Protein AF-0000000076298308 (afdb_homodimer)

Radius of gyration: 32.33 Å; Cα contacts (8 Å, |Δi|>4): 1729; chains: 2; bounding box: 61×108×73 Å

InterPro domains:
  IPR000960 Flavin monooxygenase FMO [PIRSF000332] (1-417)
  IPR000960 Flavin monooxygenase FMO [PR00370] (3-19)
  IPR000960 Flavin monooxygenase FMO [PR00370] (27-51)
  IPR000960 Flavin monooxygenase FMO [PR00370] (55-73)
  IPR000960 Flavin monooxygenase FMO [PR00370] (79-94)
  IPR000960 Flavin monooxygenase FMO [PR00370] (104-116)
  IPR000960 Flavin monooxygenase FMO [PR00370] (124-140)
  IPR000960 Flavin monooxygenase FMO [PR00370] (140-156)
  IPR000960 Flavin monooxygenase FMO [PR00370] (171-185)
  IPR000960 Flavin monooxygenase FMO [PR00370] (198-213)
  IPR000960 Flavin monooxygenase FMO [PR00370] (296-313)
  IPR000960 Flavin monooxygenase FMO [PR00370] (315-342)
  IPR000960 Flavin monooxygenase FMO [PR00370] (363-380)
  IPR000960 Flavin monooxygenase FMO [PR00370] (380-393)
  IPR002254 Flavin monooxygenase (FMO) 2 [PR01122] (86-98)
  IPR002254 Flavin monooxygenase (FMO) 2 [PR01122] (107-115)
  IPR002254 Flavin monooxygenase (FMO) 2 [PR01122] (248-261)
  IPR002254 Flavin monooxygenase (FMO) 2 [PR01122] (342-352)
  IPR002254 Flavin monooxygenase (FMO) 2 [PR01122] (408-419)
  IPR020946 Flavin monooxygenase-like [PF00743] (2-418)

Foldseek 3Di:
DAFEEEEEAQALLRLLLLLLCVVLPHQYAYEAQAQDHHFQLDADLFDDAQGFHDAQADKDLAFQQQADAPVQGQDPPAGRIHGSVSVSVSSVVSCVVSVRVVRYDYNKAWQAWAQDPPCLPQVKIWIWIDHPNDIDIDIGSFYEYENDFRRADDDPVVQAAASVLAQAAEDALSRHHAQPPQFQAEEEEEEDAQSSLVVQQRNLVGYVAYEYEYAFAFQEDELADPPRHGPCVVCVDPVNVVCCVPDDLVVVLVVVQCRSPVVPNCVVQVRQGNPSSQPPQGHYDDCRRVCSVVRSYHYAYDFPHDHHQWTAGPVGDIDGRHRYYYYHPGGDGDDSRYDCVQWPQDPNDTLAQVQWFRLVRSARRGTYAQSDDDSHHSNHVSSVVSNVSSCSSVVNDDDDHSVVSNVRSVVVVVVNVVD/DAFEEEEEAQALLRLLLLLLCVVLVHQYAYEAQAQDHHFQLDADLFDDAQGFHDAQADKDLAFQQQADAPVQGDDPVAGRIHGSVSVSVRSVVSCVVSVRVVRYDYSKAWQAWAQDPPCLPQVKIWIWIDHPNDIDIDIGSFYEYENDFRRADDDPVVQAAASVLAQAAEDALSRHHALPPQFQAEEEEEEDAQSSLVVQQRNLVGYVAYEYEYAFAFQEEELADPPRHGPCVVCVDPVNVVCCVPDPLVVVLVVVQCRSPVVPNCVVQVRCGNPSSQVPQGHYDDCRRVCSVVRSYHYAYDFPHDHHQWTAGPVGDIDGRHRYYYYHPGGAGDDSRYDCVQWPQDPNDTLAQVQWFRLPRSARRGTYAQSDDDSHHSNHVSSVVSNVSSCSSVVNDDDDHSVVSNVRSVVVVVVNVVD

Secondary structure (DSSP, 8-state):
-PPEEEEE--SHHHHHHHHHHHHTT-EEEEE-SSSSS-GGGS--SS--TTS----TT-B-SS-TTTSSBTTBPPPTTS-SS-BHHHHHHHHHHHHHHTT-GGGEE-S-EEEEEEE-TTHHHH--EEEEEEETTEEEEEEESEEEE---S-SEE---GGGSTTGGG--SEEEEGGG---STT-TT-EEEEE--SHHHHHHHHHHHTTSSEEEEE-SS---EE-SB-GGG-BHHHHHS-HHHHHHHHHS-HHHHHHHHHHHHHHH--TTTTT---SSTT-----EE-SSHHHHHHTTSEEEE--EEEE-SS-EEETTS-EE----EEEE---EE---TTB-TTTS-EETTEE--BTTTB-TT-SS--EEE-S----SS-HHHHHHHHHHHHHHHHHTSS----HHHHHHHHHHHHHHHHH-/-PPEEEEE--SHHHHHHHHHHHHTT-EEEEE-SSSSS-GGGS--SS--TTS----TT-B-SS-TTTSSBTTBPPPTTS-SS-BHHHHHHHHHHHHHHTT-GGGEESS-EEEEEEE-TTHHHH--EEEEEEETTEEEEEEESEEEE---S-SEE---GGGSTTGGG--SEEEEGGG---STT-TT-EEEEE--SHHHHHHHHHHHTTSSEEEEE-SS---EE-SB-GGG-BHHHHHS-HHHHHHHHHS-HHHHHHHHHHHHHHH--TTTTT---SSTT-----EE-SSHHHHHHTTSEEEE--EEEE-SSEEEETTS-EEE---EEEE---EE---TTB-TTTS-EETTEE--BTTTB-TT-SS--EEE-S----SS-HHHHHHHHHHHHHHHHHTSS----HHHHHHHHHHHHHHHHH-

Solvent-accessible surface area (backbone atoms only — not comparable to full-atom values): 43842 Å² total; per-residue (Å²): 130,66,51,34,30,38,29,34,20,40,15,69,40,18,50,45,32,48,52,34,24,52,75,71,56,36,44,56,39,27,36,17,57,46,88,65,68,36,50,54,48,43,71,53,93,66,82,52,90,86,41,45,50,38,40,72,81,46,55,51,83,48,36,42,88,59,46,25,44,92,89,51,68,64,65,83,88,54,41,47,22,35,39,33,70,56,50,40,47,50,53,50,53,51,35,58,75,69,61,46,64,85,38,50,42,57,43,20,36,69,60,33,53,40,76,31,96,55,19,90,79,66,28,25,30,36,38,32,32,35,39,93,91,40,76,48,74,48,77,25,45,24,39,38,45,17,68,66,47,63,46,42,75,36,76,70,60,86,70,32,47,42,53,88,56,36,69,43,49,70,48,49,50,58,73,44,46,69,55,80,92,46,63,62,31,26,33,39,32,39,31,65,42,51,66,25,47,51,51,48,50,60,36,30,76,51,24,66,37,28,34,37,24,28,80,44,42,41,55,61,37,45,52,56,23,69,50,42,36,48,33,58,68,68,61,65,30,69,65,51,51,49,47,57,70,67,46,55,66,68,56,45,46,50,50,48,50,50,60,48,26,43,58,36,30,37,67,83,59,68,24,46,35,70,58,71,69,39,79,58,79,62,22,63,46,65,54,49,67,56,36,40,41,39,51,35,34,43,72,40,51,38,65,55,34,35,38,52,37,30,42,32,28,69,85,68,52,71,48,72,62,37,43,35,36,37,39,30,58,58,53,40,82,66,58,86,29,48,51,62,85,62,60,42,73,53,95,91,34,67,69,27,34,95,46,27,28,43,43,85,51,89,46,79,25,49,34,40,41,59,71,66,84,58,99,56,42,56,50,42,53,24,40,54,47,27,48,52,49,42,32,34,64,72,64,79,44,82,78,76,54,47,68,57,32,47,50,51,41,53,51,51,55,55,54,54,68,75,70,128,64,51,34,30,39,29,35,21,42,15,70,40,18,50,45,34,48,52,32,25,52,75,73,58,36,42,55,40,27,36,18,56,46,87,64,68,35,49,55,48,44,70,52,91,65,83,52,91,86,40,45,51,38,39,74,82,45,55,52,84,48,37,44,86,58,47,26,45,93,90,49,68,65,65,80,87,53,42,47,22,36,39,35,71,56,49,41,48,49,51,50,52,50,35,58,75,68,62,46,64,84,39,50,42,57,43,20,37,67,60,35,52,40,74,31,96,55,21,90,79,65,28,25,32,36,39,32,33,35,38,93,91,39,77,48,74,48,78,25,45,26,40,38,43,17,68,67,48,64,45,41,75,36,74,68,61,86,69,33,47,41,52,89,54,36,69,44,51,69,46,48,50,59,72,45,46,69,55,82,90,48,63,62,31,26,33,38,32,37,30,64,44,51,65,26,46,52,51,48,50,60,37,29,76,51,23,66,36,28,34,35,25,29,81,44,44,41,55,62,37,45,53,58,23,71,50,42,36,49,32,59,70,68,60,63,29,69,66,51,51,49,45,57,71,68,45,56,66,68,57,46,49,50,51,48,48,50,59,47,27,41,55,37,30,37,68,85,60,69,24,46,34,70,59,71,67,40,78,56,78,62,21,64,46,64,54,49,66,57,36,40,41,39,51,35,33,42,73,40,53,37,66,56,33,34,38,49,38,31,42,31,28,67,85,68,52,70,48,72,63,38,41,34,35,35,40,32,59,56,54,40,83,66,58,86,30,46,51,62,84,62,60,44,74,52,96,92,36,68,68,26,35,96,47,26,28,43,42,86,51,88,44,78,26,50,35,40,42,60,72,66,83,58,98,57,41,57,49,41,52,24,39,54,47,28,49,52,50,41,33,34,62,72,65,78,45,81,76,77,52,47,67,56,32,47,51,51,41,52,52,51,55,55,52,52,69,76,66

Structure (mmCIF, N/CA/C/O backbone):
data_AF-0000000076298308-model_v1
#
loop_
_entity.id
_entity.type
_entity.pdbx_description
1 polymer 'Flavin-containing monooxygenase'
#
loop_
_atom_site.group_PDB
_atom_site.id
_atom_site.type_symbol
_atom_site.label_atom_id
_atom_site.label_alt_id
_atom_site.label_comp_id
_atom_site.label_asym_id
_atom_site.label_entity_id
_atom_site.label_seq_id
_atom_site.pdbx_PDB_ins_code
_atom_site.Cartn_x
_atom_site.Cartn_y
_atom_site.Cartn_z
_atom_site.occupancy
_atom_site.B_iso_or_equiv
_atom_site.auth_seq_id
_atom_site.auth_comp_id
_atom_site.auth_asym_id
_atom_site.auth_atom_id
_atom_site.pdbx_PDB_model_num
ATOM 1 N N . MET A 1 1 ? 15.805 -48.219 -24.719 1 75.06 1 MET A N 1
ATOM 2 C CA . MET A 1 1 ? 15.57 -46.875 -25.203 1 75.06 1 MET A CA 1
ATOM 3 C C . MET A 1 1 ? 14.961 -46 -24.109 1 75.06 1 MET A C 1
ATOM 5 O O . MET A 1 1 ? 14.234 -46.5 -23.25 1 75.06 1 MET A O 1
ATOM 9 N N . ALA A 1 2 ? 15.383 -44.75 -24.078 1 90.38 2 ALA A N 1
ATOM 10 C CA . ALA A 1 2 ? 14.867 -43.844 -23.047 1 90.38 2 ALA A CA 1
ATOM 11 C C . ALA A 1 2 ? 13.367 -43.656 -23.188 1 90.38 2 ALA A C 1
ATOM 13 O O . ALA A 1 2 ? 12.852 -43.531 -24.297 1 90.38 2 ALA A O 1
ATOM 14 N N . LYS A 1 3 ? 12.648 -43.75 -22.094 1 96.62 3 LYS A N 1
ATOM 15 C CA . LYS A 1 3 ? 11.203 -43.562 -22.094 1 96.62 3 LYS A CA 1
ATOM 16 C C . LYS A 1 3 ? 10.828 -42.156 -22.531 1 96.62 3 LYS A C 1
ATOM 18 O O . LYS A 1 3 ? 11.445 -41.188 -22.094 1 96.62 3 LYS A O 1
ATOM 23 N N . LYS A 1 4 ? 9.961 -42.094 -23.438 1 98.56 4 LYS A N 1
ATOM 24 C CA . LYS A 1 4 ? 9.445 -40.844 -23.922 1 98.56 4 LYS A CA 1
ATOM 25 C C . LYS A 1 4 ? 8.336 -40.312 -23.016 1 98.56 4 LYS A C 1
ATOM 27 O O . LYS A 1 4 ? 7.352 -41 -22.766 1 98.56 4 LYS A O 1
ATOM 32 N N . VAL A 1 5 ? 8.516 -39.094 -22.562 1 98.81 5 VAL A N 1
ATOM 33 C CA . VAL A 1 5 ? 7.551 -38.5 -21.625 1 98.81 5 VAL A CA 1
ATOM 34 C C . VAL A 1 5 ? 6.945 -37.25 -22.234 1 98.81 5 VAL A C 1
ATOM 36 O O . VAL A 1 5 ? 7.672 -36.344 -22.656 1 98.81 5 VAL A O 1
ATOM 39 N N . ALA A 1 6 ? 5.621 -37.156 -22.312 1 98.81 6 ALA A N 1
ATOM 40 C CA . ALA A 1 6 ? 4.93 -35.938 -22.688 1 98.81 6 ALA A CA 1
ATOM 41 C C . ALA A 1 6 ? 4.684 -35.031 -21.484 1 98.81 6 ALA A C 1
ATOM 43 O O . ALA A 1 6 ? 4.133 -35.469 -20.469 1 98.81 6 ALA A O 1
ATOM 44 N N . VAL A 1 7 ? 5.152 -33.875 -21.547 1 98.81 7 VAL A N 1
ATOM 45 C CA . VAL A 1 7 ? 4.898 -32.875 -20.516 1 98.81 7 VAL A CA 1
ATOM 46 C C . VAL A 1 7 ? 3.943 -31.797 -21.062 1 98.81 7 VAL A C 1
ATOM 48 O O . VAL A 1 7 ? 4.23 -31.156 -22.062 1 98.81 7 VAL A O 1
ATOM 51 N N . ILE A 1 8 ? 2.844 -31.625 -20.391 1 98 8 ILE A N 1
ATOM 52 C CA . ILE A 1 8 ? 1.827 -30.719 -20.906 1 98 8 ILE A CA 1
ATOM 53 C C . ILE A 1 8 ? 1.86 -29.406 -20.125 1 98 8 ILE A C 1
ATOM 55 O O . ILE A 1 8 ? 1.375 -29.328 -19 1 98 8 ILE A O 1
ATOM 59 N N . GLY A 1 9 ? 2.371 -28.344 -20.781 1 97 9 GLY A N 1
ATOM 60 C CA . GLY A 1 9 ? 2.49 -27.047 -20.156 1 97 9 GLY A CA 1
ATOM 61 C C . GLY A 1 9 ? 3.916 -26.688 -19.766 1 97 9 GLY A C 1
ATOM 62 O O . GLY A 1 9 ? 4.641 -27.531 -19.219 1 97 9 GLY A O 1
ATOM 63 N N . ALA A 1 10 ? 4.305 -25.484 -20.094 1 97.88 10 ALA A N 1
ATOM 64 C CA . ALA A 1 10 ? 5.664 -25.031 -19.812 1 97.88 10 ALA A CA 1
ATOM 65 C C . ALA A 1 10 ? 5.668 -23.938 -18.75 1 97.88 10 ALA A C 1
ATOM 67 O O . ALA A 1 10 ? 6.418 -22.953 -18.859 1 97.88 10 ALA A O 1
ATOM 68 N N . GLY A 1 11 ? 4.766 -24.047 -17.766 1 96 11 GLY A N 1
ATOM 69 C CA . GLY A 1 11 ? 4.855 -23.219 -16.562 1 96 11 GLY A CA 1
ATOM 70 C C . GLY A 1 11 ? 5.922 -23.703 -15.602 1 96 11 GLY A C 1
ATOM 71 O O . GLY A 1 11 ? 6.84 -24.438 -15.992 1 96 11 GLY A O 1
ATOM 72 N N . VAL A 1 12 ? 5.777 -23.344 -14.414 1 94.44 12 VAL A N 1
ATOM 73 C CA . VAL A 1 12 ? 6.766 -23.688 -13.398 1 94.44 12 VAL A CA 1
ATOM 74 C C . VAL A 1 12 ? 6.824 -25.203 -13.227 1 94.44 12 VAL A C 1
ATOM 76 O O . VAL A 1 12 ? 7.91 -25.781 -13.164 1 94.44 12 VAL A O 1
ATOM 79 N N . SER A 1 13 ? 5.676 -25.828 -13.164 1 96.25 13 SER A N 1
ATOM 80 C CA . SER A 1 13 ? 5.613 -27.266 -12.984 1 96.25 13 SER A CA 1
ATOM 81 C C . SER A 1 13 ? 6.191 -28 -14.195 1 96.25 13 SER A C 1
ATOM 83 O O . SER A 1 13 ? 6.855 -29.031 -14.047 1 96.25 13 SER A O 1
ATOM 85 N N . GLY A 1 14 ? 5.926 -27.484 -15.344 1 98 14 GLY A N 1
ATOM 86 C CA . GLY A 1 14 ? 6.461 -28.078 -16.562 1 98 14 GLY A CA 1
ATOM 87 C C . GLY A 1 14 ? 7.969 -27.969 -16.672 1 98 14 GLY A C 1
ATOM 88 O O . GLY A 1 14 ? 8.648 -28.938 -17 1 98 14 GLY A O 1
ATOM 89 N N . LEU A 1 15 ? 8.477 -26.812 -16.391 1 97.81 15 LEU A N 1
ATOM 90 C CA . LEU A 1 15 ? 9.914 -26.562 -16.5 1 97.81 15 LEU A CA 1
ATOM 91 C C . LEU A 1 15 ? 10.695 -27.484 -15.555 1 97.81 15 LEU A C 1
ATOM 93 O O . LEU A 1 15 ? 11.68 -28.094 -15.969 1 97.81 15 LEU A O 1
ATOM 97 N N . VAL A 1 16 ? 10.219 -27.562 -14.344 1 97.44 16 VAL A N 1
ATOM 98 C CA . VAL A 1 16 ? 10.945 -28.391 -13.383 1 97.44 16 VAL A CA 1
ATOM 99 C C . VAL A 1 16 ? 10.773 -29.859 -13.742 1 97.44 16 VAL A C 1
ATOM 101 O O . VAL A 1 16 ? 11.68 -30.672 -13.516 1 97.44 16 VAL A O 1
ATOM 104 N N . SER A 1 17 ? 9.648 -30.234 -14.289 1 98.5 17 SER A N 1
ATOM 105 C CA . SER A 1 17 ? 9.43 -31.609 -14.75 1 98.5 17 SER A CA 1
ATOM 106 C C . SER A 1 17 ? 10.391 -31.984 -15.875 1 98.5 17 SER A C 1
ATOM 108 O O . SER A 1 17 ? 10.914 -33.094 -15.914 1 98.5 17 SER A O 1
ATOM 110 N N . LEU A 1 18 ? 10.586 -31.047 -16.797 1 98.5 18 LEU A N 1
ATOM 111 C CA . LEU A 1 18 ? 11.555 -31.266 -17.859 1 98.5 18 LEU A CA 1
ATOM 112 C C . LEU A 1 18 ? 12.938 -31.547 -17.281 1 98.5 18 LEU A C 1
ATOM 114 O O . LEU A 1 18 ? 13.586 -32.531 -17.688 1 98.5 18 LEU A O 1
ATOM 118 N N . LYS A 1 19 ? 13.359 -30.734 -16.406 1 98.31 19 LYS A N 1
ATOM 119 C CA . LYS A 1 19 ? 14.672 -30.891 -15.797 1 98.31 19 LYS A CA 1
ATOM 120 C C . LYS A 1 19 ? 14.789 -32.25 -15.125 1 98.31 19 LYS A C 1
ATOM 122 O O . LYS A 1 19 ? 15.789 -32.969 -15.305 1 98.31 19 LYS A O 1
ATOM 127 N N . CYS A 1 20 ? 13.781 -32.625 -14.383 1 98.06 20 CYS A N 1
ATOM 128 C CA . CYS A 1 20 ? 13.812 -33.906 -13.664 1 98.06 20 CYS A CA 1
ATOM 129 C C . CYS A 1 20 ? 13.828 -35.062 -14.633 1 98.06 20 CYS A C 1
ATOM 131 O O . CYS A 1 20 ? 14.469 -36.094 -14.367 1 98.06 20 CYS A O 1
ATOM 133 N N . CYS A 1 21 ? 13.102 -35 -15.719 1 98.56 21 CYS A N 1
ATOM 134 C CA . CYS A 1 21 ? 13.156 -36.031 -16.75 1 98.56 21 CYS A CA 1
ATOM 135 C C . CYS A 1 21 ? 14.578 -36.219 -17.266 1 98.56 21 CYS A C 1
ATOM 137 O O . CYS A 1 21 ? 15.086 -37.344 -17.344 1 98.56 21 CYS A O 1
ATOM 139 N N . VAL A 1 22 ? 15.164 -35.062 -17.594 1 97.88 22 VAL A N 1
ATOM 140 C CA . VAL A 1 22 ? 16.516 -35.094 -18.125 1 97.88 22 VAL A CA 1
ATOM 141 C C . VAL A 1 22 ? 17.469 -35.688 -17.094 1 97.88 22 VAL A C 1
ATOM 143 O O . VAL A 1 22 ? 18.312 -36.531 -17.422 1 97.88 22 VAL A O 1
ATOM 146 N N . ASP A 1 23 ? 17.312 -35.281 -15.891 1 96.62 23 ASP A N 1
ATOM 147 C CA . ASP A 1 23 ? 18.156 -35.75 -14.805 1 96.62 23 ASP A CA 1
ATOM 148 C C . ASP A 1 23 ? 18.062 -37.281 -14.664 1 96.62 23 ASP A C 1
ATOM 150 O O . ASP A 1 23 ? 19.062 -37.938 -14.336 1 96.62 23 ASP A O 1
ATOM 154 N N . GLU A 1 24 ? 16.906 -37.844 -14.93 1 97 24 GLU A N 1
ATOM 155 C CA . GLU A 1 24 ? 16.688 -39.281 -14.75 1 97 24 GLU A CA 1
ATOM 156 C C . GLU A 1 24 ? 16.922 -40.031 -16.047 1 97 24 GLU A C 1
ATOM 158 O O . GLU A 1 24 ? 16.734 -41.25 -16.094 1 97 24 GLU A O 1
ATOM 163 N N . GLY A 1 25 ? 17.312 -39.344 -17.062 1 97.06 25 GLY A N 1
ATOM 164 C CA . GLY A 1 25 ? 17.641 -39.969 -18.312 1 97.06 25 GLY A CA 1
ATOM 165 C C . GLY A 1 25 ? 16.422 -40.312 -19.156 1 97.06 25 GLY A C 1
ATOM 166 O O . GLY A 1 25 ? 16.469 -41.219 -20 1 97.06 25 GLY A O 1
ATOM 167 N N . LEU A 1 26 ? 15.289 -39.688 -18.891 1 98.31 26 LEU A N 1
ATOM 168 C CA . LEU A 1 26 ? 14.102 -39.812 -19.734 1 98.31 26 LEU A CA 1
ATOM 169 C C . LEU A 1 26 ? 14.164 -38.812 -20.891 1 98.31 26 LEU A C 1
ATOM 171 O O . LEU A 1 26 ? 15.023 -37.938 -20.922 1 98.31 26 LEU A O 1
ATOM 175 N N . GLU A 1 27 ? 13.32 -38.969 -21.828 1 98.38 27 GLU A N 1
ATOM 176 C CA . GLU A 1 27 ? 13.258 -38.094 -23 1 98.38 27 GLU A CA 1
ATOM 177 C C . GLU A 1 27 ? 11.945 -37.312 -23.031 1 98.38 27 GLU A C 1
ATOM 179 O O . GLU A 1 27 ? 10.969 -37.75 -23.641 1 98.38 27 GLU A O 1
ATOM 184 N N . PRO A 1 28 ? 12.008 -36.125 -22.578 1 98.62 28 PRO A N 1
ATOM 185 C CA . PRO A 1 28 ? 10.758 -35.344 -22.484 1 98.62 28 PRO A CA 1
ATOM 186 C C . PRO A 1 28 ? 10.461 -34.562 -23.75 1 98.62 28 PRO A C 1
ATOM 188 O O . PRO A 1 28 ? 11.383 -34.188 -24.484 1 98.62 28 PRO A O 1
ATOM 191 N N . THR A 1 29 ? 9.234 -34.438 -24.062 1 98.81 29 THR A N 1
ATOM 192 C CA . THR A 1 29 ? 8.68 -33.438 -25 1 98.81 29 THR A CA 1
ATOM 193 C C . THR A 1 29 ? 7.582 -32.625 -24.328 1 98.81 29 THR A C 1
ATOM 195 O O . THR A 1 29 ? 6.574 -33.188 -23.875 1 98.81 29 THR A O 1
ATOM 198 N N . CYS A 1 30 ? 7.836 -31.344 -24.297 1 98.81 30 CYS A N 1
ATOM 199 C CA . CYS A 1 30 ? 6.879 -30.453 -23.641 1 98.81 30 CYS A CA 1
ATOM 200 C C . CYS A 1 30 ? 6.035 -29.703 -24.672 1 98.81 30 CYS A C 1
ATOM 202 O O . CYS A 1 30 ? 6.566 -29.172 -25.641 1 98.81 30 CYS A O 1
ATOM 204 N N . PHE A 1 31 ? 4.777 -29.781 -24.516 1 98.69 31 PHE A N 1
ATOM 205 C CA . PHE A 1 31 ? 3.855 -29.047 -25.375 1 98.69 31 PHE A CA 1
ATOM 206 C C . PHE A 1 31 ? 3.32 -27.812 -24.672 1 98.69 31 PHE A C 1
ATOM 208 O O . PHE A 1 31 ? 2.703 -27.906 -23.609 1 98.69 31 PHE A O 1
ATOM 215 N N . GLU A 1 32 ? 3.557 -26.641 -25.188 1 97.94 32 GLU A N 1
ATOM 216 C CA . GLU A 1 32 ? 3.098 -25.359 -24.672 1 97.94 32 GLU A CA 1
ATOM 217 C C . GLU A 1 32 ? 2.215 -24.625 -25.672 1 97.94 32 GLU A C 1
ATOM 219 O O . GLU A 1 32 ? 2.648 -24.344 -26.797 1 97.94 32 GLU A O 1
ATOM 224 N N . GLN A 1 33 ? 1.051 -24.391 -25.25 1 95.56 33 GLN A N 1
ATOM 225 C CA . GLN A 1 33 ? 0.065 -23.797 -26.156 1 95.56 33 GLN A CA 1
ATOM 226 C C . GLN A 1 33 ? 0.479 -22.391 -26.562 1 95.56 33 GLN A C 1
ATOM 228 O O . GLN A 1 33 ? 0.176 -21.953 -27.672 1 95.56 33 GLN A O 1
ATOM 233 N N . THR A 1 34 ? 1.177 -21.672 -25.734 1 95.5 34 THR A N 1
ATOM 234 C CA . THR A 1 34 ? 1.543 -20.297 -26.016 1 95.5 34 THR A CA 1
ATOM 235 C C . THR A 1 34 ? 2.92 -20.219 -26.672 1 95.5 34 THR A C 1
ATOM 237 O O . THR A 1 34 ? 3.531 -21.25 -26.969 1 95.5 34 THR A O 1
ATOM 240 N N . GLU A 1 35 ? 3.43 -19.031 -26.922 1 96.38 35 GLU A N 1
ATOM 241 C CA . GLU A 1 35 ? 4.688 -18.797 -27.641 1 96.38 35 GLU A CA 1
ATOM 242 C C . GLU A 1 35 ? 5.852 -18.656 -26.656 1 96.38 35 GLU A C 1
ATOM 244 O O . GLU A 1 35 ? 6.988 -18.422 -27.078 1 96.38 35 GLU A O 1
ATOM 249 N N . ASP A 1 36 ? 5.535 -18.812 -25.438 1 96.69 36 ASP A N 1
ATOM 250 C CA . ASP A 1 36 ? 6.578 -18.547 -24.453 1 96.69 36 ASP A CA 1
ATOM 251 C C . ASP A 1 36 ? 6.363 -19.359 -23.188 1 96.69 36 ASP A C 1
ATOM 253 O O . ASP A 1 36 ? 5.348 -20.062 -23.047 1 96.69 36 ASP A O 1
ATOM 257 N N . ILE A 1 37 ? 7.395 -19.453 -22.297 1 97.69 37 ILE A N 1
ATOM 258 C CA . ILE A 1 37 ? 7.305 -20.188 -21.047 1 97.69 37 ILE A CA 1
ATOM 259 C C . ILE A 1 37 ? 6.719 -19.297 -19.953 1 97.69 37 ILE A C 1
ATOM 261 O O . ILE A 1 37 ? 6.555 -18.094 -20.156 1 97.69 37 ILE A O 1
ATOM 265 N N . GLY A 1 38 ? 6.438 -19.859 -18.781 1 95.31 38 GLY A N 1
ATOM 266 C CA . GLY A 1 38 ? 6.09 -19.062 -17.609 1 95.31 38 GLY A CA 1
ATOM 267 C C . GLY A 1 38 ? 4.676 -19.312 -17.125 1 95.31 38 GLY A C 1
ATOM 268 O O . GLY A 1 38 ? 4.367 -19.047 -15.953 1 95.31 38 GLY A O 1
ATOM 269 N N . GLY A 1 39 ? 3.777 -19.859 -18.078 1 93.94 39 GLY A N 1
ATOM 270 C CA . GLY A 1 39 ? 2.42 -20.172 -17.656 1 93.94 39 GLY A CA 1
ATOM 271 C C . GLY A 1 39 ? 1.691 -18.984 -17.047 1 93.94 39 GLY A C 1
ATOM 272 O O . GLY A 1 39 ? 1.649 -17.906 -17.656 1 93.94 39 GLY A O 1
ATOM 273 N N . LEU A 1 40 ? 1.257 -19.094 -15.883 1 93 40 LEU A N 1
ATOM 274 C CA . LEU A 1 40 ? 0.453 -18.109 -15.164 1 93 40 LEU A CA 1
ATOM 275 C C . LEU A 1 40 ? 1.217 -16.797 -14.984 1 93 40 LEU A C 1
ATOM 277 O O . LEU A 1 40 ? 0.626 -15.719 -15.047 1 93 40 LEU A O 1
ATOM 281 N N . TRP A 1 41 ? 2.492 -16.859 -14.867 1 95.56 41 TRP A N 1
ATOM 282 C CA . TRP A 1 41 ? 3.293 -15.727 -14.422 1 95.56 41 TRP A CA 1
ATOM 283 C C . TRP A 1 41 ? 3.646 -14.812 -15.594 1 95.56 41 TRP A C 1
ATOM 285 O O . TRP A 1 41 ? 4.227 -13.742 -15.398 1 95.56 41 TRP A O 1
ATOM 295 N N . ARG A 1 42 ? 3.236 -15.258 -16.734 1 95.5 42 ARG A N 1
ATOM 296 C CA . ARG A 1 42 ? 3.453 -14.422 -17.906 1 95.5 42 ARG A CA 1
ATOM 297 C C . ARG A 1 42 ? 2.303 -13.445 -18.109 1 95.5 42 ARG A C 1
ATOM 299 O O . ARG A 1 42 ? 1.241 -13.812 -18.609 1 95.5 42 ARG A O 1
ATOM 306 N N . PHE A 1 43 ? 2.551 -12.219 -17.859 1 96.38 43 PHE A N 1
ATOM 307 C CA . PHE A 1 43 ? 1.532 -11.188 -17.984 1 96.38 43 PHE A CA 1
ATOM 308 C C . PHE A 1 43 ? 1.277 -10.859 -19.453 1 96.38 43 PHE A C 1
ATOM 310 O O . PHE A 1 43 ? 2.221 -10.703 -20.234 1 96.38 43 PHE A O 1
ATOM 317 N N . LYS A 1 44 ? 0.051 -10.812 -19.75 1 95.69 44 LYS A N 1
ATOM 318 C CA . LYS A 1 44 ? -0.427 -10.312 -21.031 1 95.69 44 LYS A CA 1
ATOM 319 C C . LYS A 1 44 ? -1.539 -9.289 -20.844 1 95.69 44 LYS A C 1
ATOM 321 O O . LYS A 1 44 ? -2.406 -9.445 -19.984 1 95.69 44 LYS A O 1
ATOM 326 N N . GLU A 1 45 ? -1.514 -8.266 -21.609 1 95.19 45 GLU A N 1
ATOM 327 C CA . GLU A 1 45 ? -2.492 -7.191 -21.5 1 95.19 45 GLU A CA 1
ATOM 328 C C . GLU A 1 45 ? -3.9 -7.688 -21.797 1 95.19 45 GLU A C 1
ATOM 330 O O . GLU A 1 45 ? -4.867 -7.258 -21.172 1 95.19 45 GLU A O 1
ATOM 335 N N . ASN A 1 46 ? -3.955 -8.57 -22.734 1 95.38 46 ASN A N 1
ATOM 336 C CA . ASN A 1 46 ? -5.258 -9.086 -23.156 1 95.38 46 ASN A CA 1
ATOM 337 C C . ASN A 1 46 ? -5.473 -10.516 -22.688 1 95.38 46 ASN A C 1
ATOM 339 O O . ASN A 1 46 ? -4.543 -11.328 -22.703 1 95.38 46 ASN A O 1
ATOM 343 N N . VAL A 1 47 ? -6.688 -10.773 -22.25 1 94.75 47 VAL A N 1
ATOM 344 C CA . VAL A 1 47 ? -7.051 -12.117 -21.812 1 94.75 47 VAL A CA 1
ATOM 345 C C . VAL A 1 47 ? -7.297 -13 -23.031 1 94.75 47 VAL A C 1
ATOM 347 O O . VAL A 1 47 ? -7.945 -12.578 -24 1 94.75 47 VAL A O 1
ATOM 350 N N . GLU A 1 48 ? -6.699 -14.156 -23.047 1 91.75 48 GLU A N 1
ATOM 351 C CA . GLU A 1 48 ? -6.902 -15.141 -24.094 1 91.75 48 GLU A CA 1
ATOM 352 C C . GLU A 1 48 ? -7.609 -16.375 -23.562 1 91.75 48 GLU A C 1
ATOM 354 O O . GLU A 1 48 ? -7.328 -16.828 -22.453 1 91.75 48 GLU A O 1
ATOM 359 N N . ASP A 1 49 ? -8.5 -16.891 -24.344 1 85.44 49 ASP A N 1
ATOM 360 C CA . ASP A 1 49 ? -9.25 -18.062 -23.938 1 85.44 49 ASP A CA 1
ATOM 361 C C . ASP A 1 49 ? -8.32 -19.266 -23.719 1 85.44 49 ASP A C 1
ATOM 363 O O . ASP A 1 49 ? -7.391 -19.484 -24.5 1 85.44 49 ASP A O 1
ATOM 367 N N . GLY A 1 50 ? -8.578 -19.953 -22.625 1 85.31 50 GLY A N 1
ATOM 368 C CA . GLY A 1 50 ? -7.832 -21.156 -22.344 1 85.31 50 GLY A CA 1
ATOM 369 C C . GLY A 1 50 ? -6.496 -20.891 -21.672 1 85.31 50 GLY A C 1
ATOM 370 O O . GLY A 1 50 ? -5.699 -21.812 -21.484 1 85.31 50 GLY A O 1
ATOM 371 N N . GLN A 1 51 ? -6.254 -19.672 -21.391 1 90.81 51 GLN A N 1
ATOM 372 C CA . GLN A 1 51 ? -4.984 -19.328 -20.75 1 90.81 51 GLN A CA 1
ATOM 373 C C . GLN A 1 51 ? -5.207 -18.641 -19.406 1 90.81 51 GLN A C 1
ATOM 375 O O . GLN A 1 51 ? -6.203 -17.953 -19.219 1 90.81 51 GLN A O 1
ATOM 380 N N . ALA A 1 52 ? -4.32 -18.938 -18.531 1 92.69 52 ALA A N 1
ATOM 381 C CA . ALA A 1 52 ? -4.328 -18.203 -17.266 1 92.69 52 ALA A CA 1
ATOM 382 C C . ALA A 1 52 ? -3.98 -16.734 -17.484 1 92.69 52 ALA A C 1
ATOM 384 O O . ALA A 1 52 ? -3.408 -16.375 -18.516 1 92.69 52 ALA A O 1
ATOM 385 N N . SER A 1 53 ? -4.48 -15.93 -16.562 1 95 53 SER A N 1
ATOM 386 C CA . SER A 1 53 ? -4.258 -14.492 -16.703 1 95 53 SER A CA 1
ATOM 387 C C . SER A 1 53 ? -4.043 -13.836 -15.344 1 95 53 SER A C 1
ATOM 389 O O . SER A 1 53 ? -4.723 -14.164 -14.375 1 95 53 SER A O 1
ATOM 391 N N . ILE A 1 54 ? -3.045 -12.945 -15.281 1 96.44 54 ILE A N 1
ATOM 392 C CA . ILE A 1 54 ? -2.783 -12.203 -14.055 1 96.44 54 ILE A CA 1
ATOM 393 C C . ILE A 1 54 ? -2.834 -10.703 -14.344 1 96.44 54 ILE A C 1
ATOM 395 O O . ILE A 1 54 ? -2.902 -10.289 -15.508 1 96.44 54 ILE A O 1
ATOM 399 N N . TYR A 1 55 ? -2.977 -9.93 -13.344 1 97.19 55 TYR A N 1
ATOM 400 C CA . TYR A 1 55 ? -2.906 -8.477 -13.5 1 97.19 55 TYR A CA 1
ATOM 401 C C . TYR A 1 55 ? -1.468 -7.988 -13.391 1 97.19 55 TYR A C 1
ATOM 403 O O . TYR A 1 55 ? -0.594 -8.711 -12.898 1 97.19 55 TYR A O 1
ATOM 411 N N . GLN A 1 56 ? -1.207 -6.855 -13.797 1 95.69 56 GLN A N 1
ATOM 412 C CA . GLN A 1 56 ? 0.139 -6.34 -14.023 1 95.69 56 GLN A CA 1
ATOM 413 C C . GLN A 1 56 ? 0.917 -6.238 -12.719 1 95.69 56 GLN A C 1
ATOM 415 O O . GLN A 1 56 ? 2.133 -6.438 -12.695 1 95.69 56 GLN A O 1
ATOM 420 N N . SER A 1 57 ? 0.265 -5.996 -11.625 1 94.94 57 SER A N 1
ATOM 421 C CA . SER A 1 57 ? 0.92 -5.641 -10.367 1 94.94 57 SER A CA 1
ATOM 422 C C . SER A 1 57 ? 1.163 -6.871 -9.5 1 94.94 57 SER A C 1
ATOM 424 O O . SER A 1 57 ? 1.565 -6.754 -8.344 1 94.94 57 SER A O 1
ATOM 426 N N . VAL A 1 58 ? 1.026 -8.047 -10.016 1 96.12 58 VAL A N 1
ATOM 427 C CA . VAL A 1 58 ? 1.107 -9.25 -9.203 1 96.12 58 VAL A CA 1
ATOM 428 C C . VAL A 1 58 ? 2.531 -9.43 -8.68 1 96.12 58 VAL A C 1
ATOM 430 O O . VAL A 1 58 ? 3.496 -9.32 -9.438 1 96.12 58 VAL A O 1
ATOM 433 N N . ILE A 1 59 ? 2.67 -9.648 -7.414 1 94.38 59 ILE A N 1
ATOM 434 C CA . ILE A 1 59 ? 3.92 -9.969 -6.734 1 94.38 59 ILE A CA 1
ATOM 435 C C . ILE A 1 59 ? 3.781 -11.297 -5.996 1 94.38 59 ILE A C 1
ATOM 437 O O . ILE A 1 59 ? 2.682 -11.68 -5.586 1 94.38 59 ILE A O 1
ATOM 441 N N . THR A 1 60 ? 4.832 -12 -5.875 1 93.5 60 THR A N 1
ATOM 442 C CA . THR A 1 60 ? 4.801 -13.289 -5.203 1 93.5 60 THR A CA 1
ATOM 443 C C . THR A 1 60 ? 4.426 -13.125 -3.732 1 93.5 60 THR A C 1
ATOM 445 O O . THR A 1 60 ? 4.766 -12.117 -3.107 1 93.5 60 THR A O 1
ATOM 448 N N . ASN A 1 61 ? 3.752 -14.117 -3.205 1 90.44 61 ASN A N 1
ATOM 449 C CA . ASN A 1 61 ? 3.363 -14.125 -1.799 1 90.44 61 ASN A CA 1
ATOM 450 C C . ASN A 1 61 ? 4.422 -14.805 -0.932 1 90.44 61 ASN A C 1
ATOM 452 O O . ASN A 1 61 ? 4.395 -14.68 0.294 1 90.44 61 ASN A O 1
ATOM 456 N N . THR A 1 62 ? 5.316 -15.516 -1.594 1 89.62 62 THR A N 1
ATOM 457 C CA . THR A 1 62 ? 6.398 -16.203 -0.901 1 89.62 62 THR A CA 1
ATOM 458 C C . THR A 1 62 ? 7.75 -15.609 -1.285 1 89.62 62 THR A C 1
ATOM 460 O O . THR A 1 62 ? 7.914 -15.094 -2.389 1 89.62 62 THR A O 1
ATOM 463 N N . SER A 1 63 ? 8.664 -15.672 -0.371 1 89.88 63 SER A N 1
ATOM 464 C CA . SER A 1 63 ? 9.969 -15.062 -0.583 1 89.88 63 SER A CA 1
ATOM 465 C C . SER A 1 63 ? 10.789 -15.852 -1.6 1 89.88 63 SER A C 1
ATOM 467 O O . SER A 1 63 ? 10.508 -17.016 -1.857 1 89.88 63 SER A O 1
ATOM 469 N N . LYS A 1 64 ? 11.758 -15.164 -2.164 1 91.06 64 LYS A N 1
ATOM 470 C CA . LYS A 1 64 ? 12.609 -15.805 -3.156 1 91.06 64 LYS A CA 1
ATOM 471 C C . LYS A 1 64 ? 13.367 -16.984 -2.549 1 91.06 64 LYS A C 1
ATOM 473 O O . LYS A 1 64 ? 13.633 -17.984 -3.23 1 91.06 64 LYS A O 1
ATOM 478 N N . GLU A 1 65 ? 13.633 -16.953 -1.242 1 85.88 65 GLU A N 1
ATOM 479 C CA . GLU A 1 65 ? 14.391 -18 -0.573 1 85.88 65 GLU A CA 1
ATOM 480 C C . GLU A 1 65 ? 13.578 -19.281 -0.462 1 85.88 65 GLU A C 1
ATOM 482 O O . GLU A 1 65 ? 14.133 -20.391 -0.517 1 85.88 65 GLU A O 1
ATOM 487 N N . MET A 1 66 ? 12.273 -19.031 -0.413 1 85.5 66 MET A N 1
ATOM 488 C CA . MET A 1 66 ? 11.398 -20.188 -0.227 1 85.5 66 MET A CA 1
ATOM 489 C C . MET A 1 66 ? 10.781 -20.625 -1.553 1 85.5 66 MET A C 1
ATOM 491 O O . MET A 1 66 ? 10.07 -21.625 -1.611 1 85.5 66 MET A O 1
ATOM 495 N N . SER A 1 67 ? 11.062 -19.891 -2.557 1 87.94 67 SER A N 1
ATOM 496 C CA . SER A 1 67 ? 10.445 -20.156 -3.852 1 87.94 67 SER A CA 1
ATOM 497 C C . SER A 1 67 ? 11.492 -20.453 -4.918 1 87.94 67 SER A C 1
ATOM 499 O O . SER A 1 67 ? 11.398 -19.953 -6.043 1 87.94 67 SER A O 1
ATOM 501 N N . CYS A 1 68 ? 12.484 -21.156 -4.547 1 88.69 68 CYS A N 1
ATOM 502 C CA . CYS A 1 68 ? 13.508 -21.531 -5.52 1 88.69 68 CYS A CA 1
ATOM 503 C C . CYS A 1 68 ? 13.625 -23.031 -5.637 1 88.69 68 CYS A C 1
ATOM 505 O O . CYS A 1 68 ? 13.164 -23.766 -4.758 1 88.69 68 CYS A O 1
ATOM 507 N N . PHE A 1 69 ? 14.062 -23.422 -6.75 1 91.62 69 PHE A N 1
ATOM 508 C CA . PHE A 1 69 ? 14.375 -24.828 -6.938 1 91.62 69 PHE A CA 1
ATOM 509 C C . PHE A 1 69 ? 15.602 -25.234 -6.121 1 91.62 69 PHE A C 1
ATOM 511 O O . PHE A 1 69 ? 16.484 -24.406 -5.871 1 91.62 69 PHE A O 1
ATOM 518 N N . SER A 1 70 ? 15.633 -26.422 -5.66 1 86.62 70 SER A N 1
ATOM 519 C CA . SER A 1 70 ? 16.609 -26.891 -4.684 1 86.62 70 SER A CA 1
ATOM 520 C C . SER A 1 70 ? 18.031 -26.672 -5.176 1 86.62 70 SER A C 1
ATOM 522 O O . SER A 1 70 ? 18.922 -26.328 -4.387 1 86.62 70 SER A O 1
ATOM 524 N N . ASP A 1 71 ? 18.281 -26.781 -6.406 1 88.06 71 ASP A N 1
ATOM 525 C CA . ASP A 1 71 ? 19.656 -26.703 -6.887 1 88.06 71 ASP A CA 1
ATOM 526 C C . ASP A 1 71 ? 19.875 -25.453 -7.723 1 88.06 71 ASP A C 1
ATOM 528 O O . ASP A 1 71 ? 20.844 -25.359 -8.477 1 88.06 71 ASP A O 1
ATOM 532 N N . PHE A 1 72 ? 18.938 -24.562 -7.637 1 92.88 72 PHE A N 1
ATOM 533 C CA . PHE A 1 72 ? 19.078 -23.344 -8.43 1 92.88 72 PHE A CA 1
ATOM 534 C C . PHE A 1 72 ? 18.422 -22.156 -7.73 1 92.88 72 PHE A C 1
ATOM 536 O O . PHE A 1 72 ? 17.375 -21.672 -8.172 1 92.88 72 PHE A O 1
ATOM 543 N N . PRO A 1 73 ? 19.094 -21.625 -6.816 1 92 73 PRO A N 1
ATOM 544 C CA . PRO A 1 73 ? 18.547 -20.469 -6.098 1 92 73 PRO A CA 1
ATOM 545 C C . PRO A 1 73 ? 18.406 -19.234 -6.98 1 92 73 PRO A C 1
ATOM 547 O O . PRO A 1 73 ? 19.109 -19.109 -7.992 1 92 73 PRO A O 1
ATOM 550 N N . MET A 1 74 ? 17.531 -18.406 -6.637 1 93.19 74 MET A N 1
ATOM 551 C CA . MET A 1 74 ? 17.359 -17.156 -7.387 1 93.19 74 MET A CA 1
ATOM 552 C C . MET A 1 74 ? 18.562 -16.25 -7.223 1 93.19 74 MET A C 1
ATOM 554 O O . MET A 1 74 ? 19.281 -16.344 -6.223 1 93.19 74 MET A O 1
ATOM 558 N N . PRO A 1 75 ? 18.797 -15.383 -8.203 1 93.12 75 PRO A N 1
ATOM 559 C CA . PRO A 1 75 ? 19.922 -14.445 -8.109 1 93.12 75 PRO A CA 1
ATOM 560 C C . PRO A 1 75 ? 19.891 -13.594 -6.848 1 93.12 75 PRO A C 1
ATOM 562 O O . PRO A 1 75 ? 18.812 -13.203 -6.395 1 93.12 75 PRO A O 1
ATOM 565 N N . GLU A 1 76 ? 21.016 -13.25 -6.375 1 90.31 76 GLU A N 1
ATOM 566 C CA . GLU A 1 76 ? 21.156 -12.508 -5.125 1 90.31 76 GLU A CA 1
ATOM 567 C C . GLU A 1 76 ? 20.562 -11.102 -5.246 1 90.31 76 GLU A C 1
ATOM 569 O O . GLU A 1 76 ? 20.031 -10.562 -4.273 1 90.31 76 GLU A O 1
ATOM 574 N N . ASP A 1 77 ? 20.641 -10.578 -6.34 1 90.56 77 ASP A N 1
ATOM 575 C CA . ASP A 1 77 ? 20.234 -9.18 -6.512 1 90.56 77 ASP A CA 1
ATOM 576 C C . ASP A 1 77 ? 18.719 -9.062 -6.695 1 90.56 77 ASP A C 1
ATOM 578 O O . ASP A 1 77 ? 18.188 -7.957 -6.766 1 90.56 77 ASP A O 1
ATOM 582 N N . PHE A 1 78 ? 18.047 -10.266 -6.781 1 93.88 78 PHE A N 1
ATOM 583 C CA . PHE A 1 78 ? 16.594 -10.234 -6.824 1 93.88 78 PHE A CA 1
ATOM 584 C C . PHE A 1 78 ? 16.016 -9.805 -5.473 1 93.88 78 PHE A C 1
ATOM 586 O O . PHE A 1 78 ? 16.578 -10.125 -4.426 1 93.88 78 PHE A O 1
ATOM 593 N N . PRO A 1 79 ? 14.953 -9.062 -5.488 1 92.62 79 PRO A N 1
ATOM 594 C CA . PRO A 1 79 ? 14.328 -8.711 -4.211 1 92.62 79 PRO A CA 1
ATOM 595 C C . PRO A 1 79 ? 13.719 -9.922 -3.506 1 92.62 79 PRO A C 1
ATOM 597 O O . PRO A 1 79 ? 13.633 -11.008 -4.09 1 92.62 79 PRO A O 1
ATOM 600 N N . ASN A 1 80 ? 13.352 -9.781 -2.27 1 90.5 80 ASN A N 1
ATOM 601 C CA . ASN A 1 80 ? 12.828 -10.875 -1.459 1 90.5 80 ASN A CA 1
ATOM 602 C C . ASN A 1 80 ? 11.516 -11.406 -2.021 1 90.5 80 ASN A C 1
ATOM 604 O O . ASN A 1 80 ? 11.266 -12.617 -1.985 1 90.5 80 ASN A O 1
ATOM 608 N N . PHE A 1 81 ? 10.688 -10.492 -2.43 1 93.38 81 PHE A N 1
ATOM 609 C CA . PHE A 1 81 ? 9.453 -10.836 -3.123 1 93.38 81 PHE A CA 1
ATOM 610 C C . PHE A 1 81 ? 9.484 -10.328 -4.562 1 93.38 81 PHE A C 1
ATOM 612 O O . PHE A 1 81 ? 10.008 -9.25 -4.836 1 93.38 81 PHE A O 1
ATOM 619 N N . LEU A 1 82 ? 8.945 -11.094 -5.426 1 95.5 82 LEU A N 1
ATOM 620 C CA . LEU A 1 82 ? 9.234 -10.82 -6.828 1 95.5 82 LEU A CA 1
ATOM 621 C C . LEU A 1 82 ? 7.984 -10.352 -7.562 1 95.5 82 LEU A C 1
ATOM 623 O O . LEU A 1 82 ? 6.918 -10.961 -7.434 1 95.5 82 LEU A O 1
ATOM 627 N N . HIS A 1 83 ? 8.125 -9.281 -8.289 1 95.62 83 HIS A N 1
ATOM 628 C CA . HIS A 1 83 ? 7.172 -8.953 -9.344 1 95.62 83 HIS A CA 1
ATOM 629 C C . HIS A 1 83 ? 7.082 -10.07 -10.375 1 95.62 83 HIS A C 1
ATOM 631 O O . HIS A 1 83 ? 8.055 -10.797 -10.594 1 95.62 83 HIS A O 1
ATOM 637 N N . ASN A 1 84 ? 5.988 -10.219 -11.008 1 96.44 84 ASN A N 1
ATOM 638 C CA . ASN A 1 84 ? 5.805 -11.289 -11.977 1 96.44 84 ASN A CA 1
ATOM 639 C C . ASN A 1 84 ? 6.871 -11.25 -13.062 1 96.44 84 ASN A C 1
ATOM 641 O O . ASN A 1 84 ? 7.348 -12.289 -13.516 1 96.44 84 ASN A O 1
ATOM 645 N N . SER A 1 85 ? 7.297 -10.062 -13.453 1 95.25 85 SER A N 1
ATOM 646 C CA . SER A 1 85 ? 8.32 -9.945 -14.484 1 95.25 85 SER A CA 1
ATOM 647 C C . SER A 1 85 ? 9.656 -10.516 -14.016 1 95.25 85 SER A C 1
ATOM 649 O O . SER A 1 85 ? 10.391 -11.125 -14.797 1 95.25 85 SER A O 1
ATOM 651 N N . LYS A 1 86 ? 9.977 -10.344 -12.781 1 95.44 86 LYS A N 1
ATOM 652 C CA . LYS A 1 86 ? 11.219 -10.875 -12.234 1 95.44 86 LYS A CA 1
ATOM 653 C C . LYS A 1 86 ? 11.148 -12.391 -12.062 1 95.44 86 LYS A C 1
ATOM 655 O O . LYS A 1 86 ? 12.148 -13.086 -12.227 1 95.44 86 LYS A O 1
ATOM 660 N N . LEU A 1 87 ? 10.016 -12.875 -11.695 1 95.94 87 LEU A N 1
ATOM 661 C CA . LEU A 1 87 ? 9.836 -14.32 -11.594 1 95.94 87 LEU A CA 1
ATOM 662 C C . LEU A 1 87 ? 9.984 -14.984 -12.961 1 95.94 87 LEU A C 1
ATOM 664 O O . LEU A 1 87 ? 10.617 -16.031 -13.078 1 95.94 87 LEU A O 1
ATOM 668 N N . LEU A 1 88 ? 9.406 -14.344 -13.953 1 97.25 88 LEU A N 1
ATOM 669 C CA . LEU A 1 88 ? 9.562 -14.836 -15.32 1 97.25 88 LEU A CA 1
ATOM 670 C C . LEU A 1 88 ? 11.031 -14.836 -15.734 1 97.25 88 LEU A C 1
ATOM 672 O O . LEU A 1 88 ? 11.492 -15.766 -16.406 1 97.25 88 LEU A O 1
ATOM 676 N N . GLU A 1 89 ? 11.727 -13.805 -15.305 1 97.06 89 GLU A N 1
ATOM 677 C CA . GLU A 1 89 ? 13.164 -13.742 -15.562 1 97.06 89 GLU A CA 1
ATOM 678 C C . GLU A 1 89 ? 13.883 -14.93 -14.93 1 97.06 89 GLU A C 1
ATOM 680 O O . GLU A 1 89 ? 14.766 -15.531 -15.547 1 97.06 89 GLU A O 1
ATOM 685 N N . TYR A 1 90 ? 13.539 -15.266 -13.773 1 96.5 90 TYR A N 1
ATOM 686 C CA . TYR A 1 90 ? 14.125 -16.422 -13.094 1 96.5 90 TYR A CA 1
ATOM 687 C C . TYR A 1 90 ? 13.875 -17.703 -13.875 1 96.5 90 TYR A C 1
ATOM 689 O O . TYR A 1 90 ? 14.781 -18.516 -14.047 1 96.5 90 TYR A O 1
ATOM 697 N N . PHE A 1 91 ? 12.633 -17.906 -14.359 1 97.12 91 PHE A N 1
ATOM 698 C CA . PHE A 1 91 ? 12.297 -19.078 -15.156 1 97.12 91 PHE A CA 1
ATOM 699 C C . PHE A 1 91 ? 13.156 -19.156 -16.406 1 97.12 91 PHE A C 1
ATOM 701 O O . PHE A 1 91 ? 13.609 -20.234 -16.781 1 97.12 91 PHE A O 1
ATOM 708 N N . ARG A 1 92 ? 13.352 -18.016 -16.969 1 97.81 92 ARG A N 1
ATOM 709 C CA . ARG A 1 92 ? 14.164 -17.969 -18.172 1 97.81 92 ARG A CA 1
ATOM 710 C C . ARG A 1 92 ? 15.617 -18.328 -17.891 1 97.81 92 ARG A C 1
ATOM 712 O O . ARG A 1 92 ? 16.25 -19.047 -18.656 1 97.81 92 ARG A O 1
ATOM 719 N N . ILE A 1 93 ? 16.125 -17.766 -16.812 1 97.38 93 ILE A N 1
ATOM 720 C CA . ILE A 1 93 ? 17.484 -18.094 -16.406 1 97.38 93 ILE A CA 1
ATOM 721 C C . ILE A 1 93 ? 17.594 -19.594 -16.141 1 97.38 93 ILE A C 1
ATOM 723 O O . ILE A 1 93 ? 18.562 -20.234 -16.578 1 97.38 93 ILE A O 1
ATOM 727 N N . PHE A 1 94 ? 16.672 -20.141 -15.469 1 96.94 94 PHE A N 1
ATOM 728 C CA . PHE A 1 94 ? 16.609 -21.562 -15.148 1 96.94 94 PHE A CA 1
ATOM 729 C C . PHE A 1 94 ? 16.594 -22.406 -16.422 1 96.94 94 PHE A C 1
ATOM 731 O O . PHE A 1 94 ? 17.375 -23.359 -16.547 1 96.94 94 PHE A O 1
ATOM 738 N N . ALA A 1 95 ? 15.68 -22.094 -17.359 1 97.81 95 ALA A N 1
ATOM 739 C CA . ALA A 1 95 ? 15.531 -22.828 -18.609 1 97.81 95 ALA A CA 1
ATOM 740 C C . ALA A 1 95 ? 16.828 -22.812 -19.422 1 97.81 95 ALA A C 1
ATOM 742 O O . ALA A 1 95 ? 17.203 -23.812 -20.031 1 97.81 95 ALA A O 1
ATOM 743 N N . ARG A 1 96 ? 17.453 -21.656 -19.438 1 97.5 96 ARG A N 1
ATOM 744 C CA . ARG A 1 96 ? 18.703 -21.516 -20.172 1 97.5 96 ARG A CA 1
ATOM 745 C C . ARG A 1 96 ? 19.828 -22.312 -19.5 1 97.5 96 ARG A C 1
ATOM 747 O O . ARG A 1 96 ? 20.578 -23.016 -20.172 1 97.5 96 ARG A O 1
ATOM 754 N N . LYS A 1 97 ? 19.922 -22.156 -18.25 1 97.06 97 LYS A N 1
ATOM 755 C CA . LYS A 1 97 ? 20.969 -22.812 -17.5 1 97.06 97 LYS A CA 1
ATOM 756 C C . LYS A 1 97 ? 20.953 -24.328 -17.719 1 97.06 97 LYS A C 1
ATOM 758 O O . LYS A 1 97 ? 22 -24.953 -17.859 1 97.06 97 LYS A O 1
ATOM 763 N N . PHE A 1 98 ? 19.797 -24.969 -17.797 1 97.44 98 PHE A N 1
ATOM 764 C CA . PHE A 1 98 ? 19.672 -26.406 -17.891 1 97.44 98 PHE A CA 1
ATOM 765 C C . PHE A 1 98 ? 19.297 -26.828 -19.312 1 97.44 98 PHE A C 1
ATOM 767 O O . PHE A 1 98 ? 18.938 -27.984 -19.547 1 97.44 98 PHE A O 1
ATOM 774 N N . ASP A 1 99 ? 19.312 -25.891 -20.234 1 97.81 99 ASP A N 1
ATOM 775 C CA . ASP A 1 99 ? 19.094 -26.125 -21.656 1 97.81 99 ASP A CA 1
ATOM 776 C C . ASP A 1 99 ? 17.781 -26.859 -21.906 1 97.81 99 ASP A C 1
ATOM 778 O O . ASP A 1 99 ? 17.766 -27.906 -22.562 1 97.81 99 ASP A O 1
ATOM 782 N N . LEU A 1 100 ? 16.719 -26.281 -21.375 1 98.44 100 LEU A N 1
ATOM 783 C CA . LEU A 1 100 ? 15.445 -26.969 -21.391 1 98.44 100 LEU A CA 1
ATOM 784 C C . LEU A 1 100 ? 14.609 -26.562 -22.594 1 98.44 100 LEU A C 1
ATOM 786 O O . LEU A 1 100 ? 13.648 -27.25 -22.953 1 98.44 100 LEU A O 1
ATOM 790 N N . LEU A 1 101 ? 14.914 -25.484 -23.234 1 98.31 101 LEU A N 1
ATOM 791 C CA . LEU A 1 101 ? 14.078 -24.906 -24.297 1 98.31 101 LEU A CA 1
ATOM 792 C C . LEU A 1 101 ? 13.992 -25.859 -25.484 1 98.31 101 LEU A C 1
ATOM 794 O O . LEU A 1 101 ? 12.977 -25.891 -26.188 1 98.31 101 LEU A O 1
ATOM 798 N N . LYS A 1 102 ? 14.992 -26.656 -25.672 1 98.19 102 LYS A N 1
ATOM 799 C CA . LYS A 1 102 ? 15.039 -27.547 -26.844 1 98.19 102 LYS A CA 1
ATOM 800 C C . LYS A 1 102 ? 13.992 -28.641 -26.734 1 98.19 102 LYS A C 1
ATOM 802 O O . LYS A 1 102 ? 13.656 -29.281 -27.734 1 98.19 102 LYS A O 1
ATOM 807 N N . TYR A 1 103 ? 13.469 -28.875 -25.547 1 98.69 103 TYR A N 1
ATOM 808 C CA . TYR A 1 103 ? 12.484 -29.938 -25.344 1 98.69 103 TYR A CA 1
ATOM 809 C C . TYR A 1 103 ? 11.07 -29.406 -25.5 1 98.69 103 TYR A C 1
ATOM 811 O O . TYR A 1 103 ? 10.102 -30.172 -25.406 1 98.69 103 TYR A O 1
ATOM 819 N N . ILE A 1 104 ? 10.875 -28.094 -25.719 1 98.75 104 ILE A N 1
ATOM 820 C CA . ILE A 1 104 ? 9.555 -27.484 -25.688 1 98.75 104 ILE A CA 1
ATOM 821 C C . ILE A 1 104 ? 9.078 -27.172 -27.109 1 98.75 104 ILE A C 1
ATOM 823 O O . ILE A 1 104 ? 9.82 -26.578 -27.891 1 98.75 104 ILE A O 1
ATOM 827 N N . GLN A 1 105 ? 7.938 -27.703 -27.422 1 98.62 105 GLN A N 1
ATOM 828 C CA . GLN A 1 105 ? 7.227 -27.312 -28.625 1 98.62 105 GLN A CA 1
ATOM 829 C C . GLN A 1 105 ? 6.195 -26.219 -28.344 1 98.62 105 GLN A C 1
ATOM 831 O O . GLN A 1 105 ? 5.129 -26.5 -27.781 1 98.62 105 GLN A O 1
ATOM 836 N N . PHE A 1 106 ? 6.508 -25 -28.734 1 98.06 106 PHE A N 1
ATOM 837 C CA . PHE A 1 106 ? 5.637 -23.859 -28.484 1 98.06 106 PHE A CA 1
ATOM 838 C C . PHE A 1 106 ? 4.473 -23.844 -29.469 1 98.06 106 PHE A C 1
ATOM 840 O O . PHE A 1 106 ? 4.488 -24.562 -30.469 1 98.06 106 PHE A O 1
ATOM 847 N N . GLN A 1 107 ? 3.467 -23.062 -29.109 1 97.44 107 GLN A N 1
ATOM 848 C CA . GLN A 1 107 ? 2.279 -22.891 -29.938 1 97.44 107 GLN A CA 1
ATOM 849 C C . GLN A 1 107 ? 1.717 -24.25 -30.359 1 97.44 107 GLN A C 1
ATOM 851 O O . GLN A 1 107 ? 1.388 -24.453 -31.531 1 97.44 107 GLN A O 1
ATOM 856 N N . THR A 1 108 ? 1.747 -25.156 -29.469 1 98.12 108 THR A N 1
ATOM 857 C CA . THR A 1 108 ? 1.245 -26.516 -29.672 1 98.12 108 THR A CA 1
ATOM 858 C C . THR A 1 108 ? 0.253 -26.891 -28.562 1 98.12 108 THR A C 1
ATOM 860 O O . THR A 1 108 ? 0.619 -26.953 -27.391 1 98.12 108 THR A O 1
ATOM 863 N N . THR A 1 109 ? -0.98 -27.062 -28.953 1 96.75 109 THR A N 1
ATOM 864 C CA . THR A 1 109 ? -2.047 -27.375 -28 1 96.75 109 THR A CA 1
ATOM 865 C C . THR A 1 109 ? -2.312 -28.875 -27.938 1 96.75 109 THR A C 1
ATOM 867 O O . THR A 1 109 ? -2.426 -29.531 -28.984 1 96.75 109 THR A O 1
ATOM 870 N N . VAL A 1 110 ? -2.328 -29.453 -26.766 1 97.5 110 VAL A N 1
ATOM 871 C CA . VAL A 1 110 ? -2.713 -30.844 -26.594 1 97.5 110 VAL A CA 1
ATOM 872 C C . VAL A 1 110 ? -4.234 -30.969 -26.625 1 97.5 110 VAL A C 1
ATOM 874 O O . VAL A 1 110 ? -4.93 -30.391 -25.781 1 97.5 110 VAL A O 1
ATOM 877 N N . LEU A 1 111 ? -4.711 -31.734 -27.516 1 96.81 111 LEU A N 1
ATOM 878 C CA . LEU A 1 111 ? -6.152 -31.859 -27.703 1 96.81 111 LEU A CA 1
ATOM 879 C C . LEU A 1 111 ? -6.695 -33.062 -26.906 1 96.81 111 LEU A C 1
ATOM 881 O O . LEU A 1 111 ? -7.812 -33 -26.391 1 96.81 111 LEU A O 1
ATOM 885 N N . SER A 1 112 ? -5.875 -34.094 -26.922 1 97 112 SER A N 1
ATOM 886 C CA . SER A 1 112 ? -6.352 -35.281 -26.219 1 97 112 SER A CA 1
ATOM 887 C C . SER A 1 112 ? -5.195 -36.156 -25.797 1 97 112 SER A C 1
ATOM 889 O O . SER A 1 112 ? -4.164 -36.219 -26.469 1 97 112 SER A O 1
ATOM 891 N N . VAL A 1 113 ? -5.34 -36.781 -24.719 1 97.38 113 VAL A N 1
ATOM 892 C CA . VAL A 1 113 ? -4.484 -37.844 -24.172 1 97.38 113 VAL A CA 1
ATOM 893 C C . VAL A 1 113 ? -5.316 -39.094 -23.906 1 97.38 113 VAL A C 1
ATOM 895 O O . VAL A 1 113 ? -6.223 -39.062 -23.062 1 97.38 113 VAL A O 1
ATOM 898 N N . LYS A 1 114 ? -5.008 -40.188 -24.625 1 96.56 114 LYS A N 1
ATOM 899 C CA . LYS A 1 114 ? -5.77 -41.406 -24.469 1 96.56 114 LYS A CA 1
ATOM 900 C C . LYS A 1 114 ? -4.848 -42.625 -24.312 1 96.56 114 LYS A C 1
ATOM 902 O O . LYS A 1 114 ? -3.717 -42.625 -24.812 1 96.56 114 LYS A O 1
ATOM 907 N N . LYS A 1 115 ? -5.418 -43.625 -23.656 1 96.44 115 LYS A N 1
ATOM 908 C CA . LYS A 1 115 ? -4.676 -44.875 -23.562 1 96.44 115 LYS A CA 1
ATOM 909 C C . LYS A 1 115 ? -4.391 -45.438 -24.938 1 96.44 115 LYS A C 1
ATOM 911 O O . LYS A 1 115 ? -5.258 -45.438 -25.812 1 96.44 115 LYS A O 1
ATOM 916 N N . HIS A 1 116 ? -3.135 -45.781 -25.141 1 96.38 116 HIS A N 1
ATOM 917 C CA . HIS A 1 116 ? -2.84 -46.531 -26.344 1 96.38 116 HIS A CA 1
ATOM 918 C C . HIS A 1 116 ? -3.543 -47.906 -26.344 1 96.38 116 HIS A C 1
ATOM 920 O O . HIS A 1 116 ? -3.973 -48.375 -25.281 1 96.38 116 HIS A O 1
ATOM 926 N N . 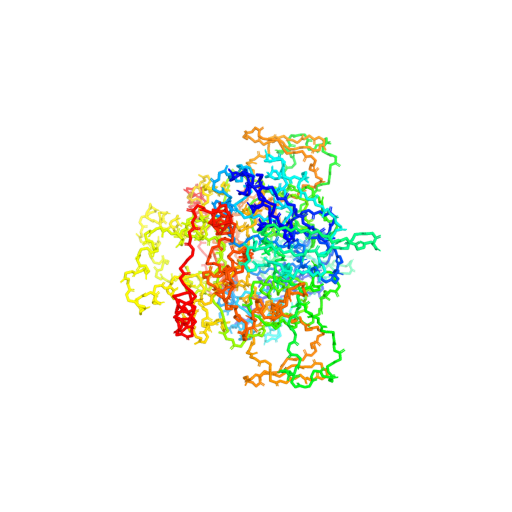THR A 1 117 ? -3.613 -48.531 -27.469 1 94.75 117 THR A N 1
ATOM 927 C CA . THR A 1 117 ? -4.355 -49.75 -27.641 1 94.75 117 THR A CA 1
ATOM 928 C C . THR A 1 117 ? -3.783 -50.844 -26.734 1 94.75 117 THR A C 1
ATOM 930 O O . THR A 1 117 ? -4.527 -51.688 -26.219 1 94.75 117 THR A O 1
ATOM 933 N N . ASP A 1 118 ? -2.568 -50.875 -26.5 1 95.94 118 ASP A N 1
ATOM 934 C CA . ASP A 1 118 ? -1.93 -51.875 -25.672 1 95.94 118 ASP A CA 1
ATOM 935 C C . ASP A 1 118 ? -1.529 -51.312 -24.312 1 95.94 118 ASP A C 1
ATOM 937 O O . ASP A 1 118 ? -0.493 -51.688 -23.766 1 95.94 118 ASP A O 1
ATOM 941 N N . PHE A 1 119 ? -2.238 -50.438 -23.797 1 96.44 119 PHE A N 1
ATOM 942 C CA . PHE A 1 119 ? -1.911 -49.75 -22.562 1 96.44 119 PHE A CA 1
ATOM 943 C C . PHE A 1 119 ? -1.637 -50.719 -21.438 1 96.44 119 PHE A C 1
ATOM 945 O O . PHE A 1 119 ? -0.719 -50.531 -20.641 1 96.44 119 PHE A O 1
ATOM 952 N N . SER A 1 120 ? -2.414 -51.781 -21.312 1 95.06 120 SER A N 1
ATOM 953 C CA . SER A 1 120 ? -2.303 -52.719 -20.203 1 95.06 120 SER A CA 1
ATOM 954 C C . SER A 1 120 ? -0.914 -53.344 -20.156 1 95.06 120 SER A C 1
ATOM 956 O O . SER A 1 120 ? -0.42 -53.688 -19.078 1 95.06 120 SER A O 1
ATOM 958 N N . SER A 1 121 ? -0.325 -53.438 -21.312 1 95.38 121 SER A N 1
ATOM 959 C CA . SER A 1 121 ? 1.007 -54.031 -21.375 1 95.38 121 SER A CA 1
ATOM 960 C C . SER A 1 121 ? 2.086 -52.969 -21.469 1 95.38 121 SER A C 1
ATOM 962 O O . SER A 1 121 ? 3.109 -53.031 -20.781 1 95.38 121 SER A O 1
ATOM 964 N N . SER A 1 122 ? 1.838 -51.938 -22.219 1 95 122 SER A N 1
ATOM 965 C CA . SER A 1 122 ? 2.887 -50.969 -22.516 1 95 122 SER A CA 1
ATOM 966 C C . SER A 1 122 ? 2.84 -49.781 -21.562 1 95 122 SER A C 1
ATOM 968 O O . SER A 1 122 ? 3.871 -49.188 -21.266 1 95 122 SER A O 1
ATOM 970 N N . GLY A 1 123 ? 1.595 -49.438 -21.078 1 96.5 123 GLY A N 1
ATOM 971 C CA . GLY A 1 123 ? 1.399 -48.219 -20.297 1 96.5 123 GLY A CA 1
ATOM 972 C C . GLY A 1 123 ? 1.512 -46.969 -21.125 1 96.5 123 GLY A C 1
ATOM 973 O O . GLY A 1 123 ? 1.607 -45.875 -20.578 1 96.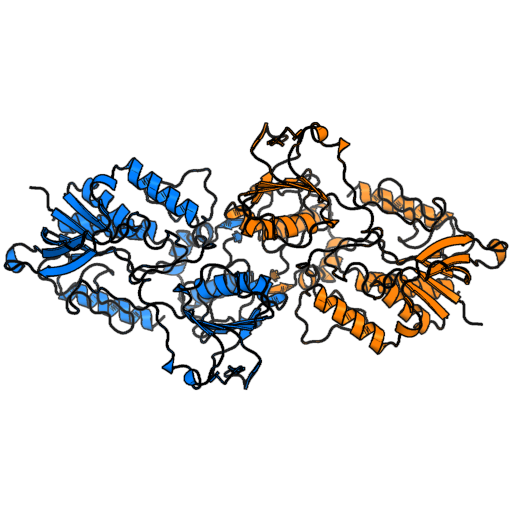5 123 GLY A O 1
ATOM 974 N N . GLN A 1 124 ? 1.403 -47.094 -22.438 1 98.25 124 GLN A N 1
ATOM 975 C CA . GLN A 1 124 ? 1.676 -46 -23.328 1 98.25 124 GLN A CA 1
ATOM 976 C C . GLN A 1 124 ? 0.413 -45.188 -23.594 1 98.25 124 GLN A C 1
ATOM 978 O O . GLN A 1 124 ? -0.701 -45.656 -23.406 1 98.25 124 GLN A O 1
ATOM 983 N N . TRP A 1 125 ? 0.656 -43.938 -24 1 98.31 125 TRP A N 1
ATOM 984 C CA . TRP A 1 125 ? -0.417 -42.969 -24.25 1 98.31 125 TRP A CA 1
ATOM 985 C C . TRP A 1 125 ? -0.332 -42.406 -25.672 1 98.31 125 TRP A C 1
ATOM 987 O O . TRP A 1 125 ? 0.763 -42.188 -26.188 1 98.31 125 TRP A O 1
ATOM 997 N N . GLU A 1 126 ? -1.478 -42.281 -26.25 1 98.25 126 GLU A N 1
ATOM 998 C CA . GLU A 1 126 ? -1.568 -41.5 -27.484 1 98.25 126 GLU A CA 1
ATOM 999 C C . GLU A 1 126 ? -1.904 -40.031 -27.203 1 98.25 126 GLU A C 1
ATOM 1001 O O . GLU A 1 126 ? -2.926 -39.75 -26.578 1 98.25 126 GLU A O 1
ATOM 1006 N N . VAL A 1 127 ? -1.048 -39.125 -27.594 1 98.25 127 VAL A N 1
ATOM 1007 C CA . VAL A 1 127 ? -1.232 -37.688 -27.406 1 98.25 127 VAL A CA 1
ATOM 1008 C C . VAL A 1 127 ? -1.473 -37 -28.75 1 98.25 127 VAL A C 1
ATOM 1010 O O . VAL A 1 127 ? -0.66 -37.125 -29.656 1 98.25 127 VAL A O 1
ATOM 1013 N N . VAL A 1 128 ? -2.576 -36.406 -28.844 1 98.5 128 VAL A N 1
ATOM 1014 C CA . VAL A 1 128 ? -2.91 -35.656 -30.047 1 98.5 128 VAL A CA 1
ATOM 1015 C C . VAL A 1 128 ? -2.691 -34.156 -29.812 1 98.5 128 VAL A C 1
ATOM 1017 O O . VAL A 1 128 ? -3.197 -33.594 -28.844 1 98.5 128 VAL A O 1
ATOM 1020 N N . THR A 1 129 ? -1.88 -33.531 -30.625 1 98.44 129 THR A N 1
ATOM 1021 C CA . THR A 1 129 ? -1.58 -32.125 -30.5 1 98.44 129 THR A CA 1
ATOM 1022 C C . THR A 1 129 ? -1.983 -31.359 -31.766 1 98.44 129 THR A C 1
ATOM 1024 O O . THR A 1 129 ? -2.242 -31.969 -32.812 1 98.44 129 THR A O 1
ATOM 1027 N N . GLU A 1 130 ? -2.188 -30.125 -31.625 1 97.94 130 GLU A N 1
ATOM 1028 C CA . GLU A 1 130 ? -2.482 -29.25 -32.75 1 97.94 130 GLU A CA 1
ATOM 1029 C C . GLU A 1 130 ? -1.526 -28.062 -32.781 1 97.94 130 GLU A C 1
ATOM 1031 O O . GLU A 1 130 ? -1.319 -27.391 -31.766 1 97.94 130 GLU A O 1
ATOM 1036 N N . SER A 1 131 ? -0.862 -27.828 -33.781 1 96.94 131 SER A N 1
ATOM 1037 C CA . SER A 1 131 ? -0.008 -26.688 -34.062 1 96.94 131 SER A CA 1
ATOM 1038 C C . SER A 1 131 ? -0.2 -26.188 -35.5 1 96.94 131 SER A C 1
ATOM 1040 O O . SER A 1 131 ? -0.213 -27 -36.438 1 96.94 131 SER A O 1
ATOM 1042 N N . ASN A 1 132 ? -0.376 -24.875 -35.75 1 94.75 132 ASN A N 1
ATOM 1043 C CA . ASN A 1 132 ? -0.61 -24.297 -37.062 1 94.75 132 ASN A CA 1
ATOM 1044 C C . ASN A 1 132 ? -1.736 -25.016 -37.781 1 94.75 132 ASN A C 1
ATOM 1046 O O . ASN A 1 132 ? -1.576 -25.406 -38.969 1 94.75 132 ASN A O 1
ATOM 1050 N N . SER A 1 133 ? -2.734 -25.359 -37.094 1 92.62 133 SER A N 1
ATOM 1051 C CA . SER A 1 133 ? -3.949 -25.969 -37.656 1 92.62 133 SER A CA 1
ATOM 1052 C C . SER A 1 133 ? -3.684 -27.375 -38.156 1 92.62 133 SER A C 1
ATOM 1054 O O . SER A 1 133 ? -4.414 -27.875 -39.031 1 92.62 133 SER A O 1
ATOM 1056 N N . LYS A 1 134 ? -2.637 -27.953 -37.812 1 96.88 134 LYS A N 1
ATOM 1057 C CA . LYS A 1 134 ? -2.318 -29.344 -38.156 1 96.88 134 LYS A CA 1
ATOM 1058 C C . LYS A 1 134 ? -2.312 -30.219 -36.906 1 96.88 134 LYS A C 1
ATOM 1060 O O . LYS A 1 134 ? -1.674 -29.891 -35.906 1 96.88 134 LYS A O 1
ATOM 1065 N N . LYS A 1 135 ? -3.045 -31.266 -37 1 97.69 135 LYS A N 1
ATOM 1066 C CA . LYS A 1 135 ? -3.104 -32.219 -35.906 1 97.69 135 LYS A CA 1
ATOM 1067 C C . LYS A 1 135 ? -2.051 -33.312 -36.094 1 97.69 135 LYS A C 1
ATOM 1069 O O . LYS A 1 135 ? -1.791 -33.781 -37.219 1 97.69 135 LYS A O 1
ATOM 1074 N N . GLN A 1 136 ? -1.404 -33.688 -35.062 1 97.69 136 GLN A N 1
ATOM 1075 C CA . GLN A 1 136 ? -0.421 -34.75 -35.031 1 97.69 136 GLN A CA 1
ATOM 1076 C C . GLN A 1 136 ? -0.643 -35.656 -33.844 1 97.69 136 GLN A C 1
ATOM 1078 O O . GLN A 1 136 ? -1.053 -35.219 -32.75 1 97.69 136 GLN A O 1
ATOM 1083 N N . SER A 1 137 ? -0.45 -36.938 -34.062 1 97.81 137 SER A N 1
ATOM 1084 C CA . SER A 1 137 ? -0.545 -37.938 -33 1 97.81 137 SER A CA 1
ATOM 1085 C C . SER A 1 137 ? 0.802 -38.594 -32.75 1 97.81 137 SER A C 1
ATOM 1087 O O . SER A 1 137 ? 1.555 -38.875 -33.688 1 97.81 137 SER A O 1
ATOM 1089 N N . ALA A 1 138 ? 1.154 -38.75 -31.578 1 98.06 138 ALA A N 1
ATOM 1090 C CA . ALA A 1 138 ? 2.381 -39.438 -31.172 1 98.06 138 ALA A CA 1
ATOM 1091 C C . ALA A 1 138 ? 2.154 -40.281 -29.938 1 98.06 138 ALA A C 1
ATOM 1093 O O . ALA A 1 138 ? 1.227 -40.031 -29.156 1 98.06 138 ALA A O 1
ATOM 1094 N N . VAL A 1 139 ? 2.984 -41.312 -29.797 1 98.38 139 VAL A N 1
ATOM 1095 C CA . VAL A 1 139 ? 2.867 -42.219 -28.672 1 98.38 139 VAL A CA 1
ATOM 1096 C C . VAL A 1 139 ? 3.963 -41.938 -27.641 1 98.38 139 VAL A C 1
ATOM 1098 O O . VAL A 1 139 ? 5.121 -41.719 -28.016 1 98.38 139 VAL A O 1
ATOM 1101 N N . PHE A 1 140 ? 3.584 -41.875 -26.438 1 98.75 140 PHE A N 1
ATOM 1102 C CA . PHE A 1 140 ? 4.516 -41.625 -25.344 1 98.75 140 PHE A CA 1
ATOM 1103 C C . PHE A 1 140 ? 4.422 -42.719 -24.297 1 98.75 140 PHE A C 1
ATOM 1105 O O . PHE A 1 140 ? 3.369 -43.344 -24.125 1 98.75 140 PHE A O 1
ATOM 1112 N N . ASP A 1 141 ? 5.543 -42.938 -23.625 1 98.5 141 ASP A N 1
ATOM 1113 C CA . ASP A 1 141 ? 5.594 -43.969 -22.562 1 98.5 141 ASP A CA 1
ATOM 1114 C C . ASP A 1 141 ? 4.934 -43.469 -21.281 1 98.5 141 ASP A C 1
ATOM 1116 O O . ASP A 1 141 ? 4.5 -44.25 -20.453 1 98.5 141 ASP A O 1
ATOM 1120 N N . ALA A 1 142 ? 4.871 -42.156 -21.094 1 98.5 142 ALA A N 1
ATOM 1121 C CA . ALA A 1 142 ? 4.293 -41.531 -19.906 1 98.5 142 ALA A CA 1
ATOM 1122 C C . ALA A 1 142 ? 3.873 -40.094 -20.203 1 98.5 142 ALA A C 1
ATOM 1124 O O . ALA A 1 142 ? 4.312 -39.5 -21.188 1 98.5 142 ALA A O 1
ATOM 1125 N N . VAL A 1 143 ? 2.971 -39.562 -19.312 1 98.5 143 VAL A N 1
ATOM 1126 C CA . VAL A 1 143 ? 2.459 -38.219 -19.484 1 98.5 143 VAL A CA 1
ATOM 1127 C C . VAL A 1 143 ? 2.488 -37.469 -18.141 1 98.5 143 VAL A C 1
ATOM 1129 O O . VAL A 1 143 ? 2.064 -38.031 -17.109 1 98.5 143 VAL A O 1
ATOM 1132 N N . MET A 1 144 ? 3.025 -36.281 -18.125 1 98.44 144 MET A N 1
ATOM 1133 C CA . MET A 1 144 ? 2.949 -35.375 -17 1 98.44 144 MET A CA 1
ATOM 1134 C C . MET A 1 144 ? 2.023 -34.188 -17.312 1 98.44 144 MET A C 1
ATOM 1136 O O . MET A 1 144 ? 2.283 -33.438 -18.234 1 98.44 144 MET A O 1
ATOM 1140 N N . VAL A 1 145 ? 0.993 -34.125 -16.578 1 96.44 145 VAL A N 1
ATOM 1141 C CA . VAL A 1 145 ? 0.052 -33.031 -16.734 1 96.44 145 VAL A CA 1
ATOM 1142 C C . VAL A 1 145 ? 0.504 -31.844 -15.883 1 96.44 145 VAL A C 1
ATOM 1144 O O . VAL A 1 145 ? 0.374 -31.859 -14.656 1 96.44 145 VAL A O 1
ATOM 1147 N N . CYS A 1 146 ? 0.971 -30.781 -16.562 1 96.44 146 CYS A N 1
ATOM 1148 C CA . CYS A 1 146 ? 1.519 -29.594 -15.898 1 96.44 146 CYS A CA 1
ATOM 1149 C C . CYS A 1 146 ? 0.792 -28.328 -16.344 1 96.44 146 CYS A C 1
ATOM 1151 O O . CYS A 1 146 ? 1.378 -27.25 -16.359 1 96.44 146 CYS A O 1
ATOM 1153 N N . SER A 1 147 ? -0.376 -28.297 -16.859 1 90.38 147 SER A N 1
ATOM 1154 C CA . SER A 1 147 ? -1.099 -27.188 -17.469 1 90.38 147 SER A CA 1
ATOM 1155 C C . SER A 1 147 ? -1.658 -26.25 -16.422 1 90.38 147 SER A C 1
ATOM 1157 O O . SER A 1 147 ? -2.057 -25.125 -16.734 1 90.38 147 SER A O 1
ATOM 1159 N N . GLY A 1 148 ? -1.594 -26.438 -15.219 1 84.88 148 GLY A N 1
ATOM 1160 C CA . GLY A 1 148 ? -2.146 -25.562 -14.195 1 84.88 148 GLY A CA 1
ATOM 1161 C C . GLY A 1 148 ? -3.662 -25.578 -14.148 1 84.88 148 GLY A C 1
ATOM 1162 O O . GLY A 1 148 ? -4.305 -26.234 -14.969 1 84.88 148 GLY A O 1
ATOM 1163 N N . HIS A 1 149 ? -4.32 -24.781 -13.203 1 81.5 149 HIS A N 1
ATOM 1164 C CA . HIS A 1 149 ? -5.766 -24.875 -13.023 1 81.5 149 HIS A CA 1
ATOM 1165 C C . HIS A 1 149 ? -6.402 -23.484 -12.984 1 81.5 149 HIS A C 1
ATOM 1167 O O . HIS A 1 149 ? -7.613 -23.359 -12.766 1 81.5 149 HIS A O 1
ATOM 1173 N N . HIS A 1 150 ? -5.715 -22.422 -13.219 1 85.25 150 HIS A N 1
ATOM 1174 C CA . HIS A 1 150 ? -6.25 -21.078 -13.18 1 85.25 150 HIS A CA 1
ATOM 1175 C C . HIS A 1 150 ? -6.68 -20.609 -14.57 1 85.25 150 HIS A C 1
ATOM 1177 O O . HIS A 1 150 ? -6.309 -19.516 -15 1 85.25 150 HIS A O 1
ATOM 1183 N N . ILE A 1 151 ? -7.508 -21.359 -15.18 1 87 151 ILE A N 1
ATOM 1184 C CA . ILE A 1 151 ? -7.844 -21.078 -16.562 1 87 151 ILE A CA 1
ATOM 1185 C C . ILE A 1 151 ? -9.344 -20.812 -16.688 1 87 151 ILE A C 1
ATOM 1187 O O . ILE A 1 151 ? -9.758 -19.828 -17.312 1 87 151 ILE A O 1
ATOM 1191 N N . LEU A 1 152 ? -10.141 -21.578 -16.062 1 88.75 152 LEU A N 1
ATOM 1192 C CA . LEU A 1 152 ? -11.586 -21.453 -16.172 1 88.75 152 LEU A CA 1
ATOM 1193 C C . LEU A 1 152 ? -12.156 -20.703 -14.969 1 88.75 152 LEU A C 1
ATOM 1195 O O . LEU A 1 152 ? -12.266 -21.281 -13.883 1 88.75 152 LEU A O 1
ATOM 1199 N N . PRO A 1 153 ? -12.617 -19.469 -15.188 1 92.25 153 PRO A N 1
ATOM 1200 C CA . PRO A 1 153 ? -13.133 -18.688 -14.062 1 92.25 153 PRO A CA 1
ATOM 1201 C C . PRO A 1 153 ? -14.43 -19.266 -13.492 1 92.25 153 PRO A C 1
ATOM 1203 O O . PRO A 1 153 ? -15.258 -19.781 -14.242 1 92.25 153 PRO A O 1
ATOM 1206 N N . HIS A 1 154 ? -14.578 -19.203 -12.234 1 91.31 154 HIS A N 1
ATOM 1207 C CA . HIS A 1 154 ? -15.82 -19.547 -11.562 1 91.31 154 HIS A CA 1
ATOM 1208 C C . HIS A 1 154 ? -16.641 -18.297 -11.227 1 91.31 154 HIS A C 1
ATOM 1210 O O . HIS A 1 154 ? -16.203 -17.484 -10.406 1 91.31 154 HIS A O 1
ATOM 1216 N N . ILE A 1 155 ? -17.734 -18.094 -11.844 1 93.31 155 ILE A N 1
ATOM 1217 C CA . ILE A 1 155 ? -18.625 -16.969 -11.547 1 93.31 155 ILE A CA 1
ATOM 1218 C C . ILE A 1 155 ? -19.984 -17.5 -11.117 1 93.31 155 ILE A C 1
ATOM 1220 O O . ILE A 1 155 ? -20.812 -17.844 -11.961 1 93.31 155 ILE A O 1
ATOM 1224 N N . PRO A 1 156 ? -20.281 -17.5 -9.898 1 92.56 156 PRO A N 1
ATOM 1225 C CA . PRO A 1 156 ? -21.531 -18.062 -9.406 1 92.56 156 PRO A CA 1
ATOM 1226 C C . PRO A 1 156 ? -22.688 -17.062 -9.5 1 92.56 156 PRO A C 1
ATOM 1228 O O . PRO A 1 156 ? -23.281 -16.703 -8.477 1 92.56 156 PRO A O 1
ATOM 1231 N N . LEU A 1 157 ? -23.094 -16.75 -10.641 1 94.06 157 LEU A N 1
ATOM 1232 C CA . LEU A 1 157 ? -24.125 -15.734 -10.852 1 94.06 157 LEU A CA 1
ATOM 1233 C C . LEU A 1 157 ? -25.438 -16.141 -10.188 1 94.06 157 LEU A C 1
ATOM 1235 O O . LEU A 1 157 ? -26.188 -15.281 -9.711 1 94.06 157 LEU A O 1
ATOM 1239 N N . GLU A 1 158 ? -25.656 -17.422 -10.117 1 93 158 GLU A N 1
ATOM 1240 C CA . GLU A 1 158 ? -26.906 -17.938 -9.539 1 93 158 GLU A CA 1
ATOM 1241 C C . GLU A 1 158 ? -26.984 -17.609 -8.047 1 93 158 GLU A C 1
ATOM 1243 O O . GLU A 1 158 ? -28.078 -17.594 -7.48 1 93 158 GLU A O 1
ATOM 1248 N N . SER A 1 159 ? -25.891 -17.391 -7.508 1 92.5 159 SER A N 1
ATOM 1249 C CA . SER A 1 159 ? -25.844 -17.125 -6.07 1 92.5 159 SER A CA 1
ATOM 1250 C C . SER A 1 159 ? -26.125 -15.648 -5.77 1 92.5 159 SER A C 1
ATOM 1252 O O . SER A 1 159 ? -26.125 -15.242 -4.609 1 92.5 159 SER A O 1
ATOM 1254 N N . PHE A 1 160 ? -26.438 -14.891 -6.777 1 95.44 160 PHE A N 1
ATOM 1255 C CA . PHE A 1 160 ? -26.641 -13.461 -6.598 1 95.44 160 PHE A CA 1
ATOM 1256 C C . PHE A 1 160 ? -27.984 -13.031 -7.176 1 95.44 160 PHE A C 1
ATOM 1258 O O . PHE A 1 160 ? -28.047 -12.445 -8.258 1 95.44 160 PHE A O 1
ATOM 1265 N N . PRO A 1 161 ? -29.031 -13.25 -6.324 1 96.06 161 PRO A N 1
ATOM 1266 C CA . PRO A 1 161 ? -30.344 -12.812 -6.793 1 96.06 161 PRO A CA 1
ATOM 1267 C C . PRO A 1 161 ? -30.359 -11.352 -7.246 1 96.06 161 PRO A C 1
ATOM 1269 O O . PRO A 1 161 ? -29.797 -10.484 -6.57 1 96.06 161 PRO A O 1
ATOM 1272 N N . GLY A 1 162 ? -30.938 -11.148 -8.383 1 96.38 162 GLY A N 1
ATOM 1273 C CA . GLY A 1 162 ? -31.062 -9.789 -8.891 1 96.38 162 GLY A CA 1
ATOM 1274 C C . GLY A 1 162 ? -29.953 -9.398 -9.836 1 96.38 162 GLY A C 1
ATOM 1275 O O . GLY A 1 162 ? -29.969 -8.305 -10.406 1 96.38 162 GLY A O 1
ATOM 1276 N N . ILE A 1 163 ? -28.984 -10.289 -10.078 1 96.56 163 ILE A N 1
ATOM 1277 C CA . ILE A 1 163 ? -27.828 -9.984 -10.922 1 96.56 163 ILE A CA 1
ATOM 1278 C C . ILE A 1 163 ? -28.297 -9.664 -12.336 1 96.56 163 ILE A C 1
ATOM 1280 O O . ILE A 1 163 ? -27.672 -8.859 -13.039 1 96.56 163 ILE A O 1
ATOM 1284 N N . GLU A 1 164 ? -29.344 -10.211 -12.797 1 95.5 164 GLU A N 1
ATOM 1285 C CA . GLU A 1 164 ? -29.875 -9.992 -14.141 1 95.5 164 GLU A CA 1
ATOM 1286 C C . GLU A 1 164 ? -30.359 -8.555 -14.312 1 95.5 164 GLU A C 1
ATOM 1288 O O . GLU A 1 164 ? -30.422 -8.039 -15.43 1 95.5 164 GLU A O 1
ATOM 1293 N N . ARG A 1 165 ? -30.734 -7.859 -13.188 1 95.25 165 ARG A N 1
ATOM 1294 C CA . ARG A 1 165 ? -31.25 -6.492 -13.234 1 95.25 165 ARG A CA 1
ATOM 1295 C C . ARG A 1 165 ? -30.125 -5.477 -13.047 1 95.25 165 ARG A C 1
ATOM 1297 O O . ARG A 1 165 ? -30.312 -4.285 -13.297 1 95.25 165 ARG A O 1
ATOM 1304 N N . PHE A 1 166 ? -28.969 -6.012 -12.633 1 97.5 166 PHE A N 1
ATOM 1305 C CA . PHE A 1 166 ? -27.859 -5.109 -12.336 1 97.5 166 PHE A CA 1
ATOM 1306 C C . PHE A 1 166 ? -27.422 -4.359 -13.586 1 97.5 166 PHE A C 1
ATOM 1308 O O . PHE A 1 166 ? -27.156 -4.973 -14.625 1 97.5 166 PHE A O 1
ATOM 1315 N N . LYS A 1 167 ? -27.344 -3.047 -13.531 1 97.44 167 LYS A N 1
ATOM 1316 C CA . LYS A 1 167 ? -27.078 -2.211 -14.703 1 97.44 167 LYS A CA 1
ATOM 1317 C C . LYS A 1 167 ? -25.594 -1.91 -14.836 1 97.44 167 LYS A C 1
ATOM 1319 O O . LYS A 1 167 ? -25.141 -1.441 -15.883 1 97.44 167 LYS A O 1
ATOM 1324 N N . GLY A 1 168 ? -24.844 -2.117 -13.742 1 96.56 168 GLY A N 1
ATOM 1325 C CA . GLY A 1 168 ? -23.406 -1.903 -13.82 1 96.56 168 GLY A CA 1
ATOM 1326 C C . GLY A 1 168 ? -22.688 -3.018 -14.547 1 96.56 168 GLY A C 1
ATOM 1327 O O . GLY A 1 168 ? -23.312 -3.92 -15.102 1 96.56 168 GLY A O 1
ATOM 1328 N N . GLN A 1 169 ? -21.406 -2.871 -14.586 1 96.94 169 GLN A N 1
ATOM 1329 C CA . GLN A 1 169 ? -20.562 -3.889 -15.195 1 96.94 169 GLN A CA 1
ATOM 1330 C C . GLN A 1 169 ? -20.109 -4.922 -14.164 1 96.94 169 GLN A C 1
ATOM 1332 O O . GLN A 1 169 ? -19.938 -4.598 -12.992 1 96.94 169 GLN A O 1
ATOM 1337 N N . TYR A 1 170 ? -20.062 -6.133 -14.562 1 97.12 170 TYR A N 1
ATOM 1338 C CA . TYR A 1 170 ? -19.422 -7.117 -13.703 1 97.12 170 TYR A CA 1
ATOM 1339 C C . TYR A 1 170 ? -18.5 -8.031 -14.5 1 97.12 170 TYR A C 1
ATOM 1341 O O . TYR A 1 170 ? -18.75 -8.297 -15.68 1 97.12 170 TYR A O 1
ATOM 1349 N N . PHE A 1 171 ? -17.406 -8.422 -13.969 1 97.5 171 PHE A N 1
ATOM 1350 C CA . PHE A 1 171 ? -16.453 -9.32 -14.617 1 97.5 171 PHE A CA 1
ATOM 1351 C C . PHE A 1 171 ? -15.672 -10.125 -13.578 1 97.5 171 PHE A C 1
ATOM 1353 O O . PHE A 1 171 ? -15.695 -9.805 -12.391 1 97.5 171 PHE A O 1
ATOM 1360 N N . HIS A 1 172 ? -15.07 -11.211 -14.023 1 97.56 172 HIS A N 1
ATOM 1361 C CA . HIS A 1 172 ? -14.219 -12.031 -13.164 1 97.56 172 HIS A CA 1
ATOM 1362 C C . HIS A 1 172 ? -12.836 -11.414 -13.008 1 97.56 172 HIS A C 1
ATOM 1364 O O . HIS A 1 172 ? -12.344 -10.742 -13.914 1 97.56 172 HIS A O 1
ATOM 1370 N N . SER A 1 173 ? -12.172 -11.68 -11.898 1 97.44 173 SER A N 1
ATOM 1371 C CA . SER A 1 173 ? -10.852 -11.133 -11.594 1 97.44 173 SER A CA 1
ATOM 1372 C C . SER A 1 173 ? -9.836 -11.508 -12.672 1 97.44 173 SER A C 1
ATOM 1374 O O . SER A 1 173 ? -8.836 -10.812 -12.852 1 97.44 173 SER A O 1
ATOM 1376 N N . ARG A 1 174 ? -10.086 -12.57 -13.367 1 96.62 174 ARG A N 1
ATOM 1377 C CA . ARG A 1 174 ? -9.203 -12.984 -14.461 1 96.62 174 ARG A CA 1
ATOM 1378 C C . ARG A 1 174 ? -9.102 -11.906 -15.523 1 96.62 174 ARG A C 1
ATOM 1380 O O . ARG A 1 174 ? -8.07 -11.773 -16.188 1 96.62 174 ARG A O 1
ATOM 1387 N N . GLN A 1 175 ? -10.094 -11.094 -15.641 1 96.38 175 GLN A N 1
ATOM 1388 C CA . GLN A 1 175 ? -10.164 -10.062 -16.672 1 96.38 175 GLN A CA 1
ATOM 1389 C C . GLN A 1 175 ? -9.484 -8.773 -16.203 1 96.38 175 GLN A C 1
ATOM 1391 O O . GLN A 1 175 ? -9.203 -7.891 -17.016 1 96.38 175 GLN A O 1
ATOM 1396 N N . TYR A 1 176 ? -9.211 -8.602 -14.977 1 97.62 176 TYR A N 1
ATOM 1397 C CA . TYR A 1 176 ? -8.609 -7.395 -14.438 1 97.62 176 TYR A CA 1
ATOM 1398 C C . TYR A 1 176 ? -7.137 -7.301 -14.82 1 97.62 176 TYR A C 1
ATOM 1400 O O . TYR A 1 176 ? -6.391 -8.273 -14.68 1 97.62 176 TYR A O 1
ATOM 1408 N N . LYS A 1 177 ? -6.676 -6.148 -15.25 1 97.38 177 LYS A N 1
ATOM 1409 C CA . LYS A 1 177 ? -5.285 -5.969 -15.648 1 97.38 177 LYS A CA 1
ATOM 1410 C C . LYS A 1 177 ? -4.641 -4.812 -14.898 1 97.38 177 LYS A C 1
ATOM 1412 O O . LYS A 1 177 ? -3.523 -4.941 -14.391 1 97.38 177 LYS A O 1
ATOM 1417 N N . HIS A 1 178 ? -5.27 -3.697 -14.758 1 94.75 178 HIS A N 1
ATOM 1418 C CA . HIS A 1 178 ? -4.84 -2.467 -14.102 1 94.75 178 HIS A CA 1
ATOM 1419 C C . HIS A 1 178 ? -6.031 -1.591 -13.734 1 94.75 178 HIS A C 1
ATOM 1421 O O . HIS A 1 178 ? -7.156 -1.847 -14.172 1 94.75 178 HIS A O 1
ATOM 1427 N N . PRO A 1 179 ? -5.867 -0.574 -12.938 1 95.25 179 PRO A N 1
ATOM 1428 C CA . PRO A 1 179 ? -7.004 0.191 -12.43 1 95.25 179 PRO A CA 1
ATOM 1429 C C . PRO A 1 179 ? -7.512 1.231 -13.422 1 95.25 179 PRO A C 1
ATOM 1431 O O . PRO A 1 179 ? -8.562 1.844 -13.203 1 95.25 179 PRO A O 1
ATOM 1434 N N . GLU A 1 180 ? -6.777 1.465 -14.492 1 92.94 180 GLU A N 1
ATOM 1435 C CA . GLU A 1 180 ? -7.172 2.494 -15.445 1 92.94 180 GLU A CA 1
ATOM 1436 C C . GLU A 1 180 ? -8.586 2.242 -15.969 1 92.94 180 GLU A C 1
ATOM 1438 O O . GLU A 1 180 ? -8.93 1.113 -16.328 1 92.94 180 GLU A O 1
ATOM 1443 N N . GLY A 1 181 ? -9.43 3.264 -16.031 1 94.12 181 GLY A N 1
ATOM 1444 C CA . GLY A 1 181 ? -10.805 3.158 -16.5 1 94.12 181 GLY A CA 1
ATOM 1445 C C . GLY A 1 181 ? -11.805 2.961 -15.367 1 94.12 181 GLY A C 1
ATOM 1446 O O . GLY A 1 181 ? -13.016 3.053 -15.586 1 94.12 181 GLY A O 1
ATOM 1447 N N . LEU A 1 182 ? -11.32 2.73 -14.164 1 96.88 182 LEU A N 1
ATOM 1448 C CA . LEU A 1 182 ? -12.211 2.465 -13.039 1 96.88 182 LEU A CA 1
ATOM 1449 C C . LEU A 1 182 ? -12.117 3.576 -12 1 96.88 182 LEU A C 1
ATOM 1451 O O . LEU A 1 182 ? -12.609 3.428 -10.875 1 96.88 182 LEU A O 1
ATOM 1455 N N . GLU A 1 183 ? -11.477 4.691 -12.383 1 95.12 183 GLU A N 1
ATOM 1456 C CA . GLU A 1 183 ? -11.312 5.836 -11.492 1 95.12 183 GLU A CA 1
ATOM 1457 C C . GLU A 1 183 ? -12.664 6.445 -11.117 1 95.12 183 GLU A C 1
ATOM 1459 O O . GLU A 1 183 ? -13.547 6.57 -11.969 1 95.12 183 GLU A O 1
ATOM 1464 N N . GLY A 1 184 ? -12.859 6.762 -9.844 1 96.06 184 GLY A N 1
ATOM 1465 C CA . GLY A 1 184 ? -14.047 7.457 -9.383 1 96.06 184 GLY A CA 1
ATOM 1466 C C . GLY A 1 184 ? -15.273 6.566 -9.328 1 96.06 184 GLY A C 1
ATOM 1467 O O . GLY A 1 184 ? -16.391 7.055 -9.156 1 96.06 184 GLY A O 1
ATOM 1468 N N . LYS A 1 185 ? -15.109 5.262 -9.445 1 97.94 185 LYS A N 1
ATOM 1469 C CA . LYS A 1 185 ? -16.25 4.34 -9.469 1 97.94 185 LYS A CA 1
ATOM 1470 C C . LYS A 1 185 ? -16.484 3.742 -8.086 1 97.94 185 LYS A C 1
ATOM 1472 O O . LYS A 1 185 ? -15.586 3.715 -7.242 1 97.94 185 LYS A O 1
ATOM 1477 N N . HIS A 1 186 ? -17.703 3.381 -7.887 1 98.5 186 HIS A N 1
ATOM 1478 C CA . HIS A 1 186 ? -18.062 2.516 -6.766 1 98.5 186 HIS A CA 1
ATOM 1479 C C . HIS A 1 186 ? -17.938 1.044 -7.148 1 98.5 186 HIS A C 1
ATOM 1481 O O . HIS A 1 186 ? -18.672 0.57 -8.031 1 98.5 186 HIS A O 1
ATOM 1487 N N . ILE A 1 187 ? -17.078 0.363 -6.504 1 98.75 187 ILE A N 1
ATOM 1488 C CA . ILE A 1 187 ? -16.719 -0.973 -6.961 1 98.75 187 ILE A CA 1
ATOM 1489 C C . ILE A 1 187 ? -16.953 -1.984 -5.84 1 98.75 187 ILE A C 1
ATOM 1491 O O . ILE A 1 187 ? -16.562 -1.75 -4.695 1 98.75 187 ILE A O 1
ATOM 1495 N N . LEU A 1 188 ? -17.625 -3.035 -6.137 1 98.75 188 LEU A N 1
ATOM 1496 C CA . LEU A 1 188 ? -17.844 -4.148 -5.219 1 98.75 188 LEU A CA 1
ATOM 1497 C C . LEU A 1 188 ? -17.016 -5.359 -5.629 1 98.75 188 LEU A C 1
ATOM 1499 O O . LEU A 1 188 ? -17.188 -5.895 -6.73 1 98.75 188 LEU A O 1
ATOM 1503 N N . VAL A 1 189 ? -16.062 -5.746 -4.844 1 98.56 189 VAL A N 1
ATOM 1504 C CA . VAL A 1 189 ? -15.258 -6.945 -5.059 1 98.56 189 VAL A CA 1
ATOM 1505 C C . VAL A 1 189 ? -15.82 -8.102 -4.234 1 98.56 189 VAL A C 1
ATOM 1507 O O . VAL A 1 189 ? -15.938 -7.996 -3.014 1 98.56 189 VAL A O 1
ATOM 1510 N N . ILE A 1 190 ? -16.156 -9.172 -4.891 1 97.81 190 ILE A N 1
ATOM 1511 C CA . ILE A 1 190 ? -16.719 -10.336 -4.223 1 97.81 190 ILE A CA 1
ATOM 1512 C C . ILE A 1 190 ? -15.633 -11.391 -4.008 1 97.81 190 ILE A C 1
ATOM 1514 O O . ILE A 1 190 ? -15.062 -11.906 -4.973 1 97.81 190 ILE A O 1
ATOM 1518 N N . GLY A 1 191 ? -15.367 -11.695 -2.789 1 94.5 191 GLY A N 1
ATOM 1519 C CA . GLY A 1 191 ? -14.305 -12.625 -2.42 1 94.5 191 GLY A CA 1
ATOM 1520 C C . GLY A 1 191 ? -13.258 -12 -1.521 1 94.5 191 GLY A C 1
ATOM 1521 O O . GLY A 1 191 ? -13.125 -10.781 -1.461 1 94.5 191 GLY A O 1
ATOM 1522 N N . LEU A 1 192 ? -12.508 -12.859 -0.824 1 92.38 192 LEU A N 1
ATOM 1523 C CA . LEU A 1 192 ? -11.43 -12.383 0.037 1 92.38 192 LEU A CA 1
ATOM 1524 C C . LEU A 1 192 ? -10.203 -13.273 -0.077 1 92.38 192 LEU A C 1
ATOM 1526 O O . LEU A 1 192 ? -9.633 -13.695 0.937 1 92.38 192 LEU A O 1
ATOM 1530 N N . GLY A 1 193 ? -9.805 -13.656 -1.256 1 92.69 193 GLY A N 1
ATOM 1531 C CA . GLY A 1 193 ? -8.531 -14.297 -1.539 1 92.69 193 GLY A CA 1
ATOM 1532 C C . GLY A 1 193 ? -7.434 -13.32 -1.899 1 92.69 193 GLY A C 1
ATOM 1533 O O . GLY A 1 193 ? -7.59 -12.109 -1.719 1 92.69 193 GLY A O 1
ATOM 1534 N N . ASN A 1 194 ? -6.379 -13.828 -2.369 1 93.69 194 ASN A N 1
ATOM 1535 C CA . ASN A 1 194 ? -5.246 -12.984 -2.736 1 93.69 194 ASN A CA 1
ATOM 1536 C C . ASN A 1 194 ? -5.602 -12.039 -3.879 1 93.69 194 ASN A C 1
ATOM 1538 O O . ASN A 1 194 ? -5.301 -10.844 -3.818 1 93.69 194 ASN A O 1
ATOM 1542 N N . SER A 1 195 ? -6.254 -12.547 -4.844 1 95.94 195 SER A N 1
ATOM 1543 C CA . SER A 1 195 ? -6.633 -11.711 -5.98 1 95.94 195 SER A CA 1
ATOM 1544 C C . SER A 1 195 ? -7.613 -10.625 -5.566 1 95.94 195 SER A C 1
ATOM 1546 O O . SER A 1 195 ? -7.48 -9.469 -5.98 1 95.94 195 SER A O 1
ATOM 1548 N N . ALA A 1 196 ? -8.594 -11.031 -4.75 1 96.56 196 ALA A N 1
ATOM 1549 C CA . ALA A 1 196 ? -9.586 -10.062 -4.285 1 96.56 196 ALA A CA 1
ATOM 1550 C C . ALA A 1 196 ? -8.922 -8.922 -3.523 1 96.56 196 ALA A C 1
ATOM 1552 O O . ALA A 1 196 ? -9.211 -7.75 -3.779 1 96.56 196 ALA A O 1
ATOM 1553 N N . SER A 1 197 ? -8.07 -9.289 -2.627 1 96 197 SER A N 1
ATOM 1554 C CA . SER A 1 197 ? -7.402 -8.305 -1.787 1 96 197 SER A CA 1
ATOM 1555 C C . SER A 1 197 ? -6.508 -7.391 -2.615 1 96 197 SER A C 1
ATOM 1557 O O . SER A 1 197 ? -6.516 -6.172 -2.434 1 96 197 SER A O 1
ATOM 1559 N N . ASP A 1 198 ? -5.75 -7.965 -3.51 1 97 198 ASP A N 1
ATOM 1560 C CA . ASP A 1 198 ? -4.859 -7.191 -4.367 1 97 198 ASP A CA 1
ATOM 1561 C C . ASP A 1 198 ? -5.645 -6.191 -5.215 1 97 198 ASP A C 1
ATOM 1563 O O . ASP A 1 198 ? -5.289 -5.012 -5.277 1 97 198 ASP A O 1
ATOM 1567 N N . ILE A 1 199 ? -6.641 -6.676 -5.82 1 98.25 199 ILE A N 1
ATOM 1568 C CA . ILE A 1 199 ? -7.43 -5.867 -6.742 1 98.25 199 ILE A CA 1
ATOM 1569 C C . ILE A 1 199 ? -8.148 -4.762 -5.973 1 98.25 199 ILE A C 1
ATOM 1571 O O . ILE A 1 199 ? -8.156 -3.602 -6.395 1 98.25 199 ILE A O 1
ATOM 1575 N N . ALA A 1 200 ? -8.711 -5.125 -4.84 1 98.25 200 ALA A N 1
ATOM 1576 C CA . ALA A 1 200 ? -9.406 -4.133 -4.02 1 98.25 200 ALA A CA 1
ATOM 1577 C C . ALA A 1 200 ? -8.461 -3.01 -3.6 1 98.25 200 ALA A C 1
ATOM 1579 O O . ALA A 1 200 ? -8.805 -1.83 -3.711 1 98.25 200 ALA A O 1
ATOM 1580 N N . VAL A 1 201 ? -7.309 -3.387 -3.146 1 97.19 201 VAL A N 1
ATOM 1581 C CA . VAL A 1 201 ? -6.328 -2.412 -2.68 1 97.19 201 VAL A CA 1
ATOM 1582 C C . VAL A 1 201 ? -5.91 -1.506 -3.834 1 97.19 201 VAL A C 1
ATOM 1584 O O . VAL A 1 201 ? -5.887 -0.281 -3.693 1 97.19 201 VAL A O 1
ATOM 1587 N N . GLU A 1 202 ? -5.594 -2.107 -4.93 1 96.94 202 GLU A N 1
ATOM 1588 C CA . GLU A 1 202 ? -5.145 -1.342 -6.09 1 96.94 202 GLU A CA 1
ATOM 1589 C C . GLU A 1 202 ? -6.227 -0.384 -6.574 1 96.94 202 GLU A C 1
ATOM 1591 O O . GLU A 1 202 ? -5.949 0.781 -6.867 1 96.94 202 GLU A O 1
ATOM 1596 N N . LEU A 1 203 ? -7.445 -0.82 -6.609 1 97.75 203 LEU A N 1
ATOM 1597 C CA . LEU A 1 203 ? -8.555 -0.013 -7.094 1 97.75 203 LEU A CA 1
ATOM 1598 C C . LEU A 1 203 ? -8.898 1.097 -6.105 1 97.75 203 LEU A C 1
ATOM 1600 O O . LEU A 1 203 ? -9.375 2.164 -6.504 1 97.75 203 LEU A O 1
ATOM 1604 N N . SER A 1 204 ? -8.648 0.875 -4.848 1 96.88 204 SER A N 1
ATOM 1605 C CA . SER A 1 204 ? -9.07 1.805 -3.805 1 96.88 204 SER A CA 1
ATOM 1606 C C . SER A 1 204 ? -8.281 3.111 -3.883 1 96.88 204 SER A C 1
ATOM 1608 O O . SER A 1 204 ? -8.695 4.121 -3.307 1 96.88 204 SER A O 1
ATOM 1610 N N . LYS A 1 205 ? -7.223 3.119 -4.605 1 92.75 205 LYS A N 1
ATOM 1611 C CA . LYS A 1 205 ? -6.367 4.297 -4.691 1 92.75 205 LYS A CA 1
ATOM 1612 C C . LYS A 1 205 ? -7.031 5.406 -5.504 1 92.75 205 LYS A C 1
ATOM 1614 O O . LYS A 1 205 ? -6.762 6.59 -5.289 1 92.75 205 LYS A O 1
ATOM 1619 N N . LYS A 1 206 ? -7.922 5.031 -6.449 1 92.38 206 LYS A N 1
ATOM 1620 C CA . LYS A 1 206 ? -8.492 6.059 -7.32 1 92.38 206 LYS A CA 1
ATOM 1621 C C . LYS A 1 206 ? -10.008 5.914 -7.422 1 92.38 206 LYS A C 1
ATOM 1623 O O . LYS A 1 206 ? -10.688 6.789 -7.965 1 92.38 206 LYS A O 1
ATOM 1628 N N . ALA A 1 207 ? -10.516 4.777 -6.941 1 96.62 207 ALA A N 1
ATOM 1629 C CA . ALA A 1 207 ? -11.969 4.59 -6.953 1 96.62 207 ALA A CA 1
ATOM 1630 C C . ALA A 1 207 ? -12.648 5.523 -5.957 1 96.62 207 ALA A C 1
ATOM 1632 O O . ALA A 1 207 ? -12.008 6.031 -5.031 1 96.62 207 ALA A O 1
ATOM 1633 N N . ALA A 1 208 ? -13.922 5.824 -6.211 1 96.5 208 ALA A N 1
ATOM 1634 C CA . ALA A 1 208 ? -14.688 6.59 -5.23 1 96.5 208 ALA A CA 1
ATOM 1635 C C . ALA A 1 208 ? -14.844 5.805 -3.928 1 96.5 208 ALA A C 1
ATOM 1637 O O . ALA A 1 208 ? -14.672 6.359 -2.84 1 96.5 208 ALA A O 1
ATOM 1638 N N . GLN A 1 209 ? -15.18 4.559 -4.09 1 97.44 209 GLN A N 1
ATOM 1639 C CA . GLN A 1 209 ? -15.312 3.656 -2.951 1 97.44 209 GLN A CA 1
ATOM 1640 C C . GLN A 1 209 ? -15.195 2.199 -3.389 1 97.44 209 GLN A C 1
ATOM 1642 O O . GLN A 1 209 ? -15.742 1.811 -4.422 1 97.44 209 GLN A O 1
ATOM 1647 N N . VAL A 1 210 ? -14.422 1.417 -2.641 1 98.5 210 VAL A N 1
ATOM 1648 C CA . VAL A 1 210 ? -14.32 -0.016 -2.896 1 98.5 210 VAL A CA 1
ATOM 1649 C C . VAL A 1 210 ? -14.906 -0.795 -1.723 1 98.5 210 VAL A C 1
ATOM 1651 O O . VAL A 1 210 ? -14.648 -0.476 -0.562 1 98.5 210 VAL A O 1
ATOM 1654 N N . PHE A 1 211 ? -15.773 -1.752 -2.033 1 98.31 211 PHE A N 1
ATOM 1655 C CA . PHE A 1 211 ? -16.344 -2.676 -1.056 1 98.31 211 PHE A CA 1
ATOM 1656 C C . PHE A 1 211 ? -15.805 -4.086 -1.278 1 98.31 211 PHE A C 1
ATOM 1658 O O . PHE A 1 211 ? -15.703 -4.543 -2.418 1 98.31 211 PHE A O 1
ATOM 1665 N N . ILE A 1 212 ? -15.422 -4.734 -0.245 1 97.25 212 ILE A N 1
ATOM 1666 C CA . ILE A 1 212 ? -15.086 -6.156 -0.311 1 97.25 212 ILE A CA 1
ATOM 1667 C C . ILE A 1 212 ? -16.156 -6.969 0.423 1 97.25 212 ILE A C 1
ATOM 1669 O O . ILE A 1 212 ? -16.422 -6.734 1.605 1 97.25 212 ILE A O 1
ATOM 1673 N N . SER A 1 213 ? -16.781 -7.793 -0.28 1 96.94 213 SER A N 1
ATOM 1674 C CA . SER A 1 213 ? -17.781 -8.672 0.321 1 96.94 213 SER A CA 1
ATOM 1675 C C . SER A 1 213 ? -17.219 -10.078 0.537 1 96.94 213 SER A C 1
ATOM 1677 O O . SER A 1 213 ? -16.703 -10.695 -0.397 1 96.94 213 SER A O 1
ATOM 1679 N N . THR A 1 214 ? -17.281 -10.539 1.724 1 91.5 214 THR A N 1
ATOM 1680 C CA . THR A 1 214 ? -16.75 -11.867 2.045 1 91.5 214 THR A CA 1
ATOM 1681 C C . THR A 1 214 ? -17.781 -12.672 2.832 1 91.5 214 THR A C 1
ATOM 1683 O O . THR A 1 214 ? -18.5 -12.125 3.674 1 91.5 214 THR A O 1
ATOM 1686 N N . ARG A 1 215 ? -17.859 -13.922 2.502 1 84.94 215 ARG A N 1
ATOM 1687 C CA . ARG A 1 215 ? -18.781 -14.828 3.176 1 84.94 215 ARG A CA 1
ATOM 1688 C C . ARG A 1 215 ? -18.172 -15.391 4.449 1 84.94 215 ARG A C 1
ATOM 1690 O O . ARG A 1 215 ? -18.828 -15.43 5.496 1 84.94 215 ARG A O 1
ATOM 1697 N N . HIS A 1 216 ? -16.906 -15.789 4.355 1 82.06 216 HIS A N 1
ATOM 1698 C CA . HIS A 1 216 ? -16.344 -16.562 5.445 1 82.06 216 HIS A CA 1
ATOM 1699 C C . HIS A 1 216 ? -15.141 -15.859 6.062 1 82.06 216 HIS A C 1
ATOM 1701 O O . HIS A 1 216 ? -14.531 -16.375 7.008 1 82.06 216 HIS A O 1
ATOM 1707 N N . GLY A 1 217 ? -14.789 -14.695 5.637 1 82.56 217 GLY A N 1
ATOM 1708 C CA . GLY A 1 217 ? -13.617 -14.008 6.164 1 82.56 217 GLY A CA 1
ATOM 1709 C C . GLY A 1 217 ? -12.32 -14.727 5.863 1 82.56 217 GLY A C 1
ATOM 1710 O O . GLY A 1 217 ? -12.32 -15.789 5.242 1 82.56 217 GLY A O 1
ATOM 1711 N N . SER A 1 218 ? -11.211 -14.18 6.141 1 83.94 218 SER A N 1
ATOM 1712 C CA . SER A 1 218 ? -9.898 -14.773 5.953 1 83.94 218 SER A CA 1
ATOM 1713 C C . SER A 1 218 ? -8.852 -14.102 6.836 1 83.94 218 SER A C 1
ATOM 1715 O O . SER A 1 218 ? -9.023 -12.953 7.238 1 83.94 218 SER A O 1
ATOM 1717 N N . TRP A 1 219 ? -7.84 -14.938 7.137 1 83.31 219 TRP A N 1
ATOM 1718 C CA . TRP A 1 219 ? -6.672 -14.352 7.785 1 83.31 219 TRP A CA 1
ATOM 1719 C C . TRP A 1 219 ? -5.844 -13.547 6.785 1 83.31 219 TRP A C 1
ATOM 1721 O O . TRP A 1 219 ? -5.582 -14.016 5.672 1 83.31 219 TRP A O 1
ATOM 1731 N N . VAL A 1 220 ? -5.586 -12.352 7.211 1 85.81 220 VAL A N 1
ATOM 1732 C CA . VAL A 1 220 ? -4.75 -11.5 6.371 1 85.81 220 VAL A CA 1
ATOM 1733 C C . VAL A 1 220 ? -3.408 -11.25 7.059 1 85.81 220 VAL A C 1
ATOM 1735 O O . VAL A 1 220 ? -3.365 -10.883 8.234 1 85.81 220 VAL A O 1
ATOM 1738 N N . MET A 1 221 ? -2.361 -11.531 6.355 1 83.31 221 MET A N 1
ATOM 1739 C CA . MET A 1 221 ? -1.033 -11.297 6.914 1 83.31 221 MET A CA 1
ATOM 1740 C C . MET A 1 221 ? -0.164 -10.516 5.941 1 83.31 221 MET A C 1
ATOM 1742 O O . MET A 1 221 ? -0.437 -10.492 4.738 1 83.31 221 MET A O 1
ATOM 1746 N N . GLY A 1 222 ? 0.803 -9.883 6.543 1 82.44 222 GLY A N 1
ATOM 1747 C CA . GLY A 1 222 ? 1.749 -9.148 5.715 1 82.44 222 GLY A CA 1
ATOM 1748 C C . GLY A 1 222 ? 2.934 -9.992 5.277 1 82.44 222 GLY A C 1
ATOM 1749 O O . GLY A 1 222 ? 3.193 -11.055 5.848 1 82.44 222 GLY A O 1
ATOM 1750 N N . ARG A 1 223 ? 3.541 -9.562 4.223 1 85.12 223 ARG A N 1
ATOM 1751 C CA . ARG A 1 223 ? 4.762 -10.211 3.748 1 85.12 223 ARG A CA 1
ATOM 1752 C C . ARG A 1 223 ? 5.91 -10 4.73 1 85.12 223 ARG A C 1
ATOM 1754 O O . ARG A 1 223 ? 6.809 -10.836 4.828 1 85.12 223 ARG A O 1
ATOM 1761 N N . ILE A 1 224 ? 5.797 -8.914 5.438 1 77.44 224 ILE A N 1
ATOM 1762 C CA . ILE A 1 224 ? 6.855 -8.57 6.379 1 77.44 224 ILE A CA 1
ATOM 1763 C C . ILE A 1 224 ? 6.477 -9.047 7.781 1 77.44 224 ILE A C 1
ATOM 1765 O O . ILE A 1 224 ? 5.352 -8.836 8.234 1 77.44 224 ILE A O 1
ATOM 1769 N N . SER A 1 225 ? 7.363 -9.758 8.367 1 71 225 SER A N 1
ATOM 1770 C CA . SER A 1 225 ? 7.113 -10.273 9.711 1 71 225 SER A CA 1
ATOM 1771 C C . SER A 1 225 ? 8.086 -9.672 10.719 1 71 225 SER A C 1
ATOM 1773 O O . SER A 1 225 ? 8.609 -8.578 10.508 1 71 225 SER A O 1
ATOM 1775 N N . GLU A 1 226 ? 8.25 -10.445 11.75 1 66.44 226 GLU A N 1
ATOM 1776 C CA . GLU A 1 226 ? 9.047 -9.953 12.867 1 66.44 226 GLU A CA 1
ATOM 1777 C C . GLU A 1 226 ? 10.469 -9.617 12.422 1 66.44 226 GLU A C 1
ATOM 1779 O O . GLU A 1 226 ? 11.07 -10.367 11.648 1 66.44 226 GLU A O 1
ATOM 1784 N N . ASP A 1 227 ? 10.945 -8.43 12.75 1 66.62 227 ASP A N 1
ATOM 1785 C CA . ASP A 1 227 ? 12.305 -7.941 12.516 1 66.62 227 ASP A CA 1
ATOM 1786 C C . ASP A 1 227 ? 12.539 -7.664 11.031 1 66.62 227 ASP A C 1
ATOM 1788 O O . ASP A 1 227 ? 13.68 -7.629 10.57 1 66.62 227 ASP A O 1
ATOM 1792 N N . GLY A 1 228 ? 11.406 -7.715 10.305 1 67.56 228 GLY A N 1
ATOM 1793 C CA . GLY A 1 228 ? 11.516 -7.328 8.906 1 67.56 228 GLY A CA 1
ATOM 1794 C C . GLY A 1 228 ? 11.789 -8.5 7.98 1 67.56 228 GLY A C 1
ATOM 1795 O O . GLY A 1 228 ? 12.039 -8.312 6.789 1 67.56 228 GLY A O 1
ATOM 1796 N N . TYR A 1 229 ? 11.789 -9.641 8.5 1 74.12 229 TYR A N 1
ATOM 1797 C CA . TYR A 1 229 ? 12.023 -10.828 7.684 1 74.12 229 TYR A CA 1
ATOM 1798 C C . TYR A 1 229 ? 10.75 -11.242 6.957 1 74.12 229 TYR A C 1
ATOM 1800 O O . TYR A 1 229 ? 9.641 -10.961 7.422 1 74.12 229 TYR A O 1
ATOM 1808 N N . PRO A 1 230 ? 10.992 -11.82 5.824 1 77.94 230 PRO A N 1
ATOM 1809 C CA . PRO A 1 230 ? 9.812 -12.375 5.16 1 77.94 230 PRO A CA 1
ATOM 1810 C C . PRO A 1 230 ? 9.023 -13.32 6.059 1 77.94 230 PRO A C 1
ATOM 1812 O O . PRO A 1 230 ? 9.609 -14.07 6.848 1 77.94 230 PRO A O 1
ATOM 1815 N N . TRP A 1 231 ? 7.801 -13.281 5.918 1 76.31 231 TRP A N 1
ATOM 1816 C CA . TRP A 1 231 ? 6.906 -14.008 6.812 1 76.31 231 TRP A CA 1
ATOM 1817 C C . TRP A 1 231 ? 7.191 -15.508 6.766 1 76.31 231 TRP A C 1
ATOM 1819 O O . TRP A 1 231 ? 7.125 -16.188 7.793 1 76.31 231 TRP A O 1
ATOM 1829 N N . ASP A 1 232 ? 7.512 -16 5.57 1 76.25 232 ASP A N 1
ATOM 1830 C CA . ASP A 1 232 ? 7.617 -17.438 5.383 1 76.25 232 ASP A CA 1
ATOM 1831 C C . ASP A 1 232 ? 8.922 -17.984 5.965 1 76.25 232 ASP A C 1
ATOM 1833 O O . ASP A 1 232 ? 9.023 -19.172 6.281 1 76.25 232 ASP A O 1
ATOM 1837 N N . ILE A 1 233 ? 9.883 -17.109 6.09 1 69.88 233 ILE A N 1
ATOM 1838 C CA . ILE A 1 233 ? 11.133 -17.531 6.711 1 69.88 233 ILE A CA 1
ATOM 1839 C C . ILE A 1 233 ? 10.93 -17.703 8.211 1 69.88 233 ILE A C 1
ATOM 1841 O O . ILE A 1 233 ? 11.508 -18.594 8.82 1 69.88 233 ILE A O 1
ATOM 1845 N N . VAL A 1 234 ? 10.039 -16.875 8.648 1 65.94 234 VAL A N 1
ATOM 1846 C CA . VAL A 1 234 ? 9.812 -16.891 10.094 1 65.94 234 VAL A CA 1
ATOM 1847 C C . VAL A 1 234 ? 8.75 -17.938 10.438 1 65.94 234 VAL A C 1
ATOM 1849 O O . VAL A 1 234 ? 8.867 -18.625 11.445 1 65.94 234 VAL A O 1
ATOM 1852 N N . PHE A 1 235 ? 7.832 -18.078 9.586 1 64.94 235 PHE A N 1
ATOM 1853 C CA . PHE A 1 235 ? 6.676 -18.922 9.891 1 64.94 235 PHE A CA 1
ATOM 1854 C C . PHE A 1 235 ? 6.961 -20.375 9.547 1 64.94 235 PHE A C 1
ATOM 1856 O O . PHE A 1 235 ? 6.414 -21.281 10.18 1 64.94 235 PHE A O 1
ATOM 1863 N N . GLN A 1 236 ? 7.797 -20.547 8.562 1 59.84 236 GLN A N 1
ATOM 1864 C CA . GLN A 1 236 ? 8.016 -21.922 8.102 1 59.84 236 GLN A CA 1
ATOM 1865 C C . GLN A 1 236 ? 9.352 -22.453 8.594 1 59.84 236 GLN A C 1
ATOM 1867 O O . GLN A 1 236 ? 10.297 -22.609 7.809 1 59.84 236 GLN A O 1
ATOM 1872 N N . THR A 1 237 ? 9.461 -22.484 9.898 1 56.53 237 THR A N 1
ATOM 1873 C CA . THR A 1 237 ? 10.664 -23.094 10.453 1 56.53 237 THR A CA 1
ATOM 1874 C C . THR A 1 237 ? 10.391 -24.547 10.867 1 56.53 237 THR A C 1
ATOM 1876 O O . THR A 1 237 ? 9.25 -24.906 11.156 1 56.53 237 THR A O 1
ATOM 1879 N N . ARG A 1 238 ? 11.344 -25.328 10.742 1 57.31 238 ARG A N 1
ATOM 1880 C CA . ARG A 1 238 ? 11.242 -26.719 11.172 1 57.31 238 ARG A CA 1
ATOM 1881 C C . ARG A 1 238 ? 10.711 -26.828 12.594 1 57.31 238 ARG A C 1
ATOM 1883 O O . ARG A 1 238 ? 9.93 -27.719 12.914 1 57.31 238 ARG A O 1
ATOM 1890 N N . PHE A 1 239 ? 11.148 -25.859 13.289 1 53.88 239 PHE A N 1
ATOM 1891 C CA . PHE A 1 239 ? 10.727 -25.844 14.688 1 53.88 239 PHE A CA 1
ATOM 1892 C C . PHE A 1 239 ? 9.227 -25.609 14.797 1 53.88 239 PHE A C 1
ATOM 1894 O O . PHE A 1 239 ? 8.531 -26.328 15.516 1 53.88 239 PHE A O 1
ATOM 1901 N N . ARG A 1 240 ? 8.766 -24.703 14.055 1 59.25 240 ARG A N 1
ATOM 1902 C CA . ARG A 1 240 ? 7.332 -24.406 14.109 1 59.25 240 ARG A CA 1
ATOM 1903 C C . ARG A 1 240 ? 6.52 -25.547 13.516 1 59.25 240 ARG A C 1
ATOM 1905 O O . ARG A 1 240 ? 5.434 -25.859 14.008 1 59.25 240 ARG A O 1
ATOM 1912 N N . SER A 1 241 ? 7.086 -26.062 12.461 1 57.72 241 SER A N 1
ATOM 1913 C CA . SER A 1 241 ? 6.438 -27.219 11.875 1 57.72 241 SER A CA 1
ATOM 1914 C C . SER A 1 241 ? 6.395 -28.391 12.859 1 57.72 241 SER A C 1
ATOM 1916 O O . SER A 1 241 ? 5.391 -29.094 12.945 1 57.72 241 SER A O 1
ATOM 1918 N N . MET A 1 242 ? 7.492 -28.547 13.5 1 58.12 242 MET A N 1
ATOM 1919 C CA . MET A 1 242 ? 7.547 -29.578 14.531 1 58.12 242 MET A CA 1
ATOM 1920 C C . MET A 1 242 ? 6.523 -29.312 15.625 1 58.12 242 MET A C 1
ATOM 1922 O O . MET A 1 242 ? 5.832 -30.234 16.078 1 58.12 242 MET A O 1
ATOM 1926 N N . LEU A 1 243 ? 6.445 -28.078 16.047 1 60.56 243 LEU A N 1
ATOM 1927 C CA . LEU A 1 243 ? 5.504 -27.703 17.094 1 60.56 243 LEU A CA 1
ATOM 1928 C C . LEU A 1 243 ? 4.066 -27.938 16.625 1 60.56 243 LEU A C 1
ATOM 1930 O O . LEU A 1 243 ? 3.229 -28.406 17.406 1 60.56 243 LEU A O 1
ATOM 1934 N N . ARG A 1 244 ? 3.812 -27.688 15.398 1 65 244 ARG A N 1
ATOM 1935 C CA . ARG A 1 244 ? 2.479 -27.859 14.844 1 65 244 ARG A CA 1
ATOM 1936 C C . ARG A 1 244 ? 2.098 -29.344 14.797 1 65 244 ARG A C 1
ATOM 1938 O O . ARG A 1 244 ? 0.923 -29.688 14.93 1 65 244 ARG A O 1
ATOM 1945 N N . ASN A 1 245 ? 3.164 -30.062 14.617 1 62.16 245 ASN A N 1
ATOM 1946 C CA . ASN A 1 245 ? 2.906 -31.484 14.5 1 62.16 245 ASN A CA 1
ATOM 1947 C C . ASN A 1 245 ? 2.695 -32.125 15.867 1 62.16 245 ASN A C 1
ATOM 1949 O O . ASN A 1 245 ? 2.078 -33.188 15.969 1 62.16 245 ASN A O 1
ATOM 1953 N N . VAL A 1 246 ? 3.207 -31.469 16.922 1 66.88 246 VAL A N 1
ATOM 1954 C CA . VAL A 1 246 ? 3.195 -32.125 18.219 1 66.88 246 VAL A CA 1
ATOM 1955 C C . VAL A 1 246 ? 2.098 -31.5 19.094 1 66.88 246 VAL A C 1
ATOM 1957 O O . VAL A 1 246 ? 1.51 -32.188 19.938 1 66.88 246 VAL A O 1
ATOM 1960 N N . LEU A 1 247 ? 1.769 -30.344 18.875 1 69.75 247 LEU A N 1
ATOM 1961 C CA . LEU A 1 247 ? 0.839 -29.641 19.75 1 69.75 247 LEU A CA 1
ATOM 1962 C C . LEU A 1 247 ? -0.606 -29.969 19.375 1 69.75 247 LEU A C 1
ATOM 1964 O O . LEU A 1 247 ? -0.912 -30.234 18.219 1 69.75 247 LEU A O 1
ATOM 1968 N N . PRO A 1 248 ? -1.426 -30.047 20.438 1 70.62 248 PRO A N 1
ATOM 1969 C CA . PRO A 1 248 ? -2.855 -30.219 20.172 1 70.62 248 PRO A CA 1
ATOM 1970 C C . PRO A 1 248 ? -3.432 -29.125 19.281 1 70.62 248 PRO A C 1
ATOM 1972 O O . PRO A 1 248 ? -2.908 -28.016 19.25 1 70.62 248 PRO A O 1
ATOM 1975 N N . LEU A 1 249 ? -4.34 -29.484 18.547 1 69.81 249 LEU A N 1
ATOM 1976 C CA . LEU A 1 249 ? -4.973 -28.609 17.562 1 69.81 249 LEU A CA 1
ATOM 1977 C C . LEU A 1 249 ? -5.434 -27.312 18.219 1 69.81 249 LEU A C 1
ATOM 1979 O O . LEU A 1 249 ? -5.355 -26.234 17.609 1 69.81 249 LEU A O 1
ATOM 1983 N N . THR A 1 250 ? -5.887 -27.438 19.453 1 71.62 250 THR A N 1
ATOM 1984 C CA . THR A 1 250 ? -6.402 -26.266 20.156 1 71.62 250 THR A CA 1
ATOM 1985 C C . THR A 1 250 ? -5.297 -25.25 20.391 1 71.62 250 THR A C 1
ATOM 1987 O O . THR A 1 250 ? -5.523 -24.031 20.266 1 71.62 250 THR A O 1
ATOM 1990 N N . VAL A 1 251 ? -4.18 -25.781 20.719 1 72.75 251 VAL A N 1
ATOM 1991 C CA . VAL A 1 251 ? -3.055 -24.906 21 1 72.75 251 VAL A CA 1
ATOM 1992 C C . VAL A 1 251 ? -2.535 -24.297 19.703 1 72.75 251 VAL A C 1
ATOM 1994 O O . VAL A 1 251 ? -2.166 -23.125 19.656 1 72.75 251 VAL A O 1
ATOM 1997 N N . GLN A 1 252 ? -2.613 -25.094 18.672 1 70.69 252 GLN A N 1
ATOM 1998 C CA . GLN A 1 252 ? -2.184 -24.594 17.359 1 70.69 252 GLN A CA 1
ATOM 1999 C C . GLN A 1 252 ? -3.074 -23.453 16.875 1 70.69 252 GLN A C 1
ATOM 2001 O O . GLN A 1 252 ? -2.58 -22.438 16.406 1 70.69 252 GLN A O 1
ATOM 2006 N N . LYS A 1 253 ? -4.242 -23.766 17.109 1 71.38 253 LYS A N 1
ATOM 2007 C CA . LYS A 1 253 ? -5.219 -22.75 16.703 1 71.38 253 LYS A CA 1
ATOM 2008 C C . LYS A 1 253 ? -5.012 -21.453 17.469 1 71.38 253 LYS A C 1
ATOM 2010 O O . LYS A 1 253 ? -5.055 -20.359 16.891 1 71.38 253 LYS A O 1
ATOM 2015 N N . TRP A 1 254 ? -4.824 -21.656 18.688 1 71.06 254 TRP A N 1
ATOM 2016 C CA . TRP A 1 254 ? -4.602 -20.5 19.531 1 71.06 254 TRP A CA 1
ATOM 2017 C C . TRP A 1 254 ? -3.352 -19.734 19.109 1 71.06 254 TRP A C 1
ATOM 2019 O O . TRP A 1 254 ? -3.357 -18.5 19.047 1 71.06 254 TRP A O 1
ATOM 2029 N N . MET A 1 255 ? -2.365 -20.453 18.797 1 67.94 255 MET A N 1
ATOM 2030 C CA . MET A 1 255 ? -1.1 -19.828 18.406 1 67.94 255 MET A CA 1
ATOM 2031 C C . MET A 1 255 ? -1.246 -19.094 17.078 1 67.94 255 MET A C 1
ATOM 2033 O O . MET A 1 255 ? -0.725 -17.984 16.922 1 67.94 255 MET A O 1
ATOM 2037 N N . ILE A 1 256 ? -1.999 -19.703 16.234 1 69.62 256 ILE A N 1
ATOM 2038 C CA . ILE A 1 256 ? -2.189 -19.094 14.922 1 69.62 256 ILE A CA 1
ATOM 2039 C C . ILE A 1 256 ? -3.025 -17.828 15.055 1 69.62 256 ILE A C 1
ATOM 2041 O O . ILE A 1 256 ? -2.686 -16.781 14.484 1 69.62 256 ILE A O 1
ATOM 2045 N N . GLU A 1 257 ? -4.004 -17.984 15.852 1 70.25 257 GLU A N 1
ATOM 2046 C CA . GLU A 1 257 ? -4.871 -16.828 16.062 1 70.25 257 GLU A CA 1
ATOM 2047 C C . GLU A 1 257 ? -4.102 -15.672 16.688 1 70.25 257 GLU A C 1
ATOM 2049 O O . GLU A 1 257 ? -4.289 -14.516 16.297 1 70.25 257 GLU A O 1
ATOM 2054 N N . ARG A 1 258 ? -3.307 -15.992 17.562 1 68.62 258 ARG A N 1
ATOM 2055 C CA . ARG A 1 258 ? -2.527 -14.961 18.25 1 68.62 258 ARG A CA 1
ATOM 2056 C C . ARG A 1 258 ? -1.52 -14.32 17.297 1 68.62 258 ARG A C 1
ATOM 2058 O O . ARG A 1 258 ? -1.341 -13.102 17.312 1 68.62 258 ARG A O 1
ATOM 2065 N N . GLN A 1 259 ? -1.017 -15.172 16.578 1 68.5 259 GLN A N 1
ATOM 2066 C CA . GLN A 1 259 ? 0.002 -14.688 15.656 1 68.5 259 GLN A CA 1
ATOM 2067 C C . GLN A 1 259 ? -0.615 -13.805 14.57 1 68.5 259 GLN A C 1
ATOM 2069 O O . GLN A 1 259 ? -0.075 -12.75 14.234 1 68.5 259 GLN A O 1
ATOM 2074 N N . MET A 1 260 ? -1.756 -14.266 14.188 1 69.06 260 MET A N 1
ATOM 2075 C CA . MET A 1 260 ? -2.387 -13.562 13.07 1 69.06 260 MET A CA 1
ATOM 2076 C C . MET A 1 260 ? -2.982 -12.234 13.531 1 69.06 260 MET A C 1
ATOM 2078 O O . MET A 1 260 ? -3.031 -11.273 12.766 1 69.06 260 MET A O 1
ATOM 2082 N N . ASN A 1 261 ? -3.314 -12.219 14.758 1 64.38 261 ASN A N 1
ATOM 2083 C CA . ASN A 1 261 ? -3.996 -11.031 15.258 1 64.38 261 ASN A CA 1
ATOM 2084 C C . ASN A 1 261 ? -3.016 -10.055 15.898 1 64.38 261 ASN A C 1
ATOM 2086 O O . ASN A 1 261 ? -3.428 -9.031 16.453 1 64.38 261 ASN A O 1
ATOM 2090 N N . ARG A 1 262 ? -1.81 -10.391 15.859 1 63.84 262 ARG A N 1
ATOM 2091 C CA . ARG A 1 262 ? -0.813 -9.523 16.469 1 63.84 262 ARG A CA 1
ATOM 2092 C C . ARG A 1 262 ? -0.715 -8.195 15.719 1 63.84 262 ARG A C 1
ATOM 2094 O O . ARG A 1 262 ? -0.619 -7.133 16.344 1 63.84 262 ARG A O 1
ATOM 2101 N N . CYS A 1 263 ? -0.787 -8.344 14.461 1 62.88 263 CYS A N 1
ATOM 2102 C CA . CYS A 1 263 ? -0.584 -7.129 13.68 1 62.88 263 CYS A CA 1
ATOM 2103 C C . CYS A 1 263 ? -1.91 -6.43 13.406 1 62.88 263 CYS A C 1
ATOM 2105 O O . CYS A 1 263 ? -1.961 -5.199 13.32 1 62.88 263 CYS A O 1
ATOM 2107 N N . PHE A 1 264 ? -2.936 -7.289 13.219 1 67.94 264 PHE A N 1
ATOM 2108 C CA . PHE A 1 264 ? -4.242 -6.734 12.883 1 67.94 264 PHE A CA 1
ATOM 2109 C C . PHE A 1 264 ? -5.359 -7.605 13.43 1 67.94 264 PHE A C 1
ATOM 2111 O O . PHE A 1 264 ? -5.285 -8.836 13.375 1 67.94 264 PHE A O 1
ATOM 2118 N N . ASN A 1 265 ? -6.25 -6.918 14.125 1 73 265 ASN A N 1
ATOM 2119 C CA . ASN A 1 265 ? -7.371 -7.664 14.68 1 73 265 ASN A CA 1
ATOM 2120 C C . ASN A 1 265 ? -8.453 -7.914 13.641 1 73 265 ASN A C 1
ATOM 2122 O O . ASN A 1 265 ? -9.188 -6.992 13.266 1 73 265 ASN A O 1
ATOM 2126 N N . HIS A 1 266 ? -8.641 -9.133 13.281 1 75.62 266 HIS A N 1
ATOM 2127 C CA . HIS A 1 266 ? -9.531 -9.492 12.18 1 75.62 266 HIS A CA 1
ATOM 2128 C C . HIS A 1 266 ? -10.992 -9.32 12.578 1 75.62 266 HIS A C 1
ATOM 2130 O O . HIS A 1 266 ? -11.828 -8.977 11.742 1 75.62 266 HIS A O 1
ATOM 2136 N N . GLU A 1 267 ? -11.25 -9.484 13.789 1 72.94 267 GLU A N 1
ATOM 2137 C CA . GLU A 1 267 ? -12.617 -9.312 14.258 1 72.94 267 GLU A CA 1
ATOM 2138 C C . GLU A 1 267 ? -13.055 -7.848 14.18 1 72.94 267 GLU A C 1
ATOM 2140 O O . GLU A 1 267 ? -14.156 -7.547 13.719 1 72.94 267 GLU A O 1
ATOM 2145 N N . ASN A 1 268 ? -12.07 -7.016 14.516 1 72.06 268 ASN A N 1
ATOM 2146 C CA . ASN A 1 268 ? -12.375 -5.59 14.531 1 72.06 268 ASN A CA 1
ATOM 2147 C C . ASN A 1 268 ? -12.617 -5.055 13.125 1 72.06 268 ASN A C 1
ATOM 2149 O O . ASN A 1 268 ? -13.336 -4.066 12.945 1 72.06 268 ASN A O 1
ATOM 2153 N N . TYR A 1 269 ? -12.172 -5.836 12.188 1 73.12 269 TYR A N 1
ATOM 2154 C CA . TYR A 1 269 ? -12.242 -5.316 10.828 1 73.12 269 TYR A CA 1
ATOM 2155 C C . TYR A 1 269 ? -13.172 -6.164 9.969 1 73.12 269 TYR A C 1
ATOM 2157 O O . TYR A 1 269 ? -13.242 -5.988 8.75 1 73.12 269 TYR A O 1
ATOM 2165 N N . GLY A 1 270 ? -13.859 -7.148 10.562 1 73.69 270 GLY A N 1
ATOM 2166 C CA . GLY A 1 270 ? -14.852 -7.957 9.859 1 73.69 270 GLY A CA 1
ATOM 2167 C C . GLY A 1 270 ? -14.227 -9 8.953 1 73.69 270 GLY A C 1
ATOM 2168 O O . GLY A 1 270 ? -14.812 -9.367 7.926 1 73.69 270 GLY A O 1
ATOM 2169 N N . LEU A 1 271 ? -13.008 -9.383 9.234 1 76.62 271 LEU A N 1
ATOM 2170 C CA . LEU A 1 271 ? -12.312 -10.328 8.359 1 76.62 271 LEU A CA 1
ATOM 2171 C C . LEU A 1 271 ? -12.156 -11.68 9.039 1 76.62 271 LEU A C 1
ATOM 2173 O O . LEU A 1 271 ? -11.625 -12.625 8.438 1 76.62 271 LEU A O 1
ATOM 2177 N N . GLU A 1 272 ? -12.648 -11.781 10.242 1 77 272 GLU A N 1
ATOM 2178 C CA . GLU A 1 272 ? -12.438 -13.016 10.992 1 77 272 GLU A CA 1
ATOM 2179 C C . GLU A 1 272 ? -13.047 -14.211 10.266 1 77 272 GLU A C 1
ATOM 2181 O O . GLU A 1 272 ? -14.234 -14.195 9.914 1 77 272 GLU A O 1
ATOM 2186 N N . PRO A 1 273 ? -12.211 -15.188 10.031 1 74.94 273 PRO A N 1
ATOM 2187 C CA . PRO A 1 273 ? -12.742 -16.359 9.344 1 74.94 273 PRO A CA 1
ATOM 2188 C C . PRO A 1 273 ? -13.805 -17.094 10.172 1 74.94 273 PRO A C 1
ATOM 2190 O O . PRO A 1 273 ? -13.695 -17.172 11.398 1 74.94 273 PRO A O 1
ATOM 2193 N N . GLN A 1 274 ? -14.969 -17.422 9.516 1 68.94 274 GLN A N 1
ATOM 2194 C CA . GLN A 1 274 ? -16.031 -18.156 10.195 1 68.94 274 GLN A CA 1
ATOM 2195 C C . GLN A 1 274 ? -15.516 -19.453 10.781 1 68.94 274 GLN A C 1
ATOM 2197 O O . GLN A 1 274 ? -15.844 -19.812 11.922 1 68.94 274 GLN A O 1
ATOM 2202 N N . ASN A 1 275 ? -14.875 -20.203 9.836 1 61.5 275 ASN A N 1
ATOM 2203 C CA . ASN A 1 275 ? -14.258 -21.406 10.367 1 61.5 275 ASN A CA 1
ATOM 2204 C C . ASN A 1 275 ? -12.82 -21.156 10.812 1 61.5 275 ASN A C 1
ATOM 2206 O O . ASN A 1 275 ? -11.891 -21.281 10.016 1 61.5 275 ASN A O 1
ATOM 2210 N N . LYS A 1 276 ? -12.773 -20.438 12.016 1 55.44 276 LYS A N 1
ATOM 2211 C CA . LYS A 1 276 ? -11.508 -19.969 12.578 1 55.44 276 LYS A CA 1
ATOM 2212 C C . LYS A 1 276 ? -10.398 -20.984 12.383 1 55.44 276 LYS A C 1
ATOM 2214 O O . LYS A 1 276 ? -9.219 -20.625 12.305 1 55.44 276 LYS A O 1
ATOM 2219 N N . TYR A 1 277 ? -10.875 -22.25 12.391 1 47.41 277 TYR A N 1
ATOM 2220 C CA . TYR A 1 277 ? -9.891 -23.328 12.398 1 47.41 277 TYR A CA 1
ATOM 2221 C C . TYR A 1 277 ? -9.391 -23.625 10.992 1 47.41 277 TYR A C 1
ATOM 2223 O O . TYR A 1 277 ? -8.406 -24.344 10.812 1 47.41 277 TYR A O 1
ATOM 2231 N N . LEU A 1 278 ? -10.156 -23.125 10.094 1 51.41 278 LEU A N 1
ATOM 2232 C CA . LEU A 1 278 ? -9.812 -23.562 8.742 1 51.41 278 LEU A CA 1
ATOM 2233 C C . LEU A 1 278 ? -8.602 -22.797 8.219 1 51.41 278 LEU A C 1
ATOM 2235 O O . LEU A 1 278 ? -8.594 -21.562 8.211 1 51.41 278 LEU A O 1
ATOM 2239 N N . MET A 1 279 ? -7.5 -23.453 8.531 1 52.31 279 MET A N 1
ATOM 2240 C CA . MET A 1 279 ? -6.254 -22.922 7.98 1 52.31 279 MET A CA 1
ATOM 2241 C C . MET A 1 279 ? -6.391 -22.641 6.488 1 52.31 279 MET A C 1
ATOM 2243 O O . MET A 1 279 ? -6.07 -23.5 5.664 1 52.31 279 MET A O 1
ATOM 2247 N N . LYS A 1 280 ? -7.574 -22.047 6.109 1 58.88 280 LYS A N 1
ATOM 2248 C CA . LYS A 1 280 ? -7.457 -21.578 4.73 1 58.88 280 LYS A CA 1
ATOM 2249 C C . LYS A 1 280 ? -6.184 -20.766 4.531 1 58.88 280 LYS A C 1
ATOM 2251 O O . LYS A 1 280 ? -5.629 -20.234 5.492 1 58.88 280 LYS A O 1
ATOM 2256 N N . GLU A 1 281 ? -5.59 -21 3.393 1 65.94 281 GLU A N 1
ATOM 2257 C CA . GLU A 1 281 ? -4.41 -20.219 3.023 1 65.94 281 GLU A CA 1
ATOM 2258 C C . GLU A 1 281 ? -4.598 -18.75 3.355 1 65.94 281 GLU A C 1
ATOM 2260 O O . GLU A 1 281 ? -5.605 -18.141 2.98 1 65.94 281 GLU A O 1
ATOM 2265 N N . PRO A 1 282 ? -3.764 -18.312 4.211 1 78.06 282 PRO A N 1
ATOM 2266 C CA . PRO A 1 282 ? -3.842 -16.891 4.551 1 78.06 282 PRO A CA 1
ATOM 2267 C C . PRO A 1 282 ? -3.697 -15.984 3.33 1 78.06 282 PRO A C 1
ATOM 2269 O O . PRO A 1 282 ? -3.082 -16.375 2.334 1 78.06 282 PRO A O 1
ATOM 2272 N N . VAL A 1 283 ? -4.375 -14.969 3.41 1 87.31 283 VAL A N 1
ATOM 2273 C CA . VAL A 1 283 ? -4.23 -13.93 2.4 1 87.31 283 VAL A CA 1
ATOM 2274 C C . VAL A 1 283 ? -3.025 -13.047 2.73 1 87.31 283 VAL A C 1
ATOM 2276 O O . VAL A 1 283 ? -2.875 -12.594 3.867 1 87.31 283 VAL A O 1
ATOM 2279 N N . VAL A 1 284 ? -2.18 -12.984 1.781 1 89 284 VAL A N 1
ATOM 2280 C CA . VAL A 1 284 ? -0.985 -12.172 1.987 1 89 284 VAL A CA 1
ATOM 2281 C C . VAL A 1 284 ? -1.171 -10.805 1.331 1 89 284 VAL A C 1
ATOM 2283 O O . VAL A 1 284 ? -1.223 -10.703 0.103 1 89 284 VAL A O 1
ATOM 2286 N N . ASN A 1 285 ? -1.307 -9.844 2.125 1 90.06 285 ASN A N 1
ATOM 2287 C CA . ASN A 1 285 ? -1.462 -8.477 1.633 1 90.06 285 ASN A CA 1
ATOM 2288 C C . ASN A 1 285 ? -1.016 -7.453 2.672 1 90.06 285 ASN A C 1
ATOM 2290 O O . ASN A 1 285 ? -1.557 -7.406 3.777 1 90.06 285 ASN A O 1
ATOM 2294 N N . ASP A 1 286 ? -0.139 -6.613 2.295 1 87.19 286 ASP A N 1
ATOM 2295 C CA . ASP A 1 286 ? 0.451 -5.664 3.234 1 87.19 286 ASP A CA 1
ATOM 2296 C C . ASP A 1 286 ? -0.412 -4.41 3.367 1 87.19 286 ASP A C 1
ATOM 2298 O O . ASP A 1 286 ? -0.31 -3.682 4.355 1 87.19 286 ASP A O 1
ATOM 2302 N N . ASP A 1 287 ? -1.291 -4.176 2.439 1 90.56 287 ASP A N 1
ATOM 2303 C CA . ASP A 1 287 ? -1.91 -2.855 2.34 1 90.56 287 ASP A CA 1
ATOM 2304 C C . ASP A 1 287 ? -3.377 -2.906 2.76 1 90.56 287 ASP A C 1
ATOM 2306 O O . ASP A 1 287 ? -3.971 -1.875 3.082 1 90.56 287 ASP A O 1
ATOM 2310 N N . LEU A 1 288 ? -3.955 -4.082 2.736 1 91.44 288 LEU A N 1
ATOM 2311 C CA . LEU A 1 288 ? -5.395 -4.211 2.938 1 91.44 288 LEU A CA 1
ATOM 2312 C C . LEU A 1 288 ? -5.805 -3.646 4.293 1 91.44 288 LEU A C 1
ATOM 2314 O O . LEU A 1 288 ? -6.746 -2.854 4.383 1 91.44 288 LEU A O 1
ATOM 2318 N N . PRO A 1 289 ? -5.078 -3.965 5.363 1 87.62 289 PRO A N 1
ATOM 2319 C CA . PRO A 1 289 ? -5.492 -3.449 6.672 1 87.62 289 PRO A CA 1
ATOM 2320 C C . PRO A 1 289 ? -5.527 -1.924 6.719 1 87.62 289 PRO A C 1
ATOM 2322 O O . PRO A 1 289 ? -6.488 -1.341 7.234 1 87.62 289 PRO A O 1
ATOM 2325 N N . SER A 1 290 ? -4.547 -1.299 6.164 1 88.56 290 SER A N 1
ATOM 2326 C CA . SER A 1 290 ? -4.488 0.159 6.164 1 88.56 290 SER A CA 1
ATOM 2327 C C . SER A 1 290 ? -5.609 0.76 5.328 1 88.56 290 SER A C 1
ATOM 2329 O O . SER A 1 290 ? -6.219 1.757 5.723 1 88.56 290 SER A O 1
ATOM 2331 N N . CYS A 1 291 ? -5.875 0.154 4.188 1 93.38 291 CYS A N 1
ATOM 2332 C CA . CYS A 1 291 ? -6.926 0.647 3.307 1 93.38 291 CYS A CA 1
ATOM 2333 C C . CYS A 1 291 ? -8.281 0.595 3.996 1 93.38 291 CYS A C 1
ATOM 2335 O O . CYS A 1 291 ? -9.141 1.442 3.746 1 93.38 291 CYS A O 1
ATOM 2337 N N . ILE A 1 292 ? -8.438 -0.36 4.867 1 91.69 292 ILE A N 1
ATOM 2338 C CA . ILE A 1 292 ? -9.672 -0.471 5.629 1 91.69 292 ILE A CA 1
ATOM 2339 C C . ILE A 1 292 ? -9.711 0.606 6.711 1 91.69 292 ILE A C 1
ATOM 2341 O O . ILE A 1 292 ? -10.734 1.272 6.895 1 91.69 292 ILE A O 1
ATOM 2345 N N . LEU A 1 293 ? -8.602 0.891 7.305 1 88.25 293 LEU A N 1
ATOM 2346 C CA . LEU A 1 293 ? -8.523 1.797 8.445 1 88.25 293 LEU A CA 1
ATOM 2347 C C . LEU A 1 293 ? -8.773 3.238 8.016 1 88.25 293 LEU A C 1
ATOM 2349 O O . LEU A 1 293 ? -9.344 4.027 8.766 1 88.25 293 LEU A O 1
ATOM 2353 N N . TYR A 1 294 ? -8.312 3.564 6.816 1 90.88 294 TYR A N 1
ATOM 2354 C CA . TYR A 1 294 ? -8.555 4.949 6.43 1 90.88 294 TYR A CA 1
ATOM 2355 C C . TYR A 1 294 ? -9.766 5.059 5.508 1 90.88 294 TYR A C 1
ATOM 2357 O O . TYR A 1 294 ? -9.984 6.098 4.883 1 90.88 294 TYR A O 1
ATOM 2365 N N . GLY A 1 295 ? -10.531 3.912 5.391 1 92.56 295 GLY A N 1
ATOM 2366 C CA . GLY A 1 295 ? -11.875 3.955 4.832 1 92.56 295 GLY A CA 1
ATOM 2367 C C . GLY A 1 295 ? -11.891 3.814 3.32 1 92.56 295 GLY A C 1
ATOM 2368 O O . GLY A 1 295 ? -12.945 3.949 2.695 1 92.56 295 GLY A O 1
ATOM 2369 N N . ALA A 1 296 ? -10.766 3.592 2.713 1 95.25 296 ALA A N 1
ATOM 2370 C CA . ALA A 1 296 ? -10.727 3.406 1.264 1 95.25 296 ALA A CA 1
ATOM 2371 C C . ALA A 1 296 ? -11.43 2.115 0.855 1 95.25 296 ALA A C 1
ATOM 2373 O O . ALA A 1 296 ? -11.984 2.025 -0.24 1 95.25 296 ALA A O 1
ATOM 2374 N N . ILE A 1 297 ? -11.383 1.121 1.707 1 96.56 297 ILE A N 1
ATOM 2375 C CA . ILE A 1 297 ? -12.07 -0.147 1.501 1 96.56 297 ILE A CA 1
ATOM 2376 C C . ILE A 1 297 ? -13.031 -0.406 2.658 1 96.56 297 ILE A C 1
ATOM 2378 O O . ILE A 1 297 ? -12.664 -0.239 3.824 1 96.56 297 ILE A O 1
ATOM 2382 N N . LYS A 1 298 ? -14.203 -0.668 2.359 1 96.19 298 LYS A N 1
ATOM 2383 C CA . LYS A 1 298 ? -15.195 -1.075 3.352 1 96.19 298 LYS A CA 1
ATOM 2384 C C . LYS A 1 298 ? -15.5 -2.564 3.236 1 96.19 298 LYS A C 1
ATOM 2386 O O . LYS A 1 298 ? -15.805 -3.059 2.148 1 96.19 298 LYS A O 1
ATOM 2391 N N . VAL A 1 299 ? -15.477 -3.256 4.348 1 94.88 299 VAL A N 1
ATOM 2392 C CA . VAL A 1 299 ? -15.742 -4.691 4.367 1 94.88 299 VAL A CA 1
ATOM 2393 C C . VAL A 1 299 ? -17.234 -4.938 4.59 1 94.88 299 VAL A C 1
ATOM 2395 O O . VAL A 1 299 ? -17.859 -4.305 5.445 1 94.88 299 VAL A O 1
ATOM 2398 N N . LYS A 1 300 ? -17.797 -5.801 3.775 1 95.88 300 LYS A N 1
ATOM 2399 C CA . LYS A 1 300 ? -19.219 -6.129 3.844 1 95.88 300 LYS A CA 1
ATOM 2400 C C . LYS A 1 300 ? -19.422 -7.641 3.922 1 95.88 300 LYS A C 1
ATOM 2402 O O . LYS A 1 300 ? -18.625 -8.414 3.385 1 95.88 300 LYS A O 1
ATOM 2407 N N . PRO A 1 301 ? -20.5 -8.047 4.605 1 94.06 301 PRO A N 1
ATOM 2408 C CA . PRO A 1 301 ? -20.828 -9.477 4.566 1 94.06 301 PRO A CA 1
ATOM 2409 C C . PRO A 1 301 ? -21.359 -9.922 3.203 1 94.06 301 PRO A C 1
ATOM 2411 O O . PRO A 1 301 ? -21.266 -9.172 2.227 1 94.06 301 PRO A O 1
ATOM 2414 N N . ARG A 1 302 ? -21.844 -11.102 3.162 1 94.12 302 ARG A N 1
ATOM 2415 C CA . ARG A 1 302 ? -22.297 -11.703 1.916 1 94.12 302 ARG A CA 1
ATOM 2416 C C . ARG A 1 302 ? -23.406 -10.867 1.279 1 94.12 302 ARG A C 1
ATOM 2418 O O . ARG A 1 302 ? -24.281 -10.352 1.979 1 94.12 302 ARG A O 1
ATOM 2425 N N . VAL A 1 303 ? -23.375 -10.812 -0.053 1 96.44 303 VAL A N 1
ATOM 2426 C CA . VAL A 1 303 ? -24.406 -10.117 -0.8 1 96.44 303 VAL A CA 1
ATOM 2427 C C . VAL A 1 303 ? -25.703 -10.93 -0.771 1 96.44 303 VAL A C 1
ATOM 2429 O O . VAL A 1 303 ? -25.719 -12.102 -1.159 1 96.44 303 VAL A O 1
ATOM 2432 N N . LYS A 1 304 ? -26.703 -10.344 -0.327 1 96.56 304 LYS A N 1
ATOM 2433 C CA . LYS A 1 304 ? -28.016 -10.992 -0.274 1 96.56 304 LYS A CA 1
ATOM 2434 C C . LYS A 1 304 ? -28.75 -10.844 -1.599 1 96.56 304 LYS A C 1
ATOM 2436 O O . LYS A 1 304 ? -29.391 -11.789 -2.068 1 96.56 304 LYS A O 1
ATOM 2441 N N . GLU A 1 305 ? -28.625 -9.609 -2.057 1 97.12 305 GLU A N 1
ATOM 2442 C CA . GLU A 1 305 ? -29.359 -9.305 -3.275 1 97.12 305 GLU A CA 1
ATOM 2443 C C . GLU A 1 305 ? -28.75 -8.109 -4.008 1 97.12 305 GLU A C 1
ATOM 2445 O O . GLU A 1 305 ? -28.188 -7.215 -3.379 1 97.12 305 GLU A O 1
ATOM 2450 N N . LEU A 1 306 ? -28.828 -8.188 -5.32 1 97.56 306 LEU A N 1
ATOM 2451 C CA . LEU A 1 306 ? -28.406 -7.059 -6.148 1 97.56 306 LEU A CA 1
ATOM 2452 C C . LEU A 1 306 ? -29.609 -6.375 -6.785 1 97.56 306 LEU A C 1
ATOM 2454 O O . LEU A 1 306 ? -30.609 -7.035 -7.125 1 97.56 306 LEU A O 1
ATOM 2458 N N . ARG A 1 307 ? -29.562 -5.125 -6.844 1 96.94 307 ARG A N 1
ATOM 2459 C CA . ARG A 1 307 ? -30.547 -4.328 -7.566 1 96.94 307 ARG A CA 1
ATOM 2460 C C . ARG A 1 307 ? -29.906 -3.619 -8.758 1 96.94 307 ARG A C 1
ATOM 2462 O O . ARG A 1 307 ? -28.812 -3.977 -9.188 1 96.94 307 ARG A O 1
ATOM 2469 N N . GLU A 1 308 ? -30.656 -2.717 -9.359 1 97.19 308 GLU A N 1
ATOM 2470 C CA . GLU A 1 308 ? -30.188 -2.074 -10.586 1 97.19 308 GLU A CA 1
ATOM 2471 C C . GLU A 1 308 ? -28.844 -1.389 -10.383 1 97.19 308 GLU A C 1
ATOM 2473 O O . GLU A 1 308 ? -27.969 -1.466 -11.25 1 97.19 308 GLU A O 1
ATOM 2478 N N . THR A 1 309 ? -28.672 -0.748 -9.219 1 97 309 THR A N 1
ATOM 2479 C CA . THR A 1 309 ? -27.406 -0.051 -8.977 1 97 309 THR A CA 1
ATOM 2480 C C . THR A 1 309 ? -26.984 -0.197 -7.52 1 97 309 THR A C 1
ATOM 2482 O O . THR A 1 309 ? -26.219 0.627 -7.004 1 97 309 THR A O 1
ATOM 2485 N N . SER A 1 310 ? -27.578 -1.183 -6.824 1 97.44 310 SER A N 1
ATOM 2486 C CA . SER A 1 310 ? -27.266 -1.294 -5.406 1 97.44 310 SER A CA 1
ATOM 2487 C C . SER A 1 310 ? -27.047 -2.748 -5 1 97.44 310 SER A C 1
ATOM 2489 O O . SER A 1 310 ? -27.422 -3.666 -5.727 1 97.44 310 SER A O 1
ATOM 2491 N N . ALA A 1 311 ? -26.406 -2.904 -3.945 1 97.81 311 ALA A N 1
ATOM 2492 C CA . ALA A 1 311 ? -26.188 -4.211 -3.332 1 97.81 311 ALA A CA 1
ATOM 2493 C C . ALA A 1 311 ? -26.703 -4.234 -1.896 1 97.81 311 ALA A C 1
ATOM 2495 O O . ALA A 1 311 ? -26.438 -3.32 -1.116 1 97.81 311 ALA A O 1
ATOM 2496 N N . ILE A 1 312 ? -27.469 -5.195 -1.609 1 98.12 312 ILE A N 1
ATOM 2497 C CA . ILE A 1 312 ? -27.969 -5.434 -0.261 1 98.12 312 ILE A CA 1
ATOM 2498 C C . ILE A 1 312 ? -27.188 -6.578 0.384 1 98.12 312 ILE A C 1
ATOM 2500 O O . ILE A 1 312 ? -27.031 -7.641 -0.217 1 98.12 312 ILE A O 1
ATOM 2504 N N . PHE A 1 313 ? -26.797 -6.355 1.58 1 97 313 PHE A N 1
ATOM 2505 C CA . PHE A 1 313 ? -25.953 -7.344 2.248 1 97 313 PHE A CA 1
ATOM 2506 C C . PHE A 1 313 ? -26.734 -8.07 3.334 1 97 313 PHE A C 1
ATOM 2508 O O . PHE A 1 313 ? -27.828 -7.645 3.711 1 97 313 PHE A O 1
ATOM 2515 N N . GLU A 1 314 ? -26.219 -9.109 3.859 1 94.88 314 GLU A N 1
ATOM 2516 C CA . GLU A 1 314 ? -26.891 -9.969 4.828 1 94.88 314 GLU A CA 1
ATOM 2517 C C . GLU A 1 314 ? -27.141 -9.234 6.141 1 94.88 314 GLU A C 1
ATOM 2519 O O . GLU A 1 314 ? -28.094 -9.547 6.863 1 94.88 314 GLU A O 1
ATOM 2524 N N . ASP A 1 315 ? -26.359 -8.273 6.441 1 92.31 315 ASP A N 1
ATOM 2525 C CA . ASP A 1 315 ? -26.516 -7.543 7.691 1 92.31 315 ASP A CA 1
ATOM 2526 C C . ASP A 1 315 ? -27.562 -6.43 7.543 1 92.31 315 ASP A C 1
ATOM 2528 O O . ASP A 1 315 ? -27.781 -5.648 8.469 1 92.31 315 ASP A O 1
ATOM 2532 N N . GLY A 1 316 ? -28.078 -6.262 6.418 1 93.69 316 GLY A N 1
ATOM 2533 C CA . GLY A 1 316 ? -29.156 -5.305 6.195 1 93.69 316 GLY A CA 1
ATOM 2534 C C . GLY A 1 316 ? -28.672 -3.998 5.59 1 93.69 316 GLY A C 1
ATOM 2535 O O . GLY A 1 316 ? -29.469 -3.178 5.148 1 93.69 316 GLY A O 1
ATOM 2536 N N . THR A 1 317 ? -27.406 -3.812 5.527 1 95 317 THR A N 1
ATOM 2537 C CA . THR A 1 317 ? -26.875 -2.58 4.953 1 95 317 THR A CA 1
ATOM 2538 C C . THR A 1 317 ? -27.016 -2.584 3.434 1 95 317 THR A C 1
ATOM 2540 O O . THR A 1 317 ? -27.062 -3.646 2.811 1 95 317 THR A O 1
ATOM 2543 N N . VAL A 1 318 ? -27.156 -1.402 2.949 1 97.62 318 VAL A N 1
ATOM 2544 C CA . VAL A 1 318 ? -27.312 -1.221 1.512 1 97.62 318 VAL A CA 1
ATOM 2545 C C . VAL A 1 318 ? -26.281 -0.227 0.991 1 97.62 318 VAL A C 1
ATOM 2547 O O . VAL A 1 318 ? -26.062 0.827 1.595 1 97.62 318 VAL A O 1
ATOM 2550 N N . GLU A 1 319 ? -25.562 -0.604 0.001 1 97.19 319 GLU A N 1
ATOM 2551 C CA . GLU A 1 319 ? -24.672 0.322 -0.695 1 97.19 319 GLU A CA 1
ATOM 2552 C C . GLU A 1 319 ? -25.234 0.695 -2.066 1 97.19 319 GLU A C 1
ATOM 2554 O O . GLU A 1 319 ? -25.531 -0.181 -2.879 1 97.19 319 GLU A O 1
ATOM 2559 N N . GLU A 1 320 ? -25.297 1.967 -2.264 1 96.94 320 GLU A N 1
ATOM 2560 C CA . GLU A 1 320 ? -25.922 2.469 -3.48 1 96.94 320 GLU A CA 1
ATOM 2561 C C . GLU A 1 320 ? -24.875 2.846 -4.527 1 96.94 320 GLU A C 1
ATOM 2563 O O . GLU A 1 320 ? -23.688 2.955 -4.215 1 96.94 320 GLU A O 1
ATOM 2568 N N . ASN A 1 321 ? -25.281 2.908 -5.762 1 97.31 321 ASN A N 1
ATOM 2569 C CA . ASN A 1 321 ? -24.5 3.416 -6.891 1 97.31 321 ASN A CA 1
ATOM 2570 C C . ASN A 1 321 ? -23.266 2.559 -7.156 1 97.31 321 ASN A C 1
ATOM 2572 O O . ASN A 1 321 ? -22.172 3.084 -7.332 1 97.31 321 ASN A O 1
ATOM 2576 N N . ILE A 1 322 ? -23.484 1.273 -7.047 1 98.19 322 ILE A N 1
ATOM 2577 C CA . ILE A 1 322 ? -22.406 0.362 -7.414 1 98.19 322 ILE A CA 1
ATOM 2578 C C . ILE A 1 322 ? -22.234 0.354 -8.93 1 98.19 322 ILE A C 1
ATOM 2580 O O . ILE A 1 322 ? -23.172 0.048 -9.672 1 98.19 322 ILE A O 1
ATOM 2584 N N . ASP A 1 323 ? -21.047 0.693 -9.391 1 98.31 323 ASP A N 1
ATOM 2585 C CA . ASP A 1 323 ? -20.766 0.794 -10.82 1 98.31 323 ASP A CA 1
ATOM 2586 C C . ASP A 1 323 ? -20.234 -0.525 -11.367 1 98.31 323 ASP A C 1
ATOM 2588 O O . ASP A 1 323 ? -20.484 -0.867 -12.523 1 98.31 323 ASP A O 1
ATOM 2592 N N . VAL A 1 324 ? -19.453 -1.178 -10.602 1 98.56 324 VAL A N 1
ATOM 2593 C CA . VAL A 1 324 ? -18.703 -2.334 -11.086 1 98.56 324 VAL A CA 1
ATOM 2594 C C . VAL A 1 324 ? -18.672 -3.416 -10.008 1 98.56 324 VAL A C 1
ATOM 2596 O O . VAL A 1 324 ? -18.516 -3.117 -8.828 1 98.56 324 VAL A O 1
ATOM 2599 N N . ILE A 1 325 ? -18.875 -4.633 -10.398 1 98.5 325 ILE A N 1
ATOM 2600 C CA . ILE A 1 325 ? -18.688 -5.781 -9.523 1 98.5 325 ILE A CA 1
ATOM 2601 C C . ILE A 1 325 ? -17.562 -6.664 -10.055 1 98.5 325 ILE A C 1
ATOM 2603 O O . ILE A 1 325 ? -17.578 -7.07 -11.219 1 98.5 325 ILE A O 1
ATOM 2607 N N . VAL A 1 326 ? -16.547 -6.906 -9.297 1 98.5 326 VAL A N 1
ATOM 2608 C CA . VAL A 1 326 ? -15.453 -7.82 -9.641 1 98.5 326 VAL A CA 1
ATOM 2609 C C . VAL A 1 326 ? -15.641 -9.141 -8.898 1 98.5 326 VAL A C 1
ATOM 2611 O O . VAL A 1 326 ? -15.578 -9.188 -7.664 1 98.5 326 VAL A O 1
ATOM 2614 N N . PHE A 1 327 ? -15.844 -10.172 -9.648 1 98.06 327 PHE A N 1
ATOM 2615 C CA . PHE A 1 327 ? -15.969 -11.5 -9.062 1 98.06 327 PHE A CA 1
ATOM 2616 C C . PHE A 1 327 ? -14.602 -12.148 -8.891 1 98.06 327 PHE A C 1
ATOM 2618 O O . PHE A 1 327 ? -14.008 -12.633 -9.859 1 98.06 327 PHE A O 1
ATOM 2625 N N . ALA A 1 328 ? -14.086 -12.102 -7.754 1 96.81 328 ALA A N 1
ATOM 2626 C CA . ALA A 1 328 ? -12.875 -12.844 -7.395 1 96.81 328 ALA A CA 1
ATOM 2627 C C . ALA A 1 328 ? -13.227 -14.141 -6.68 1 96.81 328 ALA A C 1
ATOM 2629 O O . ALA A 1 328 ? -12.836 -14.344 -5.527 1 96.81 328 ALA A O 1
ATOM 2630 N N . THR A 1 329 ? -13.859 -15.016 -7.41 1 94.06 329 THR A N 1
ATOM 2631 C CA . THR A 1 329 ? -14.508 -16.188 -6.836 1 94.06 329 THR A CA 1
ATOM 2632 C C . THR A 1 329 ? -13.789 -17.469 -7.258 1 94.06 329 THR A C 1
ATOM 2634 O O . THR A 1 329 ? -14.367 -18.562 -7.207 1 94.06 329 THR A O 1
ATOM 2637 N N . GLY A 1 330 ? -12.617 -17.312 -7.73 1 91.81 330 GLY A N 1
ATOM 2638 C CA . GLY A 1 330 ? -11.773 -18.469 -7.98 1 91.81 330 GLY A CA 1
ATOM 2639 C C . GLY A 1 330 ? -11.992 -19.078 -9.344 1 91.81 330 GLY A C 1
ATOM 2640 O O . GLY A 1 330 ? -12.492 -18.422 -10.266 1 91.81 330 GLY A O 1
ATOM 2641 N N . TYR A 1 331 ? -11.453 -20.312 -9.516 1 90.12 331 TYR A N 1
ATOM 2642 C CA . TYR A 1 331 ? -11.461 -21.016 -10.781 1 90.12 331 TYR A CA 1
ATOM 2643 C C . TYR A 1 331 ? -12 -22.438 -10.617 1 90.12 331 TYR A C 1
ATOM 2645 O O . TYR A 1 331 ? -12.047 -22.953 -9.5 1 90.12 331 TYR A O 1
ATOM 2653 N N . THR A 1 332 ? -12.391 -22.922 -11.719 1 84.88 332 THR A N 1
ATOM 2654 C CA . THR A 1 332 ? -12.789 -24.312 -11.758 1 84.88 332 THR A CA 1
ATOM 2655 C C . THR A 1 332 ? -11.688 -25.172 -12.375 1 84.88 332 THR A C 1
ATOM 2657 O O . THR A 1 332 ? -11.055 -24.781 -13.352 1 84.88 332 THR A O 1
ATOM 2660 N N . PHE A 1 333 ? -11.453 -26.391 -11.75 1 82.44 333 PHE A N 1
ATOM 2661 C CA . PHE A 1 333 ? -10.453 -27.312 -12.281 1 82.44 333 PHE A CA 1
ATOM 2662 C C . PHE A 1 333 ? -10.969 -28 -13.539 1 82.44 333 PHE A C 1
ATOM 2664 O O . PHE A 1 333 ? -12.094 -28.484 -13.57 1 82.44 333 PHE A O 1
ATOM 2671 N N . SER A 1 334 ? -10.164 -27.875 -14.531 1 80.94 334 SER A N 1
ATOM 2672 C CA . SER A 1 334 ? -10.547 -28.562 -15.766 1 80.94 334 SER A CA 1
ATOM 2673 C C . SER A 1 334 ? -9.32 -29 -16.562 1 80.94 334 SER A C 1
ATOM 2675 O O . SER A 1 334 ? -8.328 -28.266 -16.625 1 80.94 334 SER A O 1
ATOM 2677 N N . PHE A 1 335 ? -9.422 -30.266 -17 1 86.69 335 PHE A N 1
ATOM 2678 C CA . PHE A 1 335 ? -8.445 -30.797 -17.938 1 86.69 335 PHE A CA 1
ATOM 2679 C C . PHE A 1 335 ? -9.117 -31.234 -19.234 1 86.69 335 PHE A C 1
ATOM 2681 O O . PHE A 1 335 ? -9.359 -32.438 -19.438 1 86.69 335 PHE A O 1
ATOM 2688 N N . PRO A 1 336 ? -9.273 -30.328 -20.078 1 85.25 336 PRO A N 1
ATOM 2689 C CA . PRO A 1 336 ? -10.078 -30.609 -21.266 1 85.25 336 PRO A CA 1
ATOM 2690 C C . PRO A 1 336 ? -9.484 -31.719 -22.141 1 85.25 336 PRO A C 1
ATOM 2692 O O . PRO A 1 336 ? -10.211 -32.375 -22.891 1 85.25 336 PRO A O 1
ATOM 2695 N N . PHE A 1 337 ? -8.227 -32 -22.078 1 92.44 337 PHE A N 1
ATOM 2696 C CA . PHE A 1 337 ? -7.555 -32.969 -22.938 1 92.44 337 PHE A CA 1
ATOM 2697 C C . PHE A 1 337 ? -7.586 -34.344 -22.312 1 92.44 337 PHE A C 1
ATOM 2699 O O . PHE A 1 337 ? -7.18 -35.344 -22.938 1 92.44 337 PHE A O 1
ATOM 2706 N N . LEU A 1 338 ? -8.016 -34.375 -21.078 1 91.44 338 LEU A N 1
ATOM 2707 C CA . LEU A 1 338 ? -8.102 -35.656 -20.391 1 91.44 338 LEU A CA 1
ATOM 2708 C C . LEU A 1 338 ? -9.547 -36.156 -20.328 1 91.44 338 LEU A C 1
ATOM 2710 O O . LEU A 1 338 ? -10.469 -35.344 -20.172 1 91.44 338 LEU A O 1
ATOM 2714 N N . GLU A 1 339 ? -9.703 -37.438 -20.391 1 86.5 339 GLU A N 1
ATOM 2715 C CA . GLU A 1 339 ? -11.023 -38 -20.125 1 86.5 339 GLU A CA 1
ATOM 2716 C C . GLU A 1 339 ? -11.406 -37.875 -18.656 1 86.5 339 GLU A C 1
ATOM 2718 O O . GLU A 1 339 ? -10.555 -38 -17.781 1 86.5 339 GLU A O 1
ATOM 2723 N N . ASP A 1 340 ? -12.641 -37.656 -18.422 1 79.56 340 ASP A N 1
ATOM 2724 C CA . ASP A 1 340 ? -13.148 -37.469 -17.062 1 79.56 340 ASP A CA 1
ATOM 2725 C C . ASP A 1 340 ? -12.836 -38.656 -16.188 1 79.56 340 ASP A C 1
ATOM 2727 O O . ASP A 1 340 ? -12.68 -38.531 -14.969 1 79.56 340 ASP A O 1
ATOM 2731 N N . SER A 1 341 ? -12.688 -39.75 -16.812 1 77.75 341 SER A N 1
ATOM 2732 C CA . SER A 1 341 ? -12.453 -40.969 -16.047 1 77.75 341 SER A CA 1
ATOM 2733 C C . SER A 1 341 ? -11.039 -41.031 -15.5 1 77.75 341 SER A C 1
ATOM 2735 O O . SER A 1 341 ? -10.766 -41.75 -14.539 1 77.75 341 SER A O 1
ATOM 2737 N N . LEU A 1 342 ? -10.195 -40.312 -16.094 1 83.69 342 LEU A N 1
ATOM 2738 C CA . LEU A 1 342 ? -8.805 -40.344 -15.672 1 83.69 342 LEU A CA 1
ATOM 2739 C C . LEU A 1 342 ? -8.57 -39.469 -14.453 1 83.69 342 LEU A C 1
ATOM 2741 O O . LEU A 1 342 ? -7.91 -39.875 -13.5 1 83.69 342 LEU A O 1
ATOM 2745 N N . VAL A 1 343 ? -9.109 -38.281 -14.469 1 80.88 343 VAL A N 1
ATOM 2746 C CA . VAL A 1 343 ? -9 -37.344 -13.359 1 80.88 343 VAL A CA 1
ATOM 2747 C C . VAL A 1 343 ? -10.383 -36.781 -13.008 1 80.88 343 VAL A C 1
ATOM 2749 O O . VAL A 1 343 ? -10.906 -35.906 -13.711 1 80.88 343 VAL A O 1
ATOM 2752 N N . LYS A 1 344 ? -10.93 -37.406 -12.047 1 74.62 344 LYS A N 1
ATOM 2753 C CA . LYS A 1 344 ? -12.258 -36.969 -11.625 1 74.62 344 LYS A CA 1
ATOM 2754 C C . LYS A 1 344 ? -12.188 -35.781 -10.664 1 74.62 344 LYS A C 1
ATOM 2756 O O . LYS A 1 344 ? -11.453 -35.844 -9.672 1 74.62 344 LYS A O 1
ATOM 2761 N N . VAL A 1 345 ? -12.789 -34.75 -11.141 1 72.31 345 VAL A N 1
ATOM 2762 C CA . VAL A 1 345 ? -12.898 -33.562 -10.289 1 72.31 345 VAL A CA 1
ATOM 2763 C C . VAL A 1 345 ? -14.273 -33.531 -9.625 1 72.31 345 VAL A C 1
ATOM 2765 O O . VAL A 1 345 ? -15.297 -33.562 -10.305 1 72.31 345 VAL A O 1
ATOM 2768 N N . GLU A 1 346 ? -14.328 -33.875 -8.391 1 66.94 346 GLU A N 1
ATOM 2769 C CA . GLU A 1 346 ? -15.586 -33.781 -7.645 1 66.94 346 GLU A CA 1
ATOM 2770 C C . GLU A 1 346 ? -15.5 -32.75 -6.535 1 66.94 346 GLU A C 1
ATOM 2772 O O . GLU A 1 346 ? -14.641 -32.844 -5.652 1 66.94 346 GLU A O 1
ATOM 2777 N N . ASP A 1 347 ? -16.469 -31.766 -6.5 1 61.22 347 ASP A N 1
ATOM 2778 C CA . ASP A 1 347 ? -16.547 -30.734 -5.469 1 61.22 347 ASP A CA 1
ATOM 2779 C C . ASP A 1 347 ? -15.203 -30.062 -5.266 1 61.22 347 ASP A C 1
ATOM 2781 O O . ASP A 1 347 ? -14.742 -29.906 -4.133 1 61.22 347 ASP A O 1
ATOM 2785 N N . LYS A 1 348 ? -14.516 -29.828 -6.152 1 64.06 348 LYS A N 1
ATOM 2786 C CA . LYS A 1 348 ? -13.258 -29.109 -6.141 1 64.06 348 LYS A CA 1
ATOM 2787 C C . LYS A 1 348 ? -12.117 -29.969 -5.609 1 64.06 348 LYS A C 1
ATOM 2789 O O . LYS A 1 348 ? -11.102 -29.453 -5.141 1 64.06 348 LYS A O 1
ATOM 2794 N N . MET A 1 349 ? -12.438 -31.266 -5.656 1 69.38 349 MET A N 1
ATOM 2795 C CA . MET A 1 349 ? -11.383 -32.156 -5.215 1 69.38 349 MET A CA 1
ATOM 2796 C C . MET A 1 349 ? -11.008 -33.156 -6.324 1 69.38 349 MET A C 1
ATOM 2798 O O . MET A 1 349 ? -11.859 -33.562 -7.117 1 69.38 349 MET A O 1
ATOM 2802 N N . VAL A 1 350 ? -9.734 -33.375 -6.355 1 76.62 350 VAL A N 1
ATOM 2803 C CA . VAL A 1 350 ? -9.242 -34.312 -7.34 1 76.62 350 VAL A CA 1
ATOM 2804 C C . VAL A 1 350 ? -8.852 -35.625 -6.645 1 76.62 350 VAL A C 1
ATOM 2806 O O . VAL A 1 350 ? -8.281 -35.625 -5.551 1 76.62 350 VAL A O 1
ATOM 2809 N N . SER A 1 351 ? -9.359 -36.719 -7.172 1 84.38 351 SER A N 1
ATOM 2810 C CA . SER A 1 351 ? -9.055 -38.031 -6.609 1 84.38 351 SER A CA 1
ATOM 2811 C C . SER A 1 351 ? -7.723 -38.562 -7.125 1 84.38 351 SER A C 1
ATOM 2813 O O . SER A 1 351 ? -7.691 -39.438 -7.984 1 84.38 351 SER A O 1
ATOM 2815 N N . LEU A 1 352 ? -6.68 -38.031 -6.582 1 91.25 352 LEU A N 1
ATOM 2816 C CA . LEU A 1 352 ? -5.332 -38.406 -6.969 1 91.25 352 LEU A CA 1
ATOM 2817 C C . LEU A 1 352 ? -4.527 -38.875 -5.754 1 91.25 352 LEU A C 1
ATOM 2819 O O . LEU A 1 352 ? -4.633 -38.281 -4.68 1 91.25 352 LEU A O 1
ATOM 2823 N N . TYR A 1 353 ? -3.844 -40 -5.969 1 93.12 353 TYR A N 1
ATOM 2824 C CA . TYR A 1 353 ? -2.924 -40.438 -4.93 1 93.12 353 TYR A CA 1
ATOM 2825 C C . TYR A 1 353 ? -1.797 -39.438 -4.734 1 93.12 353 TYR A C 1
ATOM 2827 O O . TYR A 1 353 ? -1.09 -39.094 -5.684 1 93.12 353 TYR A O 1
ATOM 2835 N N . LYS A 1 354 ? -1.622 -38.906 -3.541 1 92.38 354 LYS A N 1
ATOM 2836 C CA . LYS A 1 354 ? -0.644 -37.875 -3.178 1 92.38 354 LYS A CA 1
ATOM 2837 C C . LYS A 1 354 ? -0.732 -36.656 -4.109 1 92.38 354 LYS A C 1
ATOM 2839 O O . LYS A 1 354 ? 0.288 -36.062 -4.461 1 92.38 354 LYS A O 1
ATOM 2844 N N . TYR A 1 355 ? -1.843 -36.469 -4.703 1 89.31 355 TYR A N 1
ATOM 2845 C CA . TYR A 1 355 ? -2.182 -35.312 -5.543 1 89.31 355 TYR A CA 1
ATOM 2846 C C . TYR A 1 355 ? -1.527 -35.438 -6.914 1 89.31 355 TYR A C 1
ATOM 2848 O O . TYR A 1 355 ? -1.356 -34.438 -7.617 1 89.31 355 TYR A O 1
ATOM 2856 N N . MET A 1 356 ? -1.181 -36.688 -7.309 1 94.56 356 MET A N 1
ATOM 2857 C CA . MET A 1 356 ? -0.415 -36.781 -8.547 1 94.56 356 MET A CA 1
ATOM 2858 C C . MET A 1 356 ? -0.96 -37.906 -9.43 1 94.56 356 MET A C 1
ATOM 2860 O O . MET A 1 356 ? -1.192 -37.688 -10.625 1 94.56 356 MET A O 1
ATOM 2864 N N . PHE A 1 357 ? -1.201 -39.094 -8.781 1 95.56 357 PHE A N 1
ATOM 2865 C CA . PHE A 1 357 ? -1.419 -40.281 -9.594 1 95.56 357 PHE A CA 1
ATOM 2866 C C . PHE A 1 357 ? -2.877 -40.719 -9.531 1 95.56 357 PHE A C 1
ATOM 2868 O O . PHE A 1 357 ? -3.445 -40.844 -8.438 1 95.56 357 PHE A O 1
ATOM 2875 N N . PRO A 1 358 ? -3.498 -40.969 -10.688 1 93.94 358 PRO A N 1
ATOM 2876 C CA . PRO A 1 358 ? -4.785 -41.656 -10.648 1 93.94 358 PRO A CA 1
ATOM 2877 C C . PRO A 1 358 ? -4.664 -43.094 -10.117 1 93.94 358 PRO A C 1
ATOM 2879 O O . PRO A 1 358 ? -3.932 -43.906 -10.68 1 93.94 358 PRO A O 1
ATOM 2882 N N . PRO A 1 359 ? -5.422 -43.438 -9.109 1 93.38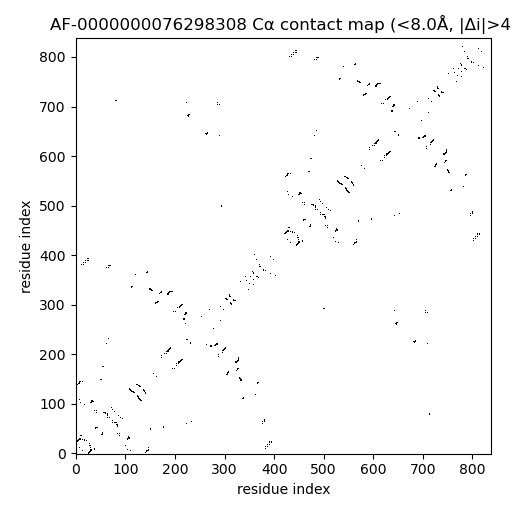 359 PRO A N 1
ATOM 2883 C CA . PRO A 1 359 ? -5.219 -44.719 -8.453 1 93.38 359 PRO A CA 1
ATOM 2884 C C . PRO A 1 359 ? -5.723 -45.875 -9.289 1 93.38 359 PRO A C 1
ATOM 2886 O O . PRO A 1 359 ? -5.254 -47.031 -9.125 1 93.38 359 PRO A O 1
ATOM 2889 N N . HIS A 1 360 ? -6.605 -45.719 -10.203 1 91.75 360 HIS A N 1
ATOM 2890 C CA . HIS A 1 360 ? -7.293 -46.812 -10.891 1 91.75 360 HIS A CA 1
ATOM 2891 C C . HIS A 1 360 ? -6.547 -47.219 -12.164 1 91.75 360 HIS A C 1
ATOM 2893 O O . HIS A 1 360 ? -6.949 -48.156 -12.852 1 91.75 360 HIS A O 1
ATOM 2899 N N . LEU A 1 361 ? -5.469 -46.531 -12.469 1 92.81 361 LEU A N 1
ATOM 2900 C CA . LEU A 1 361 ? -4.734 -46.812 -13.695 1 92.81 361 LEU A CA 1
ATOM 2901 C C . LEU A 1 361 ? -3.932 -48.094 -13.555 1 92.81 361 LEU A C 1
ATOM 2903 O O . LEU A 1 361 ? -3.266 -48.312 -12.539 1 92.81 361 LEU A O 1
ATOM 2907 N N . GLU A 1 362 ? -3.947 -48.906 -14.562 1 92.5 362 GLU A N 1
ATOM 2908 C CA . GLU A 1 362 ? -3.203 -50.156 -14.578 1 92.5 362 GLU A CA 1
ATOM 2909 C C . GLU A 1 362 ? -1.698 -49.906 -14.531 1 92.5 362 GLU A C 1
ATOM 2911 O O . GLU A 1 362 ? -0.954 -50.656 -13.914 1 92.5 362 GLU A O 1
ATOM 2916 N N . LYS A 1 363 ? -1.32 -48.969 -15.297 1 95.12 363 LYS A N 1
ATOM 2917 C CA . LYS A 1 363 ? 0.078 -48.531 -15.328 1 95.12 363 LYS A CA 1
ATOM 2918 C C . LYS A 1 363 ? 0.23 -47.094 -14.82 1 95.12 363 LYS A C 1
ATOM 2920 O O . LYS A 1 363 ? -0.551 -46.219 -15.188 1 95.12 363 LYS A O 1
ATOM 2925 N N . SER A 1 364 ? 1.188 -46.906 -13.984 1 95.44 364 SER A N 1
ATOM 2926 C CA . SER A 1 364 ? 1.399 -45.594 -13.367 1 95.44 364 SER A CA 1
ATOM 2927 C C . SER A 1 364 ? 2.219 -44.688 -14.266 1 95.44 364 SER A C 1
ATOM 2929 O O . SER A 1 364 ? 3.279 -44.188 -13.867 1 95.44 364 SER A O 1
ATOM 2931 N N . THR A 1 365 ? 1.642 -44.438 -15.453 1 97.69 365 THR A N 1
ATOM 2932 C CA . THR A 1 365 ? 2.408 -43.688 -16.438 1 97.69 365 THR A CA 1
ATOM 2933 C C . THR A 1 365 ? 1.743 -42.344 -16.734 1 97.69 365 THR A C 1
ATOM 2935 O O . THR A 1 365 ? 1.988 -41.719 -17.766 1 97.69 365 THR A O 1
ATOM 2938 N N . LEU A 1 366 ? 0.805 -41.906 -15.836 1 97.19 366 LEU A N 1
ATOM 2939 C CA . LEU A 1 366 ? 0.196 -40.562 -15.875 1 97.19 366 LEU A CA 1
ATOM 2940 C C . LEU A 1 366 ? 0.251 -39.906 -14.5 1 97.19 366 LEU A C 1
ATOM 2942 O O . LEU A 1 366 ? -0.076 -40.531 -13.492 1 97.19 366 LEU A O 1
ATOM 2946 N N . ALA A 1 367 ? 0.705 -38.688 -14.508 1 96.94 367 ALA A N 1
ATOM 2947 C CA . ALA A 1 367 ? 0.779 -37.969 -13.242 1 96.94 367 ALA A CA 1
ATOM 2948 C C . ALA A 1 367 ? 0.457 -36.469 -13.438 1 96.94 367 ALA A C 1
ATOM 2950 O O . ALA A 1 367 ? 0.808 -35.906 -14.461 1 96.94 367 ALA A O 1
ATOM 2951 N N . CYS A 1 368 ? -0.185 -35.938 -12.461 1 94.44 368 CYS A N 1
ATOM 2952 C CA . CYS A 1 368 ? -0.42 -34.5 -12.406 1 94.44 368 CYS A CA 1
ATOM 2953 C C . CYS A 1 368 ? 0.586 -33.812 -11.492 1 94.44 368 CYS A C 1
ATOM 2955 O O . CYS A 1 368 ? 0.87 -34.281 -10.398 1 94.44 368 CYS A O 1
ATOM 2957 N N . ILE A 1 369 ? 1.143 -32.719 -11.977 1 95.56 369 ILE A N 1
ATOM 2958 C CA . ILE A 1 369 ? 2.113 -31.969 -11.188 1 95.56 369 ILE A CA 1
ATOM 2959 C C . ILE A 1 369 ? 1.557 -30.594 -10.867 1 95.56 369 ILE A C 1
ATOM 2961 O O . ILE A 1 369 ? 1.023 -29.906 -11.742 1 95.56 369 ILE A O 1
ATOM 2965 N N . GLY A 1 370 ? 1.686 -30.172 -9.602 1 90.25 370 GLY A N 1
ATOM 2966 C CA . GLY A 1 370 ? 1.368 -28.812 -9.234 1 90.25 370 GLY A CA 1
ATOM 2967 C C . GLY A 1 370 ? -0.063 -28.641 -8.766 1 90.25 370 GLY A C 1
ATOM 2968 O O . GLY A 1 370 ? -0.482 -27.516 -8.438 1 90.25 370 GLY A O 1
ATOM 2969 N N . LEU A 1 371 ? -0.863 -29.656 -8.742 1 84.75 371 LEU A N 1
ATOM 2970 C CA . LEU A 1 371 ? -2.234 -29.547 -8.258 1 84.75 371 LEU A CA 1
ATOM 2971 C C . LEU A 1 371 ? -2.271 -29.609 -6.73 1 84.75 371 LEU A C 1
ATOM 2973 O O . LEU A 1 371 ? -2.953 -30.453 -6.152 1 84.75 371 LEU A O 1
ATOM 2977 N N . ILE A 1 372 ? -1.503 -28.719 -6.168 1 76.69 372 ILE A N 1
ATOM 2978 C CA . ILE A 1 372 ? -1.376 -28.656 -4.715 1 76.69 372 ILE A CA 1
ATOM 2979 C C . ILE A 1 372 ? -1.457 -27.203 -4.254 1 76.69 372 ILE A C 1
ATOM 2981 O O . ILE A 1 372 ? -1.188 -26.281 -5.027 1 76.69 372 ILE A O 1
ATOM 2985 N N . GLN A 1 373 ? -1.988 -27.062 -3.137 1 71.19 373 GLN A N 1
ATOM 2986 C CA . GLN A 1 373 ? -1.991 -25.75 -2.486 1 71.19 373 GLN A CA 1
ATOM 2987 C C . GLN A 1 373 ? -1.191 -25.781 -1.188 1 71.19 373 GLN A C 1
ATOM 2989 O O . GLN A 1 373 ? -1.765 -25.891 -0.102 1 71.19 373 GLN A O 1
ATOM 2994 N N . PRO A 1 374 ? 0.082 -25.656 -1.4 1 66.69 374 PRO A N 1
ATOM 2995 C CA . PRO A 1 374 ? 0.908 -25.688 -0.191 1 66.69 374 PRO A CA 1
ATOM 2996 C C . PRO A 1 374 ? 0.859 -24.359 0.58 1 66.69 374 PRO A C 1
ATOM 2998 O O . PRO A 1 374 ? 0.449 -23.344 0.03 1 66.69 374 PRO A O 1
ATOM 3001 N N . LEU A 1 375 ? 1.067 -24.359 1.936 1 67.12 375 LEU A N 1
ATOM 3002 C CA . LEU A 1 375 ? 1.221 -23.156 2.727 1 67.12 375 LEU A CA 1
ATOM 3003 C C . LEU A 1 375 ? 2.422 -22.344 2.25 1 67.12 375 LEU A C 1
ATOM 3005 O O . LEU A 1 375 ? 2.426 -21.109 2.354 1 67.12 375 LEU A O 1
ATOM 3009 N N . GLY A 1 376 ? 3.174 -22.969 1.434 1 71.94 376 GLY A N 1
ATOM 3010 C CA . GLY A 1 376 ? 4.355 -22.328 0.894 1 71.94 376 GLY A CA 1
ATOM 3011 C C . GLY A 1 376 ? 4.383 -22.297 -0.623 1 71.94 376 GLY A C 1
ATOM 3012 O O . GLY A 1 376 ? 3.334 -22.312 -1.27 1 71.94 376 GLY A O 1
ATOM 3013 N N . SER A 1 377 ? 5.551 -22.094 -1.04 1 81.06 377 SER A N 1
ATOM 3014 C CA . SER A 1 377 ? 5.742 -21.953 -2.48 1 81.06 377 SER A CA 1
ATOM 3015 C C . SER A 1 377 ? 5.508 -23.281 -3.191 1 81.06 377 SER A C 1
ATOM 3017 O O . SER A 1 377 ? 5.855 -24.344 -2.668 1 81.06 377 SER A O 1
ATOM 3019 N N . ILE A 1 378 ? 4.953 -23.203 -4.285 1 87 378 ILE A N 1
ATOM 3020 C CA . ILE A 1 378 ? 4.645 -24.391 -5.082 1 87 378 ILE A CA 1
ATOM 3021 C C . ILE A 1 378 ? 5.914 -24.891 -5.773 1 87 378 ILE A C 1
ATOM 3023 O O . ILE A 1 378 ? 5.992 -26.047 -6.176 1 87 378 ILE A O 1
ATOM 3027 N N . PHE A 1 379 ? 6.938 -24.078 -5.875 1 91.19 379 PHE A N 1
ATOM 3028 C CA . PHE A 1 379 ? 8.094 -24.391 -6.711 1 91.19 379 PHE A CA 1
ATOM 3029 C C . PHE A 1 379 ? 8.844 -25.609 -6.16 1 91.19 379 PHE A C 1
ATOM 3031 O O . PHE A 1 379 ? 8.992 -26.609 -6.848 1 91.19 379 PHE A O 1
ATOM 3038 N N . PRO A 1 380 ? 9.18 -25.531 -4.898 1 89.62 380 PRO A N 1
ATOM 3039 C CA . PRO A 1 380 ? 9.891 -26.703 -4.363 1 89.62 380 PRO A CA 1
ATOM 3040 C C . PRO A 1 380 ? 9.016 -27.953 -4.301 1 89.62 380 PRO A C 1
ATOM 3042 O O . PRO A 1 380 ? 9.508 -29.062 -4.469 1 89.62 380 PRO A O 1
ATOM 3045 N N . THR A 1 381 ? 7.773 -27.734 -4.09 1 91.25 381 THR A N 1
ATOM 3046 C CA . THR A 1 381 ? 6.867 -28.875 -4.004 1 91.25 381 THR A CA 1
ATOM 3047 C C . THR A 1 381 ? 6.672 -29.516 -5.371 1 91.25 381 THR A C 1
ATOM 3049 O O . THR A 1 381 ? 6.621 -30.734 -5.484 1 91.25 381 THR A O 1
ATOM 3052 N N . ALA A 1 382 ? 6.52 -28.719 -6.348 1 94.12 382 ALA A N 1
ATOM 3053 C CA . ALA A 1 382 ? 6.418 -29.234 -7.707 1 94.12 382 ALA A CA 1
ATOM 3054 C C . ALA A 1 382 ? 7.684 -30 -8.094 1 94.12 382 ALA A C 1
ATOM 3056 O O . ALA A 1 382 ? 7.613 -31.016 -8.797 1 94.12 382 ALA A O 1
ATOM 3057 N N . GLU A 1 383 ? 8.797 -29.516 -7.645 1 95.56 383 GLU A N 1
ATOM 3058 C CA . GLU A 1 383 ? 10.062 -30.219 -7.898 1 95.56 383 GLU A CA 1
ATOM 3059 C C . GLU A 1 383 ? 10.078 -31.594 -7.246 1 95.56 383 GLU A C 1
ATOM 3061 O O . GLU A 1 383 ? 10.492 -32.562 -7.863 1 95.56 383 GLU A O 1
ATOM 3066 N N . LEU A 1 384 ? 9.609 -31.625 -5.996 1 95 384 LEU A N 1
ATOM 3067 C CA . LEU A 1 384 ? 9.555 -32.906 -5.293 1 95 384 LEU A CA 1
ATOM 3068 C C . LEU A 1 384 ? 8.625 -33.875 -6.012 1 95 384 LEU A C 1
ATOM 3070 O O . LEU A 1 384 ? 8.93 -35.062 -6.125 1 95 384 LEU A O 1
ATOM 3074 N N . GLN A 1 385 ? 7.516 -33.375 -6.445 1 96.69 385 GLN A N 1
ATOM 3075 C CA . GLN A 1 385 ? 6.586 -34.188 -7.207 1 96.69 385 GLN A CA 1
ATOM 3076 C C . GLN A 1 385 ? 7.238 -34.719 -8.477 1 96.69 385 GLN A C 1
ATOM 3078 O O . GLN A 1 385 ? 7.156 -35.906 -8.766 1 96.69 385 GLN A O 1
ATOM 3083 N N . ALA A 1 386 ? 7.875 -33.844 -9.18 1 97.88 386 ALA A N 1
ATOM 3084 C CA . ALA A 1 386 ? 8.484 -34.188 -10.461 1 97.88 386 ALA A CA 1
ATOM 3085 C C . ALA A 1 386 ? 9.578 -35.25 -10.266 1 97.88 386 ALA A C 1
ATOM 3087 O O . ALA A 1 386 ? 9.703 -36.188 -11.055 1 97.88 386 ALA A O 1
ATOM 3088 N N . ARG A 1 387 ? 10.336 -35.062 -9.25 1 97.38 387 ARG A N 1
ATOM 3089 C CA . ARG A 1 387 ? 11.406 -36 -8.953 1 97.38 387 ARG A CA 1
ATOM 3090 C C . ARG A 1 387 ? 10.852 -37.406 -8.68 1 97.38 387 ARG A C 1
ATOM 3092 O O . ARG A 1 387 ? 11.375 -38.406 -9.195 1 97.38 387 ARG A O 1
ATOM 3099 N N . TRP A 1 388 ? 9.844 -37.469 -7.914 1 97.81 388 TRP A N 1
ATOM 3100 C CA . TRP A 1 388 ? 9.242 -38.75 -7.59 1 97.81 388 TRP A CA 1
ATOM 3101 C C . TRP A 1 388 ? 8.602 -39.375 -8.828 1 97.81 388 TRP A C 1
ATOM 3103 O O . TRP A 1 388 ? 8.789 -40.562 -9.094 1 97.81 388 TRP A O 1
ATOM 3113 N N . VAL A 1 389 ? 7.895 -38.594 -9.547 1 98.25 389 VAL A N 1
ATOM 3114 C CA . VAL A 1 389 ? 7.156 -39.062 -10.711 1 98.25 389 VAL A CA 1
ATOM 3115 C C . VAL A 1 389 ? 8.125 -39.656 -11.734 1 98.25 389 VAL A C 1
ATOM 3117 O O . VAL A 1 389 ? 7.867 -40.719 -12.312 1 98.25 389 VAL A O 1
ATOM 3120 N N . THR A 1 390 ? 9.242 -39 -11.953 1 98.31 390 THR A N 1
ATOM 3121 C CA . THR A 1 390 ? 10.195 -39.469 -12.953 1 98.31 390 THR A CA 1
ATOM 3122 C C . THR A 1 390 ? 10.82 -40.781 -12.531 1 98.31 390 THR A C 1
ATOM 3124 O O . THR A 1 390 ? 11.117 -41.625 -13.383 1 98.31 390 THR A O 1
ATOM 3127 N N . ARG A 1 391 ? 10.961 -40.938 -11.273 1 97.75 391 ARG A N 1
ATOM 3128 C CA . ARG A 1 391 ? 11.5 -42.219 -10.781 1 97.75 391 ARG A CA 1
ATOM 3129 C C . ARG A 1 391 ? 10.484 -43.344 -10.938 1 97.75 391 ARG A C 1
ATOM 3131 O O . ARG A 1 391 ? 10.859 -44.469 -11.188 1 97.75 391 ARG A O 1
ATOM 3138 N N . VAL A 1 392 ? 9.266 -43 -10.789 1 97.81 392 VAL A N 1
ATOM 3139 C CA . VAL A 1 392 ? 8.203 -43.969 -11.023 1 97.81 392 VAL A CA 1
ATOM 3140 C C . VAL A 1 392 ? 8.156 -44.344 -12.508 1 97.81 392 VAL A C 1
ATOM 3142 O O . VAL A 1 392 ? 8.086 -45.5 -12.859 1 97.81 392 VAL A O 1
ATOM 3145 N N . PHE A 1 393 ? 8.211 -43.344 -13.367 1 98 393 PHE A N 1
ATOM 3146 C CA . PHE A 1 393 ? 8.172 -43.562 -14.805 1 98 393 PHE A CA 1
ATOM 3147 C C . PHE A 1 393 ? 9.359 -44.406 -15.25 1 98 393 PHE A C 1
ATOM 3149 O O . PHE A 1 393 ? 9.227 -45.25 -16.156 1 98 393 PHE A O 1
ATOM 3156 N N . LYS A 1 394 ? 10.461 -44.188 -14.617 1 96.62 394 LYS A N 1
ATOM 3157 C CA . LYS A 1 394 ? 11.68 -44.906 -14.984 1 96.62 394 LYS A CA 1
ATOM 3158 C C . LYS A 1 394 ? 11.656 -46.344 -14.445 1 96.62 394 LYS A C 1
ATOM 3160 O O . LYS A 1 394 ? 12.422 -47.188 -14.906 1 96.62 394 LYS A O 1
ATOM 3165 N N . GLY A 1 395 ? 10.844 -46.625 -13.469 1 94.56 395 GLY A N 1
ATOM 3166 C CA . GLY A 1 395 ? 10.742 -47.938 -12.898 1 94.56 395 GLY A CA 1
ATOM 3167 C C . GLY A 1 395 ? 11.602 -48.125 -11.656 1 94.56 395 GLY A C 1
ATOM 3168 O O . GLY A 1 395 ? 11.797 -49.25 -11.195 1 94.56 395 GLY A O 1
ATOM 3169 N N . LEU A 1 396 ? 12.047 -47 -11.117 1 95.19 396 LEU A N 1
ATOM 3170 C CA . LEU A 1 396 ? 12.906 -47.094 -9.938 1 95.19 396 LEU A CA 1
ATOM 3171 C C . LEU A 1 396 ? 12.086 -47.125 -8.656 1 95.19 396 LEU A C 1
ATOM 3173 O O . LEU A 1 396 ? 12.57 -47.562 -7.609 1 95.19 396 LEU A O 1
ATOM 3177 N N . CYS A 1 397 ? 10.875 -46.562 -8.719 1 93.62 397 CYS A N 1
ATOM 3178 C CA . CYS A 1 397 ? 9.922 -46.562 -7.621 1 93.62 397 CYS A CA 1
ATOM 3179 C C . CYS A 1 397 ? 8.594 -47.188 -8.039 1 93.62 397 CYS A C 1
ATOM 3181 O O . CYS A 1 397 ? 8.156 -47.031 -9.18 1 93.62 397 CYS A O 1
ATOM 3183 N N . THR A 1 398 ? 8.016 -47.969 -7.129 1 93.69 398 THR A N 1
ATOM 3184 C CA . THR A 1 398 ? 6.711 -48.531 -7.414 1 93.69 398 THR A CA 1
ATOM 3185 C C . THR A 1 398 ? 5.637 -47.938 -6.52 1 93.69 398 THR A C 1
ATOM 3187 O O . THR A 1 398 ? 5.906 -47.594 -5.367 1 93.69 398 THR A O 1
ATOM 3190 N N . LEU A 1 399 ? 4.477 -47.781 -7.07 1 96.31 399 LEU A N 1
ATOM 3191 C CA . LEU A 1 399 ? 3.338 -47.281 -6.309 1 96.31 399 LEU A CA 1
ATOM 3192 C C . LEU A 1 399 ? 2.631 -48.406 -5.57 1 96.31 399 LEU A C 1
ATOM 3194 O O . LEU A 1 399 ? 2.73 -49.562 -5.969 1 96.31 399 LEU A O 1
ATOM 3198 N N . PRO A 1 400 ? 2.01 -48.031 -4.527 1 95.56 400 PRO A N 1
ATOM 3199 C CA . PRO A 1 400 ? 1.231 -49.062 -3.832 1 95.56 400 PRO A CA 1
ATOM 3200 C C . PRO A 1 400 ? 0.034 -49.531 -4.648 1 95.56 400 PRO A C 1
ATOM 3202 O O . PRO A 1 400 ? -0.169 -49.094 -5.777 1 95.56 400 PRO A O 1
ATOM 3205 N N . SER A 1 401 ? -0.678 -50.531 -4.07 1 95.56 401 SER A N 1
ATOM 3206 C CA . SER A 1 401 ? -1.858 -51.062 -4.738 1 95.56 401 SER A CA 1
ATOM 3207 C C . SER A 1 401 ? -2.959 -50.031 -4.848 1 95.56 401 SER A C 1
ATOM 3209 O O . SER A 1 401 ? -2.957 -49.031 -4.113 1 95.56 401 SER A O 1
ATOM 3211 N N . GLU A 1 402 ? -3.82 -50.25 -5.766 1 95.19 402 GLU A N 1
ATOM 3212 C CA . GLU A 1 402 ? -4.961 -49.375 -5.945 1 95.19 402 GLU A CA 1
ATOM 3213 C C . GLU A 1 402 ? -5.73 -49.188 -4.641 1 95.19 402 GLU A C 1
ATOM 3215 O O . GLU A 1 402 ? -6.145 -48.062 -4.301 1 95.19 402 GLU A O 1
ATOM 3220 N N . ARG A 1 403 ? -5.941 -50.281 -3.939 1 95.62 403 ARG A N 1
ATOM 3221 C CA . ARG A 1 403 ? -6.672 -50.25 -2.676 1 95.62 403 ARG A CA 1
ATOM 3222 C C . ARG A 1 403 ? -5.977 -49.312 -1.667 1 95.62 403 ARG A C 1
ATOM 3224 O O . ARG A 1 403 ? -6.629 -48.531 -0.981 1 95.62 403 ARG A O 1
ATOM 3231 N N . THR A 1 404 ? -4.715 -49.469 -1.628 1 95.88 404 THR A N 1
ATOM 3232 C CA . THR A 1 404 ? -3.939 -48.656 -0.694 1 95.88 404 THR A CA 1
ATOM 3233 C C . THR A 1 404 ? -3.979 -47.188 -1.093 1 95.88 404 THR A C 1
ATOM 3235 O O . THR A 1 404 ? -4.094 -46.312 -0.235 1 95.88 404 THR A O 1
ATOM 3238 N N . MET A 1 405 ? -3.875 -46.906 -2.344 1 95.75 405 MET A N 1
ATOM 3239 C CA . MET A 1 405 ? -3.91 -45.531 -2.832 1 95.75 405 MET A CA 1
ATOM 3240 C C . MET A 1 405 ? -5.27 -44.906 -2.562 1 95.75 405 MET A C 1
ATOM 3242 O O . MET A 1 405 ? -5.344 -43.75 -2.135 1 95.75 405 MET A O 1
ATOM 3246 N N . MET A 1 406 ? -6.297 -45.656 -2.783 1 92.94 406 MET A N 1
ATOM 3247 C CA . MET A 1 406 ? -7.648 -45.188 -2.557 1 92.94 406 MET A CA 1
ATOM 3248 C C . MET A 1 406 ? -7.887 -44.906 -1.077 1 92.94 406 MET A C 1
ATOM 3250 O O . MET A 1 406 ? -8.547 -43.906 -0.725 1 92.94 406 MET A O 1
ATOM 3254 N N . ALA A 1 407 ? -7.395 -45.781 -0.313 1 93.69 407 ALA A N 1
ATOM 3255 C CA . ALA A 1 407 ? -7.52 -45.594 1.128 1 93.69 407 ALA A CA 1
ATOM 3256 C C . ALA A 1 407 ? -6.844 -44.281 1.562 1 93.69 407 ALA A C 1
ATOM 3258 O O . ALA A 1 407 ? -7.344 -43.594 2.439 1 93.69 407 ALA A O 1
ATOM 3259 N N . ASP A 1 408 ? -5.754 -44.094 1.009 1 92.38 408 ASP A N 1
ATOM 3260 C CA . ASP A 1 408 ? -5.027 -42.875 1.297 1 92.38 408 ASP A CA 1
ATOM 3261 C C . ASP A 1 408 ? -5.836 -41.625 0.879 1 92.38 408 ASP A C 1
ATOM 3263 O O . ASP A 1 408 ? -5.895 -40.656 1.612 1 92.38 408 ASP A O 1
ATOM 3267 N N . ILE A 1 409 ? -6.434 -41.625 -0.259 1 89.25 409 ILE A N 1
ATOM 3268 C CA . ILE A 1 409 ? -7.227 -40.5 -0.794 1 89.25 409 ILE A CA 1
ATOM 3269 C C . ILE A 1 409 ? -8.422 -40.25 0.119 1 89.25 409 ILE A C 1
ATOM 3271 O O . ILE A 1 409 ? -8.711 -39.094 0.449 1 89.25 409 ILE A O 1
ATOM 3275 N N . ILE A 1 410 ? -9.047 -41.312 0.448 1 87.38 410 ILE A N 1
ATOM 3276 C CA . ILE A 1 410 ? -10.234 -41.219 1.289 1 87.38 410 ILE A CA 1
ATOM 3277 C C . ILE A 1 410 ? -9.859 -40.594 2.637 1 87.38 410 ILE A C 1
ATOM 3279 O O . ILE A 1 410 ? -10.555 -39.719 3.133 1 87.38 410 ILE A O 1
ATOM 3283 N N . LYS A 1 411 ? -8.828 -41.094 3.197 1 87.38 411 LYS A N 1
ATOM 3284 C CA . LYS A 1 411 ? -8.367 -40.562 4.484 1 87.38 411 LYS A CA 1
ATOM 3285 C C . LYS A 1 411 ? -8.047 -39.094 4.395 1 87.38 411 LYS A C 1
ATOM 3287 O O . LYS A 1 411 ? -8.398 -38.312 5.297 1 87.38 411 LYS A O 1
ATOM 3292 N N . ARG A 1 412 ? -7.41 -38.656 3.441 1 82.5 412 ARG A N 1
ATOM 3293 C CA . ARG A 1 412 ? -7.055 -37.25 3.23 1 82.5 412 ARG A CA 1
ATOM 3294 C C . ARG A 1 412 ? -8.305 -36.375 3.107 1 82.5 412 ARG A C 1
ATOM 3296 O O . ARG A 1 412 ? -8.352 -35.281 3.654 1 82.5 412 ARG A O 1
ATOM 3303 N N . ASN A 1 413 ? -9.188 -36.844 2.334 1 78.12 413 ASN A N 1
ATOM 3304 C CA . ASN A 1 413 ? -10.422 -36.094 2.135 1 78.12 413 ASN A CA 1
ATOM 3305 C C . ASN A 1 413 ? -11.195 -35.938 3.438 1 78.12 413 ASN A C 1
ATOM 3307 O O . ASN A 1 413 ? -11.828 -34.906 3.666 1 78.12 413 ASN A O 1
ATOM 3311 N N . GLU A 1 414 ? -11.172 -36.969 4.211 1 76.75 414 GLU A N 1
ATOM 3312 C CA . GLU A 1 414 ? -11.836 -36.906 5.508 1 76.75 414 GLU A CA 1
ATOM 3313 C C . GLU A 1 414 ? -11.164 -35.875 6.43 1 76.75 414 GLU A C 1
ATOM 3315 O O . GLU A 1 414 ? -11.836 -35.156 7.164 1 76.75 414 GLU A O 1
ATOM 3320 N N . GLU A 1 415 ? -9.906 -35.844 6.352 1 72.19 415 GLU A N 1
ATOM 3321 C CA . GLU A 1 415 ? -9.148 -34.906 7.188 1 72.19 415 GLU A CA 1
ATOM 3322 C C . GLU A 1 415 ? -9.352 -33.469 6.742 1 72.19 415 GLU A C 1
ATOM 3324 O O . GLU A 1 415 ? -9.305 -32.562 7.559 1 72.19 415 GLU A O 1
ATOM 3329 N N . ARG A 1 416 ? -9.523 -33.25 5.566 1 68.5 416 ARG A N 1
ATOM 3330 C CA . ARG A 1 416 ? -9.742 -31.906 5.027 1 68.5 416 ARG A CA 1
ATOM 3331 C C . ARG A 1 416 ? -11.078 -31.344 5.48 1 68.5 416 ARG A C 1
ATOM 3333 O O . ARG A 1 416 ? -11.195 -30.141 5.746 1 68.5 416 ARG A O 1
ATOM 3340 N N . ILE A 1 417 ? -12.039 -32.125 5.516 1 58.19 417 ILE A N 1
ATOM 3341 C CA . ILE A 1 417 ? -13.383 -31.703 5.922 1 58.19 417 ILE A CA 1
ATOM 3342 C C . ILE A 1 417 ? -13.383 -31.359 7.41 1 58.19 417 ILE A C 1
ATOM 3344 O O . ILE A 1 417 ? -14.055 -30.406 7.836 1 58.19 417 ILE A O 1
ATOM 3348 N N . ASP A 1 418 ? -12.539 -32.031 8.133 1 52.25 418 ASP A N 1
ATOM 3349 C CA . ASP A 1 418 ? -12.508 -31.797 9.57 1 52.25 418 ASP A CA 1
ATOM 3350 C C . ASP A 1 418 ? -11.742 -30.516 9.906 1 52.25 418 ASP A C 1
ATOM 3352 O O . ASP A 1 418 ? -11.891 -29.969 11 1 52.25 418 ASP A O 1
ATOM 3356 N N . LEU A 1 419 ? -11.141 -30.047 8.906 1 49.44 419 LEU A N 1
ATOM 3357 C CA . LEU A 1 419 ? -10.406 -28.812 9.148 1 49.44 419 LEU A CA 1
ATOM 3358 C C . LEU A 1 419 ? -11.219 -27.609 8.727 1 49.44 419 LEU A C 1
ATOM 3360 O O . LEU A 1 419 ? -11.961 -27.656 7.742 1 49.44 419 LEU A O 1
ATOM 3364 N N . MET B 1 1 ? -14.938 47.562 26.047 1 75.06 1 MET B N 1
ATOM 3365 C CA . MET B 1 1 ? -15.164 47 24.719 1 75.06 1 MET B CA 1
ATOM 3366 C C . MET B 1 1 ? -14.328 45.75 24.5 1 75.06 1 MET B C 1
ATOM 3368 O O . MET B 1 1 ? -13.25 45.594 25.078 1 75.06 1 MET B O 1
ATOM 3372 N N . ALA B 1 2 ? -14.93 44.781 23.812 1 90.19 2 ALA B N 1
ATOM 3373 C CA . ALA B 1 2 ? -14.211 43.531 23.578 1 90.19 2 ALA B CA 1
ATOM 3374 C C . ALA B 1 2 ? -12.953 43.781 22.75 1 90.19 2 ALA B C 1
ATOM 3376 O O . ALA B 1 2 ? -12.961 44.562 21.812 1 90.19 2 ALA B O 1
ATOM 3377 N N . LYS B 1 3 ? -11.852 43.188 23.172 1 96.5 3 LYS B N 1
ATOM 3378 C CA . LYS B 1 3 ? -10.586 43.312 22.469 1 96.5 3 LYS B CA 1
ATOM 3379 C C . LYS B 1 3 ? -10.68 42.719 21.062 1 96.5 3 LYS B C 1
ATOM 3381 O O . LYS B 1 3 ? -11.227 41.625 20.875 1 96.5 3 LYS B O 1
ATOM 3386 N N . LYS B 1 4 ? -10.266 43.5 20.172 1 98.5 4 LYS B N 1
ATOM 3387 C CA . LYS B 1 4 ? -10.227 43.062 18.766 1 98.5 4 LYS B CA 1
ATOM 3388 C C . LYS B 1 4 ? -8.953 42.281 18.484 1 98.5 4 LYS B C 1
ATOM 3390 O O . LYS B 1 4 ? -7.848 42.75 18.734 1 98.5 4 LYS B O 1
ATOM 3395 N N . VAL B 1 5 ? -9.156 41.062 17.953 1 98.81 5 VAL B N 1
ATOM 3396 C CA . VAL B 1 5 ? -8.016 40.188 17.688 1 98.81 5 VAL B CA 1
ATOM 3397 C C . VAL B 1 5 ? -7.941 39.875 16.203 1 98.81 5 VAL B C 1
ATOM 3399 O O . VAL B 1 5 ? -8.922 39.406 15.609 1 98.81 5 VAL B O 1
ATOM 3402 N N . ALA B 1 6 ? -6.797 40.094 15.57 1 98.81 6 ALA B N 1
ATOM 3403 C CA . ALA B 1 6 ? -6.551 39.656 14.203 1 98.81 6 ALA B CA 1
ATOM 3404 C C . ALA B 1 6 ? -6.008 38.25 14.164 1 98.81 6 ALA B C 1
ATOM 3406 O O . ALA B 1 6 ? -5.031 37.938 14.852 1 98.81 6 ALA B O 1
ATOM 3407 N N . VAL B 1 7 ? -6.672 37.406 13.492 1 98.81 7 VAL B N 1
ATOM 3408 C CA . VAL B 1 7 ? -6.215 36.031 13.273 1 98.81 7 VAL B CA 1
ATOM 3409 C C . VAL B 1 7 ? -5.762 35.875 11.828 1 98.81 7 VAL B C 1
ATOM 3411 O O . VAL B 1 7 ? -6.535 36.094 10.898 1 98.81 7 VAL B O 1
ATOM 3414 N N . ILE B 1 8 ? -4.531 35.469 11.648 1 98 8 ILE B N 1
ATOM 3415 C CA . ILE B 1 8 ? -3.986 35.406 10.297 1 98 8 ILE B CA 1
ATOM 3416 C C . ILE B 1 8 ? -3.939 33.969 9.828 1 98 8 ILE B C 1
ATOM 3418 O O . ILE B 1 8 ? -3.059 33.188 10.242 1 98 8 ILE B O 1
ATOM 3422 N N . GLY B 1 9 ? -4.844 33.594 8.914 1 97 9 GLY B N 1
ATOM 3423 C CA . GLY B 1 9 ? -4.934 32.25 8.398 1 97 9 GLY B CA 1
ATOM 3424 C C . GLY B 1 9 ? -6.129 31.484 8.938 1 97 9 GLY B C 1
ATOM 3425 O O . GLY B 1 9 ? -6.41 31.531 10.133 1 97 9 GLY B O 1
ATOM 3426 N N . ALA B 1 10 ? -6.824 30.828 8.039 1 97.88 10 ALA B N 1
ATOM 3427 C CA . ALA B 1 10 ? -8.016 30.078 8.43 1 97.88 10 ALA B CA 1
ATOM 3428 C C . ALA B 1 10 ? -7.793 28.578 8.266 1 97.88 10 ALA B C 1
ATOM 3430 O O . ALA B 1 10 ? -8.68 27.844 7.812 1 97.88 10 ALA B O 1
ATOM 3431 N N . GLY B 1 11 ? -6.57 28.109 8.555 1 96 11 GLY B N 1
ATOM 3432 C CA . GLY B 1 11 ? -6.32 26.688 8.711 1 96 11 GLY B CA 1
ATOM 3433 C C . GLY B 1 11 ? -6.809 26.141 10.039 1 96 11 GLY B C 1
ATOM 3434 O O . GLY B 1 11 ? -7.656 26.75 10.695 1 96 11 GLY B O 1
ATOM 3435 N N . VAL B 1 12 ? -6.273 25.062 10.406 1 94.25 12 VAL B N 1
ATOM 3436 C CA . VAL B 1 12 ? -6.695 24.406 11.641 1 94.25 12 VAL B CA 1
ATOM 3437 C C . VAL B 1 12 ? -6.406 25.297 12.836 1 94.25 12 VAL B C 1
ATOM 3439 O O . VAL B 1 12 ? -7.254 25.453 13.719 1 94.25 12 VAL B O 1
ATOM 3442 N N . SER B 1 13 ? -5.238 25.891 12.852 1 96.12 13 SER B N 1
ATOM 3443 C CA . SER B 1 13 ? -4.852 26.766 13.961 1 96.12 13 SER B CA 1
ATOM 3444 C C . SER B 1 13 ? -5.719 28.016 14.008 1 96.12 13 SER B C 1
ATOM 3446 O O . SER B 1 13 ? -6.074 28.484 15.086 1 96.12 13 SER B O 1
ATOM 3448 N N . GLY B 1 14 ? -6.035 28.531 12.867 1 97.94 14 GLY B N 1
ATOM 3449 C CA . GLY B 1 14 ? -6.887 29.703 12.805 1 97.94 14 GLY B CA 1
ATOM 3450 C C . GLY B 1 14 ? -8.312 29.438 13.258 1 97.94 14 GLY B C 1
ATOM 3451 O O . GLY B 1 14 ? -8.883 30.203 14.023 1 97.94 14 GLY B O 1
ATOM 3452 N N . LEU B 1 15 ? -8.859 28.344 12.805 1 97.75 15 LEU B N 1
ATOM 3453 C CA . LEU B 1 15 ? -10.242 28 13.133 1 97.75 15 LEU B CA 1
ATOM 3454 C C . LEU B 1 15 ? -10.406 27.812 14.641 1 97.75 15 LEU B C 1
ATOM 3456 O O . LEU B 1 15 ? -11.344 28.344 15.234 1 97.75 15 LEU B O 1
ATOM 3460 N N . VAL B 1 16 ? -9.492 27.094 15.211 1 97.31 16 VAL B N 1
ATOM 3461 C CA . VAL B 1 16 ? -9.609 26.844 16.641 1 97.31 16 VAL B CA 1
ATOM 3462 C C . VAL B 1 16 ? -9.336 28.125 17.422 1 97.31 16 VAL B C 1
ATOM 3464 O O . VAL B 1 16 ? -9.922 28.359 18.484 1 97.31 16 VAL B O 1
ATOM 3467 N N . SER B 1 17 ? -8.469 28.984 16.922 1 98.5 17 SER B N 1
ATOM 3468 C CA . SER B 1 17 ? -8.211 30.266 17.531 1 98.5 17 SER B CA 1
ATOM 3469 C C . SER B 1 17 ? -9.453 31.156 17.531 1 98.5 17 SER B C 1
ATOM 3471 O O . SER B 1 17 ? -9.734 31.844 18.5 1 98.5 17 SER B O 1
ATOM 3473 N N . LEU B 1 18 ? -10.164 31.141 16.406 1 98.5 18 LEU B N 1
ATOM 3474 C CA . LEU B 1 18 ? -11.43 31.875 16.328 1 98.5 18 LEU B CA 1
ATOM 3475 C C . LEU B 1 18 ? -12.391 31.406 17.422 1 98.5 18 LEU B C 1
ATOM 3477 O O . LEU B 1 18 ? -12.953 32.25 18.141 1 98.5 18 LEU B O 1
ATOM 3481 N N . LYS B 1 19 ? -12.562 30.156 17.516 1 98.25 19 LYS B N 1
ATOM 3482 C CA . LYS B 1 19 ? -13.469 29.594 18.516 1 98.25 19 LYS B CA 1
ATOM 3483 C C . LYS B 1 19 ? -13.07 30.016 19.922 1 98.25 19 LYS B C 1
ATOM 3485 O O . LYS B 1 19 ? -13.914 30.438 20.703 1 98.25 19 LYS B O 1
ATOM 3490 N N . CYS B 1 20 ? -11.797 29.938 20.203 1 98 20 CYS B N 1
ATOM 3491 C CA . CYS B 1 20 ? -11.305 30.281 21.531 1 98 20 CYS B CA 1
ATOM 3492 C C . CYS B 1 20 ? -11.5 31.766 21.828 1 98 20 CYS B C 1
ATOM 3494 O O . CYS B 1 20 ? -11.773 32.156 22.953 1 98 20 CYS B O 1
ATOM 3496 N N . CYS B 1 21 ? -11.289 32.625 20.844 1 98.56 21 CYS B N 1
ATOM 3497 C CA . CYS B 1 21 ? -11.562 34.031 21.016 1 98.56 21 CYS B CA 1
ATOM 3498 C C . CYS B 1 21 ? -13.016 34.281 21.391 1 98.56 21 CYS B C 1
ATOM 3500 O O . CYS B 1 21 ? -13.297 35 22.344 1 98.56 21 CYS B O 1
ATOM 3502 N N . VAL B 1 22 ? -13.875 33.625 20.625 1 97.81 22 VAL B N 1
ATOM 3503 C CA . VAL B 1 22 ? -15.305 33.781 20.875 1 97.81 22 VAL B CA 1
ATOM 3504 C C . VAL B 1 22 ? -15.648 33.281 22.281 1 97.81 22 VAL B C 1
ATOM 3506 O O . VAL B 1 22 ? -16.391 33.906 23.016 1 97.81 22 VAL B O 1
ATOM 3509 N N . ASP B 1 23 ? -15.094 32.156 22.625 1 96.56 23 ASP B N 1
ATOM 3510 C CA . ASP B 1 23 ? -15.344 31.578 23.938 1 96.56 23 ASP B CA 1
ATOM 3511 C C . ASP B 1 23 ? -14.93 32.531 25.062 1 96.56 23 ASP B C 1
ATOM 3513 O O . ASP B 1 23 ? -15.57 32.562 26.109 1 96.56 23 ASP B O 1
ATOM 3517 N N . GLU B 1 24 ? -13.891 33.312 24.828 1 96.94 24 GLU B N 1
ATOM 3518 C CA . GLU B 1 24 ? -13.359 34.188 25.875 1 96.94 24 GLU B CA 1
ATOM 3519 C C . GLU B 1 24 ? -13.953 35.594 25.766 1 96.94 24 GLU B C 1
ATOM 3521 O O . GLU B 1 24 ? -13.578 36.5 26.516 1 96.94 24 GLU B O 1
ATOM 3526 N N . GLY B 1 25 ? -14.836 35.75 24.812 1 97.06 25 GLY B N 1
ATOM 3527 C CA . GLY B 1 25 ? -15.523 37.031 24.672 1 97.06 25 GLY B CA 1
ATOM 3528 C C . GLY B 1 25 ? -14.703 38.094 23.938 1 97.06 25 GLY B C 1
ATOM 3529 O O . GLY B 1 25 ? -14.906 39.281 24.109 1 97.06 25 GLY B O 1
ATOM 3530 N N . LEU B 1 26 ? -13.688 37.688 23.203 1 98.31 26 LEU B N 1
ATOM 3531 C CA . LEU B 1 26 ? -12.93 38.562 22.328 1 98.31 26 LEU B CA 1
ATOM 3532 C C . LEU B 1 26 ? -13.617 38.688 20.969 1 98.31 26 LEU B C 1
ATOM 3534 O O . LEU B 1 26 ? -14.562 37.969 20.672 1 98.31 26 LEU B O 1
ATOM 3538 N N . GLU B 1 27 ? -13.211 39.625 20.203 1 98.31 27 GLU B N 1
ATOM 3539 C CA . GLU B 1 27 ? -13.781 39.875 18.875 1 98.31 27 GLU B CA 1
ATOM 3540 C C . GLU B 1 27 ? -12.758 39.594 17.781 1 98.31 27 GLU B C 1
ATOM 3542 O O . GLU B 1 27 ? -12.047 40.5 17.344 1 98.31 27 GLU B O 1
ATOM 3547 N N . PRO B 1 28 ? -12.836 38.438 17.219 1 98.62 28 PRO B N 1
ATOM 3548 C CA . PRO B 1 28 ? -11.812 38.094 16.219 1 98.62 28 PRO B CA 1
ATOM 3549 C C . PRO B 1 28 ? -12.195 38.5 14.805 1 98.62 28 PRO B C 1
ATOM 3551 O O . PRO B 1 28 ? -13.383 38.594 14.477 1 98.62 28 PRO B O 1
ATOM 3554 N N . THR B 1 29 ? -11.242 38.844 14.047 1 98.81 29 THR B N 1
ATOM 3555 C CA . THR B 1 29 ? -11.281 38.938 12.594 1 98.81 29 THR B CA 1
ATOM 3556 C C . THR B 1 29 ? -10.18 38.094 11.961 1 98.81 29 THR B C 1
ATOM 3558 O O . THR B 1 29 ? -8.992 38.312 12.219 1 98.81 29 THR B O 1
ATOM 3561 N N . CYS B 1 30 ? -10.633 37.156 11.172 1 98.81 30 CYS B N 1
ATOM 3562 C CA . CYS B 1 30 ? -9.672 36.25 10.539 1 98.81 30 CYS B CA 1
ATOM 3563 C C . CYS B 1 30 ? -9.453 36.625 9.078 1 98.81 30 CYS B C 1
ATOM 3565 O O . CYS B 1 30 ? -10.414 36.875 8.344 1 98.81 30 CYS B O 1
ATOM 3567 N N . PHE B 1 31 ? -8.242 36.812 8.711 1 98.69 31 PHE B N 1
ATOM 3568 C CA . PHE B 1 31 ? -7.887 37.094 7.324 1 98.69 31 PHE B CA 1
ATOM 3569 C C . PHE B 1 31 ? -7.348 35.812 6.641 1 98.69 31 PHE B C 1
ATOM 3571 O O . PHE B 1 31 ? -6.352 35.25 7.086 1 98.69 31 PHE B O 1
ATOM 3578 N N . GLU B 1 32 ? -7.98 35.344 5.609 1 97.94 32 GLU B N 1
ATOM 3579 C CA . GLU B 1 32 ? -7.586 34.188 4.816 1 97.94 32 GLU B CA 1
ATOM 3580 C C . GLU B 1 32 ? -7.324 34.594 3.363 1 97.94 32 GLU B C 1
ATOM 3582 O O . GLU B 1 32 ? -8.211 35.094 2.686 1 97.94 32 GLU B O 1
ATOM 3587 N N . GLN B 1 33 ? -6.148 34.312 2.977 1 95.62 33 GLN B N 1
ATOM 3588 C CA . GLN B 1 33 ? -5.73 34.75 1.642 1 95.62 33 GLN B CA 1
ATOM 3589 C C . GLN B 1 33 ? -6.523 34 0.563 1 95.62 33 GLN B C 1
ATOM 3591 O O . GLN B 1 33 ? -6.773 34.562 -0.511 1 95.62 33 GLN B O 1
ATOM 3596 N N . THR B 1 34 ? -6.945 32.812 0.815 1 95.5 34 THR B N 1
ATOM 3597 C CA . THR B 1 34 ? -7.637 31.984 -0.184 1 95.5 34 THR B CA 1
ATOM 3598 C C . THR B 1 34 ? -9.148 32.156 -0.067 1 95.5 34 THR B C 1
ATOM 3600 O O . THR B 1 34 ? -9.625 32.969 0.739 1 95.5 34 THR B O 1
ATOM 3603 N N . GLU B 1 35 ? -9.93 31.453 -0.854 1 96.38 35 GLU B N 1
ATOM 3604 C CA . GLU B 1 35 ? -11.383 31.578 -0.916 1 96.38 35 GLU B CA 1
ATOM 3605 C C . GLU B 1 35 ? -12.062 30.562 0.009 1 96.38 35 GLU B C 1
ATOM 3607 O O . GLU B 1 35 ? -13.297 30.484 0.05 1 96.38 35 GLU B O 1
ATOM 3612 N N . ASP B 1 36 ? -11.258 29.859 0.689 1 96.62 36 ASP B N 1
ATOM 3613 C CA . ASP B 1 36 ? -11.844 28.781 1.481 1 96.62 36 ASP B CA 1
ATOM 3614 C C . ASP B 1 36 ? -11 28.484 2.721 1 96.62 36 ASP B C 1
ATOM 3616 O O . ASP B 1 36 ? -9.922 29.047 2.887 1 96.62 36 ASP B O 1
ATOM 3620 N N . ILE B 1 37 ? -11.555 27.719 3.717 1 97.69 37 ILE B N 1
ATOM 3621 C CA . ILE B 1 37 ? -10.844 27.359 4.934 1 97.69 37 ILE B CA 1
ATOM 3622 C C . ILE B 1 37 ? -10.047 26.078 4.695 1 97.69 37 ILE B C 1
ATOM 3624 O O . ILE B 1 37 ? -10.195 25.422 3.658 1 97.69 37 ILE B O 1
ATOM 3628 N N . GLY B 1 38 ? -9.219 25.688 5.668 1 95.25 38 GLY B N 1
ATOM 3629 C CA . GLY B 1 38 ? -8.586 24.375 5.645 1 95.25 38 GLY B CA 1
ATOM 3630 C C . GLY B 1 38 ? -7.07 24.453 5.543 1 95.25 38 GLY B C 1
ATOM 3631 O O . GLY B 1 38 ? -6.371 23.5 5.926 1 95.25 38 GLY B O 1
ATOM 3632 N N . GLY B 1 39 ? -6.543 25.656 5.016 1 93.88 39 GLY B N 1
ATOM 3633 C CA . GLY B 1 39 ? -5.102 25.812 4.934 1 93.88 39 GLY B CA 1
ATOM 3634 C C . GLY B 1 39 ? -4.422 24.703 4.152 1 93.88 39 GLY B C 1
ATOM 3635 O O . GLY B 1 39 ? -4.816 24.406 3.023 1 93.88 39 GLY B O 1
ATOM 3636 N N . LEU B 1 40 ? -3.541 24.016 4.73 1 92.81 40 LEU B N 1
ATOM 3637 C CA . LEU B 1 40 ? -2.709 22.984 4.133 1 92.81 40 LEU B CA 1
ATOM 3638 C C . LEU B 1 40 ? -3.562 21.828 3.611 1 92.81 40 LEU B C 1
ATOM 3640 O O . LEU B 1 40 ? -3.25 21.234 2.574 1 92.81 40 LEU B O 1
ATOM 3644 N N . TRP B 1 41 ? -4.66 21.562 4.227 1 95.44 41 TRP B N 1
ATOM 3645 C CA . TRP B 1 41 ? -5.406 20.328 3.998 1 95.44 41 TRP B CA 1
ATOM 3646 C C . TRP B 1 41 ? -6.359 20.484 2.814 1 95.44 41 TRP B C 1
ATOM 3648 O O . TRP B 1 41 ? -7 19.516 2.398 1 95.44 41 TRP B O 1
ATOM 3658 N N . ARG B 1 42 ? -6.359 21.672 2.309 1 95.44 42 ARG B N 1
ATOM 3659 C CA . ARG B 1 42 ? -7.176 21.906 1.119 1 95.44 42 ARG B CA 1
ATOM 3660 C C . ARG B 1 42 ? -6.395 21.578 -0.15 1 95.44 42 ARG B C 1
ATOM 3662 O O . ARG B 1 42 ? -5.586 22.391 -0.613 1 95.44 42 ARG B O 1
ATOM 3669 N N . PHE B 1 43 ? -6.73 20.516 -0.774 1 96.38 43 PHE B N 1
ATOM 3670 C CA . PHE B 1 43 ? -6.055 20.078 -1.99 1 96.38 43 PHE B CA 1
ATOM 3671 C C . PHE B 1 43 ? -6.469 20.938 -3.176 1 96.38 43 PHE B C 1
ATOM 3673 O O . PHE B 1 43 ? -7.656 21.219 -3.367 1 96.38 43 PHE B O 1
ATOM 3680 N N . LYS B 1 44 ? -5.488 21.359 -3.865 1 95.75 44 LYS B N 1
ATOM 3681 C CA . LYS B 1 44 ? -5.66 22.016 -5.156 1 95.75 44 LYS B CA 1
ATOM 3682 C C . LYS B 1 44 ? -4.777 21.375 -6.223 1 95.75 44 LYS B C 1
ATOM 3684 O O . LYS B 1 44 ? -3.629 21.031 -5.957 1 95.75 44 LYS B O 1
ATOM 3689 N N . GLU B 1 45 ? -5.293 21.234 -7.383 1 95.25 45 GLU B N 1
ATOM 3690 C CA . GLU B 1 45 ? -4.566 20.578 -8.477 1 95.25 45 GLU B CA 1
ATOM 3691 C C . GLU B 1 45 ? -3.33 21.391 -8.867 1 95.25 45 GLU B C 1
ATOM 3693 O O . GLU B 1 45 ? -2.291 20.812 -9.195 1 95.25 45 GLU B O 1
ATOM 3698 N N . ASN B 1 46 ? -3.492 22.672 -8.812 1 95.38 46 ASN B N 1
ATOM 3699 C CA . ASN B 1 46 ? -2.391 23.531 -9.203 1 95.38 46 ASN B CA 1
ATOM 3700 C C . ASN B 1 46 ? -1.75 24.219 -8 1 95.38 46 ASN B C 1
ATOM 3702 O O . ASN B 1 46 ? -2.447 24.625 -7.066 1 95.38 46 ASN B O 1
ATOM 3706 N N . VAL B 1 47 ? -0.432 24.297 -8.062 1 94.69 47 VAL B N 1
ATOM 3707 C CA . VAL B 1 47 ? 0.31 24.984 -7.004 1 94.69 47 VAL B CA 1
ATOM 3708 C C . VAL B 1 47 ? 0.203 26.484 -7.18 1 94.69 47 VAL B C 1
ATOM 3710 O O . VAL B 1 47 ? 0.316 27 -8.297 1 94.69 47 VAL B O 1
ATOM 3713 N N . GLU B 1 48 ? -0.124 27.172 -6.121 1 91.75 48 GLU B N 1
ATOM 3714 C CA . GLU B 1 48 ? -0.183 28.641 -6.113 1 91.75 48 GLU B CA 1
ATOM 3715 C C . GLU B 1 48 ? 0.888 29.219 -5.203 1 91.75 48 GLU B C 1
ATOM 3717 O O . GLU B 1 48 ? 1.157 28.688 -4.125 1 91.75 48 GLU B O 1
ATOM 3722 N N . ASP B 1 49 ? 1.458 30.281 -5.652 1 85.69 49 ASP B N 1
ATOM 3723 C CA . ASP B 1 49 ? 2.51 30.938 -4.871 1 85.69 49 ASP B CA 1
ATOM 3724 C C . ASP B 1 49 ? 1.977 31.422 -3.523 1 85.69 49 ASP B C 1
ATOM 3726 O O . ASP B 1 49 ? 0.87 31.953 -3.443 1 85.69 49 ASP B O 1
ATOM 3730 N N . GLY B 1 50 ? 2.752 31.156 -2.512 1 85.56 50 GLY B N 1
ATOM 3731 C CA . GLY B 1 50 ? 2.414 31.641 -1.183 1 85.56 50 GLY B CA 1
ATOM 3732 C C . GLY B 1 50 ? 1.429 30.75 -0.456 1 85.56 50 GLY B C 1
ATOM 3733 O O . GLY B 1 50 ? 0.952 31.094 0.627 1 85.56 50 GLY B O 1
ATOM 3734 N N . GLN B 1 51 ? 1.111 29.656 -1.066 1 90.88 51 GLN B N 1
ATOM 3735 C CA . GLN B 1 51 ? 0.16 28.75 -0.438 1 90.88 51 GLN B CA 1
ATOM 3736 C C . GLN B 1 51 ? 0.78 27.375 -0.22 1 90.88 51 GLN B C 1
ATOM 3738 O O . GLN B 1 51 ? 1.627 26.938 -1.002 1 90.88 51 GLN B O 1
ATOM 3743 N N . ALA B 1 52 ? 0.38 26.797 0.851 1 92.62 52 ALA B N 1
ATOM 3744 C CA . ALA B 1 52 ? 0.76 25.391 1.066 1 92.62 52 ALA B CA 1
ATOM 3745 C C . ALA B 1 52 ? 0.097 24.484 0.039 1 92.62 52 ALA B C 1
ATOM 3747 O O . ALA B 1 52 ? -0.893 24.859 -0.591 1 92.62 52 ALA B O 1
ATOM 3748 N N . SER B 1 53 ? 0.764 23.375 -0.199 1 94.94 53 SER B N 1
ATOM 3749 C CA . SER B 1 53 ? 0.252 22.453 -1.209 1 94.94 53 SER B CA 1
ATOM 3750 C C . SER B 1 53 ? 0.477 21 -0.798 1 94.94 53 SER B C 1
ATOM 3752 O O . SER B 1 53 ? 1.532 20.656 -0.262 1 94.94 53 SER B O 1
ATOM 3754 N N . ILE B 1 54 ? -0.553 20.172 -1.004 1 96.38 54 ILE B N 1
ATOM 3755 C CA . ILE B 1 54 ? -0.437 18.75 -0.722 1 96.38 54 ILE B CA 1
ATOM 3756 C C . ILE B 1 54 ? -0.779 17.938 -1.976 1 96.38 54 ILE B C 1
ATOM 3758 O O . ILE B 1 54 ? -1.262 18.5 -2.965 1 96.38 54 ILE B O 1
ATOM 3762 N N . TYR B 1 55 ? -0.375 16.734 -1.994 1 97.19 55 TYR B N 1
ATOM 3763 C CA . TYR B 1 55 ? -0.758 15.844 -3.084 1 97.19 55 TYR B CA 1
ATOM 3764 C C . TYR B 1 55 ? -2.098 15.18 -2.797 1 97.19 55 TYR B C 1
ATOM 3766 O O . TYR B 1 55 ? -2.561 15.164 -1.654 1 97.19 55 TYR B O 1
ATOM 3774 N N . GLN B 1 56 ? -2.705 14.656 -3.748 1 95.62 56 GLN B N 1
ATOM 3775 C CA . GLN B 1 56 ? -4.098 14.219 -3.711 1 95.62 56 GLN B CA 1
ATOM 3776 C C . GLN B 1 56 ? -4.293 13.086 -2.715 1 95.62 56 GLN B C 1
ATOM 3778 O O . GLN B 1 56 ? -5.344 12.984 -2.076 1 95.62 56 GLN B O 1
ATOM 3783 N N . SER B 1 57 ? -3.318 12.258 -2.5 1 94.88 57 SER B N 1
ATOM 3784 C CA . SER B 1 57 ? -3.473 11 -1.769 1 94.88 57 SER B CA 1
ATOM 3785 C C . SER B 1 57 ? -3.127 11.172 -0.294 1 94.88 57 SER B C 1
ATOM 3787 O O . SER B 1 57 ? -3.041 10.195 0.449 1 94.88 57 SER B O 1
ATOM 3789 N N . VAL B 1 58 ? -3.004 12.375 0.191 1 96 58 VAL B N 1
ATOM 3790 C CA . VAL B 1 58 ? -2.535 12.602 1.555 1 96 58 VAL B CA 1
ATOM 3791 C C . VAL B 1 58 ? -3.578 12.094 2.549 1 96 58 VAL B C 1
ATOM 3793 O O . VAL B 1 58 ? -4.77 12.383 2.412 1 96 58 VAL B O 1
ATOM 3796 N N . ILE B 1 59 ? -3.162 11.312 3.496 1 94.19 59 ILE B N 1
ATOM 3797 C CA . ILE B 1 59 ? -3.957 10.812 4.613 1 94.19 59 ILE B CA 1
ATOM 3798 C C . ILE B 1 59 ? -3.303 11.219 5.934 1 94.19 59 ILE B C 1
ATOM 3800 O O . ILE B 1 59 ? -2.082 11.383 6.004 1 94.19 59 ILE B O 1
ATOM 3804 N N . THR B 1 60 ? -4.074 11.43 6.91 1 93.38 60 THR B N 1
ATOM 3805 C CA . THR B 1 60 ? -3.549 11.836 8.203 1 93.38 60 THR B CA 1
ATOM 3806 C C . THR B 1 60 ? -2.656 10.75 8.797 1 93.38 60 THR B C 1
ATOM 3808 O O . THR B 1 60 ? -2.895 9.555 8.578 1 93.38 60 THR B O 1
ATOM 3811 N N . ASN B 1 61 ? -1.663 11.164 9.539 1 90.31 61 ASN B N 1
ATOM 3812 C CA . ASN B 1 61 ? -0.753 10.242 10.211 1 90.31 61 ASN B CA 1
ATOM 3813 C C . ASN B 1 61 ? -1.246 9.898 11.617 1 90.31 61 ASN B C 1
ATOM 3815 O O . ASN B 1 61 ? -0.761 8.945 12.227 1 90.31 61 ASN B O 1
ATOM 3819 N N . THR B 1 62 ? -2.18 10.703 12.094 1 89.5 62 THR B N 1
ATOM 3820 C CA . THR B 1 62 ? -2.76 10.484 13.414 1 89.5 62 THR B CA 1
ATOM 3821 C C . THR B 1 62 ? -4.234 10.109 13.305 1 89.5 62 THR B C 1
ATOM 3823 O O . THR B 1 62 ? -4.914 10.523 12.367 1 89.5 62 THR B O 1
ATOM 3826 N N . SER B 1 63 ? -4.688 9.328 14.234 1 89.81 63 SER B N 1
ATOM 3827 C CA . SER B 1 63 ? -6.062 8.828 14.195 1 89.81 63 SER B CA 1
ATOM 3828 C C . SER B 1 63 ? -7.059 9.945 14.492 1 89.81 63 SER B C 1
ATOM 3830 O O . SER B 1 63 ? -6.695 10.969 15.07 1 89.81 63 SER B O 1
ATOM 3832 N N . LYS B 1 64 ? -8.273 9.711 14.062 1 90.94 64 LYS B N 1
ATOM 3833 C CA . LYS B 1 64 ? -9.32 10.703 14.289 1 90.94 64 LYS B CA 1
ATOM 3834 C C . LYS B 1 64 ? -9.547 10.945 15.773 1 90.94 64 LYS B C 1
ATOM 3836 O O . LYS B 1 64 ? -9.875 12.055 16.188 1 90.94 64 LYS B O 1
ATOM 3841 N N . GLU B 1 65 ? -9.266 9.945 16.609 1 85.62 65 GLU B N 1
ATOM 3842 C CA . GLU B 1 65 ? -9.492 10.047 18.047 1 85.62 65 GLU B CA 1
ATOM 3843 C C . GLU B 1 65 ? -8.477 10.984 18.703 1 85.62 65 GLU B C 1
ATOM 3845 O O . GLU B 1 65 ? -8.797 11.672 19.672 1 85.62 65 GLU B O 1
ATOM 3850 N N . MET B 1 66 ? -7.336 11.008 18.031 1 85.25 66 MET B N 1
ATOM 3851 C CA . MET B 1 66 ? -6.262 11.812 18.609 1 85.25 66 MET B CA 1
ATOM 3852 C C . MET B 1 66 ? -6.156 13.164 17.906 1 85.25 66 MET B C 1
ATOM 3854 O O . MET B 1 66 ? -5.355 14.008 18.312 1 85.25 66 MET B O 1
ATOM 3858 N N . SER B 1 67 ? -6.949 13.336 16.906 1 87.38 67 SER B N 1
ATOM 3859 C CA . SER B 1 67 ? -6.855 14.547 16.109 1 87.38 67 SER B CA 1
ATOM 3860 C C . SER B 1 67 ? -8.172 15.328 16.125 1 87.38 67 SER B C 1
ATOM 3862 O O . SER B 1 67 ? -8.586 15.867 15.102 1 87.38 67 SER B O 1
ATOM 3864 N N . CYS B 1 68 ? -8.805 15.336 17.25 1 88.44 68 CYS B N 1
ATOM 3865 C CA . CYS B 1 68 ? -10.047 16.094 17.359 1 88.44 68 CYS B CA 1
ATOM 3866 C C . CYS B 1 68 ? -9.922 17.203 18.406 1 88.44 68 CYS B C 1
ATOM 3868 O O . CYS B 1 68 ? -9.023 17.156 19.25 1 88.44 68 CYS B O 1
ATOM 3870 N N . PHE B 1 69 ? -10.68 18.172 18.203 1 91.31 69 PHE B N 1
ATOM 3871 C CA . PHE B 1 69 ? -10.781 19.203 19.219 1 91.31 69 PHE B CA 1
ATOM 3872 C C . PHE B 1 69 ? -11.484 18.688 20.469 1 91.31 69 PHE B C 1
ATOM 3874 O O . PHE B 1 69 ? -12.32 17.781 20.375 1 91.31 69 PHE B O 1
ATOM 3881 N N . SER B 1 70 ? -11.109 19.172 21.594 1 86.12 70 SER B N 1
ATOM 3882 C CA . SER B 1 70 ? -11.508 18.625 22.875 1 86.12 70 SER B CA 1
ATOM 3883 C C . SER B 1 70 ? -13.031 18.562 23 1 86.12 70 SER B C 1
ATOM 3885 O O . SER B 1 70 ? -13.57 17.609 23.578 1 86.12 70 SER B O 1
ATOM 3887 N N . ASP B 1 71 ? -13.719 19.469 22.469 1 87.56 71 ASP B N 1
ATOM 3888 C CA . ASP B 1 71 ? -15.164 19.516 22.688 1 87.56 71 ASP B CA 1
ATOM 3889 C C . ASP B 1 71 ? -15.914 19.219 21.391 1 87.56 71 ASP B C 1
ATOM 3891 O O . ASP B 1 71 ? -17.109 19.516 21.281 1 87.56 71 ASP B O 1
ATOM 3895 N N . PHE B 1 72 ? -15.195 18.719 20.438 1 92.56 72 PHE B N 1
ATOM 3896 C CA . PHE B 1 72 ? -15.867 18.422 19.172 1 92.56 72 PHE B CA 1
ATOM 3897 C C . PHE B 1 72 ? -15.211 17.234 18.469 1 92.56 72 PHE B C 1
ATOM 3899 O O . PHE B 1 72 ? -14.523 17.406 17.469 1 92.56 72 PHE B O 1
ATOM 3906 N N . PRO B 1 73 ? -15.562 16.109 18.891 1 91.75 73 PRO B N 1
ATOM 3907 C CA . PRO B 1 73 ? -15 14.898 18.266 1 91.75 73 PRO B CA 1
ATOM 3908 C C . PRO B 1 73 ? -15.445 14.719 16.812 1 91.75 73 PRO B C 1
ATOM 3910 O O . PRO B 1 73 ? -16.5 15.234 16.422 1 91.75 73 PRO B O 1
ATOM 3913 N N . MET B 1 74 ? -14.656 14.062 16.078 1 93 74 MET B N 1
ATOM 3914 C CA . MET B 1 74 ? -15.023 13.789 14.695 1 93 74 MET B CA 1
ATOM 3915 C C . MET B 1 74 ? -16.219 12.836 14.625 1 93 74 MET B C 1
ATOM 3917 O O . MET B 1 74 ? -16.438 12.055 15.547 1 93 74 MET B O 1
ATOM 3921 N N . PRO B 1 75 ? -16.969 12.898 13.531 1 92.88 75 PRO B N 1
ATOM 3922 C CA . PRO B 1 75 ? -18.109 12.008 13.367 1 92.88 75 PRO B CA 1
ATOM 3923 C C . PRO B 1 75 ? -17.734 10.531 13.469 1 92.88 75 PRO B C 1
ATOM 3925 O O . PRO B 1 75 ? -16.641 10.133 13.023 1 92.88 75 PRO B O 1
ATOM 3928 N N . GLU B 1 76 ? -18.625 9.75 13.938 1 90.19 76 GLU B N 1
ATOM 3929 C CA . GLU B 1 76 ? -18.391 8.328 14.188 1 90.19 76 GLU B CA 1
ATOM 3930 C C . GLU B 1 76 ? -18.156 7.57 12.883 1 90.19 76 GLU B C 1
ATOM 3932 O O . GLU B 1 76 ? -17.391 6.605 12.852 1 90.19 76 GLU B O 1
ATOM 3937 N N . ASP B 1 77 ? -18.734 7.973 11.906 1 90.44 77 ASP B N 1
ATOM 3938 C CA . ASP B 1 77 ? -18.703 7.223 10.656 1 90.44 77 ASP B CA 1
ATOM 3939 C C . ASP B 1 77 ? -17.438 7.547 9.867 1 90.44 77 ASP B C 1
ATOM 3941 O O . ASP B 1 77 ? -17.172 6.949 8.82 1 90.44 77 ASP B O 1
ATOM 3945 N N . PHE B 1 78 ? -16.641 8.547 10.406 1 93.75 78 PHE B N 1
ATOM 3946 C CA . PHE B 1 78 ? -15.352 8.812 9.781 1 93.75 78 PHE B CA 1
ATOM 3947 C C . PHE B 1 78 ? -14.383 7.664 10.031 1 93.75 78 PHE B C 1
ATOM 3949 O O . PHE B 1 78 ? -14.422 7.035 11.086 1 93.75 78 PHE B O 1
ATOM 3956 N N . PRO B 1 79 ? -13.562 7.355 9.07 1 92.56 79 PRO B N 1
ATOM 3957 C CA . PRO B 1 79 ? -12.555 6.32 9.312 1 92.56 79 PRO B CA 1
ATOM 3958 C C . PRO B 1 79 ? -11.508 6.746 10.344 1 92.56 79 PRO B C 1
ATOM 3960 O O . PRO B 1 79 ? -11.461 7.914 10.734 1 92.56 79 PRO B O 1
ATOM 3963 N N . ASN B 1 80 ? -10.703 5.836 10.812 1 90.44 80 ASN B N 1
ATOM 3964 C CA . ASN B 1 80 ? -9.711 6.098 11.852 1 90.44 80 ASN B CA 1
ATOM 3965 C C . ASN B 1 80 ? -8.656 7.098 11.383 1 90.44 80 ASN B C 1
ATOM 3967 O O . ASN B 1 80 ? -8.203 7.934 12.164 1 90.44 80 ASN B O 1
ATOM 3971 N N . PHE B 1 81 ? -8.25 6.91 10.164 1 93.31 81 PHE B N 1
ATOM 3972 C CA . PHE B 1 81 ? -7.352 7.855 9.516 1 93.31 81 PHE B CA 1
ATOM 3973 C C . PHE B 1 81 ? -8.039 8.531 8.328 1 93.31 81 PHE B C 1
ATOM 3975 O O . PHE B 1 81 ? -8.812 7.895 7.609 1 93.31 81 PHE B O 1
ATOM 3982 N N . LEU B 1 82 ? -7.762 9.766 8.164 1 95.44 82 LEU B N 1
ATOM 3983 C CA . LEU B 1 82 ? -8.633 10.523 7.266 1 95.44 82 LEU B CA 1
ATOM 3984 C C . LEU B 1 82 ? -7.879 10.953 6.012 1 95.44 82 LEU B C 1
ATOM 3986 O O . LEU B 1 82 ? -6.762 11.461 6.098 1 95.44 82 LEU B O 1
ATOM 3990 N N . HIS B 1 83 ? -8.484 10.727 4.887 1 95.5 83 HIS B N 1
ATOM 3991 C CA . HIS B 1 83 ? -8.109 11.414 3.66 1 95.5 83 HIS B CA 1
ATOM 3992 C C . HIS B 1 83 ? -8.234 12.93 3.818 1 95.5 83 HIS B C 1
ATOM 3994 O O . HIS B 1 83 ? -9.055 13.406 4.602 1 95.5 83 HIS B O 1
ATOM 4000 N N . ASN B 1 84 ? -7.465 13.664 3.125 1 96.38 84 ASN B N 1
ATOM 4001 C CA . ASN B 1 84 ? -7.488 15.117 3.254 1 96.38 84 ASN B CA 1
ATOM 4002 C C . ASN B 1 84 ? -8.883 15.68 3.02 1 96.38 84 ASN B C 1
ATOM 4004 O O . ASN B 1 84 ? -9.305 16.625 3.699 1 96.38 84 ASN B O 1
ATOM 4008 N N . SER B 1 85 ? -9.633 15.086 2.129 1 95.19 85 SER B N 1
ATOM 4009 C CA . SER B 1 85 ? -10.984 15.562 1.853 1 95.19 85 SER B CA 1
ATOM 4010 C C . SER B 1 85 ? -11.898 15.375 3.061 1 95.19 85 SER B C 1
ATOM 4012 O O . SER B 1 85 ? -12.758 16.219 3.332 1 95.19 85 SER B O 1
ATOM 4014 N N . LYS B 1 86 ? -11.727 14.32 3.779 1 95.38 86 LYS B N 1
ATOM 4015 C CA . LYS B 1 86 ? -12.531 14.062 4.969 1 95.38 86 LYS B CA 1
ATOM 4016 C C . LYS B 1 86 ? -12.133 14.984 6.117 1 95.38 86 LYS B C 1
ATOM 4018 O O . LYS B 1 86 ? -12.977 15.391 6.918 1 95.38 86 LYS B O 1
ATOM 4023 N N . LEU B 1 87 ? -10.883 15.25 6.227 1 95.88 87 LEU B N 1
ATOM 4024 C CA . LEU B 1 87 ? -10.422 16.188 7.242 1 95.88 87 LEU B CA 1
ATOM 4025 C C . LEU B 1 87 ? -10.977 17.578 6.984 1 95.88 87 LEU B C 1
ATOM 4027 O O . LEU B 1 87 ? -11.398 18.266 7.918 1 95.88 87 LEU B O 1
ATOM 4031 N N . LEU B 1 88 ? -10.961 17.969 5.727 1 97.19 88 LEU B N 1
ATOM 4032 C CA . LEU B 1 88 ? -11.555 19.25 5.352 1 97.19 88 LEU B CA 1
ATOM 4033 C C . LEU B 1 88 ? -13.039 19.281 5.695 1 97.19 88 LEU B C 1
ATOM 4035 O O . LEU B 1 88 ? -13.555 20.312 6.148 1 97.19 88 LEU B O 1
ATOM 4039 N N . GLU B 1 89 ? -13.68 18.156 5.484 1 97 89 GLU B N 1
ATOM 4040 C CA . GLU B 1 89 ? -15.086 18.047 5.863 1 97 89 GLU B CA 1
ATOM 4041 C C . GLU B 1 89 ? -15.273 18.266 7.359 1 97 89 GLU B C 1
ATOM 4043 O O . GLU B 1 89 ? -16.203 18.953 7.777 1 97 89 GLU B O 1
ATOM 4048 N N . TYR B 1 90 ? -14.438 17.734 8.133 1 96.44 90 TYR B N 1
ATOM 4049 C CA . TYR B 1 90 ? -14.492 17.922 9.57 1 96.44 90 TYR B CA 1
ATOM 4050 C C . TYR B 1 90 ? -14.344 19.391 9.938 1 96.44 90 TYR B C 1
ATOM 4052 O O . TYR B 1 90 ? -15.078 19.906 10.781 1 96.44 90 TYR B O 1
ATOM 4060 N N . PHE B 1 91 ? -13.391 20.094 9.297 1 97 91 PHE B N 1
ATOM 4061 C CA . PHE B 1 91 ? -13.188 21.516 9.547 1 97 91 PHE B CA 1
ATOM 4062 C C . PHE B 1 91 ? -14.445 22.312 9.219 1 97 91 PHE B C 1
ATOM 4064 O O . PHE B 1 91 ? -14.812 23.234 9.945 1 97 91 PHE B O 1
ATOM 4071 N N . ARG B 1 92 ? -15.047 21.906 8.164 1 97.69 92 ARG B N 1
ATOM 4072 C CA . ARG B 1 92 ? -16.266 22.594 7.75 1 97.69 92 ARG B CA 1
ATOM 4073 C C . ARG B 1 92 ? -17.391 22.375 8.75 1 97.69 92 ARG B C 1
ATOM 4075 O O . ARG B 1 92 ? -18.141 23.297 9.07 1 97.69 92 ARG B O 1
ATOM 4082 N N . ILE B 1 93 ? -17.531 21.141 9.172 1 97.31 93 ILE B N 1
ATOM 4083 C CA . ILE B 1 93 ? -18.531 20.828 10.188 1 97.31 93 ILE B CA 1
ATOM 4084 C C . ILE B 1 93 ? -18.266 21.641 11.445 1 97.31 93 ILE B C 1
ATOM 4086 O O . ILE B 1 93 ? -19.188 22.203 12.039 1 97.31 93 ILE B O 1
ATOM 4090 N N . PHE B 1 94 ? -17.047 21.703 11.859 1 96.88 94 PHE B N 1
ATOM 4091 C CA . PHE B 1 94 ? -16.625 22.438 13.039 1 96.88 94 PHE B CA 1
ATOM 4092 C C . PHE B 1 94 ? -16.969 23.922 12.891 1 96.88 94 PHE B C 1
ATOM 4094 O O . PHE B 1 94 ? -17.547 24.531 13.797 1 96.88 94 PHE B O 1
ATOM 4101 N N . ALA B 1 95 ? -16.562 24.547 11.758 1 97.75 95 ALA B N 1
ATOM 4102 C CA . ALA B 1 95 ? -16.797 25.969 11.5 1 97.75 95 ALA B CA 1
ATOM 4103 C C . ALA B 1 95 ? -18.297 26.297 11.523 1 97.75 95 ALA B C 1
ATOM 4105 O O . ALA B 1 95 ? -18.703 27.344 12.031 1 97.75 95 ALA B O 1
ATOM 4106 N N . ARG B 1 96 ? -19.062 25.406 10.961 1 97.44 96 ARG B N 1
ATOM 4107 C CA . ARG B 1 96 ? -20.516 25.609 10.93 1 97.44 96 ARG B CA 1
ATOM 4108 C C . ARG B 1 96 ? -21.109 25.469 12.32 1 97.44 96 ARG B C 1
ATOM 4110 O O . ARG B 1 96 ? -21.938 26.297 12.727 1 97.44 96 ARG B O 1
ATOM 4117 N N . LYS B 1 97 ? -20.734 24.453 12.969 1 97.06 97 LYS B N 1
ATOM 4118 C CA . LYS B 1 97 ? -21.266 24.172 14.305 1 97.06 97 LYS B CA 1
ATOM 4119 C C . LYS B 1 97 ? -21.062 25.359 15.234 1 97.06 97 LYS B C 1
ATOM 4121 O O . LYS B 1 97 ? -21.938 25.703 16.016 1 97.06 97 LYS B O 1
ATOM 4126 N N . PHE B 1 98 ? -19.938 26.062 15.18 1 97.38 98 PHE B N 1
ATOM 4127 C CA . PHE B 1 98 ? -19.609 27.141 16.109 1 97.38 98 PHE B CA 1
ATOM 4128 C C . PHE B 1 98 ? -19.766 28.5 15.438 1 97.38 98 PHE B C 1
ATOM 4130 O O . PHE B 1 98 ? -19.328 29.516 15.977 1 97.38 98 PHE B O 1
ATOM 4137 N N . ASP B 1 99 ? -20.312 28.531 14.234 1 97.75 99 ASP B N 1
ATOM 4138 C CA . ASP B 1 99 ? -20.641 29.734 13.484 1 97.75 99 ASP B CA 1
ATOM 4139 C C . ASP B 1 99 ? -19.422 30.641 13.344 1 97.75 99 ASP B C 1
ATOM 4141 O O . ASP B 1 99 ? -19.484 31.828 13.695 1 97.75 99 ASP B O 1
ATOM 4145 N N . LEU B 1 100 ? -18.359 30.047 12.82 1 98.44 100 LEU B N 1
ATOM 4146 C CA . LEU B 1 100 ? -17.094 30.766 12.797 1 98.44 100 LEU B CA 1
ATOM 4147 C C . LEU B 1 100 ? -16.891 31.484 11.469 1 98.44 100 LEU B C 1
ATOM 4149 O O . LEU B 1 100 ? -16.062 32.375 11.367 1 98.44 100 LEU B O 1
ATOM 4153 N N . LEU B 1 101 ? -17.625 31.156 10.445 1 98.31 101 LEU B N 1
ATOM 4154 C CA . LEU B 1 101 ? -17.391 31.672 9.094 1 98.31 101 LEU B CA 1
ATOM 4155 C C . LEU B 1 101 ? -17.625 33.188 9.031 1 98.31 101 LEU B C 1
ATOM 4157 O O . LEU B 1 101 ? -16.969 33.875 8.25 1 98.31 101 LEU B O 1
ATOM 4161 N N . LYS B 1 102 ? -18.453 33.688 9.891 1 98.19 102 LYS B N 1
ATOM 4162 C CA . LYS B 1 102 ? -18.797 35.094 9.867 1 98.19 102 LYS B CA 1
ATOM 4163 C C . LYS B 1 102 ? -17.625 35.969 10.297 1 98.19 102 LYS B C 1
ATOM 4165 O O . LYS B 1 102 ? -17.594 37.156 10.031 1 98.19 102 LYS B O 1
ATOM 4170 N N . TYR B 1 103 ? -16.625 35.375 10.938 1 98.69 103 TYR B N 1
ATOM 4171 C CA . TYR B 1 103 ? -15.477 36.125 11.422 1 98.69 103 TYR B CA 1
ATOM 4172 C C . TYR B 1 103 ? -14.359 36.125 10.391 1 98.69 103 TYR B C 1
ATOM 4174 O O . TYR B 1 103 ? -13.312 36.75 10.594 1 98.69 103 TYR B O 1
ATOM 4182 N N . ILE B 1 104 ? -14.5 35.406 9.25 1 98.75 104 ILE B N 1
ATOM 4183 C CA . ILE B 1 104 ? -13.406 35.219 8.305 1 98.75 104 ILE B CA 1
ATOM 4184 C C . ILE B 1 104 ? -13.602 36.094 7.082 1 98.75 104 ILE B C 1
ATOM 4186 O O . ILE B 1 104 ? -14.68 36.125 6.488 1 98.75 104 ILE B O 1
ATOM 4190 N N . GLN B 1 105 ? -12.609 36.875 6.816 1 98.62 105 GLN B N 1
ATOM 4191 C CA . GLN B 1 105 ? -12.523 37.625 5.551 1 98.62 105 GLN B CA 1
ATOM 4192 C C . GLN B 1 105 ? -11.672 36.844 4.539 1 98.62 105 GLN B C 1
ATOM 4194 O O . GLN B 1 105 ? -10.445 36.844 4.633 1 98.62 105 GLN B O 1
ATOM 4199 N N . PHE B 1 106 ? -12.336 36.25 3.561 1 98.06 106 PHE B N 1
ATOM 4200 C CA . PHE B 1 106 ? -11.656 35.438 2.545 1 98.06 106 PHE B CA 1
ATOM 4201 C C . PHE B 1 106 ? -11.008 36.344 1.497 1 98.06 106 PHE B C 1
ATOM 4203 O O . PHE B 1 106 ? -11.281 37.531 1.441 1 98.06 106 PHE B O 1
ATOM 4210 N N . GLN B 1 107 ? -10.094 35.719 0.759 1 97.44 107 GLN B N 1
ATOM 4211 C CA . GLN B 1 107 ? -9.391 36.406 -0.312 1 97.44 107 GLN B CA 1
ATOM 4212 C C . GLN B 1 107 ? -8.812 37.75 0.177 1 97.44 107 GLN B C 1
ATOM 4214 O O . GLN B 1 107 ? -8.945 38.781 -0.49 1 97.44 107 GLN B O 1
ATOM 4219 N N . THR B 1 108 ? -8.312 37.719 1.354 1 98.12 108 THR B N 1
ATOM 4220 C CA . THR B 1 108 ? -7.691 38.875 2.008 1 98.12 108 THR B CA 1
ATOM 4221 C C . THR B 1 108 ? -6.293 38.531 2.508 1 98.12 108 THR B C 1
ATOM 4223 O O . THR B 1 108 ? -6.141 37.656 3.375 1 98.12 108 THR B O 1
ATOM 4226 N N . THR B 1 109 ? -5.312 39.125 1.925 1 96.75 109 THR B N 1
ATOM 4227 C CA . THR B 1 109 ? -3.922 38.844 2.26 1 96.75 109 THR B CA 1
ATOM 4228 C C . THR B 1 109 ? -3.391 39.875 3.258 1 96.75 109 THR B C 1
ATOM 4230 O O . THR B 1 109 ? -3.584 41.094 3.082 1 96.75 109 THR B O 1
ATOM 4233 N N . VAL B 1 110 ? -2.807 39.438 4.344 1 97.44 110 VAL B N 1
ATOM 4234 C CA . VAL B 1 110 ? -2.141 40.344 5.285 1 97.44 110 VAL B CA 1
ATOM 4235 C C . VAL B 1 110 ? -0.762 40.719 4.75 1 97.44 110 VAL B C 1
ATOM 4237 O O . VAL B 1 110 ? 0.089 39.844 4.539 1 97.44 110 VAL B O 1
ATOM 4240 N N . LEU B 1 111 ? -0.545 41.938 4.582 1 96.81 111 LEU B N 1
ATOM 4241 C CA . LEU B 1 111 ? 0.7 42.406 3.994 1 96.81 111 LEU B CA 1
ATOM 4242 C 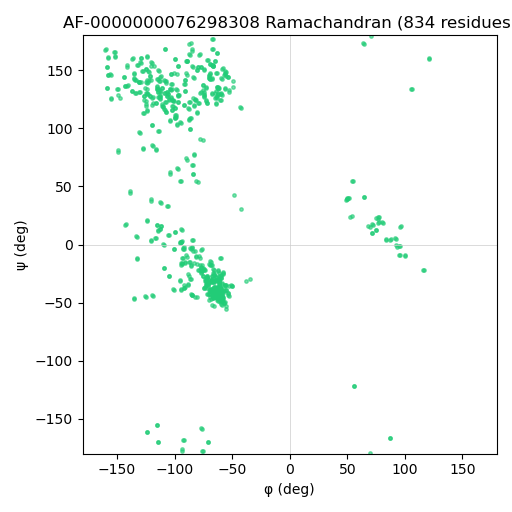C . LEU B 1 111 ? 1.715 42.75 5.078 1 96.81 111 LEU B C 1
ATOM 4244 O O . LEU B 1 111 ? 2.918 42.562 4.898 1 96.81 111 LEU B O 1
ATOM 4248 N N . SER B 1 112 ? 1.159 43.344 6.137 1 96.94 112 SER B N 1
ATOM 4249 C CA . SER B 1 112 ? 2.076 43.75 7.199 1 96.94 112 SER B CA 1
ATOM 4250 C C . SER B 1 112 ? 1.362 43.844 8.539 1 96.94 112 SER B C 1
ATOM 4252 O O . SER B 1 112 ? 0.177 44.156 8.602 1 96.94 112 SER B O 1
ATOM 4254 N N . VAL B 1 113 ? 2.025 43.531 9.547 1 97.38 113 VAL B N 1
ATOM 4255 C CA . VAL B 1 113 ? 1.659 43.688 10.953 1 97.38 113 VAL B CA 1
ATOM 4256 C C . VAL B 1 113 ? 2.742 44.5 11.672 1 97.38 113 VAL B C 1
ATOM 4258 O O . VAL B 1 113 ? 3.887 44.062 11.773 1 97.38 113 VAL B O 1
ATOM 4261 N N . LYS B 1 114 ? 2.367 45.688 12.141 1 96.5 114 LYS B N 1
ATOM 4262 C CA . LYS B 1 114 ? 3.336 46.562 12.805 1 96.5 114 LYS B CA 1
ATOM 4263 C C . LYS B 1 114 ? 2.785 47.094 14.125 1 96.5 114 LYS B C 1
ATOM 4265 O O . LYS B 1 114 ? 1.571 47.25 14.281 1 96.5 114 LYS B O 1
ATOM 4270 N N . LYS B 1 115 ? 3.742 47.406 14.969 1 96.44 115 LYS B N 1
ATOM 4271 C CA . LYS B 1 115 ? 3.336 48.062 16.203 1 96.44 115 LYS B CA 1
ATOM 4272 C C . LYS B 1 115 ? 2.635 49.406 15.938 1 96.44 115 LYS B C 1
ATOM 4274 O O . LYS B 1 115 ? 3.061 50.156 15.07 1 96.44 115 LYS B O 1
ATOM 4279 N N . HIS B 1 116 ? 1.489 49.531 16.562 1 96.31 116 HIS B N 1
ATOM 4280 C CA . HIS B 1 116 ? 0.875 50.875 16.516 1 96.31 116 HIS B CA 1
ATOM 4281 C C . HIS B 1 116 ? 1.754 51.906 17.203 1 96.31 116 HIS B C 1
ATOM 4283 O O . HIS B 1 116 ? 2.646 51.562 17.969 1 96.31 116 HIS B O 1
ATOM 4289 N N . THR B 1 117 ? 1.474 53.156 16.969 1 94.75 117 THR B N 1
ATOM 4290 C CA . THR B 1 117 ? 2.299 54.25 17.453 1 94.75 117 THR B CA 1
ATOM 4291 C C . THR B 1 117 ? 2.336 54.25 18.984 1 94.75 117 THR B C 1
ATOM 4293 O O . THR B 1 117 ? 3.359 54.594 19.594 1 94.75 117 THR B O 1
ATOM 4296 N N . ASP B 1 118 ? 1.329 53.875 19.609 1 95.94 118 ASP B N 1
ATOM 4297 C CA . ASP B 1 118 ? 1.264 53.875 21.062 1 95.94 118 ASP B CA 1
ATOM 4298 C C . ASP B 1 118 ? 1.346 52.438 21.609 1 95.94 118 ASP B C 1
ATOM 4300 O O . ASP B 1 118 ? 0.694 52.125 22.609 1 95.94 118 ASP B O 1
ATOM 4304 N N . PHE B 1 119 ? 2.035 51.594 21 1 96.38 119 PHE B N 1
ATOM 4305 C CA . PHE B 1 119 ? 2.107 50.188 21.344 1 96.38 119 PHE B CA 1
ATOM 4306 C C . PHE B 1 119 ? 2.484 50 22.812 1 96.38 119 PHE B C 1
ATOM 4308 O O . PHE B 1 119 ? 1.943 49.125 23.5 1 96.38 119 PHE B O 1
ATOM 4315 N N . SER B 1 120 ? 3.426 50.781 23.328 1 95.06 120 SER B N 1
ATOM 4316 C CA . SER B 1 120 ? 3.934 50.625 24.688 1 95.06 120 SER B CA 1
ATOM 4317 C C . SER B 1 120 ? 2.818 50.781 25.719 1 95.06 120 SER B C 1
ATOM 4319 O O . SER B 1 120 ? 2.865 50.156 26.781 1 95.06 120 SER B O 1
ATOM 4321 N N . SER B 1 121 ? 1.838 51.562 25.344 1 95.38 121 SER B N 1
ATOM 4322 C CA . SER B 1 121 ? 0.725 51.75 26.266 1 95.38 121 SER B CA 1
ATOM 4323 C C . SER B 1 121 ? -0.476 50.906 25.875 1 95.38 121 SER B C 1
ATOM 4325 O O . SER B 1 121 ? -1.107 50.281 26.75 1 95.38 121 SER B O 1
ATOM 4327 N N . SER B 1 122 ? -0.731 50.781 24.609 1 94.94 122 SE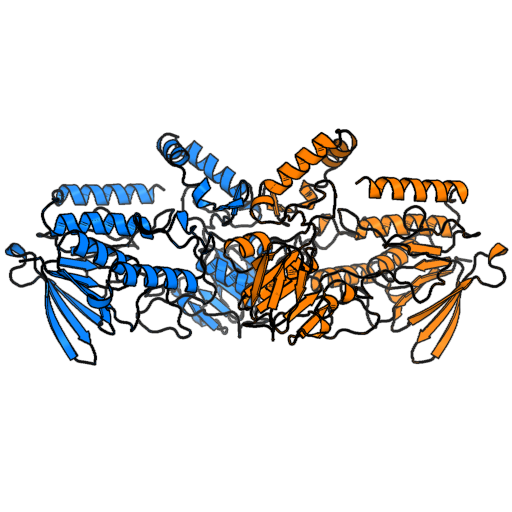R B N 1
ATOM 4328 C CA . SER B 1 122 ? -1.968 50.156 24.172 1 94.94 122 SER B CA 1
ATOM 4329 C C . SER B 1 122 ? -1.752 48.656 23.875 1 94.94 122 SER B C 1
ATOM 4331 O O . SER B 1 122 ? -2.668 47.844 24.016 1 94.94 122 SER B O 1
ATOM 4333 N N . GLY B 1 123 ? -0.504 48.312 23.406 1 96.5 123 GLY B N 1
ATOM 4334 C CA . GLY B 1 123 ? -0.233 46.969 22.922 1 96.5 123 GLY B CA 1
ATOM 4335 C C . GLY B 1 123 ? -0.886 46.688 21.578 1 96.5 123 GLY B C 1
ATOM 4336 O O . GLY B 1 123 ? -0.94 45.531 21.156 1 96.5 123 GLY B O 1
ATOM 4337 N N . GLN B 1 124 ? -1.288 47.719 20.875 1 98.19 124 GLN B N 1
ATOM 4338 C CA . GLN B 1 124 ? -2.09 47.562 19.672 1 98.19 124 GLN B CA 1
ATOM 4339 C C . GLN B 1 124 ? -1.203 47.406 18.438 1 98.19 124 GLN B C 1
ATOM 4341 O O . GLN B 1 124 ? -0.036 47.812 18.453 1 98.19 124 GLN B O 1
ATOM 4346 N N . TRP B 1 125 ? -1.802 46.812 17.422 1 98.25 125 TRP B N 1
ATOM 4347 C CA . TRP B 1 125 ? -1.105 46.531 16.172 1 98.25 125 TRP B CA 1
ATOM 4348 C C . TRP B 1 125 ? -1.847 47.125 14.992 1 98.25 125 TRP B C 1
ATOM 4350 O O . TRP B 1 125 ? -3.08 47.125 14.961 1 98.25 125 TRP B O 1
ATOM 4360 N N . GLU B 1 126 ? -1.068 47.656 14.094 1 98.25 126 GLU B N 1
ATOM 4361 C CA . GLU B 1 126 ? -1.617 48.031 12.789 1 98.25 126 GLU B CA 1
ATOM 4362 C C . GLU B 1 126 ? -1.464 46.875 11.781 1 98.25 126 GLU B C 1
ATOM 4364 O O . GLU B 1 126 ? -0.351 46.406 11.531 1 98.25 126 GLU B O 1
ATOM 4369 N N . VAL B 1 127 ? -2.57 46.375 11.242 1 98.25 127 VAL B N 1
ATOM 4370 C CA . VAL B 1 127 ? -2.58 45.312 10.273 1 98.25 127 VAL B CA 1
ATOM 4371 C C . VAL B 1 127 ? -3.021 45.844 8.906 1 98.25 127 VAL B C 1
ATOM 4373 O O . VAL B 1 127 ? -4.098 46.438 8.781 1 98.25 127 VAL B O 1
ATOM 4376 N N . VAL B 1 128 ? -2.172 45.688 7.969 1 98.5 128 VAL B N 1
ATOM 4377 C CA . VAL B 1 128 ? -2.486 46.094 6.602 1 98.5 128 VAL B CA 1
ATOM 4378 C C . VAL B 1 128 ? -2.854 44.875 5.77 1 98.5 128 VAL B C 1
ATOM 4380 O O . VAL B 1 128 ? -2.109 43.875 5.738 1 98.5 128 VAL B O 1
ATOM 4383 N N . THR B 1 129 ? -4.027 44.875 5.18 1 98.44 129 THR B N 1
ATOM 4384 C CA . THR B 1 129 ? -4.5 43.781 4.363 1 98.44 129 THR B CA 1
ATOM 4385 C C . THR B 1 129 ? -4.777 44.219 2.936 1 98.44 129 THR B C 1
ATOM 4387 O O . THR B 1 129 ? -4.855 45.438 2.666 1 98.44 129 THR B O 1
ATOM 4390 N N . GLU B 1 130 ? -4.742 43.312 2.062 1 97.94 130 GLU B N 1
ATOM 4391 C CA . GLU B 1 130 ? -5.082 43.562 0.666 1 97.94 130 GLU B CA 1
ATOM 4392 C C . GLU B 1 130 ? -6.168 42.625 0.181 1 97.94 130 GLU B C 1
ATOM 4394 O O . GLU B 1 130 ? -6.07 41.406 0.378 1 97.94 130 GLU B O 1
ATOM 4399 N N . SER B 1 131 ? -7.207 43.062 -0.298 1 96.94 131 SER B N 1
ATOM 4400 C CA . SER B 1 131 ? -8.297 42.344 -0.941 1 96.94 131 SER B CA 1
ATOM 4401 C C . SER B 1 131 ? -8.781 43.062 -2.193 1 96.94 131 SER B C 1
ATOM 4403 O O . SER B 1 131 ? -9 44.281 -2.174 1 96.94 131 SER B O 1
ATOM 4405 N N . ASN B 1 132 ? -8.945 42.375 -3.336 1 94.75 132 ASN B N 1
ATOM 4406 C CA . ASN B 1 132 ? -9.367 42.969 -4.605 1 94.75 132 ASN B CA 1
ATOM 4407 C C . ASN B 1 132 ? -8.516 44.188 -4.969 1 94.75 132 ASN B C 1
ATOM 4409 O O . ASN B 1 132 ? -9.055 45.25 -5.297 1 94.75 132 ASN B O 1
ATOM 4413 N N . SER B 1 133 ? -7.281 44.094 -4.734 1 92.69 133 SER B N 1
ATOM 4414 C CA . SER B 1 133 ? -6.293 45.094 -5.102 1 92.69 133 SER B CA 1
ATOM 4415 C C . SER B 1 133 ? -6.484 46.375 -4.289 1 92.69 133 SER B C 1
ATOM 4417 O O . SER B 1 133 ? -6.066 47.469 -4.715 1 92.69 133 SER B O 1
ATOM 4419 N N . LYS B 1 134 ? -7.191 46.344 -3.248 1 96.88 134 LYS B N 1
ATOM 4420 C CA . LYS B 1 134 ? -7.363 47.469 -2.334 1 96.88 134 LYS B CA 1
ATOM 4421 C C . LYS B 1 134 ? -6.715 47.188 -0.982 1 96.88 134 LYS B C 1
ATOM 4423 O O . LYS B 1 134 ? -6.945 46.125 -0.39 1 96.88 134 LYS B O 1
ATOM 4428 N N . LYS B 1 135 ? -5.918 48.094 -0.58 1 97.62 135 LYS B N 1
ATOM 4429 C CA . LYS B 1 135 ? -5.254 47.969 0.717 1 97.62 135 LYS B CA 1
ATOM 4430 C C . LYS B 1 135 ? -6.078 48.625 1.813 1 97.62 135 LYS B C 1
ATOM 4432 O O . LYS B 1 135 ? -6.68 49.688 1.589 1 97.62 135 LYS B O 1
ATOM 4437 N N . GLN B 1 136 ? -6.18 48.031 2.916 1 97.69 136 GLN B N 1
ATOM 4438 C CA . GLN B 1 136 ? -6.863 48.562 4.09 1 97.69 136 GLN B CA 1
ATOM 4439 C C . GLN B 1 136 ? -6.02 48.375 5.348 1 97.69 136 GLN B C 1
ATOM 4441 O O . GLN B 1 136 ? -5.301 47.375 5.48 1 97.69 136 GLN B O 1
ATOM 4446 N N . SER B 1 137 ? -6.074 49.375 6.172 1 97.75 137 SER B N 1
ATOM 4447 C CA . SER B 1 137 ? -5.387 49.312 7.457 1 97.75 137 SER B CA 1
ATOM 4448 C C . SER B 1 137 ? -6.375 49.344 8.617 1 97.75 137 SER B C 1
ATOM 4450 O O . SER B 1 137 ? -7.379 50.062 8.562 1 97.75 137 SER B O 1
ATOM 4452 N N . ALA B 1 138 ? -6.191 48.562 9.555 1 98 138 ALA B N 1
ATOM 4453 C CA . ALA B 1 138 ? -7.016 48.5 10.758 1 98 138 ALA B CA 1
ATOM 4454 C C . ALA B 1 138 ? -6.164 48.25 12 1 98 138 ALA B C 1
ATOM 4456 O O . ALA B 1 138 ? -5.07 47.688 11.898 1 98 138 ALA B O 1
ATOM 4457 N N . VAL B 1 139 ? -6.668 48.719 13.125 1 98.38 139 VAL B N 1
ATOM 4458 C CA . VAL B 1 139 ? -5.949 48.562 14.383 1 98.38 139 VAL B CA 1
ATOM 4459 C C . VAL B 1 139 ? -6.582 47.438 15.203 1 98.38 139 VAL B C 1
ATOM 4461 O O . VAL B 1 139 ? -7.809 47.344 15.305 1 98.38 139 VAL B O 1
ATOM 4464 N N . PHE B 1 140 ? -5.777 4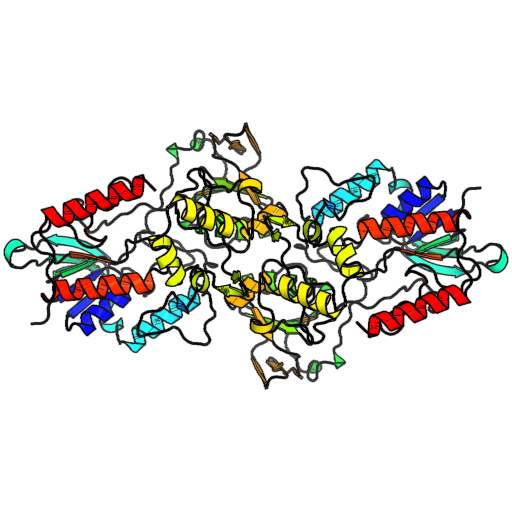6.594 15.711 1 98.75 140 PHE B N 1
ATOM 4465 C CA . PHE B 1 140 ? -6.227 45.5 16.547 1 98.75 140 PHE B CA 1
ATOM 4466 C C . PHE B 1 140 ? -5.527 45.5 17.891 1 98.75 140 PHE B C 1
ATOM 4468 O O . PHE B 1 140 ? -4.402 46 18.016 1 98.75 140 PHE B O 1
ATOM 4475 N N . ASP B 1 141 ? -6.207 45 18.891 1 98.5 141 ASP B N 1
ATOM 4476 C CA . ASP B 1 141 ? -5.652 44.938 20.234 1 98.5 141 ASP B CA 1
ATOM 4477 C C . ASP B 1 141 ? -4.637 43.781 20.359 1 98.5 141 ASP B C 1
ATOM 4479 O O . ASP B 1 141 ? -3.77 43.812 21.234 1 98.5 141 ASP B O 1
ATOM 4483 N N . ALA B 1 142 ? -4.746 42.781 19.531 1 98.5 142 ALA B N 1
ATOM 4484 C CA . ALA B 1 142 ? -3.863 41.625 19.547 1 98.5 142 ALA B CA 1
ATOM 4485 C C . ALA B 1 142 ? -3.859 40.906 18.188 1 98.5 142 ALA B C 1
ATOM 4487 O O . ALA B 1 142 ? -4.754 41.125 17.375 1 98.5 142 ALA B O 1
ATOM 4488 N N . VAL B 1 143 ? -2.785 40.094 17.969 1 98.5 143 VAL B N 1
ATOM 4489 C CA . VAL B 1 143 ? -2.635 39.375 16.703 1 98.5 143 VAL B CA 1
ATOM 4490 C C . VAL B 1 143 ? -2.262 37.938 16.969 1 98.5 143 VAL B C 1
ATOM 4492 O O . VAL B 1 143 ? -1.378 37.656 17.781 1 98.5 143 VAL B O 1
ATOM 4495 N N . MET B 1 144 ? -2.961 37 16.344 1 98.38 144 MET B N 1
ATOM 4496 C CA . MET B 1 144 ? -2.607 35.594 16.312 1 98.38 144 MET B CA 1
ATOM 4497 C C . MET B 1 144 ? -2.107 35.188 14.93 1 98.38 144 MET B C 1
ATOM 4499 O O . MET B 1 144 ? -2.846 35.281 13.945 1 98.38 144 MET B O 1
ATOM 4503 N N . VAL B 1 145 ? -0.891 34.812 14.906 1 96.31 145 VAL B N 1
ATOM 4504 C CA . VAL B 1 145 ? -0.304 34.312 13.656 1 96.31 145 VAL B CA 1
ATOM 4505 C C . VAL B 1 145 ? -0.586 32.844 13.484 1 96.31 145 VAL B C 1
ATOM 4507 O O . VAL B 1 145 ? 0.025 32 14.156 1 96.31 145 VAL B O 1
ATOM 4510 N N . CYS B 1 146 ? -1.479 32.5 12.516 1 96.31 146 CYS B N 1
ATOM 4511 C CA . CYS B 1 146 ? -1.919 31.141 12.289 1 96.31 146 CYS B CA 1
ATOM 4512 C C . CYS B 1 146 ? -1.663 30.719 10.844 1 96.31 146 CYS B C 1
ATOM 4514 O O . CYS B 1 146 ? -2.375 29.875 10.305 1 96.31 146 CYS B O 1
ATOM 4516 N N . SER B 1 147 ? -0.83 31.281 10.039 1 90 147 SER B N 1
ATOM 4517 C CA . SER B 1 147 ? -0.619 31.078 8.609 1 90 147 SER B CA 1
ATOM 4518 C C . SER B 1 147 ? 0.141 29.781 8.336 1 90 147 SER B C 1
ATOM 4520 O O . SER B 1 147 ? 0.179 29.312 7.199 1 90 147 SER B O 1
ATOM 4522 N N . GLY B 1 148 ? 0.583 29.047 9.18 1 84.38 148 GLY B N 1
ATOM 4523 C CA . GLY B 1 148 ? 1.334 27.812 8.945 1 84.38 148 GLY B CA 1
ATOM 4524 C C . GLY B 1 148 ? 2.717 28.062 8.375 1 84.38 148 GLY B C 1
ATOM 4525 O O . GLY B 1 148 ? 3.084 29.203 8.102 1 84.38 148 GLY B O 1
ATOM 4526 N N . HIS B 1 149 ? 3.551 26.969 8.094 1 81.06 149 HIS B N 1
ATOM 4527 C CA . HIS B 1 149 ? 4.938 27.156 7.688 1 81.06 149 HIS B CA 1
ATOM 4528 C C . HIS B 1 149 ? 5.285 26.297 6.48 1 81.06 149 HIS B C 1
ATOM 4530 O O . HIS B 1 149 ? 6.441 26.25 6.051 1 81.06 149 HIS B O 1
ATOM 4536 N N . HIS B 1 150 ? 4.375 25.625 5.852 1 84.81 150 HIS B N 1
ATOM 4537 C CA . HIS B 1 150 ? 4.633 24.766 4.699 1 84.81 150 HIS B CA 1
ATOM 4538 C C . HIS B 1 150 ? 4.383 25.516 3.393 1 84.81 150 HIS B C 1
ATOM 4540 O O . HIS B 1 150 ? 3.682 25.016 2.51 1 84.81 150 HIS B O 1
ATOM 4546 N N . ILE B 1 151 ? 5.012 26.609 3.25 1 86.81 151 ILE B N 1
ATOM 4547 C CA . ILE B 1 151 ? 4.715 27.469 2.109 1 86.81 151 ILE B CA 1
ATOM 4548 C C . ILE B 1 151 ? 5.965 27.641 1.253 1 86.81 151 ILE B C 1
ATOM 4550 O O . ILE B 1 151 ? 5.914 27.5 0.029 1 86.81 151 ILE B O 1
ATOM 4554 N N . LEU B 1 152 ? 7.07 27.875 1.846 1 88.62 152 LEU B N 1
ATOM 4555 C CA . LEU B 1 152 ? 8.305 28.125 1.11 1 88.62 152 LEU B CA 1
ATOM 4556 C C . LEU B 1 152 ? 9.172 26.859 1.065 1 88.62 152 LEU B C 1
ATOM 4558 O O . LEU B 1 152 ? 9.82 26.516 2.053 1 88.62 152 LEU B O 1
ATOM 4562 N N . PRO B 1 153 ? 9.266 26.25 -0.134 1 92.19 153 PRO B N 1
ATOM 4563 C CA . PRO B 1 153 ? 10.047 25.016 -0.24 1 92.19 153 PRO B CA 1
ATOM 4564 C C . PRO B 1 153 ? 11.539 25.234 -0.02 1 92.19 153 PRO B C 1
ATOM 4566 O O . PRO B 1 153 ? 12.078 26.281 -0.412 1 92.19 153 PRO B O 1
ATOM 4569 N N . HIS B 1 154 ? 12.164 24.328 0.606 1 91.25 154 HIS B N 1
ATOM 4570 C CA . HIS B 1 154 ? 13.617 24.312 0.742 1 91.25 154 HIS B CA 1
ATOM 4571 C C . HIS B 1 154 ? 14.258 23.359 -0.27 1 91.25 154 HIS B C 1
ATOM 4573 O O . HIS B 1 154 ? 14.047 22.156 -0.208 1 91.25 154 HIS B O 1
ATOM 4579 N N . ILE B 1 155 ? 14.961 23.859 -1.225 1 93.38 155 ILE B N 1
ATOM 4580 C CA . ILE B 1 155 ? 15.68 23.047 -2.199 1 93.38 155 ILE B CA 1
ATOM 4581 C C . ILE B 1 155 ? 17.172 23.344 -2.115 1 93.38 155 ILE B C 1
ATOM 4583 O O . ILE B 1 155 ? 17.656 24.312 -2.688 1 93.38 155 ILE B O 1
ATOM 4587 N N . PRO B 1 156 ? 17.906 22.516 -1.531 1 92.69 156 PRO B N 1
ATOM 4588 C CA . PRO B 1 156 ? 19.344 22.781 -1.347 1 92.69 156 PRO B CA 1
ATOM 4589 C C . PRO B 1 156 ? 20.172 22.375 -2.562 1 92.69 156 PRO B C 1
ATOM 4591 O O . PRO B 1 156 ? 21.047 21.516 -2.459 1 92.69 156 PRO B O 1
ATOM 4594 N N . LEU B 1 157 ? 20.031 23.031 -3.613 1 94.25 157 LEU B N 1
ATOM 4595 C CA . LEU B 1 157 ? 20.688 22.672 -4.863 1 94.25 157 LEU B CA 1
ATOM 4596 C C . LEU B 1 157 ? 22.203 22.719 -4.711 1 94.25 157 LEU B C 1
ATOM 4598 O O . LEU B 1 157 ? 22.922 21.938 -5.344 1 94.25 157 LEU B O 1
ATOM 4602 N N . GLU B 1 158 ? 22.656 23.578 -3.84 1 93.12 158 GLU B N 1
ATOM 4603 C CA . GLU B 1 158 ? 24.094 23.75 -3.639 1 93.12 158 GLU B CA 1
ATOM 4604 C C . GLU B 1 158 ? 24.719 22.484 -3.039 1 93.12 158 GLU B C 1
ATOM 4606 O O . GLU B 1 158 ? 25.922 22.25 -3.172 1 93.12 158 GLU B O 1
ATOM 4611 N N . SER B 1 159 ? 23.891 21.734 -2.451 1 92.56 159 SER B N 1
ATOM 4612 C CA . SER B 1 159 ? 24.375 20.531 -1.789 1 92.56 159 SER B CA 1
ATOM 4613 C C . SER B 1 159 ? 24.484 19.359 -2.766 1 92.56 159 SER B C 1
ATOM 4615 O O . SER B 1 159 ? 24.859 18.25 -2.383 1 92.56 159 SER B O 1
ATOM 4617 N N . PHE B 1 160 ? 24.219 19.609 -4.004 1 95.56 160 PHE B N 1
ATOM 4618 C CA . PHE B 1 160 ? 24.234 18.547 -5 1 95.56 160 PHE B CA 1
ATOM 4619 C C . PHE B 1 160 ? 25.125 18.906 -6.176 1 95.56 160 PHE B C 1
ATOM 4621 O O . PHE B 1 160 ? 24.641 19.281 -7.246 1 95.56 160 PHE B O 1
ATOM 4628 N N . PRO B 1 161 ? 26.453 18.641 -5.941 1 96.19 161 PRO B N 1
ATOM 4629 C CA . PRO B 1 161 ? 27.375 18.906 -7.047 1 96.19 161 PRO B CA 1
ATOM 4630 C C . PRO B 1 161 ? 26.953 18.234 -8.352 1 96.19 161 PRO B C 1
ATOM 4632 O O . PRO B 1 161 ? 26.562 17.062 -8.352 1 96.19 161 PRO B O 1
ATOM 4635 N N . GLY B 1 162 ? 26.969 19.016 -9.375 1 96.44 162 GLY B N 1
ATOM 4636 C CA . GLY B 1 162 ? 26.641 18.469 -10.688 1 96.44 162 GLY B CA 1
ATOM 4637 C C . GLY B 1 162 ? 25.188 18.672 -11.078 1 96.44 162 GLY B C 1
ATOM 4638 O O . GLY B 1 162 ? 24.781 18.344 -12.188 1 96.44 162 GLY B O 1
ATOM 4639 N N . ILE B 1 163 ? 24.391 19.281 -10.203 1 96.69 163 ILE B N 1
ATOM 4640 C CA . ILE B 1 163 ? 22.969 19.469 -10.453 1 96.69 163 ILE B CA 1
ATOM 4641 C C . ILE B 1 163 ? 22.766 20.344 -11.688 1 96.69 163 ILE B C 1
ATOM 4643 O O . ILE B 1 163 ? 21.781 20.188 -12.414 1 96.69 163 ILE B O 1
ATOM 4647 N N . GLU B 1 164 ? 23.625 21.234 -11.977 1 95.56 164 GLU B N 1
ATOM 4648 C CA . GLU B 1 164 ? 23.531 22.125 -13.125 1 95.56 164 GLU B CA 1
ATOM 4649 C C . GLU B 1 164 ? 23.641 21.359 -14.438 1 95.56 164 GLU B C 1
ATOM 4651 O O . GLU B 1 164 ? 23.172 21.828 -15.477 1 95.56 164 GLU B O 1
ATOM 4656 N N . ARG B 1 165 ? 24.297 20.141 -14.43 1 95.31 165 ARG B N 1
ATOM 4657 C CA . ARG B 1 165 ? 24.5 19.344 -15.625 1 95.31 165 ARG B CA 1
ATOM 4658 C C . ARG B 1 165 ? 23.375 18.312 -15.797 1 95.31 165 ARG B C 1
ATOM 4660 O O . ARG B 1 165 ? 23.234 17.719 -16.875 1 95.31 165 ARG B O 1
ATOM 4667 N N . PHE B 1 166 ? 22.609 18.188 -14.719 1 97.56 166 PHE B N 1
ATOM 4668 C CA . PHE B 1 166 ? 21.562 17.156 -14.742 1 97.56 166 PHE B CA 1
ATOM 4669 C C . PHE B 1 166 ? 20.531 17.469 -15.828 1 97.56 166 PHE B C 1
ATOM 4671 O O . PHE B 1 166 ? 20 18.578 -15.891 1 97.56 166 PHE B O 1
ATOM 4678 N N . LYS B 1 167 ? 20.266 16.516 -16.703 1 97.5 167 LYS B N 1
ATOM 4679 C CA . LYS B 1 167 ? 19.422 16.734 -17.859 1 97.5 167 LYS B CA 1
ATOM 4680 C C . LYS B 1 167 ? 17.969 16.359 -17.578 1 97.5 167 LYS B C 1
ATOM 4682 O O . LYS B 1 167 ? 17.062 16.703 -18.344 1 97.5 167 LYS B O 1
ATOM 4687 N N . GLY B 1 168 ? 17.75 15.602 -16.484 1 96.62 168 GLY B N 1
ATOM 4688 C CA . GLY B 1 168 ? 16.391 15.258 -16.109 1 96.62 168 GLY B CA 1
ATOM 4689 C C . GLY B 1 168 ? 15.641 16.406 -15.461 1 96.62 168 GLY B C 1
ATOM 4690 O O . GLY B 1 168 ? 16.141 17.531 -15.398 1 96.62 168 GLY B O 1
ATOM 4691 N N . GLN B 1 169 ? 14.461 16.109 -15.078 1 96.94 169 GLN B N 1
ATOM 4692 C CA . GLN B 1 169 ? 13.641 17.078 -14.375 1 96.94 169 GLN B CA 1
ATOM 4693 C C . GLN B 1 169 ? 13.828 16.969 -12.859 1 96.94 169 GLN B C 1
ATOM 4695 O O . GLN B 1 169 ? 14.086 15.883 -12.344 1 96.94 169 GLN B O 1
ATOM 4700 N N . TYR B 1 170 ? 13.844 18.062 -12.211 1 97.12 170 TYR B N 1
ATOM 4701 C CA . TYR B 1 170 ? 13.789 18.016 -10.758 1 97.12 170 TYR B CA 1
ATOM 4702 C C . TYR B 1 170 ? 12.805 19.031 -10.203 1 97.12 170 TYR B C 1
ATOM 4704 O O . TYR B 1 170 ? 12.609 20.094 -10.805 1 97.12 170 TYR B O 1
ATOM 4712 N N . PHE B 1 171 ? 12.094 18.734 -9.18 1 97.5 171 PHE B N 1
ATOM 4713 C CA . PHE B 1 171 ? 11.141 19.641 -8.539 1 97.5 171 PHE B CA 1
ATOM 4714 C C . PHE B 1 171 ? 11 19.312 -7.059 1 97.5 171 PHE B C 1
ATOM 4716 O O . PHE B 1 171 ? 11.438 18.25 -6.605 1 97.5 171 PHE B O 1
ATOM 4723 N N . HIS B 1 172 ? 10.469 20.25 -6.301 1 97.56 172 HIS B N 1
ATOM 4724 C CA . HIS B 1 172 ? 10.188 20.047 -4.883 1 97.56 172 HIS B CA 1
ATOM 4725 C C . HIS B 1 172 ? 8.898 19.266 -4.676 1 97.56 172 HIS B C 1
ATOM 4727 O O . HIS B 1 172 ? 7.973 19.359 -5.488 1 97.56 172 HIS B O 1
ATOM 4733 N N . SER B 1 173 ? 8.789 18.547 -3.588 1 97.44 173 SER B N 1
ATOM 4734 C CA . SER B 1 173 ? 7.625 17.719 -3.273 1 97.44 173 SER B CA 1
ATOM 4735 C C . SER B 1 173 ? 6.352 18.547 -3.225 1 97.44 173 SER B C 1
ATOM 4737 O O . SER B 1 173 ? 5.25 18.031 -3.428 1 97.44 173 SER B O 1
ATOM 4739 N N . ARG B 1 174 ? 6.484 19.828 -2.977 1 96.62 174 ARG B N 1
ATOM 4740 C CA . ARG B 1 174 ? 5.336 20.719 -2.957 1 96.62 174 ARG B CA 1
ATOM 4741 C C . ARG B 1 174 ? 4.621 20.719 -4.305 1 96.62 174 ARG B C 1
ATOM 4743 O O . ARG B 1 174 ? 3.406 20.922 -4.367 1 96.62 174 ARG B O 1
ATOM 4750 N N . GLN B 1 175 ? 5.32 20.438 -5.344 1 96.38 175 GLN B N 1
ATOM 4751 C CA . GLN B 1 175 ? 4.789 20.484 -6.703 1 96.38 175 GLN B CA 1
ATOM 4752 C C . GLN B 1 175 ? 4.133 19.156 -7.082 1 96.38 175 GLN B C 1
ATOM 4754 O O . GLN B 1 175 ? 3.396 19.078 -8.07 1 96.38 175 GLN B O 1
ATOM 4759 N N . TYR B 1 176 ? 4.348 18.109 -6.371 1 97.62 176 TYR B N 1
ATOM 4760 C CA . TYR B 1 176 ? 3.795 16.797 -6.676 1 97.62 176 TYR B CA 1
ATOM 4761 C C . TYR B 1 176 ? 2.301 16.75 -6.383 1 97.62 176 TYR B C 1
ATOM 4763 O O . TYR B 1 176 ? 1.859 17.172 -5.312 1 97.62 176 TYR B O 1
ATOM 4771 N N . LYS B 1 177 ? 1.516 16.203 -7.27 1 97.38 177 LYS B N 1
ATOM 4772 C CA . LYS B 1 177 ? 0.07 16.125 -7.082 1 97.38 177 LYS B CA 1
ATOM 4773 C C . LYS B 1 177 ? -0.421 14.68 -7.211 1 97.38 177 LYS B C 1
ATOM 4775 O O . LYS B 1 177 ? -1.2 14.203 -6.379 1 97.38 177 LYS B O 1
ATOM 4780 N N . HIS B 1 178 ? 0.004 13.93 -8.172 1 94.69 178 HIS B N 1
ATOM 4781 C CA . HIS B 1 178 ? -0.351 12.555 -8.5 1 94.69 178 HIS B CA 1
ATOM 4782 C C . HIS B 1 178 ? 0.714 11.906 -9.383 1 94.69 178 HIS B C 1
ATOM 4784 O O . HIS B 1 178 ? 1.602 12.594 -9.898 1 94.69 178 HIS B O 1
ATOM 4790 N N . PRO B 1 179 ? 0.693 10.617 -9.578 1 95.25 179 PRO B N 1
ATOM 4791 C CA . PRO B 1 179 ? 1.784 9.93 -10.273 1 95.25 179 PRO B CA 1
ATOM 4792 C C . PRO B 1 179 ? 1.665 10.023 -11.797 1 95.25 179 PRO B C 1
ATOM 4794 O O . PRO B 1 179 ? 2.59 9.633 -12.516 1 95.25 179 PRO B O 1
ATOM 4797 N N . GLU B 1 180 ? 0.54 10.492 -12.297 1 92.94 180 GLU B N 1
ATOM 4798 C CA . GLU B 1 180 ? 0.338 10.547 -13.742 1 92.94 180 GLU B CA 1
ATOM 4799 C C . GLU B 1 180 ? 1.444 11.344 -14.422 1 92.94 180 GLU B C 1
ATOM 4801 O O . GLU B 1 180 ? 1.812 12.422 -13.961 1 92.94 180 GLU B O 1
ATOM 4806 N N . GLY B 1 181 ? 2.006 10.844 -15.508 1 94.12 181 GLY B N 1
ATOM 4807 C CA . GLY B 1 181 ? 3.078 11.484 -16.25 1 94.12 181 GLY B CA 1
ATOM 4808 C C . GLY B 1 181 ? 4.457 10.992 -15.852 1 94.12 181 GLY B C 1
ATOM 4809 O O . GLY B 1 181 ? 5.445 11.305 -16.516 1 94.12 181 GLY B O 1
ATOM 4810 N N . LEU B 1 182 ? 4.543 10.211 -14.805 1 96.88 182 LEU B N 1
ATOM 4811 C CA . LEU B 1 182 ? 5.832 9.75 -14.312 1 96.88 182 LEU B CA 1
ATOM 4812 C C . LEU B 1 182 ? 5.961 8.234 -14.461 1 96.88 182 LEU B C 1
ATOM 4814 O O . LEU B 1 182 ? 6.871 7.625 -13.898 1 96.88 182 LEU B O 1
ATOM 4818 N N . GLU B 1 183 ? 5.023 7.637 -15.219 1 95.12 183 GLU B N 1
ATOM 4819 C CA . GLU B 1 183 ? 5.02 6.195 -15.445 1 95.12 183 GLU B CA 1
ATOM 4820 C C . GLU B 1 183 ? 6.273 5.754 -16.203 1 95.12 183 GLU B C 1
ATOM 4822 O O . GLU B 1 183 ? 6.711 6.43 -17.141 1 95.12 183 GLU B O 1
ATOM 4827 N N . GLY B 1 184 ? 6.902 4.668 -15.773 1 96.06 184 GLY B N 1
ATOM 4828 C CA . GLY B 1 184 ? 8.031 4.074 -16.469 1 96.06 184 GLY B CA 1
ATOM 4829 C C . GLY B 1 184 ? 9.32 4.855 -16.297 1 96.06 184 GLY B C 1
ATOM 4830 O O . GLY B 1 184 ? 10.312 4.598 -16.984 1 96.06 184 GLY B O 1
ATOM 4831 N N . LYS B 1 185 ? 9.359 5.801 -15.367 1 97.94 185 LYS B N 1
ATOM 4832 C CA . LYS B 1 185 ? 10.531 6.641 -15.172 1 97.94 185 LYS B CA 1
ATOM 4833 C C . LYS B 1 185 ? 11.414 6.109 -14.047 1 97.94 185 LYS B C 1
ATOM 4835 O O . LYS B 1 185 ? 10.945 5.367 -13.188 1 97.94 185 LYS B O 1
ATOM 4840 N N . HIS B 1 186 ? 12.656 6.434 -14.164 1 98.5 186 HIS B N 1
ATOM 4841 C CA . HIS B 1 186 ? 13.57 6.285 -13.039 1 98.5 186 HIS B CA 1
ATOM 4842 C C . HIS B 1 186 ? 13.586 7.539 -12.172 1 98.5 186 HIS B C 1
ATOM 4844 O O . HIS B 1 186 ? 13.969 8.617 -12.633 1 98.5 186 HIS B O 1
ATOM 4850 N N . ILE B 1 187 ? 13.195 7.398 -10.961 1 98.75 187 ILE B N 1
ATOM 4851 C CA . ILE B 1 187 ? 12.922 8.57 -10.133 1 98.75 187 ILE B CA 1
ATOM 4852 C C . ILE B 1 187 ? 13.758 8.5 -8.852 1 98.75 187 ILE B C 1
ATOM 4854 O O . ILE B 1 187 ? 13.82 7.457 -8.195 1 98.75 187 ILE B O 1
ATOM 4858 N N . LEU B 1 188 ? 14.43 9.539 -8.539 1 98.75 188 LEU B N 1
ATOM 4859 C CA . LEU B 1 188 ? 15.195 9.68 -7.305 1 98.75 188 LEU B CA 1
ATOM 4860 C C . LEU B 1 188 ? 14.5 10.648 -6.352 1 98.75 188 LEU B C 1
ATOM 4862 O O . LEU B 1 188 ? 14.312 11.82 -6.676 1 98.75 188 LEU B O 1
ATOM 4866 N N . VAL B 1 189 ? 14.031 10.188 -5.25 1 98.56 189 VAL B N 1
ATOM 4867 C CA . VAL B 1 189 ? 13.438 11.008 -4.203 1 98.56 189 VAL B CA 1
ATOM 4868 C C . VAL B 1 189 ? 14.477 11.312 -3.129 1 98.56 189 VAL B C 1
ATOM 4870 O O . VAL B 1 189 ? 15.055 10.398 -2.539 1 98.56 189 VAL B O 1
ATOM 4873 N N . ILE B 1 190 ? 14.711 12.562 -2.887 1 97.88 190 ILE B N 1
ATOM 4874 C CA . ILE B 1 190 ? 15.695 12.984 -1.896 1 97.88 190 ILE B CA 1
ATOM 4875 C C . ILE B 1 190 ? 14.992 13.352 -0.592 1 97.88 190 ILE B C 1
ATOM 4877 O O . ILE B 1 190 ? 14.188 14.289 -0.555 1 97.88 190 ILE B O 1
ATOM 4881 N N . GLY B 1 191 ? 15.281 12.648 0.445 1 94.5 191 GLY B N 1
ATOM 4882 C CA . GLY B 1 191 ? 14.641 12.828 1.738 1 94.5 191 GLY B CA 1
ATOM 4883 C C . GLY B 1 191 ? 13.938 11.578 2.236 1 94.5 191 GLY B C 1
ATOM 4884 O O . GLY B 1 191 ? 13.633 10.68 1.45 1 94.5 191 GLY B O 1
ATOM 4885 N N . LEU B 1 192 ? 13.703 11.531 3.541 1 92.44 192 LEU B N 1
ATOM 4886 C CA . LEU B 1 192 ? 12.984 10.406 4.133 1 92.44 192 LEU B CA 1
ATOM 4887 C C . LEU B 1 192 ? 12 10.883 5.191 1 92.44 192 LEU B C 1
ATOM 4889 O O . LEU B 1 192 ? 11.977 10.352 6.305 1 92.44 192 LEU B O 1
ATOM 4893 N N . GLY B 1 193 ? 11.227 11.898 4.93 1 92.62 193 GLY B N 1
ATOM 4894 C CA . GLY B 1 193 ? 10.086 12.312 5.73 1 92.62 193 GLY B CA 1
ATOM 4895 C C . GLY B 1 193 ? 8.773 11.703 5.266 1 92.62 193 GLY B C 1
ATOM 4896 O O . GLY B 1 193 ? 8.773 10.781 4.445 1 92.62 193 GLY B O 1
ATOM 4897 N N . ASN B 1 194 ? 7.734 12.195 5.77 1 93.62 194 ASN B N 1
ATOM 4898 C CA . ASN B 1 194 ? 6.422 11.68 5.41 1 93.62 194 ASN B CA 1
ATOM 4899 C C . ASN B 1 194 ? 6.113 11.914 3.932 1 93.62 194 ASN B C 1
ATOM 4901 O O . ASN B 1 194 ? 5.648 11.008 3.24 1 93.62 194 ASN B O 1
ATOM 4905 N N . SER B 1 195 ? 6.41 13.07 3.473 1 95.88 195 SER B N 1
ATOM 4906 C CA . SER B 1 195 ? 6.152 13.375 2.07 1 95.88 195 SER B CA 1
ATOM 4907 C C . SER B 1 195 ? 7.004 12.508 1.149 1 95.88 195 SER B C 1
ATOM 4909 O O . SER B 1 195 ? 6.512 12 0.142 1 95.88 195 SER B O 1
ATOM 4911 N N . ALA B 1 196 ? 8.289 12.383 1.52 1 96.62 196 ALA B N 1
ATOM 4912 C CA . ALA B 1 196 ? 9.195 11.57 0.709 1 96.62 196 ALA B CA 1
ATOM 4913 C C . ALA B 1 196 ? 8.695 10.133 0.598 1 96.62 196 ALA B C 1
ATOM 4915 O O . ALA B 1 196 ? 8.641 9.57 -0.499 1 96.62 196 ALA B O 1
ATOM 4916 N N . SER B 1 197 ? 8.344 9.602 1.721 1 96.06 197 SER B N 1
ATOM 4917 C CA . SER B 1 197 ? 7.898 8.211 1.771 1 96.06 197 SER B CA 1
ATOM 4918 C C . SER B 1 197 ? 6.598 8.016 0.997 1 96.06 197 SER B C 1
ATOM 4920 O O . SER B 1 197 ? 6.461 7.062 0.231 1 96.06 197 SER B O 1
ATOM 4922 N N . ASP B 1 198 ? 5.664 8.906 1.194 1 97 198 ASP B N 1
ATOM 4923 C CA . ASP B 1 198 ? 4.383 8.828 0.499 1 97 198 ASP B CA 1
ATOM 4924 C C . ASP B 1 198 ? 4.574 8.891 -1.015 1 97 198 ASP B C 1
ATOM 4926 O O . ASP B 1 198 ? 4.02 8.07 -1.75 1 97 198 ASP B O 1
ATOM 4930 N N . ILE B 1 199 ? 5.324 9.836 -1.417 1 98.25 199 ILE B N 1
ATOM 4931 C CA . ILE B 1 199 ? 5.527 10.086 -2.842 1 98.25 199 ILE B CA 1
ATOM 4932 C C . ILE B 1 199 ? 6.281 8.914 -3.465 1 98.25 199 ILE B C 1
ATOM 4934 O O . ILE B 1 199 ? 5.91 8.422 -4.535 1 98.25 199 ILE B O 1
ATOM 4938 N N . ALA B 1 200 ? 7.301 8.445 -2.775 1 98.31 200 ALA B N 1
ATOM 4939 C CA . ALA B 1 200 ? 8.07 7.316 -3.277 1 98.31 200 ALA B CA 1
ATOM 4940 C C . ALA B 1 200 ? 7.184 6.086 -3.459 1 98.31 200 ALA B C 1
ATOM 4942 O O . ALA B 1 200 ? 7.238 5.422 -4.496 1 98.31 200 ALA B O 1
ATOM 4943 N N . VAL B 1 201 ? 6.391 5.816 -2.467 1 97.25 201 VAL B N 1
ATOM 4944 C CA . VAL B 1 201 ? 5.52 4.648 -2.5 1 97.25 201 VAL B CA 1
ATOM 4945 C C . VAL B 1 201 ? 4.52 4.777 -3.648 1 97.25 201 VAL B C 1
ATOM 4947 O O . VAL B 1 201 ? 4.34 3.842 -4.43 1 97.25 201 VAL B O 1
ATOM 4950 N N . GLU B 1 202 ? 3.908 5.914 -3.73 1 97 202 GLU B N 1
ATOM 4951 C CA . GLU B 1 202 ? 2.904 6.137 -4.766 1 97 202 GLU B CA 1
ATOM 4952 C C . GLU B 1 202 ? 3.516 6.023 -6.16 1 97 202 GLU B C 1
ATOM 4954 O O . GLU B 1 202 ? 2.941 5.391 -7.047 1 97 202 GLU B O 1
ATOM 4959 N N . LEU B 1 203 ? 4.68 6.574 -6.355 1 97.75 203 LEU B N 1
ATOM 4960 C CA . LEU B 1 203 ? 5.34 6.566 -7.652 1 97.75 203 LEU B CA 1
ATOM 4961 C C . LEU B 1 203 ? 5.844 5.168 -8 1 97.75 203 LEU B C 1
ATOM 4963 O O . LEU B 1 203 ? 5.918 4.809 -9.18 1 97.75 203 LEU B O 1
ATOM 4967 N N . SER B 1 204 ? 6.164 4.375 -7.016 1 96.94 204 SER B N 1
ATOM 4968 C CA . SER B 1 204 ? 6.781 3.074 -7.234 1 96.94 204 SER B CA 1
ATOM 4969 C C . SER B 1 204 ? 5.812 2.104 -7.898 1 96.94 204 SER B C 1
ATOM 4971 O O . SER B 1 204 ? 6.223 1.081 -8.445 1 96.94 204 SER B O 1
ATOM 4973 N N . LYS B 1 205 ? 4.566 2.418 -7.895 1 92.75 205 LYS B N 1
ATOM 4974 C CA . LYS B 1 205 ? 3.549 1.523 -8.438 1 92.75 205 LYS B CA 1
ATOM 4975 C C . LYS B 1 205 ? 3.621 1.468 -9.961 1 92.75 205 LYS B C 1
ATOM 4977 O O . LYS B 1 205 ? 3.25 0.462 -10.57 1 92.75 205 LYS B O 1
ATOM 4982 N N . LYS B 1 206 ? 4.113 2.555 -10.602 1 92.5 206 LYS B N 1
ATOM 4983 C CA . LYS B 1 206 ? 4.094 2.576 -12.062 1 92.5 206 LYS B CA 1
ATOM 4984 C C . LYS B 1 206 ? 5.445 3.018 -12.625 1 92.5 206 LYS B C 1
ATOM 4986 O O . LYS B 1 206 ? 5.68 2.936 -13.828 1 92.5 206 LYS B O 1
ATOM 4991 N N . ALA B 1 207 ? 6.305 3.531 -11.742 1 96.69 207 ALA B N 1
ATOM 4992 C CA . ALA B 1 207 ? 7.637 3.924 -12.195 1 96.69 207 ALA B CA 1
ATOM 4993 C C . ALA B 1 207 ? 8.477 2.701 -12.555 1 96.69 207 ALA B C 1
ATOM 4995 O O . ALA B 1 207 ? 8.172 1.584 -12.125 1 96.69 207 ALA B O 1
ATOM 4996 N N . ALA B 1 208 ? 9.469 2.908 -13.422 1 96.5 208 ALA B N 1
ATOM 4997 C CA . ALA B 1 208 ? 10.414 1.826 -13.695 1 96.5 208 ALA B CA 1
ATOM 4998 C C . ALA B 1 208 ? 11.211 1.463 -12.445 1 96.5 208 ALA B C 1
ATOM 5000 O O . ALA B 1 208 ? 11.391 0.282 -12.141 1 96.5 208 ALA B O 1
ATOM 5001 N N . GLN B 1 209 ? 11.672 2.48 -11.789 1 97.5 209 GLN B N 1
ATOM 5002 C CA . GLN B 1 209 ? 12.414 2.311 -10.547 1 97.5 209 GLN B CA 1
ATOM 5003 C C . GLN B 1 209 ? 12.391 3.594 -9.719 1 97.5 209 GLN B C 1
ATOM 5005 O O . GLN B 1 209 ? 12.539 4.691 -10.258 1 97.5 209 GLN B O 1
ATOM 5010 N N . VAL B 1 210 ? 12.141 3.459 -8.422 1 98.56 210 VAL B N 1
ATOM 5011 C CA . VAL B 1 210 ? 12.203 4.598 -7.508 1 98.56 210 VAL B CA 1
ATOM 5012 C C . VAL B 1 210 ? 13.336 4.395 -6.508 1 98.56 210 VAL B C 1
ATOM 5014 O O . VAL B 1 210 ? 13.5 3.303 -5.957 1 98.56 210 VAL B O 1
ATOM 5017 N N . PHE B 1 211 ? 14.164 5.422 -6.344 1 98.38 211 PHE B N 1
ATOM 5018 C CA . PHE B 1 211 ? 15.219 5.453 -5.344 1 98.38 211 PHE B CA 1
ATOM 5019 C C . PHE B 1 211 ? 14.914 6.477 -4.258 1 98.38 211 PHE B C 1
ATOM 5021 O O . PHE B 1 211 ? 14.445 7.578 -4.555 1 98.38 211 PHE B O 1
ATOM 5028 N N . ILE B 1 212 ? 15.102 6.113 -3.047 1 97.31 212 ILE B N 1
ATOM 5029 C CA . ILE B 1 212 ? 15.031 7.066 -1.944 1 97.31 212 ILE B CA 1
ATOM 5030 C C . ILE B 1 212 ? 16.422 7.285 -1.364 1 97.31 212 ILE B C 1
ATOM 5032 O O . ILE B 1 212 ? 17.094 6.332 -0.952 1 97.31 212 ILE B O 1
ATOM 5036 N N . SER B 1 213 ? 16.844 8.461 -1.427 1 97.06 213 SER B N 1
ATOM 5037 C CA . SER B 1 213 ? 18.141 8.805 -0.853 1 97.06 213 SER B CA 1
ATOM 5038 C C . SER B 1 213 ? 17.984 9.508 0.489 1 97.06 213 SER B C 1
ATOM 5040 O O . SER B 1 213 ? 17.266 10.508 0.589 1 97.06 213 SER B O 1
ATOM 5042 N N . THR B 1 214 ? 18.594 8.992 1.485 1 91.5 214 THR B N 1
ATOM 5043 C CA . THR B 1 214 ? 18.484 9.578 2.818 1 91.5 214 THR B CA 1
ATOM 5044 C C . THR B 1 214 ? 19.859 9.75 3.445 1 91.5 214 THR B C 1
ATOM 5046 O O . THR B 1 214 ? 20.734 8.906 3.262 1 91.5 214 THR B O 1
ATOM 5049 N N . ARG B 1 215 ? 20.031 10.844 4.102 1 85.25 215 ARG B N 1
ATOM 5050 C CA . ARG B 1 215 ? 21.297 11.141 4.77 1 85.25 215 ARG B CA 1
ATOM 5051 C C . ARG B 1 215 ? 21.344 10.508 6.156 1 85.25 215 ARG B C 1
ATOM 5053 O O . ARG B 1 215 ? 22.344 9.898 6.527 1 85.25 215 ARG B O 1
ATOM 5060 N N . HIS B 1 216 ? 20.234 10.609 6.895 1 82.19 216 HIS B N 1
ATOM 5061 C CA . HIS B 1 216 ? 20.297 10.258 8.305 1 82.19 216 HIS B CA 1
ATOM 5062 C C . HIS B 1 216 ? 19.328 9.125 8.633 1 82.19 216 HIS B C 1
ATOM 5064 O O . HIS B 1 216 ? 19.25 8.688 9.789 1 82.19 216 HIS B O 1
ATOM 5070 N N . GLY B 1 217 ? 18.656 8.578 7.695 1 82.75 217 GLY B N 1
ATOM 5071 C CA . GLY B 1 217 ? 17.688 7.527 7.973 1 82.75 217 GLY B CA 1
ATOM 5072 C C . GLY B 1 217 ? 16.531 7.996 8.828 1 82.75 217 GLY B C 1
ATOM 5073 O O . GLY B 1 217 ? 16.484 9.156 9.234 1 82.75 217 GLY B O 1
ATOM 5074 N N . SER B 1 218 ? 15.539 7.227 9.047 1 84.06 218 SER B N 1
ATOM 5075 C CA . SER B 1 218 ? 14.383 7.527 9.891 1 84.06 218 SER B CA 1
ATOM 5076 C C . SER B 1 218 ? 13.672 6.254 10.336 1 84.06 218 SER B C 1
ATOM 5078 O O . SER B 1 218 ? 13.781 5.219 9.672 1 84.06 218 SER B O 1
ATOM 5080 N N . TRP B 1 219 ? 13.031 6.422 11.492 1 83.31 219 TRP B N 1
ATOM 5081 C CA . TRP B 1 219 ? 12.125 5.355 11.906 1 83.31 219 TRP B CA 1
ATOM 5082 C C . TRP B 1 219 ? 10.844 5.379 11.086 1 83.31 219 TRP B C 1
ATOM 5084 O O . TRP B 1 219 ? 10.266 6.441 10.867 1 83.31 219 TRP B O 1
ATOM 5094 N N . VAL B 1 220 ? 10.562 4.219 10.586 1 85.81 220 VAL B N 1
ATOM 5095 C CA . VAL B 1 220 ? 9.328 4.09 9.828 1 85.81 220 VAL B CA 1
ATOM 5096 C C . VAL B 1 220 ? 8.344 3.193 10.578 1 85.81 220 VAL B C 1
ATOM 5098 O O . VAL B 1 220 ? 8.703 2.096 11.016 1 85.81 220 VAL B O 1
ATOM 5101 N N . MET B 1 221 ? 7.176 3.711 10.797 1 83.38 221 MET B N 1
ATOM 5102 C CA . MET B 1 221 ? 6.16 2.918 11.484 1 83.38 221 MET B CA 1
ATOM 5103 C C . MET B 1 221 ? 4.848 2.922 10.703 1 83.38 221 MET B C 1
ATOM 5105 O O . MET B 1 221 ? 4.609 3.814 9.891 1 83.38 221 MET B O 1
ATOM 5109 N N . GLY B 1 222 ? 4.105 1.89 10.984 1 82.44 222 GLY B N 1
ATOM 5110 C CA . GLY B 1 222 ? 2.791 1.812 10.367 1 82.44 222 GLY B CA 1
ATOM 5111 C C . GLY B 1 222 ? 1.704 2.482 11.188 1 82.44 222 GLY B C 1
ATOM 5112 O O . GLY B 1 222 ? 1.891 2.748 12.375 1 82.44 222 GLY B O 1
ATOM 5113 N N . ARG B 1 223 ? 0.663 2.826 10.508 1 85 223 ARG B N 1
ATOM 5114 C CA . ARG B 1 223 ? -0.503 3.389 11.18 1 85 223 ARG B CA 1
ATOM 5115 C C . ARG B 1 223 ? -1.187 2.344 12.055 1 85 223 ARG B C 1
ATOM 5117 O O . ARG B 1 223 ? -1.813 2.682 13.062 1 85 223 ARG B O 1
ATOM 5124 N N . ILE B 1 224 ? -1.009 1.126 11.656 1 77.06 224 ILE B N 1
ATOM 5125 C CA . ILE B 1 224 ? -1.654 0.033 12.375 1 77.06 224 ILE B CA 1
ATOM 5126 C C . ILE B 1 224 ? -0.673 -0.582 13.367 1 77.06 224 ILE B C 1
ATOM 5128 O O . ILE B 1 224 ? 0.482 -0.846 13.031 1 77.06 224 ILE B O 1
ATOM 5132 N N . SER B 1 225 ? -1.108 -0.684 14.57 1 70.19 225 SER B N 1
ATOM 5133 C CA . SER B 1 225 ? -0.256 -1.251 15.609 1 70.19 225 SER B CA 1
ATOM 5134 C C . SER B 1 225 ? -0.836 -2.553 16.156 1 70.19 225 SER B C 1
ATOM 5136 O O . SER B 1 225 ? -1.6 -3.232 15.461 1 70.19 225 SER B O 1
ATOM 5138 N N . GLU B 1 226 ? -0.432 -2.789 17.344 1 66 226 GLU B N 1
ATOM 5139 C CA . GLU B 1 226 ? -0.8 -4.059 17.969 1 66 226 GLU B CA 1
ATOM 5140 C C . GLU B 1 226 ? -2.316 -4.219 18.047 1 66 226 GLU B C 1
ATOM 5142 O O . GLU B 1 226 ? -3.029 -3.264 18.359 1 66 226 GLU B O 1
ATOM 5147 N N . ASP B 1 227 ? -2.832 -5.344 17.578 1 65.94 227 ASP B N 1
ATOM 5148 C CA . ASP B 1 227 ? -4.234 -5.742 17.625 1 65.94 227 ASP B CA 1
ATOM 5149 C C . ASP B 1 227 ? -5.078 -4.918 16.656 1 65.94 227 ASP B C 1
ATOM 5151 O O . ASP B 1 227 ? -6.297 -4.816 16.812 1 65.94 227 ASP B O 1
ATOM 5155 N N . GLY B 1 228 ? -4.336 -4.176 15.828 1 66.81 228 GLY B N 1
ATOM 5156 C CA . GLY B 1 228 ? -5.055 -3.461 14.781 1 66.81 228 GLY B CA 1
ATOM 5157 C C . GLY B 1 228 ? -5.461 -2.057 15.195 1 66.81 228 GLY B C 1
ATOM 5158 O O . GLY B 1 228 ? -6.191 -1.38 14.469 1 66.81 228 GLY B O 1
ATOM 5159 N N . TYR B 1 229 ? -5.051 -1.645 16.312 1 73.19 229 TYR B N 1
ATOM 5160 C CA . TYR B 1 229 ? -5.371 -0.298 16.766 1 73.19 229 TYR B CA 1
ATOM 5161 C C . TYR B 1 229 ? -4.441 0.73 16.141 1 73.19 229 TYR B C 1
ATOM 5163 O O . TYR B 1 229 ? -3.309 0.407 15.766 1 73.19 229 TYR B O 1
ATOM 5171 N N . PRO B 1 230 ? -5.008 1.878 16 1 77 230 PRO B N 1
ATOM 5172 C CA . PRO B 1 230 ? -4.109 2.939 15.547 1 77 230 PRO B CA 1
ATOM 5173 C C . PRO B 1 230 ? -2.869 3.08 16.422 1 77 230 PRO B C 1
ATOM 5175 O O . PRO B 1 230 ? -2.949 2.908 17.641 1 77 230 PRO B O 1
ATOM 5178 N N . TRP B 1 231 ? -1.837 3.373 15.828 1 75.81 231 TRP B N 1
ATOM 5179 C CA . TRP B 1 231 ? -0.547 3.391 16.516 1 75.81 231 TRP B CA 1
ATOM 5180 C C . TRP B 1 231 ? -0.556 4.387 17.672 1 75.81 231 TRP B C 1
ATOM 5182 O O . TRP B 1 231 ? 0.038 4.133 18.719 1 75.81 231 TRP B O 1
ATOM 5192 N N . ASP B 1 232 ? -1.236 5.508 17.453 1 75.69 232 ASP B N 1
ATOM 5193 C CA . ASP B 1 232 ? -1.146 6.602 18.406 1 75.69 232 ASP B CA 1
ATOM 5194 C C . ASP B 1 232 ? -1.998 6.324 19.641 1 75.69 232 ASP B C 1
ATOM 5196 O O . ASP B 1 232 ? -1.764 6.898 20.703 1 75.69 232 ASP B O 1
ATOM 5200 N N . ILE B 1 233 ? -2.961 5.465 19.469 1 69.62 233 ILE B N 1
ATOM 5201 C CA . ILE B 1 233 ? -3.77 5.078 20.625 1 69.62 233 ILE B CA 1
ATOM 5202 C C . ILE B 1 233 ? -2.961 4.16 21.547 1 69.62 233 ILE B C 1
ATOM 5204 O O . ILE B 1 233 ? -3.074 4.238 22.766 1 69.62 233 ILE B O 1
ATOM 5208 N N . VAL B 1 234 ? -2.127 3.455 20.844 1 64.81 234 VAL B N 1
ATOM 5209 C CA . VAL B 1 234 ? -1.346 2.479 21.609 1 64.81 234 VAL B CA 1
ATOM 5210 C C . VAL B 1 234 ? -0.071 3.133 22.125 1 64.81 234 VAL B C 1
ATOM 5212 O O . VAL B 1 234 ? 0.345 2.871 23.266 1 64.81 234 VAL B O 1
ATOM 5215 N N . PHE B 1 235 ? 0.448 4.023 21.375 1 64.19 235 PHE B N 1
ATOM 5216 C CA . PHE B 1 235 ? 1.754 4.59 21.703 1 64.19 235 PHE B CA 1
ATOM 5217 C C . PHE B 1 235 ? 1.614 5.77 22.656 1 64.19 235 PHE B C 1
ATOM 5219 O O . PHE B 1 235 ? 2.512 6.035 23.453 1 64.19 235 PHE B O 1
ATOM 5226 N N . GLN B 1 236 ? 0.496 6.438 22.531 1 58.75 236 GLN B N 1
ATOM 5227 C CA . GLN B 1 236 ? 0.352 7.652 23.328 1 58.75 236 GLN B CA 1
ATOM 5228 C C . GLN B 1 236 ? -0.568 7.422 24.516 1 58.75 236 GLN B C 1
ATOM 5230 O O . GLN B 1 236 ? -1.722 7.859 24.516 1 58.75 236 GLN B O 1
ATOM 5235 N N . THR B 1 237 ? -0.107 6.516 25.344 1 55.28 237 THR B N 1
ATOM 5236 C CA . THR B 1 237 ? -0.861 6.32 26.578 1 55.28 237 THR B CA 1
ATOM 5237 C C . THR B 1 237 ? -0.191 7.043 27.75 1 55.28 237 THR B C 1
ATOM 5239 O O . THR B 1 237 ? 1.019 7.281 27.719 1 55.28 237 THR B O 1
ATOM 5242 N N . ARG B 1 238 ? -0.967 7.492 28.625 1 56.28 238 ARG B N 1
ATOM 5243 C CA . ARG B 1 238 ? -0.45 8.141 29.828 1 56.28 238 ARG B CA 1
ATOM 5244 C C . ARG B 1 238 ? 0.606 7.281 30.5 1 56.28 238 ARG B C 1
ATOM 5246 O O . ARG B 1 238 ? 1.6 7.797 31.016 1 56.28 238 ARG B O 1
ATOM 5253 N N . PHE B 1 239 ? 0.306 6.051 30.391 1 52.72 239 PHE B N 1
ATOM 5254 C CA . PHE B 1 239 ? 1.233 5.117 31.016 1 52.72 239 PHE B CA 1
ATOM 5255 C C . PHE B 1 239 ? 2.588 5.145 30.312 1 52.72 239 PHE B C 1
ATOM 5257 O O . PHE B 1 239 ? 3.629 5.234 30.969 1 52.72 239 PHE B O 1
ATOM 5264 N N . ARG B 1 240 ? 2.559 5.145 29.062 1 58.47 240 ARG B N 1
ATOM 5265 C CA . ARG B 1 240 ? 3.814 5.16 28.312 1 58.47 240 ARG B CA 1
ATOM 5266 C C . ARG B 1 240 ? 4.523 6.504 28.469 1 58.47 240 ARG B C 1
ATOM 5268 O O . ARG B 1 240 ? 5.75 6.559 28.547 1 58.47 240 ARG B O 1
ATOM 5275 N N . SER B 1 241 ? 3.682 7.508 28.438 1 56.31 241 SER B N 1
ATOM 5276 C CA . SER B 1 241 ? 4.246 8.836 28.688 1 56.31 241 SER B CA 1
ATOM 5277 C C . SER B 1 241 ? 4.883 8.922 30.062 1 56.31 241 SER B C 1
ATOM 5279 O O . SER B 1 241 ? 5.953 9.508 30.219 1 56.31 241 SER B O 1
ATOM 5281 N N . MET B 1 242 ? 4.172 8.375 30.969 1 56.81 242 MET B N 1
ATOM 5282 C CA . MET B 1 242 ? 4.715 8.328 32.312 1 56.81 242 MET B CA 1
ATOM 5283 C C . MET B 1 242 ? 6.02 7.547 32.375 1 56.81 242 MET B C 1
ATOM 5285 O O . MET B 1 242 ? 6.984 7.969 33 1 56.81 242 MET B O 1
ATOM 5289 N N . LEU B 1 243 ? 6.016 6.414 31.688 1 59.41 243 LEU B N 1
ATOM 5290 C CA . LEU B 1 243 ? 7.211 5.578 31.656 1 59.41 243 LEU B CA 1
ATOM 5291 C C . LEU B 1 243 ? 8.367 6.312 30.984 1 59.41 243 LEU B C 1
ATOM 5293 O O . LEU B 1 243 ? 9.516 6.215 31.438 1 59.41 243 LEU B O 1
ATOM 5297 N N . ARG B 1 244 ? 8.078 7.07 30 1 64.38 244 ARG B N 1
ATOM 5298 C CA . ARG B 1 244 ? 9.094 7.832 29.281 1 64.38 244 ARG B CA 1
ATOM 5299 C C . ARG B 1 244 ? 9.68 8.93 30.156 1 64.38 244 ARG B C 1
ATOM 5301 O O . ARG B 1 244 ? 10.859 9.273 30.031 1 64.38 244 ARG B O 1
ATOM 5308 N N . ASN B 1 245 ? 8.781 9.352 30.984 1 61.41 245 ASN B N 1
ATOM 5309 C CA . ASN B 1 245 ? 9.227 10.445 31.844 1 61.41 245 ASN B CA 1
ATOM 5310 C C . ASN B 1 245 ? 10.07 9.938 33 1 61.41 245 ASN B C 1
ATOM 5312 O O . ASN B 1 245 ? 10.867 10.688 33.562 1 61.41 245 ASN B O 1
ATOM 5316 N N . VAL B 1 246 ? 9.898 8.648 33.312 1 66.38 246 VAL B N 1
ATOM 5317 C CA . VAL B 1 246 ? 10.547 8.148 34.531 1 66.38 246 VAL B CA 1
ATOM 5318 C C . VAL B 1 246 ? 11.758 7.301 34.156 1 66.38 246 VAL B C 1
ATOM 5320 O O . VAL B 1 246 ? 12.75 7.258 34.906 1 66.38 246 VAL B O 1
ATOM 5323 N N . LEU B 1 247 ? 11.758 6.738 33.094 1 69.19 247 LEU B N 1
ATOM 5324 C CA . LEU B 1 247 ? 12.812 5.797 32.719 1 69.19 247 LEU B CA 1
ATOM 5325 C C . LEU B 1 247 ? 14.031 6.527 32.156 1 69.19 247 LEU B C 1
ATOM 5327 O O . LEU B 1 247 ? 13.898 7.594 31.547 1 69.19 247 LEU B O 1
ATOM 5331 N N . PRO B 1 248 ? 15.203 5.965 32.5 1 70.12 248 PRO B N 1
ATOM 5332 C CA . PRO B 1 248 ? 16.422 6.52 31.906 1 70.12 248 PRO B CA 1
ATOM 5333 C C . PRO B 1 248 ? 16.391 6.527 30.391 1 70.12 248 PRO B C 1
ATOM 5335 O O . PRO B 1 248 ? 15.695 5.707 29.781 1 70.12 248 PRO B O 1
ATOM 5338 N N . LEU B 1 249 ? 16.969 7.465 29.844 1 69.25 249 LEU B N 1
ATOM 5339 C CA . LEU B 1 249 ? 17 7.68 28.406 1 69.25 249 LEU B CA 1
ATOM 5340 C C . LEU B 1 249 ? 17.438 6.418 27.672 1 69.25 249 LEU B C 1
ATOM 5342 O O . LEU B 1 249 ? 16.938 6.113 26.594 1 69.25 249 LEU B O 1
ATOM 5346 N N . THR B 1 250 ? 18.344 5.688 28.312 1 71.31 250 THR B N 1
ATOM 5347 C CA . THR B 1 250 ? 18.875 4.484 27.672 1 71.31 250 THR B CA 1
ATOM 5348 C C . THR B 1 250 ? 17.781 3.428 27.516 1 71.31 250 THR B C 1
ATOM 5350 O O . THR B 1 250 ? 17.734 2.74 26.5 1 71.31 250 THR B O 1
ATOM 5353 N N . VAL B 1 251 ? 17 3.361 28.531 1 72.25 251 VAL B N 1
ATOM 5354 C CA . VAL B 1 251 ? 15.945 2.363 28.5 1 72.25 251 VAL B CA 1
ATOM 5355 C C . VAL B 1 251 ? 14.859 2.795 27.516 1 72.25 251 VAL B C 1
ATOM 5357 O O . VAL B 1 251 ? 14.297 1.963 26.797 1 72.25 251 VAL B O 1
ATOM 5360 N N . GLN B 1 252 ? 14.656 4.086 27.453 1 70 252 GLN B N 1
ATOM 5361 C CA . GLN B 1 252 ? 13.672 4.613 26.516 1 70 252 GLN B CA 1
ATOM 5362 C C . GLN B 1 252 ? 14.094 4.34 25.078 1 70 252 GLN B C 1
ATOM 5364 O O . GLN B 1 252 ? 13.273 3.91 24.25 1 70 252 GLN B O 1
ATOM 5369 N N . LYS B 1 253 ? 15.297 4.574 24.984 1 70.88 253 LYS B N 1
ATOM 5370 C CA . LYS B 1 253 ? 15.852 4.348 23.641 1 70.88 253 LYS B CA 1
ATOM 5371 C C . LYS B 1 253 ? 15.719 2.881 23.234 1 70.88 253 LYS B C 1
ATOM 5373 O O . LYS B 1 253 ? 15.328 2.576 22.109 1 70.88 253 LYS B O 1
ATOM 5378 N N . TRP B 1 254 ? 16.062 2.127 24.141 1 70.88 254 TRP B N 1
ATOM 5379 C CA . TRP B 1 254 ? 15.984 0.691 23.891 1 70.88 254 TRP B CA 1
ATOM 5380 C C . TRP B 1 254 ? 14.547 0.27 23.594 1 70.88 254 TRP B C 1
ATOM 5382 O O . TRP B 1 254 ? 14.305 -0.51 22.672 1 70.88 254 TRP B O 1
ATOM 5392 N N . MET B 1 255 ? 13.664 0.799 24.312 1 67.69 255 MET B N 1
ATOM 5393 C CA . MET B 1 255 ? 12.25 0.45 24.141 1 67.69 255 MET B CA 1
ATOM 5394 C C . MET B 1 255 ? 11.734 0.919 22.781 1 67.69 255 MET B C 1
ATOM 5396 O O . MET B 1 255 ? 11.008 0.193 22.094 1 67.69 255 MET B O 1
ATOM 5400 N N . ILE B 1 256 ? 12.195 2.076 22.422 1 69.5 256 ILE B N 1
ATOM 5401 C CA . ILE B 1 256 ? 11.742 2.635 21.156 1 69.5 256 ILE B CA 1
ATOM 5402 C C . ILE B 1 256 ? 12.328 1.824 20 1 69.5 256 ILE B C 1
ATOM 5404 O O . ILE B 1 256 ? 11.609 1.467 19.062 1 69.5 256 ILE B O 1
ATOM 5408 N N . GLU B 1 257 ? 13.555 1.538 20.203 1 70.44 257 GLU B N 1
ATOM 5409 C CA . GLU B 1 257 ? 14.219 0.757 19.172 1 70.44 257 GLU B CA 1
ATOM 5410 C C . GLU B 1 257 ? 13.562 -0.611 19 1 70.44 257 GLU B C 1
ATOM 5412 O O . GLU B 1 257 ? 13.375 -1.082 17.875 1 70.44 257 GLU B O 1
ATOM 5417 N N . ARG B 1 258 ? 13.25 -1.155 20.047 1 68.75 258 ARG B N 1
ATOM 5418 C CA . ARG B 1 258 ? 12.633 -2.477 20.016 1 68.75 258 ARG B CA 1
ATOM 5419 C C . ARG B 1 258 ? 11.234 -2.416 19.406 1 68.75 258 ARG B C 1
ATOM 5421 O O . ARG B 1 258 ? 10.867 -3.279 18.609 1 68.75 258 ARG B O 1
ATOM 5428 N N . GLN B 1 259 ? 10.648 -1.413 19.781 1 68.81 259 GLN B N 1
ATOM 5429 C CA . GLN B 1 259 ? 9.281 -1.269 19.297 1 68.81 259 GLN B CA 1
ATOM 5430 C C . GLN B 1 259 ? 9.258 -0.978 17.797 1 68.81 259 GLN B C 1
ATOM 5432 O O . GLN B 1 259 ? 8.461 -1.554 17.062 1 68.81 259 GLN B O 1
ATOM 5437 N N . MET B 1 260 ? 10.211 -0.182 17.453 1 69.44 260 MET B N 1
ATOM 5438 C CA . MET B 1 260 ? 10.219 0.249 16.062 1 69.44 260 MET B CA 1
ATOM 5439 C C . MET B 1 260 ? 10.711 -0.871 15.156 1 69.44 260 MET B C 1
ATOM 5441 O O . MET B 1 260 ? 10.281 -0.971 14 1 69.44 260 MET B O 1
ATOM 5445 N N . ASN B 1 261 ? 11.492 -1.688 15.719 1 65.12 261 ASN B N 1
ATOM 5446 C CA . ASN B 1 261 ? 12.102 -2.725 14.891 1 65.12 261 ASN B CA 1
ATOM 5447 C C . ASN B 1 261 ? 11.305 -4.023 14.945 1 65.12 261 ASN B C 1
ATOM 5449 O O . ASN B 1 261 ? 11.711 -5.035 14.367 1 65.12 261 ASN B O 1
ATOM 5453 N N . ARG B 1 262 ? 10.258 -3.992 15.648 1 64.19 262 ARG B N 1
ATOM 5454 C CA . ARG B 1 262 ? 9.445 -5.203 15.766 1 64.19 262 ARG B CA 1
ATOM 5455 C C . ARG B 1 262 ? 8.828 -5.582 14.43 1 64.19 262 ARG B C 1
ATOM 5457 O O . ARG B 1 262 ? 8.805 -6.758 14.062 1 64.19 262 ARG B O 1
ATOM 5464 N N . CYS B 1 263 ? 8.406 -4.566 13.789 1 62.94 263 CYS B N 1
ATOM 5465 C CA . CYS B 1 263 ? 7.703 -4.863 12.547 1 62.94 263 CYS B CA 1
ATOM 5466 C C . CYS B 1 263 ? 8.664 -4.895 11.367 1 62.94 263 CYS B C 1
ATOM 5468 O O . CYS B 1 263 ? 8.469 -5.66 10.422 1 62.94 263 CYS B O 1
ATOM 5470 N N . PHE B 1 264 ? 9.656 -3.975 11.461 1 68.94 264 PHE B N 1
ATOM 5471 C CA . PHE B 1 264 ? 10.594 -3.834 10.352 1 68.94 264 PHE B CA 1
ATOM 5472 C C . PHE B 1 264 ? 11.977 -3.447 10.859 1 68.94 264 PHE B C 1
ATOM 5474 O O . PHE B 1 264 ? 12.109 -2.586 11.734 1 68.94 264 PHE B O 1
ATOM 5481 N N . ASN B 1 265 ? 12.938 -4.266 10.43 1 73.75 265 ASN B N 1
ATOM 5482 C CA . ASN B 1 265 ? 14.297 -3.955 10.852 1 73.75 265 ASN B CA 1
ATOM 5483 C C . ASN B 1 265 ? 14.906 -2.848 10 1 73.75 265 ASN B C 1
ATOM 5485 O O . ASN B 1 265 ? 15.25 -3.07 8.836 1 73.75 265 ASN B O 1
ATOM 5489 N N . HIS B 1 266 ? 15.156 -1.738 10.594 1 76.25 266 HIS B N 1
ATOM 5490 C CA . HIS B 1 266 ? 15.586 -0.551 9.867 1 76.25 266 HIS B CA 1
ATOM 5491 C C . HIS B 1 266 ? 17.031 -0.686 9.398 1 76.25 266 HIS B C 1
ATOM 5493 O O . HIS B 1 266 ? 17.406 -0.163 8.344 1 76.25 266 HIS B O 1
ATOM 5499 N N . GLU B 1 267 ? 17.781 -1.392 10.117 1 73.75 267 GLU B N 1
ATOM 5500 C CA . GLU B 1 267 ? 19.172 -1.598 9.727 1 73.75 267 GLU B CA 1
ATOM 5501 C C . GLU B 1 267 ? 19.266 -2.455 8.469 1 73.75 267 GLU B C 1
ATOM 5503 O O . GLU B 1 267 ? 20.031 -2.133 7.555 1 73.75 267 GLU B O 1
ATOM 5508 N N . ASN B 1 268 ? 18.375 -3.447 8.469 1 72.94 268 ASN B N 1
ATOM 5509 C CA . ASN B 1 268 ? 18.406 -4.375 7.34 1 72.94 268 ASN B CA 1
ATOM 5510 C C . ASN B 1 268 ? 17.984 -3.697 6.043 1 72.94 268 ASN B C 1
ATOM 5512 O O . ASN B 1 268 ? 18.375 -4.117 4.957 1 72.94 268 ASN B O 1
ATOM 5516 N N . TYR B 1 269 ? 17.344 -2.584 6.227 1 74.19 269 TYR B N 1
ATOM 5517 C CA . TYR B 1 269 ? 16.781 -1.961 5.035 1 74.19 269 TYR B CA 1
ATOM 5518 C C . TYR B 1 269 ? 17.422 -0.601 4.777 1 74.19 269 TYR B C 1
ATOM 5520 O O . TYR B 1 269 ? 16.953 0.16 3.928 1 74.19 269 TYR B O 1
ATOM 5528 N N . GLY B 1 270 ? 18.438 -0.221 5.555 1 74.38 270 GLY B N 1
ATOM 5529 C CA . GLY B 1 270 ? 19.188 1.003 5.332 1 74.38 270 GLY B CA 1
ATOM 5530 C C . GLY B 1 270 ? 18.453 2.248 5.793 1 74.38 270 GLY B C 1
ATOM 5531 O O . GLY B 1 270 ? 18.641 3.328 5.23 1 74.38 270 GLY B O 1
ATOM 5532 N N . LEU B 1 271 ? 17.531 2.094 6.715 1 77.31 271 LEU B N 1
ATOM 5533 C CA . LEU B 1 271 ? 16.734 3.229 7.152 1 77.31 271 LEU B CA 1
ATOM 5534 C C . LEU B 1 271 ? 17.109 3.643 8.57 1 77.31 271 LEU B C 1
ATOM 5536 O O . LEU B 1 271 ? 16.562 4.609 9.102 1 77.31 271 LEU B O 1
ATOM 5540 N N . GLU B 1 272 ? 18.047 2.938 9.141 1 77.56 272 GLU B N 1
ATOM 5541 C CA . GLU B 1 272 ? 18.375 3.205 10.539 1 77.56 272 GLU B CA 1
ATOM 5542 C C . GLU B 1 272 ? 18.844 4.645 10.727 1 77.56 272 GLU B C 1
ATOM 5544 O O . GLU B 1 272 ? 19.766 5.094 10.047 1 77.56 272 GLU B O 1
ATOM 5549 N N . PRO B 1 273 ? 18.172 5.324 11.609 1 75.69 273 PRO B N 1
ATOM 5550 C CA . PRO B 1 273 ? 18.578 6.711 11.836 1 75.69 273 PRO B CA 1
ATOM 5551 C C . PRO B 1 273 ? 19.984 6.816 12.43 1 75.69 273 PRO B C 1
ATOM 5553 O O . PRO B 1 273 ? 20.375 5.98 13.25 1 75.69 273 PRO B O 1
ATOM 5556 N N . GLN B 1 274 ? 20.859 7.695 11.812 1 69.88 274 GLN B N 1
ATOM 5557 C CA . GLN B 1 274 ? 22.219 7.891 12.32 1 69.88 274 GLN B CA 1
ATOM 5558 C C . GLN B 1 274 ? 22.188 8.297 13.789 1 69.88 274 GLN B C 1
ATOM 5560 O O . GLN B 1 274 ? 23 7.805 14.586 1 69.88 274 GLN B O 1
ATOM 5565 N N . ASN B 1 275 ? 21.422 9.414 14.008 1 60.97 275 ASN B N 1
ATOM 5566 C CA . ASN B 1 275 ? 21.281 9.766 15.422 1 60.97 275 ASN B CA 1
ATOM 5567 C C . ASN B 1 275 ? 20.078 9.062 16.047 1 60.97 275 ASN B C 1
ATOM 5569 O O . ASN B 1 275 ? 18.969 9.586 16.031 1 60.97 275 ASN B O 1
ATOM 5573 N N . LYS B 1 276 ? 20.344 7.68 16.234 1 55.31 276 LYS B N 1
ATOM 5574 C CA . LYS B 1 276 ? 19.312 6.773 16.734 1 55.31 276 LYS B CA 1
ATOM 5575 C C . LYS B 1 276 ? 18.406 7.477 17.734 1 55.31 276 LYS B C 1
ATOM 5577 O O . LYS B 1 276 ? 17.25 7.094 17.906 1 55.31 276 LYS B O 1
ATOM 5582 N N . TYR B 1 277 ? 19.078 8.492 18.438 1 46.94 277 TYR B N 1
ATOM 5583 C CA . TYR B 1 277 ? 18.391 9.133 19.562 1 46.94 277 TYR B CA 1
ATOM 5584 C C . TYR B 1 277 ? 17.422 10.195 19.062 1 46.94 277 TYR B C 1
ATOM 5586 O O . TYR B 1 277 ? 16.609 10.703 19.844 1 46.94 277 TYR B O 1
ATOM 5594 N N . LEU B 1 278 ? 17.672 10.531 17.844 1 50.66 278 LEU B N 1
ATOM 5595 C CA . LEU B 1 278 ? 16.906 11.719 17.469 1 50.66 278 LEU B CA 1
ATOM 5596 C C . LEU B 1 278 ? 15.445 11.367 17.234 1 50.66 278 LEU B C 1
ATOM 5598 O O . LEU B 1 278 ? 15.133 10.461 16.453 1 50.66 278 LEU B O 1
ATOM 5602 N N . MET B 1 279 ? 14.758 11.492 18.375 1 52.62 279 MET B N 1
ATOM 5603 C CA . MET B 1 279 ? 13.305 11.391 18.328 1 52.62 279 MET B CA 1
ATOM 5604 C C . MET B 1 279 ? 12.742 12.148 17.125 1 52.62 279 MET B C 1
ATOM 5606 O O . MET B 1 279 ? 12.234 13.266 17.281 1 52.62 279 MET B O 1
ATOM 5610 N N . LYS B 1 280 ? 13.617 12.141 16.078 1 59.03 280 LYS B N 1
ATOM 5611 C CA . LYS B 1 280 ? 12.891 12.695 14.938 1 59.03 280 LYS B CA 1
ATOM 5612 C C . LYS B 1 280 ? 11.539 12.016 14.766 1 59.03 280 LYS B C 1
ATOM 5614 O O . LYS B 1 280 ? 11.367 10.852 15.141 1 59.03 280 LYS B O 1
ATOM 5619 N N . GLU B 1 281 ? 10.578 12.859 14.531 1 66.06 281 GLU B N 1
ATOM 5620 C CA . GLU B 1 281 ? 9.242 12.352 14.266 1 66.06 281 GLU B CA 1
ATOM 5621 C C . GLU B 1 281 ? 9.281 11.148 13.328 1 66.06 281 GLU B C 1
ATOM 5623 O O . GLU B 1 281 ? 9.938 11.188 12.289 1 66.06 281 GLU B O 1
ATOM 5628 N N . PRO B 1 282 ? 8.828 10.086 13.836 1 77.69 282 PRO B N 1
ATOM 5629 C CA . PRO B 1 282 ? 8.773 8.891 12.992 1 77.69 282 PRO B CA 1
ATOM 5630 C C . PRO B 1 282 ? 7.984 9.125 11.703 1 77.69 282 PRO B C 1
ATOM 5632 O O . PRO B 1 282 ? 7.102 9.984 11.656 1 77.69 282 PRO B O 1
ATOM 5635 N N . VAL B 1 283 ? 8.453 8.5 10.742 1 87.25 283 VAL B N 1
ATOM 5636 C CA . VAL B 1 283 ? 7.727 8.484 9.477 1 87.25 283 VAL B CA 1
ATOM 5637 C C . VAL B 1 283 ? 6.613 7.441 9.523 1 87.25 283 VAL B C 1
ATOM 5639 O O . VAL B 1 283 ? 6.848 6.297 9.922 1 87.25 283 VAL B O 1
ATOM 5642 N N . VAL B 1 284 ? 5.469 7.922 9.258 1 88.94 284 VAL B N 1
ATOM 5643 C CA . VAL B 1 284 ? 4.328 7.008 9.281 1 88.94 284 VAL B CA 1
ATOM 5644 C C . VAL B 1 284 ? 3.984 6.586 7.852 1 88.94 284 VAL B C 1
ATOM 5646 O O . VAL B 1 284 ? 3.523 7.398 7.051 1 88.94 284 VAL B O 1
ATOM 5649 N N . ASN B 1 285 ? 4.25 5.391 7.57 1 90.12 285 ASN B N 1
ATOM 5650 C CA . ASN B 1 285 ? 3.941 4.844 6.254 1 90.12 285 ASN B CA 1
ATOM 5651 C C . ASN B 1 285 ? 3.768 3.328 6.301 1 90.12 285 ASN B C 1
ATOM 5653 O O . ASN B 1 285 ? 4.684 2.605 6.695 1 90.12 285 ASN B O 1
ATOM 5657 N N . ASP B 1 286 ? 2.678 2.871 5.832 1 87.25 286 ASP B N 1
ATOM 5658 C CA . ASP B 1 286 ? 2.344 1.454 5.934 1 87.25 286 ASP B CA 1
ATOM 5659 C C . ASP B 1 286 ? 2.949 0.662 4.777 1 87.25 286 ASP B C 1
ATOM 5661 O O . ASP B 1 286 ? 3.121 -0.555 4.875 1 87.25 286 ASP B O 1
ATOM 5665 N N . ASP B 1 287 ? 3.328 1.313 3.725 1 90.62 287 ASP B N 1
ATOM 5666 C CA . ASP B 1 287 ? 3.607 0.599 2.482 1 90.62 287 ASP B CA 1
ATOM 5667 C C . ASP B 1 287 ? 5.105 0.591 2.178 1 90.62 287 ASP B C 1
ATOM 5669 O O . ASP B 1 287 ? 5.582 -0.24 1.402 1 90.62 287 ASP B O 1
ATOM 5673 N N . LEU B 1 288 ? 5.824 1.513 2.768 1 91.56 288 LEU B N 1
ATOM 5674 C CA . LEU B 1 288 ? 7.223 1.71 2.402 1 91.56 288 LEU B CA 1
ATOM 5675 C C . LEU B 1 288 ? 8.031 0.434 2.623 1 91.56 288 LEU B C 1
ATOM 5677 O O . LEU B 1 288 ? 8.766 -0 1.738 1 91.56 288 LEU B O 1
ATOM 5681 N N . PRO B 1 289 ? 7.859 -0.243 3.758 1 87.88 289 PRO B N 1
ATOM 5682 C CA . PRO B 1 289 ? 8.656 -1.451 3.982 1 87.88 289 PRO B CA 1
ATOM 5683 C C . PRO B 1 289 ? 8.43 -2.516 2.912 1 87.88 289 PRO B C 1
ATOM 5685 O O . PRO B 1 289 ? 9.391 -3.105 2.41 1 87.88 289 PRO B O 1
ATOM 5688 N N . SER B 1 290 ? 7.207 -2.717 2.539 1 88.62 290 SER B N 1
ATOM 5689 C CA . SER B 1 290 ? 6.891 -3.719 1.525 1 88.62 290 SER B CA 1
ATOM 5690 C C . SER B 1 290 ? 7.465 -3.334 0.168 1 88.62 290 SER B C 1
ATOM 5692 O O . SER B 1 290 ? 7.992 -4.184 -0.553 1 88.62 290 SER B O 1
ATOM 5694 N N . CYS B 1 291 ? 7.367 -2.064 -0.166 1 93.44 291 CYS B N 1
ATOM 5695 C CA . CYS B 1 291 ? 7.879 -1.585 -1.444 1 93.44 291 CYS B CA 1
ATOM 5696 C C . CYS B 1 291 ? 9.383 -1.806 -1.545 1 93.44 291 CYS B C 1
ATOM 5698 O O . CYS B 1 291 ? 9.906 -2.059 -2.633 1 93.44 291 CYS B O 1
ATOM 5700 N N . ILE B 1 292 ? 10.039 -1.746 -0.419 1 91.94 292 ILE B N 1
ATOM 5701 C CA . ILE B 1 292 ? 11.477 -1.992 -0.387 1 91.94 292 ILE B CA 1
ATOM 5702 C C . ILE B 1 292 ? 11.742 -3.488 -0.542 1 91.94 292 ILE B C 1
ATOM 5704 O O . ILE B 1 292 ? 12.617 -3.891 -1.312 1 91.94 292 ILE B O 1
ATOM 5708 N N . LEU B 1 293 ? 10.922 -4.301 0.033 1 88.56 293 LEU B N 1
ATOM 5709 C CA . LEU B 1 293 ? 11.141 -5.742 0.08 1 88.56 293 LEU B CA 1
ATOM 5710 C C . LEU B 1 293 ? 10.945 -6.367 -1.297 1 88.56 293 LEU B C 1
ATOM 5712 O O . LEU B 1 293 ? 11.617 -7.34 -1.646 1 88.56 293 LEU B O 1
ATOM 5716 N N . TYR B 1 294 ? 10 -5.82 -2.039 1 91.06 294 TYR B N 1
ATOM 5717 C CA . TYR B 1 294 ? 9.82 -6.445 -3.346 1 91.06 294 TYR B CA 1
ATOM 5718 C C . TYR B 1 294 ? 10.523 -5.645 -4.434 1 91.06 294 TYR B C 1
ATOM 5720 O O . TYR B 1 294 ? 10.289 -5.859 -5.625 1 91.06 294 TYR B O 1
ATOM 5728 N N . GLY B 1 295 ? 11.367 -4.648 -3.992 1 92.81 295 GLY B N 1
ATOM 5729 C CA . GLY B 1 295 ? 12.352 -4.039 -4.875 1 92.81 295 GLY B CA 1
ATOM 5730 C C . GLY B 1 295 ? 11.805 -2.865 -5.664 1 92.81 295 GLY B C 1
ATOM 5731 O O . GLY B 1 295 ? 12.484 -2.328 -6.539 1 92.81 295 GLY B O 1
ATOM 5732 N N . ALA B 1 296 ? 10.586 -2.479 -5.41 1 95.44 296 ALA B N 1
ATOM 5733 C CA . ALA B 1 296 ? 10.008 -1.33 -6.102 1 95.44 296 ALA B CA 1
ATOM 5734 C C . ALA B 1 296 ? 10.711 -0.036 -5.699 1 95.44 296 ALA B C 1
ATOM 5736 O O . ALA B 1 296 ? 10.789 0.905 -6.492 1 95.44 296 ALA B O 1
ATOM 5737 N N . ILE B 1 297 ? 11.172 0.028 -4.477 1 96.69 297 ILE B N 1
ATOM 5738 C CA . ILE B 1 297 ? 11.938 1.159 -3.967 1 96.69 297 ILE B CA 1
ATOM 5739 C C . ILE B 1 297 ? 13.312 0.682 -3.49 1 96.69 297 ILE B C 1
ATOM 5741 O O . ILE B 1 297 ? 13.414 -0.323 -2.781 1 96.69 297 ILE B O 1
ATOM 5745 N N . LYS B 1 298 ? 14.289 1.284 -3.941 1 96.25 298 LYS B N 1
ATOM 5746 C CA . LYS B 1 298 ? 15.648 1.03 -3.473 1 96.25 298 LYS B CA 1
ATOM 5747 C C . LYS B 1 298 ? 16.156 2.178 -2.602 1 96.25 298 LYS B C 1
ATOM 5749 O O . LYS B 1 298 ? 16.078 3.342 -2.998 1 96.25 298 LYS B O 1
ATOM 5754 N N . VAL B 1 299 ? 16.703 1.848 -1.458 1 95 299 VAL B N 1
ATOM 5755 C CA . VAL B 1 299 ? 17.203 2.854 -0.53 1 95 299 VAL B CA 1
ATOM 5756 C C . VAL B 1 299 ? 18.672 3.129 -0.817 1 95 299 VAL B C 1
ATOM 5758 O O . VAL B 1 299 ? 19.469 2.197 -1.011 1 95 299 VAL B O 1
ATOM 5761 N N . LYS B 1 300 ? 19.016 4.395 -0.9 1 96 300 LYS B N 1
ATOM 5762 C CA . LYS B 1 300 ? 20.375 4.824 -1.188 1 96 300 LYS B CA 1
ATOM 5763 C C . LYS B 1 300 ? 20.875 5.832 -0.153 1 96 300 LYS B C 1
ATOM 5765 O O . LYS B 1 300 ? 20.078 6.598 0.403 1 96 300 LYS B O 1
ATOM 5770 N N . PRO B 1 301 ? 22.188 5.82 0.099 1 94.12 301 PRO B N 1
ATOM 5771 C CA . PRO B 1 301 ? 22.719 6.875 0.96 1 94.12 301 PRO B CA 1
ATOM 5772 C C . PRO B 1 301 ? 22.734 8.242 0.28 1 94.12 301 PRO B C 1
ATOM 5774 O O . PRO B 1 301 ? 22.125 8.414 -0.778 1 94.12 301 PRO B O 1
ATOM 5777 N N . ARG B 1 302 ? 23.359 9.164 0.899 1 94.25 302 ARG B N 1
ATOM 5778 C CA . ARG B 1 302 ? 23.391 10.539 0.423 1 94.25 302 ARG B CA 1
ATOM 5779 C C . ARG B 1 302 ? 23.984 10.625 -0.981 1 94.25 302 ARG B C 1
ATOM 5781 O O . ARG B 1 302 ? 24.953 9.93 -1.293 1 94.25 302 ARG B O 1
ATOM 5788 N N . VAL B 1 303 ? 23.406 11.523 -1.768 1 96.56 303 VAL B N 1
ATOM 5789 C CA . VAL B 1 303 ? 23.922 11.766 -3.111 1 96.56 303 VAL B CA 1
ATOM 5790 C C . VAL B 1 303 ? 25.25 12.523 -3.027 1 96.56 303 VAL B C 1
ATOM 5792 O O . VAL B 1 303 ? 25.312 13.594 -2.424 1 96.56 303 VAL B O 1
ATOM 5795 N N . LYS B 1 304 ? 26.219 11.984 -3.596 1 96.62 304 LYS B N 1
ATOM 5796 C CA . LYS B 1 304 ? 27.531 12.617 -3.623 1 96.62 304 LYS B CA 1
ATOM 5797 C C . LYS B 1 304 ? 27.656 13.594 -4.793 1 96.62 304 LYS B C 1
ATOM 5799 O O . LYS B 1 304 ? 28.219 14.68 -4.648 1 96.62 304 LYS B O 1
ATOM 5804 N N . GLU B 1 305 ? 27.125 13.047 -5.883 1 97.19 305 GLU B N 1
ATOM 5805 C CA . GLU B 1 305 ? 27.266 13.836 -7.105 1 97.19 305 GLU B CA 1
ATOM 5806 C C . GLU B 1 305 ? 26.203 13.438 -8.133 1 97.19 305 GLU B C 1
ATOM 5808 O O . GLU B 1 305 ? 25.781 12.281 -8.18 1 97.19 305 GLU B O 1
ATOM 5813 N N . LEU B 1 306 ? 25.781 14.438 -8.867 1 97.62 306 LEU B N 1
ATOM 5814 C CA . LEU B 1 306 ? 24.875 14.188 -9.984 1 97.62 306 LEU B CA 1
ATOM 5815 C C . LEU B 1 306 ? 25.578 14.391 -11.32 1 97.62 306 LEU B C 1
ATOM 5817 O O . LEU B 1 306 ? 26.453 15.258 -11.438 1 97.62 306 LEU B O 1
ATOM 5821 N N . ARG B 1 307 ? 25.266 13.57 -12.211 1 97 307 ARG B N 1
ATOM 5822 C CA . ARG B 1 307 ? 25.734 13.719 -13.594 1 97 307 ARG B CA 1
ATOM 5823 C C . ARG B 1 307 ? 24.562 13.977 -14.531 1 97 307 ARG B C 1
ATOM 5825 O O . ARG B 1 307 ? 23.469 14.336 -14.094 1 97 307 ARG B O 1
ATOM 5832 N N . GLU B 1 308 ? 24.828 13.922 -15.828 1 97.19 308 GLU B N 1
ATOM 5833 C CA . GLU B 1 308 ? 23.812 14.281 -16.812 1 97.19 308 GLU B CA 1
ATOM 5834 C C . GLU B 1 308 ? 22.562 13.438 -16.656 1 97.19 308 GLU B C 1
ATOM 5836 O O . GLU B 1 308 ? 21.438 13.945 -16.75 1 97.19 308 GLU B O 1
ATOM 5841 N N . THR B 1 309 ? 22.75 12.133 -16.359 1 97 309 THR B N 1
ATOM 5842 C CA . THR B 1 309 ? 21.578 11.266 -16.219 1 97 309 THR B CA 1
ATOM 5843 C C . THR B 1 309 ? 21.797 10.25 -15.102 1 97 309 THR B C 1
ATOM 5845 O O . THR B 1 309 ? 21.188 9.188 -15.094 1 97 309 THR B O 1
ATOM 5848 N N . SER B 1 310 ? 22.797 10.531 -14.234 1 97.5 310 SER B N 1
ATOM 5849 C CA . SER B 1 310 ? 23.094 9.539 -13.203 1 97.5 310 SER B CA 1
ATOM 5850 C C . SER B 1 310 ? 23.312 10.203 -11.844 1 97.5 310 SER B C 1
ATOM 5852 O O . SER B 1 310 ? 23.531 11.414 -11.766 1 97.5 310 SER B O 1
ATOM 5854 N N . ALA B 1 311 ? 23.188 9.445 -10.867 1 97.88 311 ALA B N 1
ATOM 5855 C CA . ALA B 1 311 ? 23.469 9.859 -9.492 1 97.88 311 ALA B CA 1
ATOM 5856 C C . ALA B 1 311 ? 24.5 8.945 -8.852 1 97.88 311 ALA B C 1
ATOM 5858 O O . ALA B 1 311 ? 24.406 7.719 -8.938 1 97.88 311 ALA B O 1
ATOM 5859 N N . ILE B 1 312 ? 25.469 9.523 -8.297 1 98.12 312 ILE B N 1
ATOM 5860 C CA . ILE B 1 312 ? 26.5 8.812 -7.547 1 98.12 312 ILE B CA 1
ATOM 5861 C C . ILE B 1 312 ? 26.266 9 -6.051 1 98.12 312 ILE B C 1
ATOM 5863 O O . ILE B 1 312 ? 26.062 10.117 -5.578 1 98.12 312 ILE B O 1
ATOM 5867 N N . PHE B 1 313 ? 26.344 7.93 -5.352 1 97.12 313 PHE B N 1
ATOM 5868 C CA . PHE B 1 313 ? 26.031 7.98 -3.93 1 97.12 313 PHE B CA 1
ATOM 5869 C C . PHE B 1 313 ? 27.297 7.836 -3.092 1 97.12 313 PHE B C 1
ATOM 5871 O O . PHE B 1 313 ? 28.344 7.469 -3.609 1 97.12 313 PHE B O 1
ATOM 5878 N N . GLU B 1 314 ? 27.219 8.086 -1.845 1 95 314 GLU B N 1
ATOM 5879 C CA . GLU B 1 314 ? 28.359 8.102 -0.939 1 95 314 GLU B CA 1
ATOM 5880 C C . GLU B 1 314 ? 28.969 6.707 -0.797 1 95 314 GLU B C 1
ATOM 5882 O O . GLU B 1 314 ? 30.156 6.574 -0.529 1 95 314 GLU B O 1
ATOM 5887 N N . ASP B 1 315 ? 28.219 5.703 -0.994 1 92.44 315 ASP B N 1
ATOM 5888 C CA . ASP B 1 315 ? 28.734 4.344 -0.853 1 92.44 315 ASP B CA 1
ATOM 5889 C C . ASP B 1 315 ? 29.406 3.875 -2.141 1 92.44 315 ASP B C 1
ATOM 5891 O O . ASP B 1 315 ? 29.828 2.721 -2.242 1 92.44 315 ASP B O 1
ATOM 5895 N N . GLY B 1 316 ? 29.391 4.645 -3.115 1 93.81 316 GLY B N 1
ATOM 5896 C CA . GLY B 1 316 ? 30.094 4.34 -4.352 1 93.81 316 GLY B CA 1
ATOM 5897 C C . GLY B 1 316 ? 29.188 3.797 -5.438 1 93.81 316 GLY B C 1
ATOM 5898 O O . GLY B 1 316 ? 29.578 3.695 -6.598 1 93.81 316 GLY B O 1
ATOM 5899 N N . THR B 1 317 ? 27.984 3.496 -5.105 1 95 317 THR B N 1
ATOM 5900 C CA . THR B 1 317 ? 27.062 2.973 -6.105 1 95 317 THR B CA 1
ATOM 5901 C C . THR B 1 317 ? 26.594 4.082 -7.043 1 95 317 THR B C 1
ATOM 5903 O O . THR B 1 317 ? 26.578 5.254 -6.668 1 95 317 THR B O 1
ATOM 5906 N N . VAL B 1 318 ? 26.312 3.641 -8.211 1 97.62 318 VAL B N 1
ATOM 5907 C CA . VAL B 1 318 ? 25.859 4.57 -9.242 1 97.62 318 VAL B CA 1
ATOM 5908 C C . VAL B 1 318 ? 24.547 4.082 -9.844 1 97.62 318 VAL B C 1
ATOM 5910 O O . VAL B 1 318 ? 24.391 2.896 -10.156 1 97.62 318 VAL B O 1
ATOM 5913 N N . GLU B 1 319 ? 23.562 4.918 -9.875 1 97.25 319 GLU B N 1
ATOM 5914 C CA . GLU B 1 319 ? 22.328 4.625 -10.578 1 97.25 319 GLU B CA 1
ATOM 5915 C C . GLU B 1 319 ? 22.219 5.445 -11.867 1 97.25 319 GLU B C 1
ATOM 5917 O O . GLU B 1 319 ? 22.328 6.672 -11.836 1 97.25 319 GLU B O 1
ATOM 5922 N N . GLU B 1 320 ? 21.969 4.734 -12.906 1 96.94 320 GLU B N 1
ATOM 5923 C CA . GLU B 1 320 ? 21.953 5.371 -14.227 1 96.94 320 GLU B CA 1
ATOM 5924 C C . GLU B 1 320 ? 20.531 5.676 -14.688 1 96.94 320 GLU B C 1
ATOM 5926 O O . GLU B 1 320 ? 19.562 5.168 -14.109 1 96.94 320 GLU B O 1
ATOM 5931 N N . ASN B 1 321 ? 20.406 6.586 -15.609 1 97.25 321 ASN B N 1
ATOM 5932 C CA . ASN B 1 321 ? 19.172 6.906 -16.312 1 97.25 321 ASN B CA 1
ATOM 5933 C C . ASN B 1 321 ? 18.109 7.461 -15.367 1 97.25 321 ASN B C 1
ATOM 5935 O O . ASN B 1 321 ? 16.953 7.035 -15.414 1 97.25 321 ASN B O 1
ATOM 5939 N N . ILE B 1 322 ? 18.578 8.297 -14.469 1 98.25 322 ILE B N 1
ATOM 5940 C CA . ILE B 1 322 ? 17.625 8.984 -13.609 1 98.25 322 ILE B CA 1
ATOM 5941 C C . ILE B 1 322 ? 16.859 10.039 -14.422 1 98.25 322 ILE B C 1
ATOM 5943 O O . ILE B 1 322 ? 17.469 10.93 -15.008 1 98.25 322 ILE B O 1
ATOM 5947 N N . ASP B 1 323 ? 15.562 9.914 -14.445 1 98.31 323 ASP B N 1
ATOM 5948 C CA . ASP B 1 323 ? 14.719 10.812 -15.242 1 98.31 323 ASP B CA 1
ATOM 5949 C C . ASP B 1 323 ? 14.258 12.008 -14.406 1 98.31 323 ASP B C 1
ATOM 5951 O O . ASP B 1 323 ? 14.078 13.102 -14.938 1 98.31 323 ASP B O 1
ATOM 5955 N N . VAL B 1 324 ? 13.977 11.773 -13.188 1 98.56 324 VAL B N 1
ATOM 5956 C CA . VAL B 1 324 ? 13.32 12.773 -12.352 1 98.56 324 VAL B CA 1
ATOM 5957 C C . VAL B 1 324 ? 13.914 12.742 -10.945 1 98.56 324 VAL B C 1
ATOM 5959 O O . VAL B 1 324 ? 14.188 11.664 -10.406 1 98.56 324 VAL B O 1
ATOM 5962 N N . ILE B 1 325 ? 14.156 13.875 -10.383 1 98.5 325 ILE B N 1
ATOM 5963 C CA . ILE B 1 325 ? 14.547 14.008 -8.984 1 98.5 325 ILE B CA 1
ATOM 5964 C C . ILE B 1 325 ? 13.477 14.781 -8.227 1 98.5 325 ILE B C 1
ATOM 5966 O O . ILE B 1 325 ? 13.109 15.891 -8.617 1 98.5 325 ILE B O 1
ATOM 5970 N N . VAL B 1 326 ? 12.906 14.227 -7.203 1 98.5 326 VAL B N 1
ATOM 5971 C CA . VAL B 1 326 ? 11.961 14.898 -6.32 1 98.5 326 VAL B CA 1
ATOM 5972 C C . VAL B 1 326 ? 12.656 15.305 -5.023 1 98.5 326 VAL B C 1
ATOM 5974 O O . VAL B 1 326 ? 13.102 14.445 -4.254 1 98.5 326 VAL B O 1
ATOM 5977 N N . PHE B 1 327 ? 12.727 16.578 -4.809 1 98.06 327 PHE B N 1
ATOM 5978 C CA . PHE B 1 327 ? 13.305 17.078 -3.57 1 98.06 327 PHE B CA 1
ATOM 5979 C C . PHE B 1 327 ? 12.258 17.156 -2.469 1 98.06 327 PHE B C 1
ATOM 5981 O O . PHE B 1 327 ? 11.422 18.062 -2.455 1 98.06 327 PHE B O 1
ATOM 5988 N N . ALA B 1 328 ? 12.234 16.219 -1.639 1 96.81 328 ALA B N 1
ATOM 5989 C CA . ALA B 1 328 ? 11.422 16.25 -0.424 1 96.81 328 ALA B CA 1
ATOM 5990 C C . ALA B 1 328 ? 12.25 16.688 0.779 1 96.81 328 ALA B C 1
ATOM 5992 O O . ALA B 1 328 ? 12.383 15.945 1.752 1 96.81 328 ALA B O 1
ATOM 5993 N N . THR B 1 329 ? 12.695 17.922 0.718 1 94.06 329 THR B N 1
ATOM 5994 C CA . THR B 1 329 ? 13.719 18.422 1.63 1 94.06 329 THR B CA 1
ATOM 5995 C C . THR B 1 329 ? 13.125 19.469 2.58 1 94.06 329 THR B C 1
ATOM 5997 O O . THR B 1 329 ? 13.859 20.266 3.158 1 94.06 329 THR B O 1
ATOM 6000 N N . GLY B 1 330 ? 11.859 19.5 2.648 1 91.69 330 GLY B N 1
ATOM 6001 C CA . GLY B 1 330 ? 11.203 20.297 3.662 1 91.69 330 GLY B CA 1
ATOM 6002 C C . GLY B 1 330 ? 10.977 21.734 3.223 1 91.69 330 GLY B C 1
ATOM 6003 O O . GLY B 1 330 ? 10.938 22.031 2.023 1 91.69 330 GLY B O 1
ATOM 6004 N N . TYR B 1 331 ? 10.641 22.578 4.211 1 89.94 331 TYR B N 1
ATOM 6005 C CA . TYR B 1 331 ? 10.266 23.969 3.98 1 89.94 331 TYR B CA 1
ATOM 6006 C C . TYR B 1 331 ? 11.07 24.906 4.875 1 89.94 331 TYR B C 1
ATOM 6008 O O . TYR B 1 331 ? 11.656 24.484 5.871 1 89.94 331 TYR B O 1
ATOM 6016 N N . THR B 1 332 ? 11.055 26.094 4.426 1 84.75 332 THR B N 1
ATOM 6017 C CA . THR B 1 332 ? 11.648 27.156 5.242 1 84.75 332 THR B CA 1
ATOM 6018 C C . THR B 1 332 ? 10.57 27.969 5.93 1 84.75 332 THR B C 1
ATOM 6020 O O . THR B 1 332 ? 9.539 28.281 5.328 1 84.75 332 THR B O 1
ATOM 6023 N N . PHE B 1 333 ? 10.82 28.312 7.25 1 82.19 333 PHE B N 1
ATOM 6024 C CA . PHE B 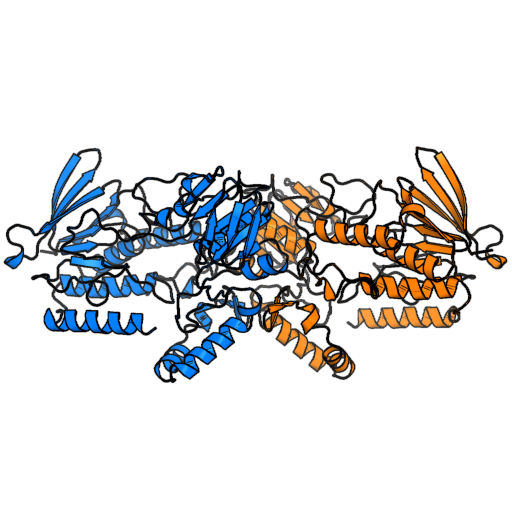1 333 ? 9.867 29.141 7.98 1 82.19 333 PHE B CA 1
ATOM 6025 C C . PHE B 1 333 ? 9.953 30.594 7.535 1 82.19 333 PHE B C 1
ATOM 6027 O O . PHE B 1 333 ? 11.047 31.156 7.414 1 82.19 333 PHE B O 1
ATOM 6034 N N . SER B 1 334 ? 8.805 31.078 7.195 1 80.69 334 SER B N 1
ATOM 6035 C CA . SER B 1 334 ? 8.789 32.5 6.812 1 80.69 334 SER B CA 1
ATOM 6036 C C . SER B 1 334 ? 7.445 33.125 7.148 1 80.69 334 SER B C 1
ATOM 6038 O O . SER B 1 334 ? 6.395 32.5 6.988 1 80.69 334 SER B O 1
ATOM 6040 N N . PHE B 1 335 ? 7.59 34.312 7.766 1 86.56 335 PHE B N 1
ATOM 6041 C CA . PHE B 1 335 ? 6.434 35.188 7.988 1 86.56 335 PHE B CA 1
ATOM 6042 C C . PHE B 1 335 ? 6.609 36.531 7.281 1 86.56 335 PHE B C 1
ATOM 6044 O O . PHE B 1 335 ? 6.949 37.531 7.91 1 86.56 335 PHE B O 1
ATOM 6051 N N . PRO B 1 336 ? 6.258 36.531 6.082 1 85 336 PRO B N 1
ATOM 6052 C CA . PRO B 1 336 ? 6.57 37.719 5.273 1 85 336 PRO B CA 1
ATOM 6053 C C . PRO B 1 336 ? 5.883 38.969 5.785 1 85 336 PRO B C 1
ATOM 6055 O O . PRO B 1 336 ? 6.352 40.094 5.523 1 85 336 PRO B O 1
ATOM 6058 N N . PHE B 1 337 ? 4.832 38.906 6.527 1 92.31 337 PHE B N 1
ATOM 6059 C CA . PHE B 1 337 ? 4.062 40.031 6.984 1 92.31 337 PHE B CA 1
ATOM 6060 C C . PHE B 1 337 ? 4.59 40.562 8.32 1 92.31 337 PHE B C 1
ATOM 6062 O O . PHE B 1 337 ? 4.148 41.594 8.812 1 92.31 337 PHE B O 1
ATOM 6069 N N . LEU B 1 338 ? 5.461 39.781 8.875 1 91.31 338 LEU B N 1
ATOM 6070 C CA . LEU B 1 338 ? 6.043 40.188 10.148 1 91.31 338 LEU B CA 1
ATOM 6071 C C . LEU B 1 338 ? 7.461 40.719 9.953 1 91.31 338 LEU B C 1
ATOM 6073 O O . LEU B 1 338 ? 8.195 40.219 9.094 1 91.31 338 LEU B O 1
ATOM 6077 N N . GLU B 1 339 ? 7.797 41.656 10.758 1 86.31 339 GLU B N 1
ATOM 6078 C CA . GLU B 1 339 ? 9.188 42.094 10.781 1 86.31 339 GLU B CA 1
ATOM 6079 C C . GLU B 1 339 ? 10.094 41.031 11.391 1 86.31 339 GLU B C 1
ATOM 6081 O O . GLU B 1 339 ? 9.711 40.344 12.344 1 86.31 339 GLU B O 1
ATOM 6086 N N . ASP B 1 340 ? 11.266 40.969 10.891 1 79.25 340 ASP B N 1
ATOM 6087 C CA . ASP B 1 340 ? 12.219 39.938 11.328 1 79.25 340 ASP B CA 1
ATOM 6088 C C . ASP B 1 340 ? 12.508 40.094 12.828 1 79.25 340 ASP B C 1
ATOM 6090 O O . ASP B 1 340 ? 12.828 39.094 13.492 1 79.25 340 ASP B O 1
ATOM 6094 N N . SER B 1 341 ? 12.32 41.25 13.281 1 76.56 341 SER B N 1
ATOM 6095 C CA . SER B 1 341 ? 12.633 41.5 14.68 1 76.56 341 SER B CA 1
ATOM 6096 C C . SER B 1 341 ? 11.586 40.875 15.602 1 76.56 341 SER B C 1
ATOM 6098 O O . SER B 1 341 ? 11.852 40.625 16.781 1 76.56 341 SER B O 1
ATOM 6100 N N . LEU B 1 342 ? 10.461 40.656 15.078 1 83.19 342 LEU B N 1
ATOM 6101 C CA . LEU B 1 342 ? 9.391 40.156 15.914 1 83.19 342 LEU B CA 1
ATOM 6102 C C . LEU B 1 342 ? 9.508 38.625 16.094 1 83.19 342 LEU B C 1
ATOM 6104 O O . LEU B 1 342 ? 9.375 38.125 17.203 1 83.19 342 LEU B O 1
ATOM 6108 N N . VAL B 1 343 ? 9.758 37.938 15.016 1 80.5 343 VAL B N 1
ATOM 6109 C CA . VAL B 1 343 ? 9.93 36.469 15.031 1 80.5 343 VAL B CA 1
ATOM 6110 C C . VAL B 1 343 ? 11.211 36.094 14.289 1 80.5 343 VAL B C 1
ATOM 6112 O O . VAL B 1 343 ? 11.234 36.094 13.055 1 80.5 343 VAL B O 1
ATOM 6115 N N . LYS B 1 344 ? 12.211 35.938 15.055 1 74.19 344 LYS B N 1
ATOM 6116 C CA . LYS B 1 344 ? 13.492 35.594 14.453 1 74.19 344 LYS B CA 1
ATOM 6117 C C . LYS B 1 344 ? 13.586 34.062 14.195 1 74.19 344 LYS B C 1
ATOM 6119 O O . LYS B 1 344 ? 13.336 33.281 15.094 1 74.19 344 LYS B O 1
ATOM 6124 N N . VAL B 1 345 ? 13.75 33.812 12.945 1 72.19 345 VAL B N 1
ATOM 6125 C CA . VAL B 1 345 ? 13.969 32.438 12.562 1 72.19 345 VAL B CA 1
ATOM 6126 C C . VAL B 1 345 ? 15.469 32.156 12.375 1 72.19 345 VAL B C 1
ATOM 6128 O O . VAL B 1 345 ? 16.125 32.875 11.602 1 72.19 345 VAL B O 1
ATOM 6131 N N . GLU B 1 346 ? 16.062 31.531 13.312 1 66.56 346 GLU B N 1
ATOM 6132 C CA . GLU B 1 346 ? 17.469 31.156 13.18 1 66.56 346 GLU B CA 1
ATOM 6133 C C . GLU B 1 346 ? 17.641 29.656 13.109 1 66.56 346 GLU B C 1
ATOM 6135 O O . GLU B 1 346 ? 17.25 28.922 14.023 1 66.56 346 GLU B O 1
ATOM 6140 N N . ASP B 1 347 ? 18.344 29.141 12.062 1 60.97 347 ASP B N 1
ATOM 6141 C CA . ASP B 1 347 ? 18.641 27.719 11.883 1 60.97 347 ASP B CA 1
ATOM 6142 C C . ASP B 1 347 ? 17.391 26.875 12.055 1 60.97 347 ASP B C 1
ATOM 6144 O O . ASP B 1 347 ? 17.406 25.875 12.781 1 60.97 347 ASP B O 1
ATOM 6148 N N . LYS B 1 348 ? 16.391 27.234 11.664 1 63.56 348 LYS B N 1
ATOM 6149 C CA . LYS B 1 348 ? 15.117 26.516 11.656 1 63.56 348 LYS B CA 1
ATOM 6150 C C . LYS B 1 348 ? 14.469 26.516 13.039 1 63.56 348 LYS B C 1
ATOM 6152 O O . LYS B 1 348 ? 13.648 25.656 13.352 1 63.56 348 LYS B O 1
ATOM 6157 N N . MET B 1 349 ? 14.977 27.484 13.805 1 69.25 349 MET B N 1
ATOM 6158 C CA . MET B 1 349 ? 14.367 27.609 15.133 1 69.25 349 MET B CA 1
ATOM 6159 C C . MET B 1 349 ? 13.773 28.984 15.336 1 69.25 349 MET B C 1
ATOM 6161 O O . MET B 1 349 ? 14.297 29.984 14.828 1 69.25 349 MET B O 1
ATOM 6165 N N . VAL B 1 350 ? 12.664 28.938 15.984 1 76.69 350 VAL B N 1
ATOM 6166 C CA . VAL B 1 350 ? 12 30.203 16.297 1 76.69 350 VAL B CA 1
ATOM 6167 C C . VAL B 1 350 ? 12.172 30.516 17.781 1 76.69 350 VAL B C 1
ATOM 6169 O O . VAL B 1 350 ? 12.094 29.625 18.625 1 76.69 350 VAL B O 1
ATOM 6172 N N . SER B 1 351 ? 12.617 31.719 18.047 1 84.25 351 SER B N 1
ATOM 6173 C CA . SER B 1 351 ? 12.805 32.156 19.438 1 84.25 351 SER B CA 1
ATOM 6174 C C . SER B 1 351 ? 11.492 32.656 20.047 1 84.25 351 SER B C 1
ATOM 6176 O O . SER B 1 351 ? 11.281 33.844 20.188 1 84.25 351 SER B O 1
ATOM 6178 N N . LEU B 1 352 ? 10.68 31.719 20.406 1 91.12 352 LEU B N 1
ATOM 6179 C CA . LEU B 1 352 ? 9.383 32.031 21 1 91.12 352 LEU B CA 1
ATOM 6180 C C . LEU B 1 352 ? 9.219 31.312 22.344 1 91.12 352 LEU B C 1
ATOM 6182 O O . LEU B 1 352 ? 9.641 30.172 22.5 1 91.12 352 LEU B O 1
ATOM 6186 N N . TYR B 1 353 ? 8.727 32.125 23.281 1 93.06 353 TYR B N 1
ATOM 6187 C CA . TYR B 1 353 ? 8.398 31.516 24.562 1 93.06 353 TYR B CA 1
ATOM 6188 C C . TYR B 1 353 ? 7.277 30.484 24.422 1 93.06 353 TYR B C 1
ATOM 6190 O O . TYR B 1 353 ? 6.199 30.797 23.906 1 93.06 353 TYR B O 1
ATOM 6198 N N . LYS B 1 354 ? 7.508 29.234 24.781 1 92.25 354 LYS B N 1
ATOM 6199 C CA . LYS B 1 354 ? 6.59 28.109 24.656 1 92.25 354 LYS B CA 1
ATOM 6200 C C . LYS B 1 354 ? 6.086 27.969 23.234 1 92.25 354 LYS B C 1
ATOM 6202 O O . LYS B 1 354 ? 4.918 27.625 23.016 1 92.25 354 LYS B O 1
ATOM 6207 N N . TYR B 1 355 ? 6.805 28.438 22.297 1 89.12 355 TYR B N 1
ATOM 6208 C CA . TYR B 1 355 ? 6.57 28.328 20.859 1 89.12 355 TYR B CA 1
ATOM 6209 C C . TYR B 1 355 ? 5.461 29.266 20.422 1 89.12 355 TYR B C 1
ATOM 6211 O O . TYR B 1 355 ? 4.852 29.062 19.359 1 89.12 355 TYR B O 1
ATOM 6219 N N . MET B 1 356 ? 5.215 30.344 21.219 1 94.5 356 MET B N 1
ATOM 6220 C CA . MET B 1 356 ? 4.051 31.156 20.875 1 94.5 356 MET B CA 1
ATOM 6221 C C . MET B 1 356 ? 4.391 32.625 20.938 1 94.5 356 MET B C 1
ATOM 6223 O O . MET B 1 356 ? 4.082 33.375 20 1 94.5 356 MET B O 1
ATOM 6227 N N . PHE B 1 357 ? 5.066 33.031 22.062 1 95.38 357 PHE B N 1
ATOM 6228 C CA . PHE B 1 357 ? 5.152 34.469 22.359 1 95.38 357 PHE B CA 1
ATOM 6229 C C . PHE B 1 357 ? 6.566 34.969 22.125 1 95.38 357 PHE B C 1
ATOM 6231 O O . PHE B 1 357 ? 7.535 34.375 22.625 1 95.38 357 PHE B O 1
ATOM 6238 N N . PRO B 1 358 ? 6.703 36.062 21.375 1 93.81 358 PRO B N 1
ATOM 6239 C CA . PRO B 1 358 ? 8 36.75 21.391 1 93.81 358 PRO B CA 1
ATOM 6240 C C . PRO B 1 358 ? 8.359 37.312 22.75 1 93.81 358 PRO B C 1
ATOM 6242 O O . PRO B 1 358 ? 7.625 38.156 23.297 1 93.81 358 PRO B O 1
ATOM 6245 N N . PRO B 1 359 ? 9.516 36.969 23.266 1 93.25 359 PRO B N 1
ATOM 6246 C CA . PRO B 1 359 ? 9.828 37.344 24.656 1 93.25 359 PRO B CA 1
ATOM 6247 C C . PRO B 1 359 ? 10.164 38.812 24.797 1 93.25 359 PRO B C 1
ATOM 6249 O O . PRO B 1 359 ? 10.008 39.406 25.875 1 93.25 359 PRO B O 1
ATOM 6252 N N . HIS B 1 360 ? 10.547 39.531 23.797 1 91.69 360 HIS B N 1
ATOM 6253 C CA . HIS B 1 360 ? 11.086 40.875 23.891 1 91.69 360 HIS B CA 1
ATOM 6254 C C . HIS B 1 360 ? 9.984 41.906 23.75 1 91.69 360 HIS B C 1
ATOM 6256 O O . HIS B 1 360 ? 10.234 43.125 23.859 1 91.69 360 HIS B O 1
ATOM 6262 N N . LEU B 1 361 ? 8.766 41.469 23.516 1 92.75 361 LEU B N 1
ATOM 6263 C CA . LEU B 1 361 ? 7.664 42.406 23.297 1 92.75 361 LEU B CA 1
ATOM 6264 C C . LEU B 1 361 ? 7.227 43.031 24.609 1 92.75 361 LEU B C 1
ATOM 6266 O O . LEU B 1 361 ? 7.066 42.344 25.625 1 92.75 361 LEU B O 1
ATOM 6270 N N . GLU B 1 362 ? 6.988 44.312 24.594 1 92.38 362 GLU B N 1
ATOM 6271 C CA . GLU B 1 362 ? 6.535 45.031 25.766 1 92.38 362 GLU B CA 1
ATOM 6272 C C . GLU B 1 362 ? 5.156 44.562 26.219 1 92.38 362 GLU B C 1
ATOM 6274 O O . GLU B 1 362 ? 4.871 44.5 27.422 1 92.38 362 GLU B O 1
ATOM 6279 N N . LYS B 1 363 ? 4.344 44.406 25.25 1 95.06 363 LYS B N 1
ATOM 6280 C CA . LYS B 1 363 ? 2.996 43.875 25.484 1 95.06 363 LYS B CA 1
ATOM 6281 C C . LYS B 1 363 ? 2.801 42.531 24.828 1 95.06 363 LYS B C 1
ATOM 6283 O O . LYS B 1 363 ? 3.195 42.312 23.672 1 95.06 363 LYS B O 1
ATOM 6288 N N . SER B 1 364 ? 2.24 41.625 25.547 1 95.31 364 SER B N 1
ATOM 6289 C CA . SER B 1 364 ? 2.062 40.25 25.062 1 95.31 364 SER B CA 1
ATOM 6290 C C . SER B 1 364 ? 0.801 40.125 24.219 1 95.31 364 SER B C 1
ATOM 6292 O O . SER B 1 364 ? -0.084 39.312 24.531 1 95.31 364 SER B O 1
ATOM 6294 N N . THR B 1 365 ? 0.815 40.906 23.125 1 97.62 365 THR B N 1
ATOM 6295 C CA . THR B 1 365 ? -0.402 40.938 22.328 1 97.62 365 THR B CA 1
ATOM 6296 C C . THR B 1 365 ? -0.161 40.344 20.938 1 97.62 365 THR B C 1
ATOM 6298 O O . THR B 1 365 ? -0.904 40.625 20 1 97.62 365 THR B O 1
ATOM 6301 N N . LEU B 1 366 ? 0.951 39.594 20.781 1 97.12 366 LEU B N 1
ATOM 6302 C CA . LEU B 1 366 ? 1.245 38.812 19.562 1 97.12 366 LEU B CA 1
ATOM 6303 C C . LEU B 1 366 ? 1.626 37.375 19.922 1 97.12 366 LEU B C 1
ATOM 6305 O O . LEU B 1 366 ? 2.434 37.156 20.812 1 97.12 366 LEU B O 1
ATOM 6309 N N . ALA B 1 367 ? 1 36.469 19.234 1 96.81 367 ALA B N 1
ATOM 6310 C CA . ALA B 1 367 ? 1.311 35.062 19.484 1 96.81 367 ALA B CA 1
ATOM 6311 C C . ALA B 1 367 ? 1.258 34.25 18.188 1 96.81 367 ALA B C 1
ATOM 6313 O O . ALA B 1 367 ? 0.426 34.531 17.312 1 96.81 367 ALA B O 1
ATOM 6314 N N . CYS B 1 368 ? 2.125 33.312 18.094 1 94.31 368 CYS B N 1
ATOM 6315 C CA . CYS B 1 368 ? 2.1 32.312 17.016 1 94.31 368 CYS B CA 1
ATOM 6316 C C . CYS B 1 368 ? 1.435 31.031 17.469 1 94.31 368 CYS B C 1
ATOM 6318 O O . CYS B 1 368 ? 1.705 30.531 18.562 1 94.31 368 CYS B O 1
ATOM 6320 N N . ILE B 1 369 ? 0.542 30.547 16.625 1 95.44 369 ILE B N 1
ATOM 6321 C CA . ILE B 1 369 ? -0.151 29.297 16.938 1 95.44 369 ILE B CA 1
ATOM 6322 C C . ILE B 1 369 ? 0.224 28.234 15.922 1 95.44 369 ILE B C 1
ATOM 6324 O O . ILE B 1 369 ? 0.221 28.484 14.711 1 95.44 369 ILE B O 1
ATOM 6328 N N . GLY B 1 370 ? 0.541 27.031 16.422 1 90 370 GLY B N 1
ATOM 6329 C CA . GLY B 1 370 ? 0.723 25.891 15.523 1 90 370 GLY B CA 1
ATOM 6330 C C . GLY B 1 370 ? 2.166 25.688 15.109 1 90 370 GLY B C 1
ATOM 6331 O O . GLY B 1 370 ? 2.473 24.766 14.344 1 90 370 GLY B O 1
ATOM 6332 N N . LEU B 1 371 ? 3.08 26.516 15.516 1 84.31 371 LEU B N 1
ATOM 6333 C CA . LEU B 1 371 ? 4.492 26.344 15.188 1 84.31 371 LEU B CA 1
ATOM 6334 C C . LEU B 1 371 ? 5.141 25.297 16.094 1 84.31 371 LEU B C 1
ATOM 6336 O O . LEU B 1 371 ? 6.137 25.578 16.75 1 84.31 371 LEU B O 1
ATOM 6340 N N . ILE B 1 372 ? 4.516 24.156 16.094 1 76.19 372 ILE B N 1
ATOM 6341 C CA . ILE B 1 372 ? 4.965 23.047 16.953 1 76.19 372 ILE B CA 1
ATOM 6342 C C . ILE B 1 372 ? 4.965 21.75 16.156 1 76.19 372 ILE B C 1
ATOM 6344 O O . ILE B 1 372 ? 4.25 21.625 15.148 1 76.19 372 ILE B O 1
ATOM 6348 N N . GLN B 1 373 ? 5.859 20.953 16.484 1 70.5 373 GLN B N 1
ATOM 6349 C CA . GLN B 1 373 ? 5.891 19.609 15.93 1 70.5 373 GLN B CA 1
ATOM 6350 C C . GLN B 1 373 ? 5.691 18.562 17.016 1 70.5 373 GLN B C 1
ATOM 6352 O O . GLN B 1 373 ? 6.656 17.953 17.484 1 70.5 373 GLN B O 1
ATOM 6357 N N . PRO B 1 374 ? 4.441 18.406 17.312 1 65.62 374 PRO B N 1
ATOM 6358 C CA . PRO B 1 374 ? 4.184 17.406 18.359 1 65.62 374 PRO B CA 1
ATOM 6359 C C . PRO B 1 374 ? 4.293 15.977 17.844 1 65.62 374 PRO B C 1
ATOM 6361 O O . PRO B 1 374 ? 4.254 15.742 16.641 1 65.62 374 PRO B O 1
ATOM 6364 N N . LEU B 1 375 ? 4.637 14.977 18.719 1 66.38 375 LEU B N 1
ATOM 6365 C CA . LEU B 1 375 ? 4.59 13.555 18.375 1 66.38 375 LEU B CA 1
ATOM 6366 C C . LEU B 1 375 ? 3.172 13.133 18 1 66.38 375 LEU B C 1
ATOM 6368 O O . LEU B 1 375 ? 2.982 12.219 17.203 1 66.38 375 LEU B O 1
ATOM 6372 N N . GLY B 1 376 ? 2.287 14.016 18.281 1 71 376 GLY B N 1
ATOM 6373 C CA . GLY B 1 376 ? 0.891 13.75 17.984 1 71 376 GLY B CA 1
ATOM 6374 C C . GLY B 1 376 ? 0.261 14.805 17.094 1 71 376 GLY B C 1
ATOM 6375 O O . GLY B 1 376 ? 0.955 15.461 16.312 1 71 376 GLY B O 1
ATOM 6376 N N . SER B 1 377 ? -0.995 14.75 17.172 1 80.69 377 SER B N 1
ATOM 6377 C CA . SER B 1 377 ? -1.76 15.648 16.312 1 80.69 377 SER B CA 1
ATOM 6378 C C . SER B 1 377 ? -1.592 17.109 16.75 1 80.69 377 SER B C 1
ATOM 6380 O O . SER B 1 377 ? -1.511 17.391 17.953 1 80.69 377 SER B O 1
ATOM 6382 N N . ILE B 1 378 ? -1.531 17.922 15.844 1 86.56 378 ILE B N 1
ATOM 6383 C CA . ILE B 1 378 ? -1.357 19.344 16.094 1 86.56 378 ILE B CA 1
ATOM 6384 C C . ILE B 1 378 ? -2.682 19.953 16.562 1 86.56 378 ILE B C 1
ATOM 6386 O O . ILE B 1 378 ? -2.699 21.016 17.188 1 86.56 378 ILE B O 1
ATOM 6390 N N . PHE B 1 379 ? -3.797 19.297 16.344 1 90.94 379 PHE B N 1
ATOM 6391 C CA . PHE B 1 379 ? -5.105 19.906 16.547 1 90.94 379 PHE B CA 1
ATOM 6392 C C . PHE B 1 379 ? -5.348 20.188 18.016 1 90.94 379 PHE B C 1
ATOM 6394 O O . PHE B 1 379 ? -5.574 21.344 18.406 1 90.94 379 PHE B O 1
ATOM 6401 N N . PRO B 1 380 ? -5.164 19.188 18.828 1 89.25 380 PRO B N 1
ATOM 6402 C CA . PRO B 1 380 ? -5.383 19.469 20.25 1 89.25 380 PRO B CA 1
ATOM 6403 C C . PRO B 1 380 ? -4.344 20.422 20.828 1 89.25 380 PRO B C 1
ATOM 6405 O O . PRO B 1 380 ? -4.656 21.219 21.734 1 89.25 380 PRO B O 1
ATOM 6408 N N . THR B 1 381 ? -3.188 20.359 20.297 1 90.94 381 THR B N 1
ATOM 6409 C CA . THR B 1 381 ? -2.129 21.234 20.797 1 90.94 381 THR B CA 1
ATOM 6410 C C . THR B 1 381 ? -2.379 22.672 20.391 1 90.94 381 THR B C 1
ATOM 6412 O O . THR B 1 381 ? -2.158 23.594 21.172 1 90.94 381 THR B O 1
ATOM 6415 N N . ALA B 1 382 ? -2.775 22.844 19.188 1 93.94 382 ALA B N 1
ATOM 6416 C CA . ALA B 1 382 ? -3.131 24.188 18.734 1 93.94 382 ALA B CA 1
ATOM 6417 C C . ALA B 1 382 ? -4.285 24.75 19.562 1 93.94 382 ALA B C 1
ATOM 6419 O O . ALA B 1 382 ? -4.32 25.953 19.844 1 93.94 382 ALA B O 1
ATOM 6420 N N . GLU B 1 383 ? -5.188 23.922 19.922 1 95.44 383 GLU B N 1
ATOM 6421 C CA . GLU B 1 383 ? -6.301 24.344 20.75 1 95.44 383 GLU B CA 1
ATOM 6422 C C . GLU B 1 383 ? -5.809 24.812 22.125 1 95.44 383 GLU B C 1
ATOM 6424 O O . GLU B 1 383 ? -6.258 25.844 22.625 1 95.44 383 GLU B O 1
ATOM 6429 N N . LEU B 1 384 ? -4.895 24.031 22.688 1 94.88 384 LEU B N 1
ATOM 6430 C CA . LEU B 1 384 ? -4.336 24.406 23.984 1 94.88 384 LEU B CA 1
ATOM 6431 C C . LEU B 1 384 ? -3.605 25.75 23.891 1 94.88 384 LEU B C 1
ATOM 6433 O O . LEU B 1 384 ? -3.711 26.578 24.781 1 94.88 384 LEU B O 1
ATOM 6437 N N . GLN B 1 385 ? -2.871 25.906 22.828 1 96.62 385 GLN B N 1
ATOM 6438 C CA . GLN B 1 385 ? -2.189 27.172 22.609 1 96.62 385 GLN B CA 1
ATOM 6439 C C . GLN B 1 385 ? -3.186 28.328 22.516 1 96.62 385 GLN B C 1
ATOM 6441 O O . GLN B 1 385 ? -3.012 29.359 23.156 1 96.62 385 GLN B O 1
ATOM 6446 N N . ALA B 1 386 ? -4.199 28.109 21.719 1 97.75 386 ALA B N 1
ATOM 6447 C CA . ALA B 1 386 ? -5.188 29.156 21.484 1 97.75 386 ALA B CA 1
ATOM 6448 C C . ALA B 1 386 ? -5.914 29.531 22.781 1 97.75 386 ALA B C 1
ATOM 6450 O O . ALA B 1 386 ? -6.172 30.719 23.031 1 97.75 386 ALA B O 1
ATOM 6451 N N . ARG B 1 387 ? -6.219 28.562 23.547 1 97.25 387 ARG B N 1
ATOM 6452 C CA . ARG B 1 387 ? -6.895 28.797 24.812 1 97.25 387 ARG B CA 1
ATOM 6453 C C . ARG B 1 387 ? -6.035 29.656 25.734 1 97.25 387 ARG B C 1
ATOM 6455 O O . ARG B 1 387 ? -6.531 30.594 26.359 1 97.25 387 ARG B O 1
ATOM 6462 N N . TRP B 1 388 ? -4.816 29.328 25.812 1 97.75 388 TRP B N 1
ATOM 6463 C CA . TRP B 1 388 ? -3.908 30.078 26.672 1 97.75 388 TRP B CA 1
ATOM 6464 C C . TRP B 1 388 ? -3.711 31.5 26.141 1 97.75 388 TRP B C 1
ATOM 6466 O O . TRP B 1 388 ? -3.779 32.469 26.906 1 97.75 388 TRP B O 1
ATOM 6476 N N . VAL B 1 389 ? -3.506 31.609 24.906 1 98.19 389 VAL B N 1
ATOM 6477 C CA . VAL B 1 389 ? -3.223 32.875 24.266 1 98.19 389 VAL B CA 1
ATOM 6478 C C . VAL B 1 389 ? -4.398 33.844 24.469 1 98.19 389 VAL B C 1
ATOM 6480 O O . VAL B 1 389 ? -4.203 35.031 24.781 1 98.19 389 VAL B O 1
ATOM 6483 N N . THR B 1 390 ? -5.605 33.344 24.328 1 98.31 390 THR B N 1
ATOM 6484 C CA . THR B 1 390 ? -6.781 34.219 24.453 1 98.31 390 THR B CA 1
ATOM 6485 C C . THR B 1 390 ? -6.938 34.688 25.891 1 98.31 390 THR B C 1
ATOM 6487 O O . THR B 1 390 ? -7.395 35.812 26.109 1 98.31 390 THR B O 1
ATOM 6490 N N . ARG B 1 391 ? -6.527 33.875 26.781 1 97.69 391 ARG B N 1
ATOM 6491 C CA . ARG B 1 391 ? -6.594 34.312 28.188 1 97.69 391 ARG B CA 1
ATOM 6492 C C . ARG B 1 391 ? -5.535 35.344 28.5 1 97.69 391 ARG B C 1
ATOM 6494 O O . ARG B 1 391 ? -5.762 36.25 29.312 1 97.69 391 ARG B O 1
ATOM 6501 N N . VAL B 1 392 ? -4.445 35.25 27.844 1 97.75 392 VAL B N 1
ATOM 6502 C CA . VAL B 1 392 ? -3.41 36.25 27.984 1 97.75 392 VAL B CA 1
ATOM 6503 C C . VAL B 1 392 ? -3.889 37.562 27.359 1 97.75 392 VAL B C 1
ATOM 6505 O O . VAL B 1 392 ? -3.752 38.625 27.969 1 97.75 392 VAL B O 1
ATOM 6508 N N . PHE B 1 393 ? -4.457 37.5 26.203 1 97.94 393 PHE B N 1
ATOM 6509 C CA . PHE B 1 393 ? -4.957 38.688 25.5 1 97.94 393 PHE B CA 1
ATOM 6510 C C . PHE B 1 393 ? -6.047 39.375 26.312 1 97.94 393 PHE B C 1
ATOM 6512 O O . PHE B 1 393 ? -6.145 40.594 26.328 1 97.94 393 PHE B O 1
ATOM 6519 N N . LYS B 1 394 ? -6.832 38.562 26.969 1 96.56 394 LYS B N 1
ATOM 6520 C CA . LYS B 1 394 ? -7.945 39.094 27.75 1 96.56 394 LYS B CA 1
ATOM 6521 C C . LYS B 1 394 ? -7.453 39.688 29.062 1 96.56 394 LYS B C 1
ATOM 6523 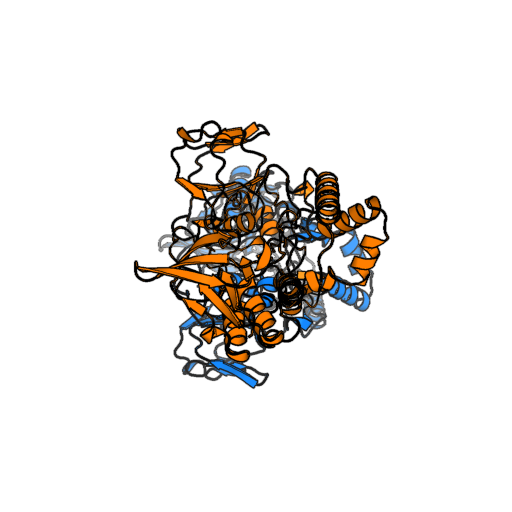O O . LYS B 1 394 ? -8.164 40.469 29.703 1 96.56 394 LYS B O 1
ATOM 6528 N N . GLY B 1 395 ? -6.293 39.312 29.5 1 94.5 395 GLY B N 1
ATOM 6529 C CA . GLY B 1 395 ? -5.73 39.844 30.734 1 94.5 395 GLY B CA 1
ATOM 6530 C C . GLY B 1 395 ? -5.977 38.938 31.922 1 94.5 395 GLY B C 1
ATOM 6531 O O . GLY B 1 395 ? -5.77 39.344 33.062 1 94.5 395 GLY B O 1
ATOM 6532 N N . LEU B 1 396 ? -6.348 37.719 31.625 1 95.12 396 LEU B N 1
ATOM 6533 C CA . LEU B 1 396 ? -6.645 36.781 32.688 1 95.12 396 LEU B CA 1
ATOM 6534 C C . LEU B 1 396 ? -5.383 36.031 33.156 1 95.12 396 LEU B C 1
ATOM 6536 O O . LEU B 1 396 ? -5.328 35.5 34.25 1 95.12 396 LEU B O 1
ATOM 6540 N N . CYS B 1 397 ? -4.414 35.906 32.219 1 93.44 397 CYS B N 1
ATOM 6541 C CA . CYS B 1 397 ? -3.117 35.312 32.5 1 93.44 397 CYS B CA 1
ATOM 6542 C C . CYS B 1 397 ? -1.981 36.25 32.156 1 93.44 397 CYS B C 1
ATOM 6544 O O . CYS B 1 397 ? -2.068 37.031 31.188 1 93.44 397 CYS B O 1
ATOM 6546 N N . THR B 1 398 ? -0.963 36.219 33 1 93.62 398 THR B N 1
ATOM 6547 C CA . THR B 1 398 ? 0.204 37.062 32.719 1 93.62 398 THR B CA 1
ATOM 6548 C C . THR B 1 398 ? 1.415 36.219 32.375 1 93.62 398 THR B C 1
ATOM 6550 O O . THR B 1 398 ? 1.568 35.094 32.906 1 93.62 398 THR B O 1
ATOM 6553 N N . LEU B 1 399 ? 2.213 36.688 31.484 1 96.38 399 LEU B N 1
ATOM 6554 C CA . LEU B 1 399 ? 3.447 36.031 31.109 1 96.38 399 LEU B CA 1
ATOM 6555 C C . LEU B 1 399 ? 4.582 36.406 32.062 1 96.38 399 LEU B C 1
ATOM 6557 O O . LEU B 1 399 ? 4.543 37.438 32.688 1 96.38 399 LEU B O 1
ATOM 6561 N N . PRO B 1 400 ? 5.488 35.5 32.156 1 95.5 400 PRO B N 1
ATOM 6562 C CA . PRO B 1 400 ? 6.648 35.844 32.969 1 95.5 400 PRO B CA 1
ATOM 6563 C C . PRO B 1 400 ? 7.488 36.969 32.375 1 95.5 400 PRO B C 1
ATOM 6565 O O . PRO B 1 400 ? 7.141 37.5 31.312 1 95.5 400 PRO B O 1
ATOM 6568 N N . SER B 1 401 ? 8.531 37.375 33.125 1 95.56 401 SER B N 1
ATOM 6569 C CA . SER B 1 401 ? 9.422 38.438 32.656 1 95.56 401 SER B CA 1
ATOM 6570 C C . SER B 1 401 ? 10.18 38 31.406 1 95.56 401 SER B C 1
ATOM 6572 O O . SER B 1 401 ? 10.297 36.781 31.125 1 95.56 401 SER B O 1
ATOM 6574 N N . GLU B 1 402 ? 10.625 38.969 30.688 1 95.12 402 GLU B N 1
ATOM 6575 C CA . GLU B 1 402 ? 11.422 38.688 29.5 1 95.12 402 GLU B CA 1
ATOM 6576 C C . GLU B 1 402 ? 12.602 37.781 29.812 1 95.12 402 GLU B C 1
ATOM 6578 O O . GLU B 1 402 ? 12.906 36.844 29.062 1 95.12 402 GLU B O 1
ATOM 6583 N N . ARG B 1 403 ? 13.266 38.062 30.906 1 95.56 403 ARG B N 1
ATOM 6584 C CA . ARG B 1 403 ? 14.422 37.25 31.328 1 95.56 403 ARG B CA 1
ATOM 6585 C C . ARG B 1 403 ? 14.031 35.812 31.547 1 95.56 403 ARG B C 1
ATOM 6587 O O . ARG B 1 403 ? 14.75 34.906 31.125 1 95.56 403 ARG B O 1
ATOM 6594 N N . THR B 1 404 ? 12.945 35.625 32.156 1 95.88 404 THR B N 1
ATOM 6595 C CA . THR B 1 404 ? 12.477 34.281 32.438 1 95.88 404 THR B CA 1
ATOM 6596 C C . THR B 1 404 ? 12.086 33.562 31.156 1 95.88 404 THR B C 1
ATOM 6598 O O . THR B 1 404 ? 12.375 32.375 30.984 1 95.88 404 THR B O 1
ATOM 6601 N N . MET B 1 405 ? 11.445 34.25 30.281 1 95.69 405 MET B N 1
ATOM 6602 C CA . MET B 1 405 ? 11.031 33.688 29.016 1 95.69 405 MET B CA 1
ATOM 6603 C C . MET B 1 405 ? 12.25 33.281 28.172 1 95.69 405 MET B C 1
ATOM 6605 O O . MET B 1 405 ? 12.273 32.219 27.562 1 95.69 405 MET B O 1
ATOM 6609 N N . MET B 1 406 ? 13.227 34.156 28.188 1 92.94 406 MET B N 1
ATOM 6610 C CA . MET B 1 406 ? 14.438 33.906 27.422 1 92.94 406 MET B CA 1
ATOM 6611 C C . MET B 1 406 ? 15.195 32.688 27.984 1 92.94 406 MET B C 1
ATOM 6613 O O . MET B 1 406 ? 15.75 31.906 27.219 1 92.94 406 MET B O 1
ATOM 6617 N N . ALA B 1 407 ? 15.219 32.688 29.266 1 93.62 407 ALA B N 1
ATOM 6618 C CA . ALA B 1 407 ? 15.867 31.531 29.906 1 93.62 407 ALA B CA 1
ATOM 6619 C C . ALA B 1 407 ? 15.203 30.219 29.5 1 93.62 407 ALA B C 1
ATOM 6621 O O . ALA B 1 407 ? 15.875 29.203 29.312 1 93.62 407 ALA B O 1
ATOM 6622 N N . ASP B 1 408 ? 13.969 30.281 29.469 1 92.38 408 ASP B N 1
ATOM 6623 C CA . ASP B 1 408 ? 13.211 29.109 29.062 1 92.38 408 ASP B CA 1
ATOM 6624 C C . ASP B 1 408 ? 13.547 28.719 27.625 1 92.38 408 ASP B C 1
ATOM 6626 O O . ASP B 1 408 ? 13.711 27.531 27.312 1 92.38 408 ASP B O 1
ATOM 6630 N N . ILE B 1 409 ? 13.625 29.625 26.703 1 89.06 409 ILE B N 1
ATOM 6631 C CA . ILE B 1 409 ? 13.922 29.406 25.281 1 89.06 409 ILE B CA 1
ATOM 6632 C C . ILE B 1 409 ? 15.312 28.781 25.156 1 89.06 409 ILE B C 1
ATOM 6634 O O . ILE B 1 409 ? 15.5 27.812 24.406 1 89.06 409 ILE B O 1
ATOM 6638 N N . ILE B 1 410 ? 16.203 29.375 25.875 1 87.31 410 ILE B N 1
ATOM 6639 C CA . ILE B 1 410 ? 17.578 28.922 25.812 1 87.31 410 ILE B CA 1
ATOM 6640 C C . ILE B 1 410 ? 17.672 27.484 26.297 1 87.31 410 ILE B C 1
ATOM 6642 O O . ILE B 1 410 ? 18.328 26.641 25.672 1 87.31 410 ILE B O 1
ATOM 6646 N N . LYS B 1 411 ? 17.062 27.219 27.391 1 87.38 411 LYS B N 1
ATOM 6647 C CA . LYS B 1 411 ? 17.062 25.875 27.953 1 87.38 411 LYS B CA 1
ATOM 6648 C C . LYS B 1 411 ? 16.469 24.859 26.969 1 87.38 411 LYS B C 1
ATOM 6650 O O . LYS B 1 411 ? 17 23.766 26.797 1 87.38 411 LYS B O 1
ATOM 6655 N N . ARG B 1 412 ? 15.43 25.141 26.359 1 82.25 412 ARG B N 1
ATOM 6656 C CA . ARG B 1 412 ? 14.773 24.281 25.391 1 82.25 412 ARG B CA 1
ATOM 6657 C C . ARG B 1 412 ? 15.695 24 24.203 1 82.25 412 ARG B C 1
ATOM 6659 O O . ARG B 1 412 ? 15.758 22.875 23.719 1 82.25 412 ARG B O 1
ATOM 6666 N N . ASN B 1 413 ? 16.266 25.016 23.719 1 77.81 413 ASN B N 1
ATOM 6667 C CA . ASN B 1 413 ? 17.156 24.875 22.578 1 77.81 413 ASN B CA 1
ATOM 6668 C C . ASN B 1 413 ? 18.344 23.969 22.922 1 77.81 413 ASN B C 1
ATOM 6670 O O . ASN B 1 413 ? 18.812 23.219 22.062 1 77.81 413 ASN B O 1
ATOM 6674 N N . GLU B 1 414 ? 18.828 24.094 24.094 1 76.44 414 GLU B N 1
ATOM 6675 C CA . GLU B 1 414 ? 19.922 23.25 24.547 1 76.44 414 GLU B CA 1
ATOM 6676 C C . GLU B 1 414 ? 19.5 21.797 24.641 1 76.44 414 GLU B C 1
ATOM 6678 O O . GLU B 1 414 ? 20.266 20.891 24.281 1 76.44 414 GLU B O 1
ATOM 6683 N N . GLU B 1 415 ? 18.328 21.594 25.047 1 71.88 415 GLU B N 1
ATOM 6684 C CA . GLU B 1 415 ? 17.812 20.25 25.188 1 71.88 415 GLU B CA 1
ATOM 6685 C C . GLU B 1 415 ? 17.562 19.609 23.828 1 71.88 415 GLU B C 1
ATOM 6687 O O . GLU B 1 415 ? 17.672 18.391 23.656 1 71.88 415 GLU B O 1
ATOM 6692 N N . ARG B 1 416 ? 17.203 20.312 22.922 1 68.06 416 ARG B N 1
ATOM 6693 C CA . ARG B 1 416 ? 16.922 19.812 21.562 1 68.06 416 ARG B CA 1
ATOM 6694 C C . ARG B 1 416 ? 18.219 19.344 20.891 1 68.06 416 ARG B C 1
ATOM 6696 O O . ARG B 1 416 ? 18.203 18.344 20.156 1 68.06 416 ARG B O 1
ATOM 6703 N N . ILE B 1 417 ? 19.234 20.016 21.062 1 57.28 417 ILE B N 1
ATOM 6704 C CA . ILE B 1 417 ? 20.531 19.672 20.469 1 57.28 417 ILE B CA 1
ATOM 6705 C C . ILE B 1 417 ? 21.047 18.375 21.094 1 57.28 417 ILE B C 1
ATOM 6707 O O . ILE B 1 417 ? 21.641 17.547 20.391 1 57.28 417 ILE B O 1
ATOM 6711 N N . ASP B 1 418 ? 20.703 18.172 22.328 1 51.22 418 ASP B N 1
ATOM 6712 C CA . ASP B 1 418 ? 21.188 16.984 23.016 1 51.22 418 ASP B CA 1
ATOM 6713 C C . ASP B 1 418 ? 20.391 15.742 22.609 1 51.22 418 ASP B C 1
ATOM 6715 O O . ASP B 1 418 ? 20.859 14.617 22.797 1 51.22 418 ASP B O 1
ATOM 6719 N N . LEU B 1 419 ? 19.375 16.047 21.969 1 48.62 419 LEU B N 1
ATOM 6720 C CA . LEU B 1 419 ? 18.562 14.914 21.547 1 48.62 419 LEU B CA 1
ATOM 6721 C C . LEU B 1 419 ? 18.875 14.539 20.109 1 48.62 419 LEU B C 1
ATOM 6723 O O . LEU B 1 419 ? 19.125 15.414 19.266 1 48.62 419 LEU B O 1
#

Organism: Zalophus californianus (NCBI:txid9704)

Sequence (838 aa):
MAKKVAVIGAGVSGLVSLKCCVDEGLEPTCFEQTEDIGGLWRFKENVEDGQASIYQSVITNTSKEMSCFSDFPMPEDFPNFLHNSKLLEYFRIFARKFDLLKYIQFQTTVLSVKKHTDFSSSGQWEVVTESNSKKQSAVFDAVMVCSGHHILPHIPLESFPGIERFKGQYFHSRQYKHPEGLEGKHILVIGLGNSASDIAVELSKKAAQVFISTRHGSWVMGRISEDGYPWDIVFQTRFRSMLRNVLPLTVQKWMIERQMNRCFNHENYGLEPQNKYLMKEPVVNDDLPSCILYGAIKVKPRVKELRETSAIFEDGTVEENIDVIVFATGYTFSFPFLEDSLVKVEDKMVSLYKYMFPPHLEKSTLACIGLIQPLGSIFPTAELQARWVTRVFKGLCTLPSERTMMADIIKRNEERIDLMAKKVAVIGAGVSGLVSLKCCVDEGLEPTCFEQTEDIGGLWRFKENVEDGQASIYQSVITNTSKEMSCFSDFPMPEDFPNFLHNSKLLEYFRIFARKFDLLKYIQFQTTVLSVKKHTDFSSSGQWEVVTESNSKKQSAVFDAVMVCSGHHILPHIPLESFPGIERFKGQYFHSRQYKHPEGLEGKHILVIGLGNSASDIAVELSKKAAQVFISTRHGSWVMGRISEDGYPWDIVFQTRFRSMLRNVLPLTVQKWMIERQMNRCFNHENYGLEPQNKYLMKEPVVNDDLPSCILYGAIKVKPRVKELRETSAIFEDGTVEENIDVIVFATGYTFSFPFLEDSLVKVEDKMVSLYKYMFPPHLEKSTLACIGLIQPLGSIFPTAELQARWVTRVFKGLCTLPSERTMMADIIKRNEERIDL

pLDDT: mean 89.21, std 11.75, range [46.94, 98.81]

Nearest PDB structures (foldseek):
  6sem-assembly2_A  TM=9.894E-01  e=4.847E-71  synthetic construct
  6sf0-assembly2_C-2  TM=9.896E-01  e=1.835E-70  synthetic construct
  6se3-assembly2_E  TM=9.865E-01  e=3.575E-63  synthetic construct
  7al4-assembly1_A  TM=9.867E-01  e=2.081E-60  Felis catus
  7al4-assembly2_C  TM=9.866E-01  e=5.022E-59  Felis catus